Protein AF-A0A818ZZZ0-F1 (afdb_monomer)

Nearest PDB structures (foldseek):
  4c6r-assembly4_D  TM=7.537E-01  e=1.907E-02  Arabidopsis thaliana

Organism: NCBI:txid433720

Radius of gyration: 41.48 Å; Cα contacts (8 Å, |Δi|>4): 1486; chains: 1; bounding box: 114×116×112 Å

Structure (mmCIF, N/CA/C/O backbone):
data_AF-A0A818ZZZ0-F1
#
_entry.id   AF-A0A818ZZZ0-F1
#
loop_
_atom_site.group_PDB
_atom_site.id
_atom_site.type_symbol
_atom_site.label_atom_id
_atom_site.label_alt_id
_atom_site.label_comp_id
_atom_site.label_asym_id
_atom_site.label_entity_id
_atom_site.label_seq_id
_atom_site.pdbx_PDB_ins_code
_atom_site.Cartn_x
_atom_site.Cartn_y
_atom_site.Cartn_z
_atom_site.occupancy
_atom_site.B_iso_or_equiv
_atom_site.auth_seq_id
_atom_site.auth_comp_id
_atom_site.auth_asym_id
_atom_site.auth_atom_id
_atom_site.pdbx_PDB_model_num
ATOM 1 N N . MET A 1 1 ? 12.619 7.654 -52.884 1.00 31.61 1 MET A N 1
ATOM 2 C CA . MET A 1 1 ? 13.616 6.580 -52.713 1.00 31.61 1 MET A CA 1
ATOM 3 C C . MET A 1 1 ? 13.150 5.766 -51.524 1.00 31.61 1 MET A C 1
ATOM 5 O O . MET A 1 1 ? 13.207 6.267 -50.412 1.00 31.61 1 MET A O 1
ATOM 9 N N . ASN A 1 2 ? 12.543 4.610 -51.800 1.00 36.66 2 ASN A N 1
ATOM 10 C CA . ASN A 1 2 ? 12.020 3.674 -50.804 1.00 36.66 2 ASN A CA 1
ATOM 11 C C . ASN A 1 2 ? 13.153 2.727 -50.401 1.00 36.66 2 ASN A C 1
ATOM 13 O O . ASN A 1 2 ? 13.204 1.603 -50.896 1.00 36.66 2 ASN A O 1
ATOM 17 N N . ASP A 1 3 ? 14.079 3.183 -49.562 1.00 50.75 3 ASP A N 1
ATOM 18 C CA . ASP A 1 3 ? 14.981 2.235 -48.908 1.00 50.75 3 ASP A CA 1
ATOM 19 C C . ASP A 1 3 ? 14.127 1.471 -47.882 1.00 50.75 3 ASP A C 1
ATOM 21 O O . ASP A 1 3 ? 13.612 2.065 -46.932 1.00 50.75 3 ASP A O 1
ATOM 25 N N . ASN A 1 4 ? 13.886 0.176 -48.122 1.00 73.88 4 ASN A N 1
ATOM 26 C CA . ASN A 1 4 ? 13.127 -0.678 -47.204 1.00 73.88 4 ASN A CA 1
ATOM 27 C C . ASN A 1 4 ? 13.882 -0.721 -45.861 1.00 73.88 4 ASN A C 1
ATOM 29 O O . ASN A 1 4 ? 15.100 -0.895 -45.857 1.00 73.88 4 ASN A O 1
ATOM 33 N N . PHE A 1 5 ? 13.196 -0.558 -44.724 1.00 81.38 5 PHE A N 1
ATOM 34 C CA . PHE A 1 5 ? 13.829 -0.550 -43.396 1.00 81.38 5 PHE A CA 1
ATOM 35 C C . PHE A 1 5 ? 14.721 -1.786 -43.187 1.00 81.38 5 PHE A C 1
ATOM 37 O O . PHE A 1 5 ? 15.843 -1.673 -42.705 1.00 81.38 5 PHE A O 1
ATOM 44 N N . GLU A 1 6 ? 14.285 -2.941 -43.687 1.00 80.69 6 GLU A N 1
ATOM 45 C CA . GLU A 1 6 ? 15.057 -4.186 -43.718 1.00 80.69 6 GLU A CA 1
ATOM 46 C C . GLU A 1 6 ? 16.395 -4.068 -44.479 1.00 80.69 6 GLU A C 1
ATOM 48 O O . GLU A 1 6 ? 17.422 -4.563 -44.019 1.00 80.69 6 GLU A O 1
ATOM 53 N N . GLN A 1 7 ? 16.433 -3.352 -45.608 1.00 80.81 7 GLN A N 1
ATOM 54 C CA . GLN A 1 7 ? 17.669 -3.114 -46.367 1.00 80.81 7 GLN A CA 1
ATOM 55 C C . GLN A 1 7 ? 18.652 -2.230 -45.591 1.00 80.81 7 GLN A C 1
ATOM 57 O O . GLN A 1 7 ? 19.859 -2.472 -45.633 1.00 80.81 7 GLN A O 1
ATOM 62 N N . LEU A 1 8 ? 18.146 -1.236 -44.853 1.00 83.75 8 LEU A N 1
ATOM 63 C CA . LEU A 1 8 ? 18.972 -0.378 -43.999 1.00 83.75 8 LEU A CA 1
ATOM 64 C C . LEU A 1 8 ? 19.552 -1.152 -42.809 1.00 83.75 8 LEU A C 1
ATOM 66 O O . LEU A 1 8 ? 20.721 -0.960 -42.482 1.00 83.75 8 LEU A O 1
ATOM 70 N N . ILE A 1 9 ? 18.770 -2.048 -42.196 1.00 84.25 9 ILE A N 1
ATOM 71 C CA . ILE A 1 9 ? 19.242 -2.904 -41.099 1.00 84.25 9 ILE A CA 1
ATOM 72 C C . ILE A 1 9 ? 20.270 -3.925 -41.594 1.00 84.25 9 ILE A C 1
ATOM 74 O O . ILE A 1 9 ? 21.318 -4.076 -40.969 1.00 84.25 9 ILE A O 1
ATOM 78 N N . ASN A 1 10 ? 20.058 -4.546 -42.756 1.00 79.50 10 ASN A N 1
ATOM 79 C CA . ASN A 1 10 ? 21.043 -5.456 -43.350 1.00 79.50 10 ASN A CA 1
ATOM 80 C C . ASN A 1 10 ? 22.387 -4.757 -43.623 1.00 79.50 10 ASN A C 1
ATOM 82 O O . ASN A 1 10 ? 23.450 -5.358 -43.447 1.00 79.50 10 ASN A O 1
ATOM 86 N N . ALA A 1 11 ? 22.365 -3.466 -43.968 1.00 78.25 11 ALA A N 1
ATOM 87 C CA . ALA A 1 11 ? 23.572 -2.666 -44.160 1.00 78.25 11 ALA A CA 1
ATOM 88 C C . ALA A 1 11 ? 24.355 -2.385 -42.858 1.00 78.25 11 ALA A C 1
ATOM 90 O O . ALA A 1 11 ? 25.547 -2.076 -42.939 1.00 78.25 11 ALA A O 1
ATOM 91 N N . LEU A 1 12 ? 23.758 -2.549 -41.666 1.00 74.56 12 LEU A N 1
ATOM 92 C CA . LEU A 1 12 ? 24.455 -2.391 -40.374 1.00 74.56 12 LEU A CA 1
ATOM 93 C C . LEU A 1 12 ? 25.559 -3.438 -40.154 1.00 74.56 12 LEU A C 1
ATOM 95 O O . LEU A 1 12 ? 26.467 -3.210 -39.355 1.00 74.56 12 LEU A O 1
ATOM 99 N N . SER A 1 13 ? 25.505 -4.561 -40.878 1.00 65.00 13 SER A N 1
ATOM 100 C CA . SER A 1 13 ? 26.540 -5.604 -40.864 1.00 65.00 13 SER A CA 1
ATOM 101 C C . SER A 1 13 ? 27.788 -5.248 -41.692 1.00 65.00 13 SER A C 1
ATOM 103 O O . SER A 1 13 ? 28.828 -5.891 -41.553 1.00 65.00 13 SER A O 1
ATOM 105 N N . SER A 1 14 ? 27.717 -4.212 -42.539 1.00 61.00 14 SER A N 1
ATOM 106 C CA . SER A 1 14 ? 28.815 -3.810 -43.423 1.00 61.00 14 SER A CA 1
ATOM 107 C C . SER A 1 14 ? 29.763 -2.807 -42.749 1.00 61.00 14 SER A C 1
ATOM 109 O O . SER A 1 14 ? 29.339 -1.805 -42.172 1.00 61.00 14 SER A O 1
ATOM 111 N N . ILE A 1 15 ? 31.075 -3.069 -42.809 1.00 54.53 15 ILE A N 1
ATOM 112 C CA . ILE A 1 15 ? 32.119 -2.156 -42.315 1.00 54.53 15 ILE A CA 1
ATOM 113 C C . ILE A 1 15 ? 32.839 -1.532 -43.522 1.00 54.53 15 ILE A C 1
ATOM 115 O O . ILE A 1 15 ? 33.316 -2.287 -44.373 1.00 54.53 15 ILE A O 1
ATOM 119 N N . PRO A 1 16 ? 33.002 -0.192 -43.587 1.00 54.97 16 PRO A N 1
ATOM 120 C CA . PRO A 1 16 ? 32.566 0.818 -42.614 1.00 54.97 16 PRO A CA 1
ATOM 121 C C . PRO A 1 16 ? 31.083 1.203 -42.768 1.00 54.97 16 PRO A C 1
ATOM 123 O O . PRO A 1 16 ? 30.615 1.425 -43.882 1.00 54.97 16 PRO A O 1
ATOM 126 N N . LEU A 1 17 ? 30.367 1.353 -41.643 1.00 67.88 17 LEU A N 1
ATOM 127 C CA . LEU A 1 17 ? 28.978 1.826 -41.648 1.00 67.88 17 LEU A CA 1
ATOM 128 C C . LEU A 1 17 ? 28.874 3.214 -42.292 1.00 67.88 17 LEU A C 1
ATOM 130 O O . LEU A 1 17 ? 29.607 4.136 -41.919 1.00 67.88 17 LEU A O 1
ATOM 134 N N . SER A 1 18 ? 27.918 3.379 -43.206 1.00 75.19 18 SER A N 1
ATOM 135 C CA . SER A 1 18 ? 27.650 4.676 -43.822 1.00 75.19 18 SER A CA 1
ATOM 136 C C . SER A 1 18 ? 26.874 5.588 -42.857 1.00 75.19 18 SER A C 1
ATOM 138 O O . SER A 1 18 ? 25.891 5.175 -42.239 1.00 75.19 18 SER A O 1
ATOM 140 N N . ILE A 1 19 ? 27.314 6.844 -42.727 1.00 78.38 19 ILE A N 1
ATOM 141 C CA . ILE A 1 19 ? 26.622 7.875 -41.929 1.00 78.38 19 ILE A CA 1
ATOM 142 C C . ILE A 1 19 ? 25.191 8.093 -42.454 1.00 78.38 19 ILE A C 1
ATOM 144 O O . ILE A 1 19 ? 24.262 8.262 -41.665 1.00 78.38 19 ILE A O 1
ATOM 148 N N . ASP A 1 20 ? 25.005 7.995 -43.773 1.00 80.75 20 ASP A N 1
ATOM 149 C CA . ASP A 1 20 ? 23.703 8.066 -44.447 1.00 80.75 20 ASP A CA 1
ATOM 150 C C . ASP A 1 20 ? 22.727 6.991 -43.930 1.00 80.75 20 ASP A C 1
ATOM 152 O O . ASP A 1 20 ? 21.570 7.289 -43.636 1.00 80.75 20 ASP A O 1
ATOM 156 N N . THR A 1 21 ? 23.202 5.760 -43.702 1.00 82.94 21 THR A N 1
ATOM 157 C CA . THR A 1 21 ? 22.391 4.670 -43.133 1.00 82.94 21 THR A CA 1
ATOM 158 C C . THR A 1 21 ? 21.891 5.013 -41.725 1.00 82.94 21 THR A C 1
ATOM 160 O O . THR A 1 21 ? 20.705 4.848 -41.442 1.00 82.94 21 THR A O 1
ATOM 163 N N . LEU A 1 22 ? 22.754 5.542 -40.848 1.00 84.62 22 LEU A N 1
ATOM 164 C CA . LEU A 1 22 ? 22.374 5.918 -39.475 1.00 84.62 22 LEU A CA 1
ATOM 165 C C . LEU A 1 22 ? 21.350 7.061 -39.458 1.00 84.62 22 LEU A C 1
ATOM 167 O O . LEU A 1 22 ? 20.391 7.029 -38.681 1.00 84.62 22 LEU A O 1
ATOM 171 N N . GLN A 1 23 ? 21.527 8.056 -40.331 1.00 86.88 23 GLN A N 1
ATOM 172 C CA . GLN A 1 23 ? 20.606 9.186 -40.460 1.00 86.88 23 GLN A CA 1
ATOM 173 C C . GLN A 1 23 ? 19.239 8.745 -40.989 1.00 86.88 23 GLN A C 1
ATOM 175 O O . GLN A 1 23 ? 18.215 9.152 -40.437 1.00 86.88 23 GLN A O 1
ATOM 180 N N . LYS A 1 24 ? 19.205 7.856 -41.989 1.00 87.38 24 LYS A N 1
ATOM 181 C CA . LYS A 1 24 ? 17.962 7.283 -42.526 1.00 87.38 24 LYS A CA 1
ATOM 182 C C . LYS A 1 24 ? 17.216 6.439 -41.495 1.00 87.38 24 LYS A C 1
ATOM 184 O O . LYS A 1 24 ? 16.012 6.624 -41.338 1.00 87.38 24 LYS A O 1
ATOM 189 N N . ILE A 1 25 ? 17.911 5.583 -40.738 1.00 87.12 25 ILE A N 1
ATOM 190 C CA . ILE A 1 25 ? 17.299 4.813 -39.639 1.00 87.12 25 ILE A CA 1
ATOM 191 C C . ILE A 1 25 ? 16.719 5.763 -38.584 1.00 87.12 25 ILE A C 1
ATOM 193 O O . ILE A 1 25 ? 15.560 5.630 -38.197 1.00 87.12 25 ILE A O 1
ATOM 197 N N . THR A 1 26 ? 17.495 6.768 -38.165 1.00 89.12 26 THR A N 1
ATOM 198 C CA . THR A 1 26 ? 17.044 7.778 -37.195 1.00 89.12 26 THR A CA 1
ATOM 199 C C . THR A 1 26 ? 15.784 8.494 -37.681 1.00 89.12 26 THR A C 1
ATOM 201 O O . THR A 1 26 ? 14.846 8.696 -36.911 1.00 89.12 26 THR A O 1
ATOM 204 N N . PHE A 1 27 ? 15.751 8.879 -38.956 1.00 88.19 27 PHE A N 1
ATOM 205 C CA . PHE A 1 27 ? 14.613 9.554 -39.565 1.00 88.19 27 PHE A CA 1
ATOM 206 C C . PHE A 1 27 ? 13.365 8.666 -39.588 1.00 88.19 27 PHE A C 1
ATOM 208 O O . PHE A 1 27 ? 12.309 9.108 -39.143 1.00 88.19 27 PHE A O 1
ATOM 215 N N . LEU A 1 28 ? 13.491 7.405 -40.013 1.00 86.75 28 LEU A N 1
ATOM 216 C CA . LEU A 1 28 ? 12.375 6.454 -40.051 1.00 86.75 28 LEU A CA 1
ATOM 217 C C . LEU A 1 28 ? 11.778 6.184 -38.666 1.00 86.75 28 LEU A C 1
ATOM 219 O O . LEU A 1 28 ? 10.558 6.098 -38.536 1.00 86.75 28 LEU A O 1
ATOM 223 N N . ILE A 1 29 ? 12.614 6.096 -37.628 1.00 86.69 29 ILE A N 1
ATOM 224 C CA . ILE A 1 29 ? 12.151 5.911 -36.245 1.00 86.69 29 ILE A CA 1
ATOM 225 C C . ILE A 1 29 ? 11.425 7.166 -35.744 1.00 86.69 29 ILE A C 1
ATOM 227 O O . ILE A 1 29 ? 10.363 7.056 -35.137 1.00 86.69 29 ILE A O 1
ATOM 231 N N . LYS A 1 30 ? 11.949 8.368 -36.030 1.00 86.50 30 LYS A N 1
ATOM 232 C CA . LYS A 1 30 ? 11.308 9.641 -35.639 1.00 86.50 30 LYS A CA 1
ATOM 233 C C . LYS A 1 30 ? 9.962 9.881 -36.314 1.00 86.50 30 LYS A C 1
ATOM 235 O O . LYS A 1 30 ? 9.150 10.618 -35.768 1.00 86.50 30 LYS A O 1
ATOM 240 N N . GLN A 1 31 ? 9.744 9.310 -37.497 1.00 85.12 31 GLN A N 1
ATOM 241 C CA . GLN A 1 31 ? 8.493 9.464 -38.237 1.00 85.12 31 GLN A CA 1
ATOM 242 C C . GLN A 1 31 ? 7.335 8.632 -37.678 1.00 85.12 31 GLN A C 1
ATOM 244 O O . GLN A 1 31 ? 6.196 8.870 -38.075 1.00 85.12 31 GLN A O 1
ATOM 249 N N . GLN A 1 32 ? 7.595 7.670 -36.787 1.00 82.69 32 GLN A N 1
ATOM 250 C CA . GLN A 1 32 ? 6.532 6.817 -36.266 1.00 82.69 32 GLN A CA 1
ATOM 251 C C . GLN A 1 32 ? 5.597 7.597 -35.338 1.00 82.69 32 GLN A C 1
ATOM 253 O O . GLN A 1 32 ? 6.038 8.222 -34.372 1.00 82.69 32 GLN A O 1
ATOM 258 N N . THR A 1 33 ? 4.299 7.529 -35.626 1.00 75.88 33 THR A N 1
ATOM 259 C CA . THR A 1 33 ? 3.224 8.080 -34.793 1.00 75.88 33 THR A CA 1
ATOM 260 C C . THR A 1 33 ? 2.467 6.952 -34.091 1.00 75.88 33 THR A C 1
ATOM 262 O O . THR A 1 33 ? 2.663 5.773 -34.396 1.00 75.88 33 THR A O 1
ATOM 265 N N . SER A 1 34 ? 1.563 7.296 -33.169 1.00 67.38 34 SER A N 1
ATOM 266 C CA . SER A 1 34 ? 0.679 6.325 -32.506 1.00 67.38 34 SER A CA 1
ATOM 267 C C . SER A 1 34 ? -0.152 5.484 -33.481 1.00 67.38 34 SER A C 1
ATOM 269 O O . SER A 1 34 ? -0.460 4.335 -33.180 1.00 67.38 34 SER A O 1
ATOM 271 N N . GLU A 1 35 ? -0.476 6.019 -34.659 1.00 71.25 35 GLU A N 1
ATOM 272 C CA . GLU A 1 35 ? -1.263 5.321 -35.680 1.00 71.25 35 GLU A CA 1
ATOM 273 C C . GLU A 1 35 ? -0.415 4.366 -36.533 1.00 71.25 35 GLU A C 1
ATOM 275 O O . GLU A 1 35 ? -0.890 3.301 -36.927 1.00 71.25 35 GLU A O 1
ATOM 280 N N . THR A 1 36 ? 0.850 4.704 -36.808 1.00 79.12 36 THR A N 1
ATOM 281 C CA . THR A 1 36 ? 1.703 3.914 -37.714 1.00 79.12 36 THR A CA 1
ATOM 282 C C . THR A 1 36 ? 2.542 2.859 -36.996 1.00 79.12 36 THR A C 1
ATOM 284 O O . THR A 1 36 ? 2.955 1.882 -37.621 1.00 79.12 36 THR A O 1
ATOM 287 N N . ILE A 1 37 ? 2.785 3.018 -35.691 1.00 79.88 37 ILE A N 1
ATOM 288 C CA . ILE A 1 37 ? 3.759 2.209 -34.947 1.00 79.88 37 ILE A CA 1
ATOM 289 C C . ILE A 1 37 ? 3.396 0.726 -34.850 1.00 79.88 37 ILE A C 1
ATOM 291 O O . ILE A 1 37 ? 4.270 -0.122 -34.998 1.00 79.88 37 ILE A O 1
ATOM 295 N N . THR A 1 38 ? 2.118 0.392 -34.661 1.00 79.25 38 THR A N 1
ATOM 296 C CA . THR A 1 38 ? 1.672 -1.008 -34.548 1.00 79.25 38 THR A CA 1
ATOM 297 C C . THR A 1 38 ? 1.945 -1.762 -35.848 1.00 79.25 38 THR A C 1
ATOM 299 O O . THR A 1 38 ? 2.490 -2.867 -35.846 1.00 79.25 38 THR A O 1
ATOM 302 N N . LEU A 1 39 ? 1.629 -1.127 -36.978 1.00 82.88 39 LEU A N 1
ATOM 303 C CA . LEU A 1 39 ? 1.878 -1.676 -38.305 1.00 82.88 39 LEU A CA 1
ATOM 304 C C . LEU A 1 39 ? 3.381 -1.742 -38.601 1.00 82.88 39 LEU A C 1
ATOM 306 O O . LEU A 1 39 ? 3.857 -2.764 -39.087 1.00 82.88 39 LEU A O 1
ATOM 310 N N . PHE A 1 40 ? 4.137 -0.703 -38.234 1.00 84.69 40 PHE A N 1
ATOM 311 C CA . PHE A 1 40 ? 5.591 -0.671 -38.377 1.00 84.69 40 PHE A CA 1
ATOM 312 C C . PHE A 1 40 ? 6.277 -1.804 -37.604 1.00 84.69 40 PHE A C 1
ATOM 314 O O . PHE A 1 40 ? 7.087 -2.522 -38.187 1.00 84.69 40 PHE A O 1
ATOM 321 N N . ILE A 1 41 ? 5.925 -2.015 -36.331 1.00 83.81 41 ILE A N 1
ATOM 322 C CA . ILE A 1 41 ? 6.497 -3.090 -35.508 1.00 83.81 41 ILE A CA 1
ATOM 323 C C . ILE A 1 41 ? 6.115 -4.452 -36.071 1.00 83.81 41 ILE A C 1
ATOM 325 O O . ILE A 1 41 ? 6.988 -5.294 -36.227 1.00 83.81 41 ILE A O 1
ATOM 329 N N . THR A 1 42 ? 4.851 -4.658 -36.444 1.00 82.19 42 THR A N 1
ATOM 330 C CA . THR A 1 42 ? 4.404 -5.949 -36.991 1.00 82.19 42 THR A CA 1
ATOM 331 C C . THR A 1 42 ? 5.125 -6.285 -38.301 1.00 82.19 42 THR A C 1
ATOM 333 O O . THR A 1 42 ? 5.546 -7.419 -38.504 1.00 82.19 42 THR A O 1
ATOM 336 N N . GLN A 1 43 ? 5.317 -5.298 -39.182 1.00 85.50 43 GLN A N 1
ATOM 337 C CA . GLN A 1 43 ? 5.992 -5.492 -40.471 1.00 85.50 43 GLN A CA 1
ATOM 338 C C . GLN A 1 43 ? 7.518 -5.577 -40.353 1.00 85.50 43 GLN A C 1
ATOM 340 O O . GLN A 1 43 ? 8.158 -6.208 -41.187 1.00 85.50 43 GLN A O 1
ATOM 345 N N . SER A 1 44 ? 8.103 -4.942 -39.335 1.00 86.94 44 SER A N 1
ATOM 346 C CA . SER A 1 44 ? 9.555 -4.797 -39.182 1.00 86.94 44 SER A CA 1
ATOM 347 C C . SER A 1 44 ? 10.114 -5.501 -37.947 1.00 86.94 44 SER A C 1
ATOM 349 O O . SER A 1 44 ? 11.240 -5.201 -37.555 1.00 86.94 44 SER A O 1
ATOM 351 N N . LEU A 1 45 ? 9.369 -6.421 -37.323 1.00 86.50 45 LEU A N 1
ATOM 352 C CA . LEU A 1 45 ? 9.736 -7.017 -36.033 1.00 86.50 45 LEU A CA 1
ATOM 353 C C . LEU A 1 45 ? 11.135 -7.635 -36.066 1.00 86.50 45 LEU A C 1
ATOM 355 O O . LEU A 1 45 ? 11.965 -7.314 -35.222 1.00 86.50 45 LEU A O 1
ATOM 359 N N . GLN A 1 46 ? 11.427 -8.452 -37.081 1.00 88.75 46 GLN A N 1
ATOM 360 C CA . GLN A 1 46 ? 12.735 -9.094 -37.209 1.00 88.75 46 GLN A CA 1
ATOM 361 C C . GLN A 1 46 ? 13.863 -8.067 -37.375 1.00 88.75 46 GLN A C 1
ATOM 363 O O . GLN A 1 46 ? 14.883 -8.151 -36.699 1.00 88.75 46 GLN A O 1
ATOM 368 N N . SER A 1 47 ? 13.649 -7.049 -38.211 1.00 89.44 47 SER A N 1
ATOM 369 C CA . SER A 1 47 ? 14.594 -5.946 -38.412 1.00 89.44 47 SER A CA 1
ATOM 370 C C . SER A 1 47 ? 14.826 -5.142 -37.127 1.00 89.44 47 SER A C 1
ATOM 372 O O . SER A 1 47 ? 15.949 -4.722 -36.854 1.00 89.44 47 SER A O 1
ATOM 374 N N . LEU A 1 48 ? 13.789 -4.945 -36.308 1.00 90.12 48 LEU A N 1
ATOM 375 C CA . LEU A 1 48 ? 13.889 -4.278 -35.008 1.00 90.12 48 LEU A CA 1
ATOM 376 C C . LEU A 1 48 ? 14.623 -5.137 -33.970 1.00 90.12 48 LEU A C 1
ATOM 378 O O . LEU A 1 48 ? 15.414 -4.593 -33.203 1.00 90.12 48 LEU A O 1
ATOM 382 N N . LEU A 1 49 ? 14.426 -6.458 -33.974 1.00 90.00 49 LEU A N 1
ATOM 383 C CA . LEU A 1 49 ? 15.187 -7.387 -33.133 1.00 90.00 49 LEU A CA 1
ATOM 384 C C . LEU A 1 49 ? 16.672 -7.384 -33.516 1.00 90.00 49 LEU A C 1
ATOM 386 O O . LEU A 1 49 ? 17.525 -7.230 -32.646 1.00 90.00 49 LEU A O 1
ATOM 390 N N . THR A 1 50 ? 16.993 -7.438 -34.811 1.00 89.69 50 THR A N 1
ATOM 391 C CA . THR A 1 50 ? 18.379 -7.316 -35.293 1.00 89.69 50 THR A CA 1
ATOM 392 C C . THR A 1 50 ? 18.985 -5.958 -34.938 1.00 89.69 50 THR A C 1
ATOM 394 O O . THR A 1 50 ? 20.139 -5.884 -34.517 1.00 89.69 50 THR A O 1
ATOM 397 N N . LEU A 1 51 ? 18.212 -4.871 -35.049 1.00 91.00 51 LEU A N 1
ATOM 398 C CA . LEU A 1 51 ? 18.653 -3.547 -34.614 1.00 91.00 51 LEU A CA 1
ATOM 399 C C . LEU A 1 51 ? 18.939 -3.528 -33.105 1.00 91.00 51 LEU A C 1
ATOM 401 O O . LEU A 1 51 ? 19.977 -3.013 -32.696 1.00 91.00 51 LEU A O 1
ATOM 405 N N . LYS A 1 52 ? 18.065 -4.117 -32.282 1.00 92.50 52 LYS A N 1
ATOM 406 C CA . LYS A 1 52 ? 18.266 -4.248 -30.833 1.00 92.50 52 LYS A CA 1
ATOM 407 C C . LYS A 1 52 ? 19.553 -5.000 -30.506 1.00 92.50 52 LYS A C 1
ATOM 409 O O . LYS A 1 52 ? 20.343 -4.531 -29.689 1.00 92.50 52 LYS A O 1
ATOM 414 N N . GLU A 1 53 ? 19.772 -6.150 -31.134 1.00 90.12 53 GLU A N 1
ATOM 415 C CA . GLU A 1 53 ? 20.992 -6.946 -30.963 1.00 90.12 53 GLU A CA 1
ATOM 416 C C . GLU A 1 53 ? 22.237 -6.146 -31.334 1.00 90.12 53 GLU A C 1
ATOM 418 O O . GLU A 1 53 ? 23.178 -6.065 -30.547 1.00 90.12 53 GLU A O 1
ATOM 423 N N . TRP A 1 54 ? 22.208 -5.466 -32.480 1.00 90.81 54 TRP A N 1
ATOM 424 C CA . TRP A 1 54 ? 23.304 -4.609 -32.917 1.00 90.81 54 TRP A CA 1
ATOM 425 C C . TRP A 1 54 ? 23.607 -3.488 -31.910 1.00 90.81 54 TRP A C 1
ATOM 427 O O . TRP A 1 54 ? 24.775 -3.188 -31.662 1.00 90.81 54 TRP A O 1
ATOM 437 N N . ILE A 1 55 ? 22.587 -2.890 -31.285 1.00 91.19 55 ILE A N 1
ATOM 438 C CA . ILE A 1 55 ? 22.765 -1.834 -30.276 1.00 91.19 55 ILE A CA 1
ATOM 439 C C . ILE A 1 55 ? 23.454 -2.376 -29.019 1.00 91.19 55 ILE A C 1
ATOM 441 O O . ILE A 1 55 ? 24.458 -1.805 -28.588 1.00 91.19 55 ILE A O 1
ATOM 445 N N . TRP A 1 56 ? 22.957 -3.475 -28.443 1.00 92.44 56 TRP A N 1
ATOM 446 C CA . TRP A 1 56 ? 23.548 -4.066 -27.234 1.00 92.44 56 TRP A CA 1
ATOM 447 C C . TRP A 1 56 ? 24.961 -4.602 -27.484 1.00 92.44 56 TRP A C 1
ATOM 449 O O . TRP A 1 56 ? 25.856 -4.396 -26.658 1.00 92.44 56 TRP A O 1
ATOM 459 N N . GLN A 1 57 ? 25.215 -5.166 -28.667 1.00 89.25 57 GLN A N 1
ATOM 460 C CA . GLN A 1 57 ? 26.569 -5.489 -29.111 1.00 89.25 57 GLN A CA 1
ATOM 461 C C . GLN A 1 57 ? 27.436 -4.230 -29.202 1.00 89.25 57 GLN A C 1
ATOM 463 O O . GLN A 1 57 ? 28.586 -4.225 -28.770 1.00 89.25 57 GLN A O 1
ATOM 468 N N . ARG A 1 58 ? 26.908 -3.119 -29.722 1.00 89.94 58 ARG A N 1
ATOM 469 C CA . ARG A 1 58 ? 27.688 -1.885 -29.858 1.00 89.94 58 ARG A CA 1
ATOM 470 C C . ARG A 1 58 ? 28.024 -1.235 -28.516 1.00 89.94 58 ARG A C 1
ATOM 472 O O . ARG A 1 58 ? 29.101 -0.648 -28.402 1.00 89.94 58 ARG A O 1
ATOM 479 N N . PHE A 1 59 ? 27.145 -1.355 -27.522 1.00 91.56 59 PHE A N 1
ATOM 480 C CA . PHE A 1 59 ? 27.405 -0.921 -26.147 1.00 91.56 59 PHE A CA 1
ATOM 481 C C . PHE A 1 59 ? 28.410 -1.820 -25.417 1.00 91.56 59 PHE A C 1
ATOM 483 O O . PHE A 1 59 ? 29.178 -1.327 -24.599 1.00 91.56 59 PHE A O 1
ATOM 490 N N . SER A 1 60 ? 28.459 -3.113 -25.738 1.00 89.81 60 SER A N 1
ATOM 491 C CA . SER A 1 60 ? 29.386 -4.082 -25.133 1.00 89.81 60 SER A CA 1
ATOM 492 C C . SER A 1 60 ? 30.756 -4.173 -25.827 1.00 89.81 60 SER A C 1
ATOM 494 O O . SER A 1 60 ? 31.570 -5.023 -25.484 1.00 89.81 60 SER A O 1
ATOM 496 N N . HIS A 1 61 ? 31.066 -3.279 -26.768 1.00 87.44 61 HIS A N 1
ATOM 497 C CA . HIS A 1 61 ? 32.386 -3.166 -27.406 1.00 87.44 61 HIS A CA 1
ATOM 498 C C . HIS A 1 61 ? 33.013 -1.793 -27.140 1.00 87.44 61 HIS A C 1
ATOM 500 O O . HIS A 1 61 ? 32.346 -0.885 -26.653 1.00 87.44 61 HIS A O 1
ATOM 506 N N . ASP A 1 62 ? 34.294 -1.624 -27.490 1.00 82.81 62 ASP A N 1
ATOM 507 C CA . ASP A 1 62 ? 35.007 -0.350 -27.342 1.00 82.81 62 ASP A CA 1
ATOM 508 C C . ASP A 1 62 ? 34.243 0.821 -27.995 1.00 82.81 62 ASP A C 1
ATOM 510 O O . ASP A 1 62 ? 34.127 0.932 -29.225 1.00 82.81 62 ASP A O 1
ATOM 514 N N . TYR A 1 63 ? 33.744 1.718 -27.142 1.00 86.81 63 TYR A N 1
ATOM 515 C CA . TYR A 1 63 ? 32.910 2.844 -27.531 1.00 86.81 63 TYR A CA 1
ATOM 516 C C . TYR A 1 63 ? 33.686 4.099 -27.935 1.00 86.81 63 TYR A C 1
ATOM 518 O O . TYR A 1 63 ? 33.103 4.995 -28.554 1.00 86.81 63 TYR A O 1
ATOM 526 N N . PHE A 1 64 ? 35.002 4.172 -27.677 1.00 84.19 64 PHE A N 1
ATOM 527 C CA . PHE A 1 64 ? 35.798 5.391 -27.884 1.00 84.19 64 PHE A CA 1
ATOM 528 C C . PHE A 1 64 ? 35.764 5.908 -29.328 1.00 84.19 64 PHE A C 1
ATOM 530 O O . PHE A 1 64 ? 35.954 7.106 -29.569 1.00 84.19 64 PHE A O 1
ATOM 537 N N . LYS A 1 65 ? 35.539 5.013 -30.298 1.00 81.94 65 LYS A N 1
ATOM 538 C CA . LYS A 1 65 ? 35.449 5.358 -31.722 1.00 81.94 65 LYS A CA 1
ATOM 539 C C . LYS A 1 65 ? 34.096 5.960 -32.095 1.00 81.94 65 LYS A C 1
ATOM 541 O O . LYS A 1 65 ? 34.071 6.996 -32.754 1.00 81.94 65 LYS A O 1
ATOM 546 N N . TRP A 1 66 ? 32.988 5.332 -31.697 1.00 86.12 66 TRP A N 1
ATOM 547 C CA . TRP A 1 66 ? 31.655 5.764 -32.135 1.00 86.12 66 TRP A CA 1
ATOM 548 C C . TRP A 1 66 ? 31.111 6.927 -31.305 1.00 86.12 66 TRP A C 1
ATOM 550 O O . TRP A 1 66 ? 30.401 7.770 -31.843 1.00 86.12 66 TRP A O 1
ATOM 560 N N . ILE A 1 67 ? 31.501 7.053 -30.032 1.00 86.50 67 ILE A N 1
ATOM 561 C CA . ILE A 1 67 ? 31.012 8.128 -29.153 1.00 86.50 67 ILE A CA 1
ATOM 562 C C . ILE A 1 67 ? 31.441 9.530 -29.614 1.00 86.50 67 ILE A C 1
ATOM 564 O O . ILE A 1 67 ? 30.843 10.527 -29.229 1.00 86.50 67 ILE A O 1
ATOM 568 N N . LYS A 1 68 ? 32.472 9.628 -30.463 1.00 85.25 68 LYS A N 1
ATOM 569 C CA . LYS A 1 68 ? 32.930 10.896 -31.054 1.00 85.25 68 LYS A CA 1
ATOM 570 C C . LYS A 1 68 ? 32.077 11.350 -32.242 1.00 85.25 68 LYS A C 1
ATOM 572 O O . LYS A 1 68 ? 32.251 12.471 -32.711 1.00 85.25 68 LYS A O 1
ATOM 577 N N . GLN A 1 69 ? 31.200 10.491 -32.756 1.00 86.81 69 GLN A N 1
ATOM 578 C CA . GLN A 1 69 ? 30.380 10.757 -33.934 1.00 86.81 69 GLN A CA 1
ATOM 579 C C . GLN A 1 69 ? 28.954 11.137 -33.509 1.00 86.81 69 GLN A C 1
ATOM 581 O O . GLN A 1 69 ? 28.267 10.368 -32.835 1.00 86.81 69 GLN A O 1
ATOM 586 N N . SER A 1 70 ? 28.489 12.319 -33.923 1.00 87.44 70 SER A N 1
ATOM 587 C CA . SER A 1 70 ? 27.181 12.871 -33.530 1.00 87.44 70 SER A CA 1
ATOM 588 C C . SER A 1 70 ? 25.990 12.032 -33.993 1.00 87.44 70 SER A C 1
ATOM 590 O O . SER A 1 70 ? 24.962 12.005 -33.315 1.00 87.44 70 SER A O 1
ATOM 592 N N . ASP A 1 71 ? 26.112 11.336 -35.123 1.00 87.69 71 ASP A N 1
ATOM 593 C CA . ASP A 1 71 ? 25.024 10.534 -35.690 1.00 87.69 71 ASP A CA 1
ATOM 594 C C . ASP A 1 71 ? 24.696 9.315 -34.820 1.00 87.69 71 ASP A C 1
ATOM 596 O O . ASP A 1 71 ? 23.523 9.033 -34.588 1.00 87.69 71 ASP A O 1
ATOM 600 N N . TYR A 1 72 ? 25.711 8.653 -34.246 1.00 89.12 72 TYR A N 1
ATOM 601 C CA . TYR A 1 72 ? 25.503 7.554 -33.294 1.00 89.12 72 TYR A CA 1
ATOM 602 C C . TYR A 1 72 ? 24.794 8.037 -32.029 1.00 89.12 72 TYR A C 1
ATOM 604 O O . TYR A 1 72 ? 23.819 7.426 -31.598 1.00 89.12 72 TYR A O 1
ATOM 612 N N . ILE A 1 73 ? 25.243 9.160 -31.457 1.00 89.69 73 ILE A N 1
ATOM 613 C CA . ILE A 1 73 ? 24.611 9.753 -30.268 1.00 89.69 73 ILE A CA 1
ATOM 614 C C . ILE A 1 73 ? 23.142 10.083 -30.562 1.00 89.69 73 ILE A C 1
ATOM 616 O O . ILE A 1 73 ? 22.252 9.762 -29.774 1.00 89.69 73 ILE A O 1
ATOM 620 N N . THR A 1 74 ? 22.877 10.701 -31.715 1.00 91.62 74 THR A N 1
ATOM 621 C CA . THR A 1 74 ? 21.520 11.084 -32.124 1.00 91.62 74 THR A CA 1
ATOM 622 C C . THR A 1 74 ? 20.630 9.860 -32.307 1.00 91.62 74 THR A C 1
ATOM 624 O O . THR A 1 74 ? 19.493 9.864 -31.831 1.00 91.62 74 THR A O 1
ATOM 627 N N . LEU A 1 75 ? 21.141 8.809 -32.952 1.00 92.00 75 LEU A N 1
ATOM 628 C CA . LEU A 1 75 ? 20.427 7.553 -33.147 1.00 92.00 75 LEU A CA 1
ATOM 629 C C . LEU A 1 75 ? 20.087 6.894 -31.804 1.00 92.00 75 LEU A C 1
ATOM 631 O O . LEU A 1 75 ? 18.919 6.604 -31.553 1.00 92.00 75 LEU A O 1
ATOM 635 N N . PHE A 1 76 ? 21.065 6.712 -30.911 1.00 93.31 76 PHE A N 1
ATOM 636 C CA . PHE A 1 76 ? 20.836 6.042 -29.626 1.00 93.31 76 PHE A CA 1
ATOM 637 C C . PHE A 1 76 ? 19.894 6.816 -28.702 1.00 93.31 76 PHE A C 1
ATOM 639 O O . PHE A 1 76 ? 19.053 6.199 -28.053 1.00 93.31 76 PHE A O 1
ATOM 646 N N . ASN A 1 77 ? 19.965 8.150 -28.682 1.00 92.44 77 ASN A N 1
ATOM 647 C CA . ASN A 1 77 ? 19.007 8.971 -27.934 1.00 92.44 77 ASN A CA 1
ATOM 648 C C . ASN A 1 77 ? 17.596 8.893 -28.534 1.00 92.44 77 ASN A C 1
ATOM 650 O O . ASN A 1 77 ? 16.609 8.828 -27.804 1.00 92.44 77 ASN A O 1
ATOM 654 N N . THR A 1 78 ? 17.492 8.869 -29.866 1.00 92.88 78 THR A N 1
ATOM 655 C CA . THR A 1 78 ? 16.208 8.703 -30.565 1.00 92.88 78 THR A CA 1
ATOM 656 C C . THR A 1 78 ? 15.585 7.347 -30.241 1.00 92.88 78 THR A C 1
ATOM 658 O O . THR A 1 78 ? 14.394 7.274 -29.957 1.00 92.88 78 THR A O 1
ATOM 661 N N . LEU A 1 79 ? 16.390 6.286 -30.231 1.00 93.00 79 LEU A N 1
ATOM 662 C CA . LEU A 1 79 ? 15.961 4.937 -29.869 1.00 93.00 79 LEU A CA 1
ATOM 663 C C . LEU A 1 79 ? 15.595 4.811 -28.390 1.00 93.00 79 LEU A C 1
ATOM 665 O O . LEU A 1 79 ? 14.599 4.175 -28.071 1.00 93.00 79 LEU A O 1
ATOM 669 N N . ALA A 1 80 ? 16.336 5.453 -27.484 1.00 91.94 80 ALA A N 1
ATOM 670 C CA . ALA A 1 80 ? 15.964 5.494 -26.073 1.00 91.94 80 ALA A CA 1
ATOM 671 C C . ALA A 1 80 ? 14.591 6.162 -25.880 1.00 91.94 80 ALA A C 1
ATOM 673 O O . ALA A 1 80 ? 13.756 5.654 -25.135 1.00 91.94 80 ALA A O 1
ATOM 674 N N . LEU A 1 81 ? 14.315 7.260 -26.591 1.00 90.31 81 LEU A N 1
ATOM 675 C CA . LEU A 1 81 ? 13.001 7.904 -26.560 1.00 90.31 81 LEU A CA 1
ATOM 676 C C . LEU A 1 81 ? 11.912 7.030 -27.202 1.00 90.31 81 LEU A C 1
ATOM 678 O O . LEU A 1 81 ? 10.808 6.941 -26.671 1.00 90.31 81 LEU A O 1
ATOM 682 N N . PHE A 1 82 ? 12.224 6.361 -28.314 1.00 90.56 82 PHE A N 1
ATOM 683 C CA . PHE A 1 82 ? 11.328 5.397 -28.951 1.00 90.56 82 PHE A CA 1
ATOM 684 C C . PHE A 1 82 ? 10.952 4.265 -27.988 1.00 90.56 82 PHE A C 1
ATOM 686 O O . PHE A 1 82 ? 9.771 3.980 -27.825 1.00 90.56 82 PHE A O 1
ATOM 693 N N . ASN A 1 83 ? 11.932 3.695 -27.283 1.00 90.81 83 ASN A N 1
ATOM 694 C CA . ASN A 1 83 ? 11.736 2.662 -26.268 1.00 90.81 83 ASN A CA 1
ATOM 695 C C . ASN A 1 83 ? 10.876 3.161 -25.100 1.00 90.81 83 ASN A C 1
ATOM 697 O O . ASN A 1 83 ? 9.973 2.455 -24.662 1.00 90.81 83 ASN A O 1
ATOM 701 N N . LYS A 1 84 ? 11.094 4.397 -24.635 1.00 88.50 84 LYS A N 1
ATOM 702 C CA . LYS A 1 84 ? 10.249 5.012 -23.604 1.00 88.50 84 LYS A CA 1
ATOM 703 C C . LYS A 1 84 ? 8.793 5.127 -24.067 1.00 88.50 84 LYS A C 1
ATOM 705 O O . LYS A 1 84 ? 7.887 4.714 -23.353 1.00 88.50 84 LYS A O 1
ATOM 710 N N . ASN A 1 85 ? 8.567 5.618 -25.285 1.00 86.19 85 ASN A N 1
ATOM 711 C CA . ASN A 1 85 ? 7.226 5.710 -25.867 1.00 86.19 85 ASN A CA 1
ATOM 712 C C . ASN A 1 85 ? 6.604 4.325 -26.110 1.00 86.19 85 ASN A C 1
ATOM 714 O O . ASN A 1 85 ? 5.398 4.172 -25.956 1.00 86.19 85 ASN A O 1
ATOM 718 N N . LEU A 1 86 ? 7.413 3.315 -26.448 1.00 86.56 86 LEU A N 1
ATOM 719 C CA . LEU A 1 86 ? 6.970 1.929 -26.604 1.00 86.56 86 LEU A CA 1
ATOM 720 C C . LEU A 1 86 ? 6.395 1.354 -25.308 1.00 86.56 86 LEU A C 1
ATOM 722 O O . LEU A 1 86 ? 5.398 0.630 -25.338 1.00 86.56 86 LEU A O 1
ATOM 726 N N . ILE A 1 87 ? 7.008 1.693 -24.176 1.00 85.69 87 ILE A N 1
ATOM 727 C CA . ILE A 1 87 ? 6.556 1.254 -22.857 1.00 85.69 87 ILE A CA 1
ATOM 728 C C . ILE A 1 87 ? 5.195 1.873 -22.541 1.00 85.69 87 ILE A C 1
ATOM 730 O O . ILE A 1 87 ? 4.249 1.127 -22.286 1.00 85.69 87 ILE A O 1
ATOM 734 N N . PHE A 1 88 ? 5.085 3.202 -22.615 1.00 79.25 88 PHE A N 1
ATOM 735 C CA . PHE A 1 88 ? 3.924 3.904 -22.073 1.00 79.25 88 PHE A CA 1
ATOM 736 C C . PHE A 1 88 ? 2.807 4.206 -23.088 1.00 79.25 88 PHE A C 1
ATOM 738 O O . PHE A 1 88 ? 1.651 3.904 -22.825 1.00 79.25 88 PHE A O 1
ATOM 745 N N . ASN A 1 89 ? 3.129 4.696 -24.290 1.00 76.12 89 ASN A N 1
ATOM 746 C CA . ASN A 1 89 ? 2.125 5.296 -25.181 1.00 76.12 89 ASN A CA 1
ATOM 747 C C . ASN A 1 89 ? 1.363 4.287 -26.062 1.00 76.12 89 ASN A C 1
ATOM 749 O O . ASN A 1 89 ? 0.394 4.665 -26.722 1.00 76.12 89 ASN A O 1
ATOM 753 N N . TYR A 1 90 ? 1.818 3.032 -26.160 1.00 74.31 90 TYR A N 1
ATOM 754 C CA . TYR A 1 90 ? 1.287 2.060 -27.125 1.00 74.31 90 TYR A CA 1
ATOM 755 C C . TYR A 1 90 ? 0.747 0.806 -26.427 1.00 74.31 90 TYR A C 1
ATOM 757 O O . TYR A 1 90 ? 1.450 -0.195 -26.269 1.00 74.31 90 TYR A O 1
ATOM 765 N N . GLU A 1 91 ? -0.517 0.861 -26.004 1.00 66.19 91 GLU A N 1
ATOM 766 C CA . GLU A 1 91 ? -1.201 -0.231 -25.288 1.00 66.19 91 GLU A CA 1
ATOM 767 C C . GLU A 1 91 ? -1.491 -1.458 -26.176 1.00 66.19 91 GLU A C 1
ATOM 769 O O . GLU A 1 91 ? -1.526 -2.577 -25.677 1.00 66.19 91 GLU A O 1
ATOM 774 N N . ASN A 1 92 ? -1.617 -1.276 -27.496 1.00 71.62 92 ASN A N 1
ATOM 775 C CA . ASN A 1 92 ? -1.982 -2.341 -28.448 1.00 71.62 92 ASN A CA 1
ATOM 776 C C . ASN A 1 92 ? -0.856 -3.345 -28.764 1.00 71.62 92 ASN A C 1
ATOM 778 O O . ASN A 1 92 ? -1.050 -4.241 -29.583 1.00 71.62 92 ASN A O 1
ATOM 782 N N . ILE A 1 93 ? 0.332 -3.177 -28.181 1.00 80.75 93 ILE A N 1
ATOM 783 C CA . ILE A 1 93 ? 1.478 -4.064 -28.405 1.00 80.75 93 ILE A CA 1
ATOM 784 C C . ILE A 1 93 ? 1.629 -4.968 -27.185 1.00 80.75 93 ILE A C 1
ATOM 786 O O . ILE A 1 93 ? 1.742 -4.478 -26.061 1.00 80.75 93 ILE A O 1
ATOM 790 N N . GLU A 1 94 ? 1.672 -6.279 -27.420 1.00 83.69 94 GLU A N 1
ATOM 791 C CA . GLU A 1 94 ? 1.830 -7.284 -26.367 1.00 83.69 94 GLU A CA 1
ATOM 792 C C . GLU A 1 94 ? 3.122 -7.081 -25.562 1.00 83.69 94 GLU A C 1
ATOM 794 O O . GLU A 1 94 ? 4.171 -6.705 -26.100 1.00 83.69 94 GLU A O 1
ATOM 799 N N . SER A 1 95 ? 3.059 -7.358 -24.256 1.00 84.88 95 SER A N 1
ATOM 800 C CA . SER A 1 95 ? 4.192 -7.172 -23.346 1.00 84.88 95 SER A CA 1
ATOM 801 C C . SER A 1 95 ? 5.399 -8.032 -23.724 1.00 84.88 95 SER A C 1
ATOM 803 O O . SER A 1 95 ? 6.524 -7.560 -23.584 1.00 84.88 95 SER A O 1
ATOM 805 N N . ASP A 1 96 ? 5.187 -9.228 -24.285 1.00 86.88 96 ASP A N 1
ATOM 806 C CA . ASP A 1 96 ? 6.266 -10.123 -24.729 1.00 86.88 96 ASP A CA 1
ATOM 807 C C . ASP A 1 96 ? 7.041 -9.554 -25.922 1.00 86.88 96 ASP A C 1
ATOM 809 O O . ASP A 1 96 ? 8.271 -9.647 -25.988 1.00 86.88 96 ASP A O 1
ATOM 813 N N . VAL A 1 97 ? 6.340 -8.885 -26.841 1.00 89.19 97 VAL A N 1
ATOM 814 C CA . VAL A 1 97 ? 6.967 -8.181 -27.966 1.00 89.19 97 VAL A CA 1
ATOM 815 C C . VAL A 1 97 ? 7.785 -7.001 -27.445 1.00 89.19 97 VAL A C 1
ATOM 817 O O . VAL A 1 97 ? 8.935 -6.821 -27.848 1.00 89.19 97 VAL A O 1
ATOM 820 N N . LYS A 1 98 ? 7.238 -6.225 -26.499 1.00 91.31 98 LYS A N 1
ATOM 821 C CA . LYS A 1 98 ? 7.976 -5.128 -25.851 1.00 91.31 98 LYS A CA 1
ATOM 822 C C . LYS A 1 98 ? 9.220 -5.644 -25.120 1.00 91.31 98 LYS A C 1
ATOM 824 O O . LYS A 1 98 ? 10.297 -5.084 -25.310 1.00 91.31 98 LYS A O 1
ATOM 829 N N . ALA A 1 99 ? 9.097 -6.726 -24.348 1.00 91.12 99 ALA A N 1
ATOM 830 C CA . ALA A 1 99 ? 10.207 -7.363 -23.641 1.00 91.12 99 ALA A CA 1
ATOM 831 C C . ALA A 1 99 ? 11.322 -7.774 -24.613 1.00 91.12 99 ALA A C 1
ATOM 833 O O . ALA A 1 99 ? 12.485 -7.430 -24.401 1.00 91.12 99 ALA A O 1
ATOM 834 N N . SER A 1 100 ? 10.956 -8.421 -25.723 1.00 91.31 100 SER A N 1
ATOM 835 C CA . SER A 1 100 ? 11.892 -8.880 -26.758 1.00 91.31 100 SER A CA 1
ATOM 836 C C . SER A 1 100 ? 12.656 -7.731 -27.433 1.00 91.31 100 SER A C 1
ATOM 838 O O . SER A 1 100 ? 13.822 -7.884 -27.797 1.00 91.31 100 SER A O 1
ATOM 840 N N . LEU A 1 101 ? 12.021 -6.561 -27.573 1.00 91.81 101 LEU A N 1
ATOM 841 C CA . LEU A 1 101 ? 12.617 -5.355 -28.160 1.00 91.81 101 LEU A CA 1
ATOM 842 C C . LEU A 1 101 ? 13.472 -4.536 -27.178 1.00 91.81 101 LEU A C 1
ATOM 844 O O . LEU A 1 101 ? 14.225 -3.669 -27.616 1.00 91.81 101 LEU A O 1
ATOM 848 N N . LEU A 1 102 ? 13.358 -4.771 -25.869 1.00 92.94 102 LEU A N 1
ATOM 849 C CA . LEU A 1 102 ? 14.016 -3.966 -24.834 1.00 92.94 102 LEU A CA 1
ATOM 850 C C . LEU A 1 102 ? 15.141 -4.731 -24.128 1.00 92.94 102 LEU A C 1
ATOM 852 O O . LEU A 1 102 ? 16.245 -4.202 -23.976 1.00 92.94 102 LEU A O 1
ATOM 856 N N . ILE A 1 103 ? 14.869 -5.964 -23.695 1.00 92.38 103 ILE A N 1
ATOM 857 C CA . ILE A 1 103 ? 15.761 -6.746 -22.832 1.00 92.38 103 ILE A CA 1
ATOM 858 C C . ILE A 1 103 ? 16.964 -7.260 -23.657 1.00 92.38 103 ILE A C 1
ATOM 860 O O . ILE A 1 103 ? 16.783 -7.726 -24.788 1.00 92.38 103 ILE A O 1
ATOM 864 N N . PRO A 1 104 ? 18.210 -7.169 -23.145 1.00 91.25 104 PRO A N 1
ATOM 865 C CA . PRO A 1 104 ? 19.385 -7.737 -23.815 1.00 91.25 104 PRO A CA 1
ATOM 866 C C . PRO A 1 104 ? 19.280 -9.261 -23.955 1.00 91.25 104 PRO A C 1
ATOM 868 O O . PRO A 1 104 ? 18.467 -9.886 -23.287 1.00 91.25 104 PRO A O 1
ATOM 871 N N . ASN A 1 105 ? 20.104 -9.876 -24.810 1.00 86.25 105 ASN A N 1
ATOM 872 C CA . ASN A 1 105 ? 20.089 -11.340 -24.967 1.00 86.25 105 ASN A CA 1
ATOM 873 C C . ASN A 1 105 ? 21.018 -12.045 -23.974 1.00 86.25 105 ASN A C 1
ATOM 875 O O . ASN A 1 105 ? 20.769 -13.195 -23.619 1.00 86.25 105 ASN A O 1
ATOM 879 N N . THR A 1 106 ? 22.101 -11.386 -23.548 1.00 91.56 106 THR A N 1
ATOM 880 C CA . THR A 1 106 ? 23.144 -12.031 -22.744 1.00 91.56 106 THR A CA 1
ATOM 881 C C . THR A 1 106 ? 23.555 -11.201 -21.532 1.00 91.56 106 THR A C 1
ATOM 883 O O . THR A 1 106 ? 23.524 -9.970 -21.537 1.00 91.56 106 THR A O 1
ATOM 886 N N . ILE A 1 107 ? 23.975 -11.899 -20.477 1.00 92.88 107 ILE A N 1
ATOM 887 C CA . ILE A 1 107 ? 24.538 -11.291 -19.266 1.00 92.88 107 ILE A CA 1
ATOM 888 C C . ILE A 1 107 ? 25.948 -10.731 -19.531 1.00 92.88 107 ILE A C 1
ATOM 890 O O . ILE A 1 107 ? 26.336 -9.723 -18.939 1.00 92.88 107 ILE A O 1
ATOM 894 N N . ASP A 1 108 ? 26.705 -11.337 -20.449 1.00 92.19 108 ASP A N 1
ATOM 895 C CA . ASP A 1 108 ? 28.073 -10.917 -20.769 1.00 92.19 108 ASP A CA 1
ATOM 896 C C . ASP A 1 108 ? 28.126 -9.510 -21.373 1.00 92.19 108 ASP A C 1
ATOM 898 O O . ASP A 1 108 ? 28.967 -8.703 -20.973 1.00 92.19 108 ASP A O 1
ATOM 902 N N . GLU A 1 109 ? 27.181 -9.168 -22.257 1.00 91.88 109 GLU A N 1
ATOM 903 C CA . GLU A 1 109 ? 27.051 -7.813 -22.810 1.00 91.88 109 GLU A CA 1
ATOM 904 C C . GLU A 1 109 ? 26.891 -6.767 -21.696 1.00 91.88 109 GLU A C 1
ATOM 906 O O . GLU A 1 109 ? 27.567 -5.736 -21.695 1.00 91.88 109 GLU A O 1
ATOM 911 N N . ILE A 1 110 ? 26.043 -7.063 -20.708 1.00 95.38 110 ILE A N 1
ATOM 912 C CA . ILE A 1 110 ? 25.794 -6.203 -19.548 1.00 95.38 110 ILE A CA 1
ATOM 913 C C . ILE A 1 110 ? 27.040 -6.062 -18.670 1.00 95.38 110 ILE A C 1
ATOM 915 O O . ILE A 1 110 ? 27.385 -4.952 -18.259 1.00 95.38 110 ILE A O 1
ATOM 919 N N . ASN A 1 111 ? 27.743 -7.164 -18.402 1.00 95.00 111 ASN A N 1
ATOM 920 C CA . ASN A 1 111 ? 28.970 -7.142 -17.607 1.00 95.00 111 ASN A CA 1
ATOM 921 C C . ASN A 1 111 ? 30.043 -6.255 -18.245 1.00 95.00 111 ASN A C 1
ATOM 923 O O . ASN A 1 111 ? 30.700 -5.483 -17.543 1.00 95.00 111 ASN A O 1
ATOM 927 N N . ILE A 1 112 ? 30.191 -6.322 -19.571 1.00 94.38 112 ILE A N 1
ATOM 928 C CA . ILE A 1 112 ? 31.144 -5.479 -20.294 1.00 94.38 112 ILE A CA 1
ATOM 929 C C . ILE A 1 112 ? 30.729 -4.004 -20.221 1.00 94.38 112 ILE A C 1
ATOM 931 O O . ILE A 1 112 ? 31.582 -3.147 -19.990 1.00 94.38 112 ILE A O 1
ATOM 935 N N . ILE A 1 113 ? 29.437 -3.688 -20.351 1.00 95.06 113 ILE A N 1
ATOM 936 C CA . ILE A 1 113 ? 28.937 -2.313 -20.193 1.00 95.06 113 ILE A CA 1
ATOM 937 C C . ILE A 1 113 ? 29.290 -1.765 -18.802 1.00 95.06 113 ILE A C 1
ATOM 939 O O . ILE A 1 113 ? 29.866 -0.681 -18.700 1.00 95.06 113 ILE A O 1
ATOM 943 N N . PHE A 1 114 ? 29.031 -2.519 -17.727 1.00 96.00 114 PHE A N 1
ATOM 944 C CA . PHE A 1 114 ? 29.416 -2.103 -16.373 1.00 96.00 114 PHE A CA 1
ATOM 945 C C . PHE A 1 114 ? 30.932 -1.946 -16.213 1.00 96.00 114 PHE A C 1
ATOM 947 O O . PHE A 1 114 ? 31.398 -0.981 -15.600 1.00 96.00 114 PHE A O 1
ATOM 954 N N . GLN A 1 115 ? 31.722 -2.844 -16.806 1.00 94.06 115 GLN A N 1
ATOM 955 C CA . GLN A 1 115 ? 33.178 -2.731 -16.815 1.00 94.06 115 GLN A CA 1
ATOM 956 C C . GLN A 1 115 ? 33.638 -1.427 -17.485 1.00 94.06 115 GLN A C 1
ATOM 958 O O . GLN A 1 115 ? 34.501 -0.739 -16.941 1.00 94.06 115 GLN A O 1
ATOM 963 N N . GLN A 1 116 ? 33.046 -1.053 -18.621 1.00 94.00 116 GLN A N 1
ATOM 964 C CA . GLN A 1 116 ? 33.359 0.194 -19.325 1.00 94.00 116 GLN A CA 1
ATOM 965 C C . GLN A 1 116 ? 32.968 1.435 -18.508 1.00 94.00 116 GLN A C 1
ATOM 967 O O . GLN A 1 116 ? 33.765 2.370 -18.404 1.00 94.00 116 GLN A O 1
ATOM 972 N N . ILE A 1 117 ? 31.794 1.427 -17.860 1.00 93.25 117 ILE A N 1
ATOM 973 C CA . ILE A 1 117 ? 31.363 2.503 -16.946 1.00 93.25 117 ILE A CA 1
ATOM 974 C C . ILE A 1 117 ? 32.389 2.687 -15.818 1.00 93.25 117 ILE A C 1
ATOM 976 O O . ILE A 1 117 ? 32.797 3.814 -15.528 1.00 93.25 117 ILE A O 1
ATOM 980 N N . ASN A 1 118 ? 32.851 1.585 -15.221 1.00 91.12 118 ASN A N 1
ATOM 981 C CA . ASN A 1 118 ? 33.828 1.606 -14.130 1.00 91.12 118 ASN A CA 1
ATOM 982 C C . ASN A 1 118 ? 35.231 2.042 -14.586 1.00 91.12 118 ASN A C 1
ATOM 984 O O . ASN A 1 118 ? 35.961 2.671 -13.822 1.00 91.12 118 ASN A O 1
ATOM 988 N N . GLN A 1 119 ? 35.617 1.732 -15.827 1.00 90.12 119 GLN A N 1
ATOM 989 C CA . GLN A 1 119 ? 36.911 2.116 -16.401 1.00 90.12 119 GLN A CA 1
ATOM 990 C C . GLN A 1 119 ? 36.963 3.572 -16.880 1.00 90.12 119 GLN A C 1
ATOM 992 O O . GLN A 1 119 ? 38.058 4.141 -16.976 1.00 90.12 119 GLN A O 1
ATOM 997 N N . SER A 1 120 ? 35.818 4.187 -17.188 1.00 89.38 120 SER A N 1
ATOM 998 C CA . SER A 1 120 ? 35.790 5.573 -17.649 1.00 89.38 120 SER A CA 1
ATOM 999 C C . SER A 1 120 ? 36.355 6.506 -16.577 1.00 89.38 120 SER A C 1
ATOM 1001 O O . SER A 1 120 ? 35.905 6.527 -15.435 1.00 89.38 120 SER A O 1
ATOM 1003 N N . LYS A 1 121 ? 37.348 7.326 -16.937 1.00 86.00 121 LYS A N 1
ATOM 1004 C CA . LYS A 1 121 ? 37.917 8.366 -16.055 1.00 86.00 121 LYS A CA 1
ATOM 1005 C C . LYS A 1 121 ? 37.209 9.715 -16.189 1.00 86.00 121 LYS A C 1
ATOM 1007 O O . LYS A 1 121 ? 37.448 10.601 -15.380 1.00 86.00 121 LYS A O 1
ATOM 1012 N N . ASN A 1 122 ? 36.363 9.878 -17.206 1.00 88.56 122 ASN A N 1
ATOM 1013 C CA . ASN A 1 122 ? 35.606 11.102 -17.428 1.00 88.56 122 ASN A CA 1
ATOM 1014 C C . ASN A 1 122 ? 34.283 11.028 -16.658 1.00 88.56 122 ASN A C 1
ATOM 1016 O O . ASN A 1 122 ? 33.440 10.184 -16.945 1.00 88.56 122 ASN A O 1
ATOM 1020 N N . ASP A 1 123 ? 34.077 11.921 -15.695 1.00 85.44 123 ASP A N 1
ATOM 1021 C CA . ASP A 1 123 ? 32.843 11.926 -14.901 1.00 85.44 123 ASP A CA 1
ATOM 1022 C C . ASP A 1 123 ? 31.617 12.389 -15.705 1.00 85.44 123 ASP A C 1
ATOM 1024 O O . ASP A 1 123 ? 30.486 12.097 -15.323 1.00 85.44 123 ASP A O 1
ATOM 1028 N N . ASN A 1 124 ? 31.829 13.045 -16.851 1.00 90.31 124 ASN A N 1
ATOM 1029 C CA . ASN A 1 124 ? 30.799 13.467 -17.804 1.00 90.31 124 ASN A CA 1
ATOM 1030 C C . ASN A 1 124 ? 30.879 12.698 -19.129 1.00 90.31 124 ASN A C 1
ATOM 1032 O O . ASN A 1 124 ? 30.696 13.269 -20.204 1.00 90.31 124 ASN A O 1
ATOM 1036 N N . ASP A 1 125 ? 31.206 11.409 -19.068 1.00 91.12 125 ASP A N 1
ATOM 1037 C CA . ASP A 1 125 ? 31.239 10.564 -20.255 1.00 91.12 125 ASP A CA 1
ATOM 1038 C C . ASP A 1 125 ? 29.844 10.435 -20.894 1.00 91.12 125 ASP A C 1
ATOM 1040 O O . ASP A 1 125 ? 28.880 10.019 -20.246 1.00 91.12 125 ASP A O 1
ATOM 1044 N N . LEU A 1 126 ? 29.742 10.776 -22.182 1.00 91.50 126 LEU A N 1
ATOM 1045 C CA . LEU A 1 126 ? 28.502 10.681 -22.958 1.00 91.50 126 LEU A CA 1
ATOM 1046 C C . LEU A 1 126 ? 27.989 9.239 -23.039 1.00 91.50 126 LEU A C 1
ATOM 1048 O O . LEU A 1 126 ? 26.780 9.035 -23.126 1.00 91.50 126 LEU A O 1
ATOM 1052 N N . PHE A 1 127 ? 28.882 8.248 -22.978 1.00 94.06 127 PHE A N 1
ATOM 1053 C CA . PHE A 1 127 ? 28.492 6.840 -22.957 1.00 94.06 127 PHE A CA 1
ATOM 1054 C C . PHE A 1 127 ? 27.622 6.512 -21.743 1.00 94.06 127 PHE A C 1
ATOM 1056 O O . PHE A 1 127 ? 26.583 5.874 -21.889 1.00 94.06 127 PHE A O 1
ATOM 1063 N N . ILE A 1 128 ? 27.993 7.028 -20.568 1.00 94.75 128 ILE A N 1
ATOM 1064 C CA . ILE A 1 128 ? 27.251 6.810 -19.321 1.00 94.75 128 ILE A CA 1
ATOM 1065 C C . ILE A 1 128 ? 25.858 7.437 -19.420 1.00 94.75 128 ILE A C 1
ATOM 1067 O O . ILE A 1 128 ? 24.886 6.805 -19.031 1.00 94.75 128 ILE A O 1
ATOM 1071 N N . ILE A 1 129 ? 25.738 8.632 -20.012 1.00 93.19 129 ILE A N 1
ATOM 1072 C CA . ILE A 1 129 ? 24.441 9.303 -20.224 1.00 93.19 129 ILE A CA 1
ATOM 1073 C C . ILE A 1 129 ? 23.523 8.468 -21.129 1.00 93.19 129 ILE A C 1
ATOM 1075 O O . ILE A 1 129 ? 22.336 8.300 -20.833 1.00 93.19 129 ILE A O 1
ATOM 1079 N N . ILE A 1 130 ? 24.068 7.944 -22.231 1.00 94.00 130 ILE A N 1
ATOM 1080 C CA . ILE A 1 130 ? 23.309 7.121 -23.177 1.00 94.00 130 ILE A CA 1
ATOM 1081 C C . ILE A 1 130 ? 22.850 5.840 -22.482 1.00 94.00 130 ILE A C 1
ATOM 1083 O O . ILE A 1 130 ? 21.654 5.568 -22.451 1.00 94.00 130 ILE A O 1
ATOM 1087 N N . VAL A 1 131 ? 23.766 5.087 -21.871 1.00 94.62 131 VAL A N 1
ATOM 1088 C CA . VAL A 1 131 ? 23.442 3.816 -21.207 1.00 94.62 131 VAL A CA 1
ATOM 1089 C C . VAL A 1 131 ? 22.481 4.016 -20.029 1.00 94.62 131 VAL A C 1
ATOM 1091 O O . VAL A 1 131 ? 21.559 3.218 -19.872 1.00 94.62 131 VAL A O 1
ATOM 1094 N N . SER A 1 132 ? 22.616 5.104 -19.259 1.00 95.75 132 SER A N 1
ATOM 1095 C CA . SER A 1 132 ? 21.659 5.484 -18.208 1.00 95.75 132 SER A CA 1
ATOM 1096 C C . SER A 1 132 ? 20.228 5.515 -18.730 1.00 95.75 132 SER A C 1
ATOM 1098 O O . SER A 1 132 ? 19.358 4.871 -18.158 1.00 95.75 132 SER A O 1
ATOM 1100 N N . SER A 1 133 ? 19.999 6.175 -19.869 1.00 94.56 133 SER A N 1
ATOM 1101 C CA . SER A 1 133 ? 18.658 6.294 -20.460 1.00 94.56 133 SER A CA 1
ATOM 1102 C C . SER A 1 133 ? 18.063 4.930 -20.838 1.00 94.56 133 SER A C 1
ATOM 1104 O O . SER A 1 133 ? 16.850 4.734 -20.795 1.00 94.56 133 SER A O 1
ATOM 1106 N N . TRP A 1 134 ? 18.910 3.965 -21.201 1.00 95.12 134 TRP A N 1
ATOM 1107 C CA . TRP A 1 134 ? 18.489 2.601 -21.516 1.00 95.12 134 TRP A CA 1
ATOM 1108 C C . TRP A 1 134 ? 18.179 1.785 -20.259 1.00 95.12 134 TRP A C 1
ATOM 1110 O O . TRP A 1 134 ? 17.160 1.096 -20.228 1.00 95.12 134 TRP A O 1
ATOM 1120 N N . PHE A 1 135 ? 18.986 1.896 -19.201 1.00 96.25 135 PHE A N 1
ATOM 1121 C CA . PHE A 1 135 ? 18.656 1.284 -17.911 1.00 96.25 135 PHE A CA 1
ATOM 1122 C C . PHE A 1 135 ? 17.402 1.903 -17.280 1.00 96.25 135 PHE A C 1
ATOM 1124 O O . PHE A 1 135 ? 16.571 1.169 -16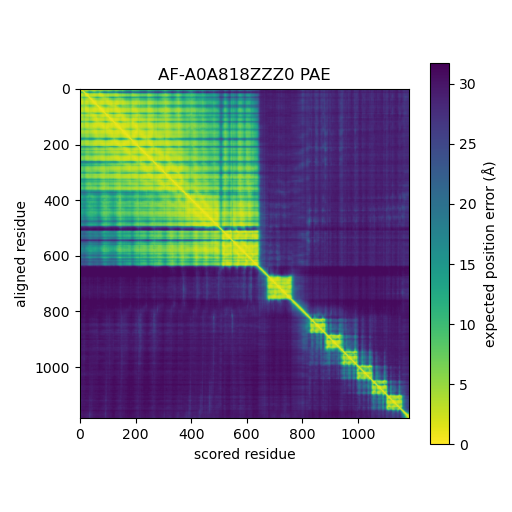.746 1.00 96.25 135 PHE A O 1
ATOM 1131 N N . ASP A 1 136 ? 17.189 3.212 -17.415 1.00 94.25 136 ASP A N 1
ATOM 1132 C CA . ASP A 1 136 ? 15.960 3.879 -16.972 1.00 94.25 136 ASP A CA 1
ATOM 1133 C C . ASP A 1 136 ? 14.733 3.352 -17.741 1.00 94.25 136 ASP A C 1
ATOM 1135 O O . ASP A 1 136 ? 13.658 3.171 -17.162 1.00 94.25 136 ASP A O 1
ATOM 1139 N N . ASN A 1 137 ? 14.878 3.037 -19.034 1.00 94.00 137 ASN A N 1
ATOM 1140 C CA . ASN A 1 137 ? 13.826 2.384 -19.816 1.00 94.00 137 ASN A CA 1
ATOM 1141 C C . ASN A 1 137 ? 13.553 0.949 -19.346 1.00 94.00 137 ASN A C 1
ATOM 1143 O O . ASN A 1 137 ? 12.389 0.586 -19.215 1.00 94.00 137 ASN A O 1
ATOM 1147 N N . LEU A 1 138 ? 14.582 0.148 -19.042 1.00 94.50 138 LEU A N 1
ATOM 1148 C CA . LEU A 1 138 ? 14.388 -1.191 -18.461 1.00 94.50 138 LEU A CA 1
ATOM 1149 C C . LEU A 1 138 ? 13.690 -1.117 -17.095 1.00 94.50 138 LEU A C 1
ATOM 1151 O O . LEU A 1 138 ? 12.796 -1.911 -16.816 1.00 94.50 138 LEU A O 1
ATOM 1155 N N . SER A 1 139 ? 14.044 -0.124 -16.279 1.00 93.19 139 SER A N 1
ATOM 1156 C CA . SER A 1 139 ? 13.418 0.142 -14.976 1.00 93.19 139 SER A CA 1
ATOM 1157 C C . SER A 1 139 ? 11.945 0.526 -15.130 1.00 93.19 139 SER A C 1
ATOM 1159 O O . SER A 1 139 ? 11.077 -0.003 -14.440 1.00 93.19 139 SER A O 1
ATOM 1161 N N . SER A 1 140 ? 11.655 1.403 -16.096 1.00 89.69 140 SER A N 1
ATOM 1162 C CA . SER A 1 140 ? 10.293 1.814 -16.449 1.00 89.69 140 SER A CA 1
ATOM 1163 C C . SER A 1 140 ? 9.466 0.635 -16.957 1.00 89.69 140 SER A C 1
ATOM 1165 O O . SER A 1 140 ? 8.345 0.440 -16.503 1.00 89.69 140 SER A O 1
ATOM 1167 N N . PHE A 1 141 ? 10.037 -0.187 -17.843 1.00 90.00 141 PHE A N 1
ATOM 1168 C CA . PHE A 1 141 ? 9.400 -1.400 -18.349 1.00 90.00 141 PHE A CA 1
ATOM 1169 C C . PHE A 1 141 ? 9.052 -2.361 -17.212 1.00 90.00 141 PHE A C 1
ATOM 1171 O O . PHE A 1 141 ? 7.921 -2.822 -17.132 1.00 90.00 141 PHE A O 1
ATOM 1178 N N . LEU A 1 142 ? 9.991 -2.615 -16.299 1.00 87.31 142 LEU A N 1
ATOM 1179 C CA . LEU A 1 142 ? 9.772 -3.521 -15.175 1.00 87.31 142 LEU A CA 1
ATOM 1180 C C . LEU A 1 142 ? 8.687 -3.029 -14.212 1.00 87.31 142 LEU A C 1
ATOM 1182 O O . LEU A 1 142 ? 7.937 -3.833 -13.666 1.00 87.31 142 LEU A O 1
ATOM 1186 N N . ARG A 1 143 ? 8.577 -1.711 -14.018 1.00 82.94 143 ARG A N 1
ATOM 1187 C CA . ARG A 1 143 ? 7.511 -1.132 -13.198 1.00 82.94 143 ARG A CA 1
ATOM 1188 C C . ARG A 1 143 ? 6.131 -1.314 -13.835 1.00 82.94 143 ARG A C 1
ATOM 1190 O O . ARG A 1 143 ? 5.186 -1.616 -13.112 1.00 82.94 143 ARG A O 1
ATOM 1197 N N . GLU A 1 144 ? 6.022 -1.147 -15.154 1.00 79.88 144 GLU A N 1
ATOM 1198 C CA . GLU A 1 144 ? 4.752 -1.355 -15.867 1.00 79.88 144 GLU A CA 1
ATOM 1199 C C . GLU A 1 144 ? 4.408 -2.840 -16.050 1.00 79.88 144 GLU A C 1
ATOM 1201 O O . GLU A 1 144 ? 3.234 -3.216 -16.070 1.00 79.88 144 GLU A O 1
ATOM 1206 N N . TYR A 1 145 ? 5.425 -3.701 -16.120 1.00 82.94 145 TYR A N 1
ATOM 1207 C CA . TYR A 1 145 ? 5.280 -5.142 -16.306 1.00 82.94 145 TYR A CA 1
ATOM 1208 C C . TYR A 1 145 ? 6.068 -5.935 -15.242 1.00 82.94 145 TYR A C 1
ATOM 1210 O O . TYR A 1 145 ? 7.114 -6.518 -15.550 1.00 82.94 145 TYR A O 1
ATOM 1218 N N . PRO A 1 146 ? 5.565 -6.009 -13.990 1.00 81.00 146 PRO A N 1
ATOM 1219 C CA . PRO A 1 146 ? 6.261 -6.666 -12.879 1.00 81.00 146 PRO A CA 1
ATOM 1220 C C . PRO A 1 146 ? 6.579 -8.151 -13.091 1.00 81.00 146 PRO A C 1
ATOM 1222 O O . PRO A 1 146 ? 7.543 -8.659 -12.521 1.00 81.00 146 PRO A O 1
ATOM 1225 N N . ASP A 1 147 ? 5.804 -8.839 -13.934 1.00 81.50 147 ASP A N 1
ATOM 1226 C CA . ASP A 1 147 ? 5.935 -10.278 -14.202 1.00 81.50 147 ASP A CA 1
ATOM 1227 C C . ASP A 1 147 ? 7.322 -10.649 -14.774 1.00 81.50 147 ASP A C 1
ATOM 1229 O O . ASP A 1 147 ? 7.833 -11.747 -14.540 1.00 81.50 147 ASP A O 1
ATOM 1233 N N . TYR A 1 148 ? 7.999 -9.700 -15.435 1.00 86.50 148 TYR A N 1
ATOM 1234 C CA . TYR A 1 148 ? 9.362 -9.882 -15.950 1.00 86.50 148 TYR A CA 1
ATOM 1235 C C . TYR A 1 148 ? 10.457 -9.744 -14.879 1.00 86.50 148 TYR A C 1
ATOM 1237 O O . TYR A 1 148 ? 11.638 -9.882 -15.199 1.00 86.50 148 TYR A O 1
ATOM 1245 N N . GLY A 1 149 ? 10.107 -9.525 -13.607 1.00 81.44 149 GLY A N 1
ATOM 1246 C CA . GLY A 1 149 ? 11.058 -9.521 -12.486 1.00 81.44 149 GLY A CA 1
ATOM 1247 C C . GLY A 1 149 ? 11.846 -10.823 -12.342 1.00 81.44 149 GLY A C 1
ATOM 1248 O O . GLY A 1 149 ? 12.992 -10.801 -11.906 1.00 81.44 149 GLY A O 1
ATOM 1249 N N . THR A 1 150 ? 11.286 -11.942 -12.804 1.00 84.44 150 THR A N 1
ATOM 1250 C CA . THR A 1 150 ? 11.948 -13.258 -12.828 1.00 84.44 150 THR A CA 1
ATOM 1251 C C . THR A 1 150 ? 12.990 -13.411 -13.942 1.00 84.44 150 THR A C 1
ATOM 1253 O O . THR A 1 150 ? 13.722 -14.401 -13.966 1.00 84.44 150 THR A O 1
ATOM 1256 N N . SER A 1 151 ? 13.096 -12.446 -14.864 1.00 89.94 151 SER A N 1
ATOM 1257 C CA . SER A 1 151 ? 14.066 -12.493 -15.959 1.00 89.94 151 SER A CA 1
ATOM 1258 C C . SER A 1 151 ? 15.506 -12.552 -15.418 1.00 89.94 151 SER A C 1
ATOM 1260 O O . SER A 1 151 ? 15.931 -11.606 -14.741 1.00 89.94 151 SER A O 1
ATOM 1262 N N . PRO A 1 152 ? 16.314 -13.571 -15.784 1.00 90.62 152 PRO A N 1
ATOM 1263 C CA . PRO A 1 152 ? 17.685 -13.724 -15.289 1.00 90.62 152 PRO A CA 1
ATOM 1264 C C . PRO A 1 152 ? 18.568 -12.496 -15.536 1.00 90.62 152 PRO A C 1
ATOM 1266 O O . PRO A 1 152 ? 19.376 -12.123 -14.690 1.00 90.62 152 PRO A O 1
ATOM 1269 N N . ILE A 1 153 ? 18.382 -11.827 -16.677 1.00 92.88 153 ILE A N 1
ATOM 1270 C CA . ILE A 1 153 ? 19.163 -10.645 -17.064 1.00 92.88 153 ILE A CA 1
ATOM 1271 C C . ILE A 1 153 ? 18.794 -9.430 -16.207 1.00 92.88 153 ILE A C 1
ATOM 1273 O O . ILE A 1 153 ? 19.683 -8.717 -15.746 1.00 92.88 153 ILE A O 1
ATOM 1277 N N . LEU A 1 154 ? 17.499 -9.198 -15.960 1.00 93.31 154 LEU A N 1
ATOM 1278 C CA . LEU A 1 154 ? 17.045 -8.073 -15.134 1.00 93.31 154 LEU A CA 1
ATOM 1279 C C . LEU A 1 154 ? 17.412 -8.301 -13.666 1.00 93.31 154 LEU A C 1
ATOM 1281 O O . LEU A 1 154 ? 17.849 -7.365 -12.999 1.00 93.31 154 LEU A O 1
ATOM 1285 N N . CYS A 1 155 ? 17.307 -9.543 -13.190 1.00 92.00 155 CYS A N 1
ATOM 1286 C CA . CYS A 1 155 ? 17.801 -9.944 -11.879 1.00 92.00 155 CYS A CA 1
ATOM 1287 C C . CYS A 1 155 ? 19.305 -9.652 -11.753 1.00 92.00 155 CYS A C 1
ATOM 1289 O O . CYS A 1 155 ? 19.714 -8.909 -10.860 1.00 92.00 155 CYS A O 1
ATOM 1291 N N . HIS A 1 156 ? 20.120 -10.118 -12.707 1.00 94.00 156 HIS A N 1
ATOM 1292 C CA . HIS A 1 156 ? 21.566 -9.877 -12.715 1.00 94.00 156 HIS A CA 1
ATOM 1293 C C . HIS A 1 156 ? 21.926 -8.385 -12.740 1.00 94.00 156 HIS A C 1
ATOM 1295 O O . HIS A 1 156 ? 22.757 -7.951 -11.943 1.00 94.00 156 HIS A O 1
ATOM 1301 N N . ILE A 1 157 ? 21.284 -7.582 -13.601 1.00 95.19 157 ILE A N 1
ATOM 1302 C CA . ILE A 1 157 ? 21.483 -6.121 -13.664 1.00 95.19 157 ILE A CA 1
ATOM 1303 C C . ILE A 1 157 ? 21.261 -5.496 -12.284 1.00 95.19 157 ILE A C 1
ATOM 1305 O O . ILE A 1 157 ? 22.123 -4.773 -11.786 1.00 95.19 157 ILE A O 1
ATOM 1309 N N . ASN A 1 158 ? 20.129 -5.791 -11.644 1.00 95.06 158 ASN A N 1
ATOM 1310 C CA . ASN A 1 158 ? 19.756 -5.160 -10.380 1.00 95.06 158 ASN A CA 1
ATOM 1311 C C . ASN A 1 158 ? 20.609 -5.639 -9.204 1.00 95.06 158 ASN A C 1
ATOM 1313 O O . ASN A 1 158 ? 20.993 -4.828 -8.360 1.00 95.06 158 ASN A O 1
ATOM 1317 N N . GLN A 1 159 ? 20.982 -6.919 -9.174 1.00 94.06 159 GLN A N 1
ATOM 1318 C CA . GLN A 1 159 ? 21.923 -7.443 -8.188 1.00 94.06 159 GLN A CA 1
ATOM 1319 C C . GLN A 1 159 ? 23.317 -6.813 -8.350 1.00 94.06 159 GLN A C 1
ATOM 1321 O O . GLN A 1 159 ? 23.930 -6.373 -7.372 1.00 94.06 159 GLN A O 1
ATOM 1326 N N . TYR A 1 160 ? 23.811 -6.699 -9.587 1.00 95.81 160 TYR A N 1
ATOM 1327 C CA . TYR A 1 160 ? 25.091 -6.053 -9.865 1.00 95.81 160 TYR A CA 1
ATOM 1328 C C . TYR A 1 160 ? 25.067 -4.573 -9.467 1.00 95.81 160 TYR A C 1
ATOM 1330 O O . TYR A 1 160 ? 26.013 -4.104 -8.828 1.00 95.81 160 TYR A O 1
ATOM 1338 N N . ILE A 1 161 ? 23.989 -3.852 -9.802 1.00 97.00 161 ILE A N 1
ATOM 1339 C CA . ILE A 1 161 ? 23.814 -2.438 -9.453 1.00 97.00 161 ILE A CA 1
ATOM 1340 C C . ILE A 1 161 ? 23.795 -2.242 -7.938 1.00 97.00 161 ILE A C 1
ATOM 1342 O O . ILE A 1 161 ? 24.534 -1.406 -7.411 1.00 97.00 161 ILE A O 1
ATOM 1346 N N . ALA A 1 162 ? 23.000 -3.042 -7.226 1.00 95.19 162 ALA A N 1
ATOM 1347 C CA . ALA A 1 162 ? 22.919 -2.973 -5.776 1.00 95.19 162 ALA A CA 1
ATOM 1348 C C . ALA A 1 162 ? 24.294 -3.174 -5.126 1.00 95.19 162 ALA A C 1
ATOM 1350 O O . ALA A 1 162 ? 24.699 -2.371 -4.289 1.00 95.19 162 ALA A O 1
ATOM 1351 N N . ARG A 1 163 ? 25.044 -4.198 -5.552 1.00 95.88 163 ARG A N 1
ATOM 1352 C CA . ARG A 1 163 ? 26.343 -4.545 -4.962 1.00 95.88 163 ARG A CA 1
ATOM 1353 C C . ARG A 1 163 ? 27.455 -3.552 -5.302 1.00 95.88 163 ARG A C 1
ATOM 1355 O O . ARG A 1 163 ? 28.233 -3.201 -4.423 1.00 95.88 163 ARG A O 1
ATOM 1362 N N . ASN A 1 164 ? 27.569 -3.146 -6.566 1.00 95.75 164 ASN A N 1
ATOM 1363 C CA . ASN A 1 164 ? 28.745 -2.419 -7.063 1.00 95.75 164 ASN A CA 1
ATOM 1364 C C . ASN A 1 164 ? 28.544 -0.907 -7.176 1.00 95.75 164 ASN A C 1
ATOM 1366 O O . ASN A 1 164 ? 29.526 -0.189 -7.337 1.00 95.75 164 ASN A O 1
ATOM 1370 N N . TYR A 1 165 ? 27.304 -0.419 -7.096 1.00 95.88 165 TYR A N 1
ATOM 1371 C CA . TYR A 1 165 ? 27.015 1.012 -7.150 1.00 95.88 165 TYR A CA 1
ATOM 1372 C C . TYR A 1 165 ? 26.352 1.485 -5.860 1.00 95.88 165 TYR A C 1
ATOM 1374 O O . TYR A 1 165 ? 26.927 2.339 -5.200 1.00 95.88 165 TYR A O 1
ATOM 1382 N N . ILE A 1 166 ? 25.226 0.908 -5.431 1.00 95.62 166 ILE A N 1
ATOM 1383 C CA . ILE A 1 166 ? 24.468 1.406 -4.262 1.00 95.62 166 ILE A CA 1
ATOM 1384 C C . ILE A 1 166 ? 25.173 1.104 -2.932 1.00 95.62 166 ILE A C 1
ATOM 1386 O O . ILE A 1 166 ? 25.395 2.005 -2.120 1.00 95.62 166 ILE A O 1
ATOM 1390 N N . MET A 1 167 ? 25.568 -0.151 -2.710 1.00 95.50 167 MET A N 1
ATOM 1391 C CA . MET A 1 167 ? 26.222 -0.610 -1.477 1.00 95.50 167 MET A CA 1
ATOM 1392 C C . MET A 1 167 ? 27.728 -0.305 -1.484 1.00 95.50 167 MET A C 1
ATOM 1394 O O . MET A 1 167 ? 28.557 -1.155 -1.169 1.00 95.50 167 MET A O 1
ATOM 1398 N N . THR A 1 168 ? 28.092 0.923 -1.867 1.00 95.25 168 THR A N 1
ATOM 1399 C CA . THR A 1 168 ? 29.482 1.391 -1.932 1.00 95.25 168 THR A CA 1
ATOM 1400 C C . THR A 1 168 ? 29.683 2.720 -1.212 1.00 95.25 168 THR A C 1
ATOM 1402 O O . THR A 1 168 ? 28.770 3.544 -1.098 1.00 95.25 168 THR A O 1
ATOM 1405 N N . ASP A 1 169 ? 30.920 2.972 -0.777 1.00 93.00 169 ASP A N 1
ATOM 1406 C CA . ASP A 1 169 ? 31.316 4.265 -0.207 1.00 93.00 169 ASP A CA 1
ATOM 1407 C C . ASP A 1 169 ? 31.198 5.408 -1.224 1.00 93.00 169 ASP A C 1
ATOM 1409 O O . ASP A 1 169 ? 30.915 6.548 -0.852 1.00 93.00 169 ASP A O 1
ATOM 1413 N N . GLN A 1 170 ? 31.358 5.105 -2.517 1.00 93.12 170 GLN A N 1
ATOM 1414 C CA . GLN A 1 170 ? 31.252 6.083 -3.597 1.00 93.12 170 GLN A CA 1
ATOM 1415 C C . GLN A 1 170 ? 29.828 6.644 -3.715 1.00 93.12 170 GLN A C 1
ATOM 1417 O O . GLN A 1 170 ? 29.649 7.856 -3.830 1.00 93.12 170 GLN A O 1
ATOM 1422 N N . PHE A 1 171 ? 28.805 5.790 -3.626 1.00 94.38 171 PHE A N 1
ATOM 1423 C CA . PHE A 1 171 ? 27.408 6.232 -3.600 1.00 94.38 171 PHE A CA 1
ATOM 1424 C C . PHE A 1 171 ? 27.115 7.111 -2.388 1.00 94.38 171 PHE A C 1
ATOM 1426 O O . PHE A 1 171 ? 26.559 8.201 -2.528 1.00 94.38 171 PHE A O 1
ATOM 1433 N N . LYS A 1 172 ? 27.579 6.694 -1.205 1.00 92.50 172 LYS A N 1
ATOM 1434 C CA . LYS A 1 172 ? 27.435 7.480 0.024 1.00 92.50 172 LYS A CA 1
ATOM 1435 C C . LYS A 1 172 ? 28.118 8.844 -0.086 1.00 92.50 172 LYS A C 1
ATOM 1437 O O . LYS A 1 172 ? 27.552 9.855 0.328 1.00 92.50 172 LYS A O 1
ATOM 1442 N N . PHE A 1 173 ? 29.309 8.892 -0.677 1.00 92.56 173 PHE A N 1
ATOM 1443 C CA . PHE A 1 173 ? 30.023 10.133 -0.963 1.00 92.56 173 PHE A CA 1
ATOM 1444 C C . PHE A 1 173 ? 29.221 11.051 -1.896 1.00 92.56 173 PHE A C 1
ATOM 1446 O O . PHE A 1 173 ? 29.043 12.230 -1.588 1.00 92.56 173 PHE A O 1
ATOM 1453 N N . TYR A 1 174 ? 28.677 10.516 -2.989 1.00 93.56 174 TYR A N 1
ATOM 1454 C CA . TYR A 1 174 ? 27.868 11.284 -3.934 1.00 93.56 174 TYR A CA 1
ATOM 1455 C C . TYR A 1 174 ? 26.558 11.807 -3.336 1.00 93.56 174 TYR A C 1
ATOM 1457 O O . TYR A 1 174 ? 26.194 12.953 -3.606 1.00 93.56 174 TYR A O 1
ATOM 1465 N N . ILE A 1 175 ? 25.875 11.033 -2.488 1.00 93.19 175 ILE A N 1
ATOM 1466 C CA . ILE A 1 175 ? 24.688 11.515 -1.770 1.00 93.19 175 ILE A CA 1
ATOM 1467 C C . ILE A 1 175 ? 25.069 12.636 -0.797 1.00 93.19 175 ILE A C 1
ATOM 1469 O O . ILE A 1 175 ? 24.404 13.670 -0.771 1.00 93.19 175 ILE A O 1
ATOM 1473 N N . LYS A 1 176 ? 26.169 12.502 -0.046 1.00 91.12 176 LYS A N 1
ATOM 1474 C CA . LYS A 1 176 ? 26.628 13.558 0.877 1.00 91.12 176 LYS A CA 1
ATOM 1475 C C . LYS A 1 176 ? 26.916 14.885 0.177 1.00 91.12 176 LYS A C 1
ATOM 1477 O O . LYS A 1 176 ? 26.688 15.940 0.759 1.00 91.12 176 LYS A O 1
ATOM 1482 N N . GLN A 1 177 ? 27.360 14.872 -1.079 1.00 91.06 177 GLN A N 1
ATOM 1483 C CA . GLN A 1 177 ? 27.539 16.113 -1.842 1.00 91.06 177 GLN A CA 1
ATOM 1484 C C . GLN A 1 177 ? 26.225 16.868 -2.093 1.00 91.06 177 GLN A C 1
ATOM 1486 O O . GLN A 1 177 ? 26.247 18.091 -2.211 1.00 91.06 177 GLN A O 1
ATOM 1491 N N . LEU A 1 178 ? 25.080 16.178 -2.119 1.00 90.19 178 LEU A N 1
ATOM 1492 C CA . LEU A 1 178 ? 23.769 16.820 -2.249 1.00 90.19 178 LEU A CA 1
ATOM 1493 C C . LEU A 1 178 ? 23.334 17.564 -0.974 1.00 90.19 178 LEU A C 1
ATOM 1495 O O . LEU A 1 178 ? 22.385 18.340 -1.017 1.00 90.19 178 LEU A O 1
ATOM 1499 N N . GLN A 1 179 ? 24.039 17.396 0.148 1.00 87.69 179 GLN A N 1
ATOM 1500 C CA . GLN A 1 179 ? 23.782 18.118 1.404 1.00 87.69 179 GLN A CA 1
ATOM 1501 C C . GLN A 1 179 ? 24.418 19.518 1.433 1.00 87.69 179 GLN A C 1
ATOM 1503 O O . GLN A 1 179 ? 24.416 20.191 2.459 1.00 87.69 179 GLN A O 1
ATOM 1508 N N . GLN A 1 180 ? 24.992 19.990 0.326 1.00 84.69 180 GLN A N 1
ATOM 1509 C CA . GLN A 1 180 ? 25.525 21.348 0.244 1.00 84.69 180 GLN A CA 1
ATOM 1510 C C . GLN A 1 180 ? 24.391 22.377 0.184 1.00 84.69 180 GLN A C 1
ATOM 1512 O O . GLN A 1 180 ? 23.403 22.179 -0.517 1.00 84.69 180 GLN A O 1
ATOM 1517 N N . SER A 1 181 ? 24.552 23.513 0.869 1.00 75.31 181 SER A N 1
ATOM 1518 C CA . SER A 1 181 ? 23.532 24.574 0.940 1.00 75.31 181 SER A CA 1
ATOM 1519 C C . SER A 1 181 ? 23.212 25.226 -0.410 1.00 75.31 181 SER A C 1
ATOM 1521 O O . SER A 1 181 ? 22.148 25.814 -0.580 1.00 75.31 181 SER A O 1
ATOM 1523 N N . THR A 1 182 ? 24.130 25.154 -1.378 1.00 79.12 182 THR A N 1
ATOM 1524 C CA . THR A 1 182 ? 23.923 25.615 -2.755 1.00 79.12 182 THR A CA 1
ATOM 1525 C C . THR A 1 182 ? 24.432 24.553 -3.716 1.00 79.12 182 THR A C 1
ATOM 1527 O O . THR A 1 182 ? 25.617 24.228 -3.717 1.00 79.12 182 THR A O 1
ATOM 1530 N N . LEU A 1 183 ? 23.538 24.024 -4.552 1.00 82.75 183 LEU A N 1
ATOM 1531 C CA . LEU A 1 183 ? 23.866 22.972 -5.509 1.00 82.75 183 LEU A CA 1
ATOM 1532 C C . LEU A 1 183 ? 24.314 23.583 -6.837 1.00 82.75 183 LEU A C 1
ATOM 1534 O O . LEU A 1 183 ? 23.501 24.056 -7.632 1.00 82.75 183 LEU A O 1
ATOM 1538 N N . LEU A 1 184 ? 25.623 23.570 -7.085 1.00 80.19 184 LEU A N 1
ATOM 1539 C CA . LEU A 1 184 ? 26.184 23.995 -8.365 1.00 80.19 184 LEU A CA 1
ATOM 1540 C C . LEU A 1 184 ? 25.872 22.957 -9.461 1.00 80.19 184 LEU A C 1
ATOM 1542 O O . LEU A 1 184 ? 25.981 21.755 -9.206 1.00 80.19 184 LEU A O 1
ATOM 1546 N N . PRO A 1 185 ? 25.572 23.372 -10.709 1.00 76.69 185 PRO A N 1
ATOM 1547 C CA . PRO A 1 185 ? 25.330 22.439 -11.815 1.00 76.69 185 PRO A CA 1
ATOM 1548 C C . PRO A 1 185 ? 26.479 21.453 -12.071 1.00 76.69 185 PRO A C 1
ATOM 1550 O O . PRO A 1 185 ? 26.243 20.358 -12.578 1.00 76.69 185 PRO A O 1
ATOM 1553 N N . SER A 1 186 ? 27.708 21.830 -11.699 1.00 79.00 186 SER A N 1
ATOM 1554 C CA . SER A 1 186 ? 28.922 21.016 -11.814 1.00 79.00 186 SER A CA 1
ATOM 1555 C C . SER A 1 186 ? 28.930 19.775 -10.922 1.00 79.00 186 SER A C 1
ATOM 1557 O O . SER A 1 186 ? 29.688 18.854 -11.205 1.00 79.00 186 SER A O 1
ATOM 1559 N N . ILE A 1 187 ? 28.103 19.738 -9.870 1.00 83.94 187 ILE A N 1
ATOM 1560 C CA . ILE A 1 187 ? 27.956 18.562 -9.002 1.00 83.94 187 ILE A CA 1
ATOM 1561 C C . ILE A 1 187 ? 27.283 17.428 -9.784 1.00 83.94 187 ILE A C 1
ATOM 1563 O O . ILE A 1 187 ? 27.654 16.274 -9.655 1.00 83.94 187 ILE A O 1
ATOM 1567 N N . PHE A 1 188 ? 26.330 17.726 -10.667 1.00 88.31 188 PHE A N 1
ATOM 1568 C CA . PHE A 1 188 ? 25.571 16.691 -11.369 1.00 88.31 188 PHE A CA 1
ATOM 1569 C C . PHE A 1 188 ? 26.292 16.178 -12.619 1.00 88.31 188 PHE A C 1
ATOM 1571 O O . PHE A 1 188 ? 25.865 16.437 -13.757 1.00 88.31 188 PHE A O 1
ATOM 1578 N N . THR A 1 189 ? 27.388 15.460 -12.382 1.00 93.19 189 THR A N 1
ATOM 1579 C CA . THR A 1 189 ? 28.137 14.739 -13.412 1.00 93.19 189 THR A CA 1
ATOM 1580 C C . THR A 1 189 ? 27.371 13.510 -13.912 1.00 93.19 189 THR A C 1
ATOM 1582 O O . THR A 1 189 ? 26.487 13.003 -13.218 1.00 93.19 189 THR A O 1
ATOM 1585 N N . ALA A 1 190 ? 27.691 13.011 -15.110 1.00 92.38 190 ALA A N 1
ATOM 1586 C CA . ALA A 1 190 ? 27.043 11.817 -15.669 1.00 92.38 190 ALA A CA 1
ATOM 1587 C C . ALA A 1 190 ? 27.187 10.592 -14.752 1.00 92.38 190 ALA A C 1
ATOM 1589 O O . ALA A 1 190 ? 26.207 9.897 -14.496 1.00 92.38 190 ALA A O 1
ATOM 1590 N N . LYS A 1 191 ? 28.379 10.368 -14.186 1.00 92.81 191 LYS A N 1
ATOM 1591 C CA . LYS A 1 191 ? 28.599 9.296 -13.205 1.00 92.81 191 LYS A CA 1
ATOM 1592 C C . LYS A 1 191 ? 27.787 9.487 -11.937 1.00 92.81 191 LYS A C 1
ATOM 1594 O O . LYS A 1 191 ? 27.186 8.538 -11.454 1.00 92.81 191 LYS A O 1
ATOM 1599 N N . GLN A 1 192 ? 27.753 10.697 -11.391 1.00 94.38 192 GLN A N 1
ATOM 1600 C CA . GLN A 1 192 ? 27.004 10.944 -10.165 1.00 94.38 192 GLN A CA 1
ATOM 1601 C C . GLN A 1 192 ? 25.502 10.723 -10.363 1.00 94.38 192 GLN A C 1
ATOM 1603 O O . GLN A 1 192 ? 24.860 10.117 -9.509 1.00 94.38 192 GLN A O 1
ATOM 1608 N N . LEU A 1 193 ? 24.954 11.141 -11.507 1.00 95.56 193 LEU A N 1
ATOM 1609 C CA . LEU A 1 193 ? 23.569 10.845 -11.875 1.00 95.56 193 LEU A CA 1
ATOM 1610 C C . LEU A 1 193 ? 23.336 9.344 -12.066 1.00 95.56 193 LEU A C 1
ATOM 1612 O O . LEU A 1 193 ? 22.341 8.831 -11.571 1.00 95.56 193 LEU A O 1
ATOM 1616 N N . PHE A 1 194 ? 24.264 8.620 -12.695 1.00 96.38 194 PHE A N 1
ATOM 1617 C CA . PHE A 1 194 ? 24.167 7.165 -12.819 1.00 96.38 194 PHE A CA 1
ATOM 1618 C C . PHE A 1 194 ? 24.098 6.475 -11.446 1.00 96.38 194 PHE A C 1
ATOM 1620 O O . PHE A 1 194 ? 23.245 5.616 -11.221 1.00 96.38 194 PHE A O 1
ATOM 1627 N N . TYR A 1 195 ? 24.968 6.872 -10.512 1.00 95.25 195 TYR A N 1
ATOM 1628 C CA . TYR A 1 195 ? 25.001 6.318 -9.157 1.00 95.25 195 TYR A CA 1
ATOM 1629 C C . TYR A 1 195 ? 23.742 6.672 -8.361 1.00 95.25 195 TYR A C 1
ATOM 1631 O O . TYR A 1 195 ? 23.154 5.794 -7.746 1.00 95.25 195 TYR A O 1
ATOM 1639 N N . ILE A 1 196 ? 23.326 7.942 -8.335 1.00 95.50 196 ILE A N 1
ATOM 1640 C CA . ILE A 1 196 ? 22.226 8.379 -7.463 1.00 95.50 196 ILE A CA 1
ATOM 1641 C C . ILE A 1 196 ? 20.861 8.083 -8.085 1.00 95.50 196 ILE A C 1
ATOM 1643 O O . ILE A 1 196 ? 19.973 7.597 -7.393 1.00 95.50 196 ILE A O 1
ATOM 1647 N N . SER A 1 197 ? 20.680 8.398 -9.364 1.00 94.81 197 SER A N 1
ATOM 1648 C CA . SER A 1 197 ? 19.389 8.331 -10.044 1.00 94.81 197 SER A CA 1
ATOM 1649 C C . SER A 1 197 ? 19.169 6.975 -10.710 1.00 94.81 197 SER A C 1
ATOM 1651 O O . SER A 1 197 ? 18.406 6.176 -10.172 1.00 94.81 197 SER A O 1
ATOM 1653 N N . THR A 1 198 ? 19.878 6.668 -11.805 1.00 95.94 198 THR A N 1
ATOM 1654 C CA . THR A 1 198 ? 19.660 5.441 -12.599 1.00 95.94 198 THR A CA 1
ATOM 1655 C C . THR A 1 198 ? 19.781 4.175 -11.751 1.00 95.94 198 THR A C 1
ATOM 1657 O O . THR A 1 198 ? 18.931 3.291 -11.825 1.00 95.94 198 THR A O 1
ATOM 1660 N N . SER A 1 199 ? 20.808 4.087 -10.899 1.00 97.00 199 SER A N 1
ATOM 1661 C CA . SER A 1 199 ? 21.021 2.906 -10.052 1.00 97.00 199 SER A CA 1
ATOM 1662 C C . SER A 1 199 ? 19.901 2.731 -9.025 1.00 97.00 199 SER A C 1
ATOM 1664 O O . SER A 1 199 ? 19.361 1.632 -8.895 1.00 97.00 199 SER A O 1
ATOM 1666 N N . SER A 1 200 ? 19.511 3.811 -8.334 1.00 95.81 200 SER A N 1
ATOM 1667 C CA . SER A 1 200 ? 18.376 3.775 -7.406 1.00 95.81 200 SER A CA 1
ATOM 1668 C C . SER A 1 200 ? 17.096 3.402 -8.144 1.00 95.81 200 SER A C 1
ATOM 1670 O O . SER A 1 200 ? 16.361 2.541 -7.668 1.00 95.81 200 SER A O 1
ATOM 1672 N N . TYR A 1 201 ? 16.856 3.998 -9.320 1.00 94.75 201 TYR A N 1
ATOM 1673 C CA . TYR A 1 201 ? 15.671 3.743 -10.131 1.00 94.75 201 TYR A CA 1
ATOM 1674 C C . TYR A 1 201 ? 15.544 2.283 -10.540 1.00 94.75 201 TYR A C 1
ATOM 1676 O O . TYR A 1 201 ? 14.484 1.684 -10.344 1.00 94.75 201 TYR A O 1
ATOM 1684 N N . SER A 1 202 ? 16.636 1.707 -11.035 1.00 94.75 202 SER A N 1
ATOM 1685 C CA . SER A 1 202 ? 16.709 0.298 -11.399 1.00 94.75 202 SER A CA 1
ATOM 1686 C C . SER A 1 202 ? 16.346 -0.585 -10.217 1.00 94.75 202 SER A C 1
ATOM 1688 O O . SER A 1 202 ? 15.369 -1.336 -10.283 1.00 94.75 202 SER A O 1
ATOM 1690 N N . VAL A 1 203 ? 17.069 -0.437 -9.104 1.00 93.38 203 VAL A N 1
ATOM 1691 C CA . VAL A 1 203 ? 16.899 -1.330 -7.958 1.00 93.38 203 VAL A CA 1
ATOM 1692 C C . VAL A 1 203 ? 15.513 -1.183 -7.350 1.00 93.38 203 VAL A C 1
ATOM 1694 O O . VAL A 1 203 ? 14.857 -2.194 -7.126 1.00 93.38 203 VAL A O 1
ATOM 1697 N N . TYR A 1 204 ? 14.998 0.029 -7.137 1.00 90.38 204 TYR A N 1
ATOM 1698 C CA . TYR A 1 204 ? 13.678 0.153 -6.516 1.00 90.38 204 TYR A CA 1
ATOM 1699 C C . TYR A 1 204 ? 12.538 -0.294 -7.430 1.00 90.38 204 TYR A C 1
ATOM 1701 O O . TYR A 1 204 ? 11.541 -0.822 -6.933 1.00 90.38 204 TYR A O 1
ATOM 1709 N N . SER A 1 205 ? 12.666 -0.111 -8.748 1.00 89.12 205 SER A N 1
ATOM 1710 C CA . SER A 1 205 ? 11.672 -0.619 -9.701 1.00 89.12 205 SER A CA 1
ATOM 1711 C C . SER A 1 205 ? 11.645 -2.142 -9.676 1.00 89.12 205 SER A C 1
ATOM 1713 O O . SER A 1 205 ? 10.569 -2.733 -9.660 1.00 89.12 205 SER A O 1
ATOM 1715 N N . TYR A 1 206 ? 12.820 -2.771 -9.573 1.00 88.94 206 TYR A N 1
ATOM 1716 C CA . TYR A 1 206 ? 12.933 -4.214 -9.393 1.00 88.94 206 TYR A CA 1
ATOM 1717 C C . TYR A 1 206 ? 12.334 -4.678 -8.071 1.00 88.94 206 TYR A C 1
ATOM 1719 O O . TYR A 1 206 ? 11.484 -5.557 -8.079 1.00 88.94 206 TYR A O 1
ATOM 1727 N N . LEU A 1 207 ? 12.689 -4.049 -6.951 1.00 85.00 207 LEU A N 1
ATOM 1728 C CA . LEU A 1 207 ? 12.159 -4.411 -5.632 1.00 85.00 207 LEU A CA 1
ATOM 1729 C C . LEU A 1 207 ? 10.645 -4.196 -5.519 1.00 85.00 207 LEU A C 1
ATOM 1731 O O . LEU A 1 207 ? 9.975 -4.913 -4.784 1.00 85.00 207 LEU A O 1
ATOM 1735 N N . SER A 1 208 ? 10.093 -3.224 -6.246 1.00 78.19 208 SER A N 1
ATOM 1736 C CA . SER A 1 208 ? 8.643 -3.014 -6.316 1.00 78.19 208 SER A CA 1
ATOM 1737 C C . SER A 1 208 ? 7.925 -4.119 -7.099 1.00 78.19 208 SER A C 1
ATOM 1739 O O . SER A 1 208 ? 6.749 -4.370 -6.843 1.00 78.19 208 SER A O 1
ATOM 1741 N N . ALA A 1 209 ? 8.615 -4.760 -8.047 1.00 74.38 209 ALA A N 1
ATOM 1742 C CA . ALA A 1 209 ? 8.079 -5.820 -8.895 1.00 74.38 209 ALA A CA 1
ATOM 1743 C C . ALA A 1 209 ? 8.321 -7.229 -8.327 1.00 74.38 209 ALA A C 1
ATOM 1745 O O . ALA A 1 209 ? 7.434 -8.078 -8.378 1.00 74.38 209 ALA A O 1
ATOM 1746 N N . TYR A 1 210 ? 9.513 -7.481 -7.782 1.00 72.31 210 TYR A N 1
ATOM 1747 C CA . TYR A 1 210 ? 9.977 -8.796 -7.357 1.00 72.31 210 TYR A CA 1
ATOM 1748 C C . TYR A 1 210 ? 10.861 -8.701 -6.107 1.00 72.31 210 TYR A C 1
ATOM 1750 O O . TYR A 1 210 ? 11.923 -8.080 -6.106 1.00 72.31 210 TYR A O 1
ATOM 1758 N N . THR A 1 211 ? 10.416 -9.343 -5.027 1.00 60.97 211 THR A N 1
ATOM 1759 C CA . THR A 1 211 ? 11.001 -9.196 -3.683 1.00 60.97 211 THR A CA 1
ATOM 1760 C C . THR A 1 211 ? 11.688 -10.452 -3.142 1.00 60.97 211 THR A C 1
ATOM 1762 O O . THR A 1 211 ? 12.225 -10.401 -2.035 1.00 60.97 211 THR A O 1
ATOM 1765 N N . HIS A 1 212 ? 11.632 -11.578 -3.860 1.00 65.81 212 HIS A N 1
ATOM 1766 C CA . HIS A 1 212 ? 12.182 -12.862 -3.407 1.00 65.81 212 HIS A CA 1
ATOM 1767 C C . HIS A 1 212 ? 13.658 -12.998 -3.823 1.00 65.81 212 HIS A C 1
ATOM 1769 O O . HIS A 1 212 ? 14.040 -12.538 -4.896 1.00 65.81 212 HIS A O 1
ATOM 1775 N N . ASP A 1 213 ? 14.482 -13.614 -2.971 1.00 67.25 213 ASP A N 1
ATOM 1776 C CA . ASP A 1 213 ? 15.884 -13.976 -3.252 1.00 67.25 213 ASP A CA 1
ATOM 1777 C C . ASP A 1 213 ? 16.808 -12.819 -3.695 1.00 67.25 213 ASP A C 1
ATOM 1779 O O . ASP A 1 213 ? 17.664 -12.969 -4.571 1.00 67.25 213 ASP A O 1
ATOM 1783 N N . PHE A 1 214 ? 16.660 -11.640 -3.080 1.00 83.81 214 PHE A N 1
ATOM 1784 C CA . PHE A 1 214 ? 17.596 -10.529 -3.282 1.00 83.81 214 PHE A CA 1
ATOM 1785 C C . PHE A 1 214 ? 18.777 -10.593 -2.299 1.00 83.81 214 PHE A C 1
ATOM 1787 O O . PHE A 1 214 ? 18.623 -10.977 -1.145 1.00 83.81 214 PHE A O 1
ATOM 1794 N N . ILE A 1 215 ? 19.962 -10.170 -2.750 1.00 86.62 215 ILE A N 1
ATOM 1795 C CA . ILE A 1 215 ? 21.240 -10.270 -2.008 1.00 86.62 215 ILE A CA 1
ATOM 1796 C C . ILE A 1 215 ? 21.351 -9.384 -0.760 1.00 86.62 215 ILE A C 1
ATOM 1798 O O . ILE A 1 215 ? 22.224 -9.633 0.065 1.00 86.62 215 ILE A O 1
ATOM 1802 N N . PHE A 1 216 ? 20.519 -8.353 -0.641 1.00 89.56 216 PHE A N 1
ATOM 1803 C CA . PHE A 1 216 ? 20.515 -7.420 0.485 1.00 89.56 216 PHE A CA 1
ATOM 1804 C C . PHE A 1 216 ? 19.108 -7.304 1.050 1.00 89.56 216 PHE A C 1
ATOM 1806 O O . PHE A 1 216 ? 18.130 -7.418 0.313 1.00 89.56 216 PHE A O 1
ATOM 1813 N N . THR A 1 217 ? 19.012 -7.025 2.341 1.00 88.31 217 THR A N 1
ATOM 1814 C CA . THR A 1 217 ? 17.750 -6.756 3.030 1.00 88.31 217 THR A CA 1
ATOM 1815 C C . THR A 1 217 ? 17.376 -5.268 2.946 1.00 88.31 217 THR A C 1
ATOM 1817 O O . THR A 1 217 ? 18.250 -4.402 2.808 1.00 88.31 217 THR A O 1
ATOM 1820 N N . PRO A 1 218 ? 16.082 -4.914 3.048 1.00 86.81 218 PRO A N 1
ATOM 1821 C CA . PRO A 1 218 ? 15.661 -3.514 3.125 1.00 86.81 218 PRO A CA 1
ATOM 1822 C C . PRO A 1 218 ? 16.303 -2.760 4.301 1.00 86.81 218 PRO A C 1
ATOM 1824 O O . PRO A 1 218 ? 16.595 -1.571 4.179 1.00 86.81 218 PRO A O 1
ATOM 1827 N N . GLU A 1 219 ? 16.564 -3.431 5.423 1.00 89.75 219 GLU A N 1
ATOM 1828 C CA . GLU A 1 219 ? 17.235 -2.860 6.592 1.00 89.75 219 GLU A CA 1
ATOM 1829 C C . GLU A 1 219 ? 18.695 -2.487 6.288 1.00 89.75 219 GLU A C 1
ATOM 1831 O O . GLU A 1 219 ? 19.151 -1.421 6.708 1.00 89.75 219 GLU A O 1
ATOM 1836 N N . GLU A 1 220 ? 19.414 -3.300 5.509 1.00 90.81 220 GLU A N 1
ATOM 1837 C CA . GLU A 1 220 ? 20.781 -2.995 5.067 1.00 90.81 220 GLU A CA 1
ATOM 1838 C C . GLU A 1 220 ? 20.813 -1.779 4.135 1.00 90.81 220 GLU A C 1
ATOM 1840 O O . GLU A 1 220 ? 21.636 -0.880 4.324 1.00 90.81 220 GLU A O 1
ATOM 1845 N N . PHE A 1 221 ? 19.878 -1.694 3.182 1.00 92.38 221 PHE A N 1
ATOM 1846 C CA . PHE A 1 221 ? 19.770 -0.532 2.295 1.00 92.38 221 PHE A CA 1
ATOM 1847 C C . PHE A 1 221 ? 19.468 0.758 3.053 1.00 92.38 221 PHE A C 1
ATOM 1849 O O . PHE A 1 221 ? 20.139 1.770 2.850 1.00 92.38 221 PHE A O 1
ATOM 1856 N N . LEU A 1 222 ? 18.471 0.734 3.940 1.00 91.00 222 LEU A N 1
ATOM 1857 C CA . LEU A 1 222 ? 18.122 1.905 4.741 1.00 91.00 222 LEU A CA 1
ATOM 1858 C C . LEU A 1 222 ? 19.307 2.329 5.616 1.00 91.00 222 LEU A C 1
ATOM 1860 O O . LEU A 1 222 ? 19.655 3.509 5.647 1.00 91.00 222 LEU A O 1
ATOM 1864 N N . SER A 1 223 ? 19.995 1.375 6.244 1.00 89.50 223 SER A N 1
ATOM 1865 C CA . SER A 1 223 ? 21.178 1.669 7.065 1.00 89.50 223 SER A CA 1
ATOM 1866 C C . SER A 1 223 ? 22.313 2.344 6.280 1.00 89.50 223 SER A C 1
ATOM 1868 O O . SER A 1 223 ? 23.119 3.066 6.870 1.00 89.50 223 SER A O 1
ATOM 1870 N N . GLN A 1 224 ? 22.374 2.154 4.956 1.00 89.44 224 GLN A N 1
ATOM 1871 C CA . GLN A 1 224 ? 23.430 2.713 4.111 1.00 89.44 224 GLN A CA 1
ATOM 1872 C C . GLN A 1 224 ? 23.271 4.217 3.833 1.00 89.44 224 GLN A C 1
ATOM 1874 O O . GLN A 1 224 ? 24.278 4.935 3.864 1.00 89.44 224 GLN A O 1
ATOM 1879 N N . PHE A 1 225 ? 22.050 4.691 3.538 1.00 89.00 225 PHE A N 1
ATOM 1880 C CA . PHE A 1 225 ? 21.826 6.058 3.028 1.00 89.00 225 PHE A CA 1
ATOM 1881 C C . PHE A 1 225 ? 20.567 6.782 3.543 1.00 89.00 225 PHE A C 1
ATOM 1883 O O . PHE A 1 225 ? 20.329 7.926 3.148 1.00 89.00 225 PHE A O 1
ATOM 1890 N N . ALA A 1 226 ? 19.751 6.168 4.410 1.00 88.81 226 ALA A N 1
ATOM 1891 C CA . ALA A 1 226 ? 18.507 6.776 4.895 1.00 88.81 226 ALA A CA 1
ATOM 1892 C C . ALA A 1 226 ? 18.739 8.107 5.624 1.00 88.81 226 ALA A C 1
ATOM 1894 O O . ALA A 1 226 ? 18.047 9.091 5.358 1.00 88.81 226 ALA A O 1
ATOM 1895 N N . ASN A 1 227 ? 19.741 8.160 6.506 1.00 90.44 227 ASN A N 1
ATOM 1896 C CA . ASN A 1 227 ? 20.082 9.383 7.229 1.00 90.44 227 ASN A CA 1
ATOM 1897 C C . ASN A 1 227 ? 20.517 10.486 6.258 1.00 90.44 227 ASN A C 1
ATOM 1899 O O . ASN A 1 227 ? 20.042 11.618 6.341 1.00 90.44 227 ASN A O 1
ATOM 1903 N N . GLU A 1 228 ? 21.381 10.158 5.295 1.00 92.50 228 GLU A N 1
ATOM 1904 C CA . GLU A 1 228 ? 21.820 11.129 4.307 1.00 92.50 228 GLU A CA 1
ATOM 1905 C C . GLU A 1 228 ? 20.660 11.676 3.466 1.00 92.50 228 GLU A C 1
ATOM 1907 O O . GLU A 1 228 ? 20.600 12.888 3.252 1.00 92.50 228 GLU A O 1
ATOM 1912 N N . TYR A 1 229 ? 19.730 10.813 3.045 1.00 93.31 229 TYR A N 1
ATOM 1913 C CA . TYR A 1 229 ? 18.509 11.198 2.334 1.00 93.31 229 TYR A CA 1
ATOM 1914 C C . TYR A 1 229 ? 17.636 12.159 3.153 1.00 93.31 229 TYR A C 1
ATOM 1916 O O . TYR A 1 229 ? 17.234 13.207 2.641 1.00 93.31 229 TYR A O 1
ATOM 1924 N N . LEU A 1 230 ? 17.383 11.850 4.430 1.00 93.00 230 LEU A N 1
ATOM 1925 C CA . LEU A 1 230 ? 16.565 12.703 5.295 1.00 93.00 230 LEU A CA 1
ATOM 1926 C C . LEU A 1 230 ? 17.152 14.106 5.436 1.00 93.00 230 LEU A C 1
ATOM 1928 O O . LEU A 1 230 ? 16.426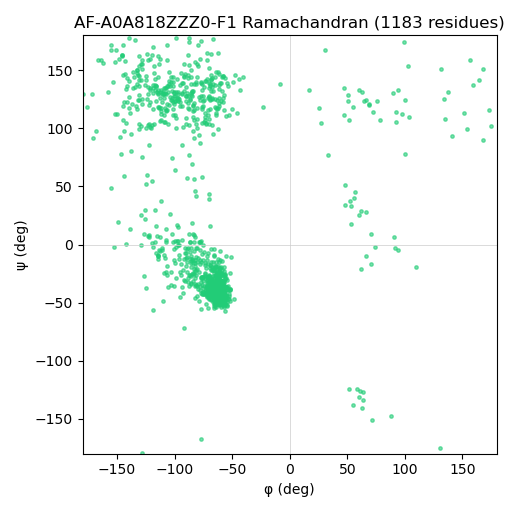 15.090 5.296 1.00 93.00 230 LEU A O 1
ATOM 1932 N N . GLN A 1 231 ? 18.466 14.212 5.648 1.00 91.31 231 GLN A N 1
ATOM 1933 C CA . GLN A 1 231 ? 19.136 15.510 5.741 1.00 91.31 231 GLN A CA 1
ATOM 1934 C C . GLN A 1 231 ? 18.977 16.327 4.454 1.00 91.31 231 GLN A C 1
ATOM 1936 O O . GLN A 1 231 ? 18.726 17.527 4.521 1.00 91.31 231 GLN A O 1
ATOM 1941 N N . ILE A 1 232 ? 19.052 15.692 3.278 1.00 93.06 232 ILE A N 1
ATOM 1942 C CA . ILE A 1 232 ? 18.868 16.389 1.997 1.00 93.06 232 ILE A CA 1
ATOM 1943 C C . ILE A 1 232 ? 17.461 16.994 1.902 1.00 93.06 232 ILE A C 1
ATOM 1945 O O . ILE A 1 232 ? 17.326 18.173 1.571 1.00 93.06 232 ILE A O 1
ATOM 1949 N N . ILE A 1 233 ? 16.420 16.222 2.227 1.00 94.19 233 ILE A N 1
ATOM 1950 C CA . ILE A 1 233 ? 15.032 16.706 2.183 1.00 94.19 233 ILE A CA 1
ATOM 1951 C C . ILE A 1 233 ? 14.821 17.861 3.169 1.00 94.19 233 ILE A C 1
ATOM 1953 O O . ILE A 1 233 ? 14.286 18.904 2.789 1.00 94.19 233 ILE A O 1
ATOM 1957 N N . LEU A 1 234 ? 15.288 17.710 4.412 1.00 92.50 234 LEU A N 1
ATOM 1958 C CA . LEU A 1 234 ? 15.142 18.727 5.456 1.00 92.50 234 LEU A CA 1
ATOM 1959 C C . LEU A 1 234 ? 15.894 20.027 5.128 1.00 92.50 234 LEU A C 1
ATOM 1961 O O . LEU A 1 234 ? 15.399 21.112 5.425 1.00 92.50 234 LEU A O 1
ATOM 1965 N N . MET A 1 235 ? 17.063 19.941 4.487 1.00 89.62 235 MET A N 1
ATOM 1966 C CA . MET A 1 235 ? 17.852 21.117 4.108 1.00 89.62 235 MET A CA 1
ATOM 1967 C C . MET A 1 235 ? 17.259 21.877 2.918 1.00 89.62 235 MET A C 1
ATOM 1969 O O . MET A 1 235 ? 17.231 23.107 2.926 1.00 89.62 235 MET A O 1
ATOM 1973 N N . HIS A 1 236 ? 16.790 21.164 1.891 1.00 90.81 236 HIS A N 1
ATOM 1974 C CA . HIS A 1 236 ? 16.410 21.775 0.610 1.00 90.81 236 HIS A CA 1
ATOM 1975 C C . HIS A 1 236 ? 14.915 22.078 0.468 1.00 90.81 236 HIS A C 1
ATOM 1977 O O . HIS A 1 236 ? 14.526 22.774 -0.468 1.00 90.81 236 HIS A O 1
ATOM 1983 N N . THR A 1 237 ? 14.065 21.623 1.395 1.00 90.94 237 THR A N 1
ATOM 1984 C CA . THR A 1 237 ? 12.615 21.919 1.383 1.00 90.94 237 THR A CA 1
ATOM 1985 C C . THR A 1 237 ? 12.297 23.420 1.485 1.00 90.94 237 THR A C 1
ATOM 1987 O O . THR A 1 237 ? 11.258 23.875 1.022 1.00 90.94 237 THR A O 1
ATOM 1990 N N . GLN A 1 238 ? 13.189 24.239 2.051 1.00 87.25 238 GLN A N 1
ATOM 1991 C CA . GLN A 1 238 ? 12.980 25.694 2.125 1.00 87.25 238 GLN A CA 1
ATOM 1992 C C . GLN A 1 238 ? 13.351 26.427 0.827 1.00 87.25 238 GLN A C 1
ATOM 1994 O O . GLN A 1 238 ? 13.061 27.610 0.685 1.00 87.25 238 GLN A O 1
ATOM 1999 N N . THR A 1 239 ? 13.999 25.743 -0.117 1.00 89.69 239 THR A N 1
ATOM 2000 C CA . THR A 1 239 ? 14.533 26.316 -1.360 1.00 89.69 239 THR A CA 1
ATOM 2001 C C . THR A 1 239 ? 14.022 25.573 -2.595 1.00 89.69 239 THR A C 1
ATOM 2003 O O . THR A 1 239 ? 14.715 25.534 -3.611 1.00 89.69 239 THR A O 1
ATOM 2006 N N . ILE A 1 240 ? 12.808 25.005 -2.532 1.00 90.00 240 ILE A N 1
ATOM 2007 C CA . ILE A 1 240 ? 12.192 24.203 -3.613 1.00 90.00 240 ILE A CA 1
ATOM 2008 C C . ILE A 1 240 ? 12.210 24.941 -4.959 1.00 90.00 240 ILE A C 1
ATOM 2010 O O . ILE A 1 240 ? 12.534 24.359 -5.988 1.00 90.00 240 ILE A O 1
ATOM 2014 N N . GLU A 1 241 ? 11.980 26.252 -4.949 1.00 88.31 241 GLU A N 1
ATOM 2015 C CA . GLU A 1 241 ? 12.041 27.124 -6.133 1.00 88.31 241 GLU A CA 1
ATOM 2016 C C . GLU A 1 241 ? 13.403 27.153 -6.854 1.00 88.31 241 GLU A C 1
ATOM 2018 O O . GLU A 1 241 ? 13.483 27.533 -8.020 1.00 88.31 241 GLU A O 1
ATOM 2023 N N . LYS A 1 242 ? 14.485 26.750 -6.177 1.00 88.06 242 LYS A N 1
ATOM 2024 C CA . LYS A 1 242 ? 15.847 26.680 -6.729 1.00 88.06 242 LYS A CA 1
ATOM 2025 C C . LYS A 1 242 ? 16.219 25.277 -7.207 1.00 88.06 242 LYS A C 1
ATOM 2027 O O . LYS A 1 242 ? 17.344 25.077 -7.670 1.00 88.06 242 LYS A O 1
ATOM 2032 N N . TRP A 1 243 ? 15.325 24.297 -7.072 1.00 90.31 243 TRP A N 1
ATOM 2033 C CA . TRP A 1 243 ? 15.595 22.930 -7.500 1.00 90.31 243 TRP A CA 1
ATOM 2034 C C . TRP A 1 243 ? 15.696 22.880 -9.023 1.00 90.31 243 TRP A C 1
ATOM 2036 O O . TRP A 1 243 ? 14.794 23.295 -9.747 1.00 90.31 243 TRP A O 1
ATOM 2046 N N . ASN A 1 244 ? 16.814 22.357 -9.521 1.00 89.50 244 ASN A N 1
ATOM 2047 C CA . ASN A 1 244 ? 16.975 22.080 -10.943 1.00 89.50 244 ASN A CA 1
ATOM 2048 C C . ASN A 1 244 ? 16.455 20.668 -11.278 1.00 89.50 244 ASN A C 1
ATOM 2050 O O . ASN A 1 244 ? 16.333 19.819 -10.393 1.00 89.50 244 ASN A O 1
ATOM 2054 N N . ASN A 1 245 ? 16.206 20.392 -12.562 1.00 89.75 245 ASN A N 1
ATOM 2055 C CA . ASN A 1 245 ? 15.657 19.101 -13.004 1.00 89.75 245 ASN A CA 1
ATOM 2056 C C . ASN A 1 245 ? 16.532 17.907 -12.587 1.00 89.75 245 ASN A C 1
ATOM 2058 O O . ASN A 1 245 ? 16.014 16.869 -12.201 1.00 89.75 245 ASN A O 1
ATOM 2062 N N . LYS A 1 246 ? 17.864 18.059 -12.607 1.00 92.00 246 LYS A N 1
ATOM 2063 C CA . LYS A 1 246 ? 18.796 16.988 -12.219 1.00 92.00 246 LYS A CA 1
ATOM 2064 C C . LYS A 1 246 ? 18.684 16.642 -10.730 1.00 92.00 246 LYS A C 1
ATOM 2066 O O . LYS A 1 246 ? 18.742 15.475 -10.363 1.00 92.00 246 LYS A O 1
ATOM 2071 N N . PHE A 1 247 ? 18.509 17.649 -9.875 1.00 93.31 247 PHE A N 1
ATOM 2072 C CA . PHE A 1 247 ? 18.290 17.451 -8.448 1.00 93.31 247 PHE A CA 1
ATOM 2073 C C . PHE A 1 247 ? 16.932 16.805 -8.182 1.00 93.31 247 PHE A C 1
ATOM 2075 O O . PHE A 1 247 ? 16.867 15.821 -7.450 1.00 93.31 247 PHE A O 1
ATOM 2082 N N . LEU A 1 248 ? 15.872 17.308 -8.823 1.00 93.00 248 LEU A N 1
ATOM 2083 C CA . LEU A 1 248 ? 14.537 16.726 -8.712 1.00 93.00 248 LEU A CA 1
ATOM 2084 C C . LEU A 1 248 ? 14.535 15.253 -9.143 1.00 93.00 248 LEU A C 1
ATOM 2086 O O . LEU A 1 248 ? 13.983 14.421 -8.429 1.00 93.00 248 LEU A O 1
ATOM 2090 N N . ASN A 1 249 ? 15.209 14.917 -10.243 1.00 92.62 249 ASN A N 1
ATOM 2091 C CA . ASN A 1 249 ? 15.388 13.544 -10.707 1.00 92.62 249 ASN A CA 1
ATOM 2092 C C . ASN A 1 249 ? 16.048 12.657 -9.627 1.00 92.62 249 ASN A C 1
ATOM 2094 O O . ASN A 1 249 ? 15.474 11.641 -9.235 1.00 92.62 249 ASN A O 1
ATOM 2098 N N . CYS A 1 250 ? 17.181 13.080 -9.047 1.00 94.38 250 CYS A N 1
ATOM 2099 C CA . CYS A 1 250 ? 17.824 12.354 -7.941 1.00 94.38 250 CYS A CA 1
ATOM 2100 C C . CYS A 1 250 ? 16.879 12.134 -6.749 1.00 94.38 250 CYS A C 1
ATOM 2102 O O . CYS A 1 250 ? 16.774 11.023 -6.234 1.00 94.38 250 CYS A O 1
ATOM 2104 N N . ILE A 1 251 ? 16.183 13.183 -6.305 1.00 94.38 251 ILE A N 1
ATOM 2105 C CA . ILE A 1 251 ? 15.285 13.108 -5.148 1.00 94.38 251 ILE A CA 1
ATOM 2106 C C . ILE A 1 251 ? 14.070 12.224 -5.425 1.00 94.38 251 ILE A C 1
ATOM 2108 O O . ILE A 1 251 ? 13.655 11.476 -4.540 1.00 94.38 251 ILE A O 1
ATOM 2112 N N . SER A 1 252 ? 13.532 12.261 -6.641 1.00 93.44 252 SER A N 1
ATOM 2113 C CA . SER A 1 252 ? 12.413 11.416 -7.071 1.00 93.44 252 SER A CA 1
ATOM 2114 C C . SER A 1 252 ? 12.758 9.938 -6.931 1.00 93.44 252 SER A C 1
ATOM 2116 O O . SER A 1 252 ? 12.025 9.183 -6.292 1.00 93.44 252 SER A O 1
ATOM 2118 N N . HIS A 1 253 ? 13.917 9.533 -7.454 1.00 93.56 253 HIS A N 1
ATOM 2119 C CA . HIS A 1 253 ? 14.322 8.133 -7.432 1.00 93.56 253 HIS A CA 1
ATOM 2120 C C . HIS A 1 253 ? 14.819 7.669 -6.059 1.00 93.56 253 HIS A C 1
ATOM 2122 O O . HIS A 1 253 ? 14.505 6.551 -5.657 1.00 93.56 253 HIS A O 1
ATOM 2128 N N . LEU A 1 254 ? 15.503 8.523 -5.287 1.00 94.75 254 LEU A N 1
ATOM 2129 C CA . LEU A 1 254 ? 15.840 8.210 -3.893 1.00 94.75 254 LEU A CA 1
ATOM 2130 C C . LEU A 1 254 ? 14.581 8.054 -3.028 1.00 94.75 254 LEU A C 1
ATOM 2132 O O . LEU A 1 254 ? 14.497 7.122 -2.234 1.00 94.75 254 LEU A O 1
ATOM 2136 N N . THR A 1 255 ? 13.578 8.920 -3.213 1.00 93.31 255 THR A N 1
ATOM 2137 C CA . THR A 1 255 ? 12.289 8.814 -2.508 1.00 93.31 255 THR A CA 1
ATOM 2138 C C . THR A 1 255 ? 11.574 7.521 -2.888 1.00 93.31 255 THR A C 1
ATOM 2140 O O . THR A 1 255 ? 11.150 6.778 -2.005 1.00 93.31 255 THR A O 1
ATOM 2143 N N . GLY A 1 256 ? 11.507 7.199 -4.185 1.00 90.44 256 GLY A N 1
ATOM 2144 C CA . GLY A 1 256 ? 10.979 5.920 -4.668 1.00 90.44 256 GLY A CA 1
ATOM 2145 C C . GLY A 1 256 ? 11.700 4.713 -4.061 1.00 90.44 256 GLY A C 1
ATOM 2146 O O . GLY A 1 256 ? 11.052 3.740 -3.669 1.00 90.44 256 GLY A O 1
ATOM 2147 N N . PHE A 1 257 ? 13.021 4.799 -3.893 1.00 92.50 257 PHE A N 1
ATOM 2148 C CA . PHE A 1 257 ? 13.815 3.737 -3.287 1.00 92.50 257 PHE A CA 1
ATOM 2149 C C . PHE A 1 257 ? 13.527 3.549 -1.797 1.00 92.50 257 PHE A C 1
ATOM 2151 O O . PHE A 1 257 ? 13.230 2.432 -1.375 1.00 92.50 257 PHE A O 1
ATOM 2158 N N . ILE A 1 258 ? 13.496 4.633 -1.017 1.00 91.31 258 ILE A N 1
ATOM 2159 C CA . ILE A 1 258 ? 13.115 4.580 0.403 1.00 91.31 258 ILE A CA 1
ATOM 2160 C C . ILE A 1 258 ? 11.710 3.988 0.572 1.00 91.31 258 ILE A C 1
ATOM 2162 O O . ILE A 1 258 ? 11.509 3.104 1.407 1.00 91.31 258 ILE A O 1
ATOM 2166 N N . VAL A 1 259 ? 10.748 4.420 -0.252 1.00 88.19 259 VAL A N 1
ATOM 2167 C CA . VAL A 1 259 ? 9.380 3.881 -0.236 1.00 88.19 259 VAL A CA 1
ATOM 2168 C C . VAL A 1 259 ? 9.382 2.385 -0.548 1.00 88.19 259 VAL A C 1
ATOM 2170 O O . VAL A 1 259 ? 8.745 1.618 0.167 1.00 88.19 259 VAL A O 1
ATOM 2173 N N . SER A 1 260 ? 10.131 1.941 -1.557 1.00 86.00 260 SER A N 1
ATOM 2174 C CA . SER A 1 260 ? 10.196 0.522 -1.936 1.00 86.00 260 SER A CA 1
ATOM 2175 C C . SER A 1 260 ? 10.784 -0.347 -0.819 1.00 86.00 260 SER A C 1
ATOM 2177 O O . SER A 1 260 ? 10.207 -1.380 -0.483 1.00 86.00 260 SER A O 1
ATOM 2179 N N . CYS A 1 261 ? 11.850 0.110 -0.151 1.00 86.44 261 CYS A N 1
ATOM 2180 C CA . CYS A 1 261 ? 12.400 -0.566 1.031 1.00 86.44 261 CYS A CA 1
ATOM 2181 C C . CYS A 1 261 ? 11.380 -0.658 2.173 1.00 86.44 261 CYS A C 1
ATOM 2183 O O . CYS A 1 261 ? 11.364 -1.626 2.931 1.00 86.44 261 CYS A O 1
ATOM 2185 N N . TYR A 1 262 ? 10.494 0.327 2.300 1.00 79.50 262 TYR A N 1
ATOM 2186 C CA . TYR A 1 262 ? 9.446 0.316 3.312 1.00 79.50 262 TYR A CA 1
ATOM 2187 C C . TYR A 1 262 ? 8.335 -0.710 3.011 1.00 79.50 262 TYR A C 1
ATOM 2189 O O . TYR A 1 262 ? 7.785 -1.310 3.934 1.00 79.50 262 TYR A O 1
ATOM 2197 N N . TRP A 1 263 ? 8.025 -0.942 1.731 1.00 71.38 263 TRP A N 1
ATOM 2198 C CA . TRP A 1 263 ? 6.973 -1.870 1.286 1.00 71.38 263 TRP A CA 1
ATOM 2199 C C . TRP A 1 263 ? 7.433 -3.313 1.070 1.00 71.38 263 TRP A C 1
ATOM 2201 O O . TRP A 1 263 ? 6.587 -4.206 1.019 1.00 71.38 263 TRP A O 1
ATOM 2211 N N . TRP A 1 264 ? 8.741 -3.555 0.987 1.00 73.31 264 TRP A N 1
ATOM 2212 C CA . TRP A 1 264 ? 9.314 -4.899 0.911 1.00 73.31 264 TRP A CA 1
ATOM 2213 C C . TRP A 1 264 ? 8.820 -5.764 2.095 1.00 73.31 264 TRP A C 1
ATOM 2215 O O . TRP A 1 264 ? 8.682 -5.266 3.203 1.00 73.31 264 TRP A O 1
ATOM 2225 N N . CYS A 1 265 ? 8.481 -7.037 1.914 1.00 59.62 265 CYS A N 1
ATOM 2226 C CA . CYS A 1 265 ? 8.001 -7.931 2.984 1.00 59.62 265 CYS A CA 1
ATOM 2227 C C . CYS A 1 265 ? 8.806 -7.819 4.302 1.00 59.62 265 CYS A C 1
ATOM 2229 O O . CYS A 1 265 ? 10.022 -7.653 4.255 1.00 59.62 265 CYS A O 1
ATOM 2231 N N . GLY A 1 266 ? 8.154 -7.907 5.470 1.00 63.09 266 GLY A N 1
ATOM 2232 C CA . GLY A 1 266 ? 8.811 -7.872 6.790 1.00 63.09 266 GLY A CA 1
ATOM 2233 C C . GLY A 1 266 ? 8.194 -6.889 7.794 1.00 63.09 266 GLY A C 1
ATOM 2234 O O . GLY A 1 266 ? 7.161 -6.269 7.529 1.00 63.09 266 GLY A O 1
ATOM 2235 N N . ASP A 1 267 ? 8.822 -6.753 8.967 1.00 65.88 267 ASP A N 1
ATOM 2236 C CA . ASP A 1 267 ? 8.354 -5.860 10.033 1.00 65.88 267 ASP A CA 1
ATOM 2237 C C . ASP A 1 267 ? 8.637 -4.382 9.708 1.00 65.88 267 ASP A C 1
ATOM 2239 O O . ASP A 1 267 ? 9.753 -3.873 9.842 1.00 65.88 267 ASP A O 1
ATOM 2243 N N . ARG A 1 268 ? 7.577 -3.657 9.338 1.00 72.19 268 ARG A N 1
ATOM 2244 C CA . ARG A 1 268 ? 7.631 -2.217 9.042 1.00 72.19 268 ARG A CA 1
ATOM 2245 C C . ARG A 1 268 ? 8.061 -1.379 10.249 1.00 72.19 268 ARG A C 1
ATOM 2247 O O . ARG A 1 268 ? 8.608 -0.294 10.059 1.00 72.19 268 ARG A O 1
ATOM 2254 N N . SER A 1 269 ? 7.831 -1.849 11.479 1.00 69.25 269 SER A N 1
ATOM 2255 C CA . SER A 1 269 ? 8.136 -1.082 12.692 1.00 69.25 269 SER A CA 1
ATOM 2256 C C . SER A 1 269 ? 9.641 -0.891 12.893 1.00 69.25 269 SER A C 1
ATOM 2258 O O . SER A 1 269 ? 10.088 0.191 13.279 1.00 69.25 269 SER A O 1
ATOM 2260 N N . THR A 1 270 ? 10.434 -1.903 12.538 1.00 75.44 270 THR A N 1
ATOM 2261 C CA . THR A 1 270 ? 11.897 -1.849 12.601 1.00 75.44 270 THR A CA 1
ATOM 2262 C C . THR A 1 270 ? 12.460 -0.824 11.610 1.00 75.44 270 THR A C 1
ATOM 2264 O O . THR A 1 270 ? 13.315 -0.013 11.965 1.00 75.44 270 THR A O 1
ATOM 2267 N N . ARG A 1 271 ? 11.909 -0.753 10.394 1.00 82.94 271 ARG A N 1
ATOM 2268 C CA . ARG A 1 271 ? 12.378 0.169 9.339 1.00 82.94 271 ARG A CA 1
ATOM 2269 C C . ARG A 1 271 ? 12.119 1.635 9.639 1.00 82.94 271 ARG A C 1
ATOM 2271 O O . ARG A 1 271 ? 12.924 2.487 9.277 1.00 82.94 271 ARG A O 1
ATOM 2278 N N . VAL A 1 272 ? 11.026 1.931 10.339 1.00 80.56 272 VAL A N 1
ATOM 2279 C CA . VAL A 1 272 ? 10.724 3.291 10.814 1.00 80.56 272 VAL A CA 1
ATOM 2280 C C . VAL A 1 272 ? 11.810 3.783 11.749 1.00 80.56 272 VAL A C 1
ATOM 2282 O O . VAL A 1 272 ? 12.224 4.927 11.621 1.00 80.56 272 VAL A O 1
ATOM 2285 N N . LYS A 1 273 ? 12.285 2.923 12.655 1.00 80.69 273 LYS A N 1
ATOM 2286 C CA . LYS A 1 273 ? 13.336 3.266 13.621 1.00 80.69 273 LYS A CA 1
ATOM 2287 C C . LYS A 1 273 ? 14.696 3.463 12.952 1.00 80.69 273 LYS A C 1
ATOM 2289 O O . LYS A 1 273 ? 15.488 4.267 13.427 1.00 80.69 273 LYS A O 1
ATOM 2294 N N . ILE A 1 274 ? 14.964 2.742 11.860 1.00 84.94 274 ILE A N 1
ATOM 2295 C CA . ILE A 1 274 ? 16.180 2.942 11.055 1.00 84.94 274 ILE A CA 1
ATOM 2296 C C . ILE A 1 274 ? 16.115 4.285 10.325 1.00 84.94 274 ILE A C 1
ATOM 2298 O O . ILE A 1 274 ? 17.101 5.016 10.287 1.00 84.94 274 ILE A O 1
ATOM 2302 N N . LEU A 1 275 ? 14.954 4.613 9.749 1.00 85.62 275 LEU A N 1
ATOM 2303 C CA . LEU A 1 275 ? 14.768 5.852 9.005 1.00 85.62 275 LEU A CA 1
ATOM 2304 C C . LEU A 1 275 ? 14.761 7.061 9.948 1.00 85.62 275 LEU A C 1
ATOM 2306 O O . LEU A 1 275 ? 15.566 7.966 9.783 1.00 85.62 275 LEU A O 1
ATOM 2310 N N . PHE A 1 276 ? 13.907 7.063 10.968 1.00 88.69 276 PHE A N 1
ATOM 2311 C CA . PHE A 1 276 ? 13.745 8.175 11.900 1.00 88.69 276 PHE A CA 1
ATOM 2312 C C . PHE A 1 276 ? 14.346 7.834 13.263 1.00 88.69 276 PHE A C 1
ATOM 2314 O O . PHE A 1 276 ? 13.839 6.976 13.983 1.00 88.69 276 PHE A O 1
ATOM 2321 N N . SER A 1 277 ? 15.398 8.561 13.646 1.00 82.56 277 SER A N 1
ATOM 2322 C CA . SER A 1 277 ? 16.053 8.389 14.948 1.00 82.56 277 SER A CA 1
ATOM 2323 C C . SER A 1 277 ? 15.189 8.870 16.118 1.00 82.56 277 SER A C 1
ATOM 2325 O O . SER A 1 277 ? 15.338 8.383 17.236 1.00 82.56 277 SER A O 1
ATOM 2327 N N . THR A 1 278 ? 14.287 9.826 15.872 1.00 85.81 278 THR A N 1
ATOM 2328 C CA . THR A 1 278 ? 13.362 10.388 16.868 1.00 85.81 278 THR A CA 1
ATOM 2329 C C . THR A 1 278 ? 11.995 10.696 16.249 1.00 85.81 278 THR A C 1
ATOM 2331 O O . THR A 1 278 ? 11.888 10.940 15.045 1.00 85.81 278 THR A O 1
ATOM 2334 N N . GLU A 1 279 ? 10.942 10.775 17.068 1.00 84.25 279 GLU A N 1
ATOM 2335 C CA . GLU A 1 279 ? 9.626 11.244 16.600 1.00 84.25 279 GLU A CA 1
ATOM 2336 C C . GLU A 1 279 ? 9.695 12.665 16.021 1.00 84.25 279 GLU A C 1
ATOM 2338 O O . GLU A 1 279 ? 9.079 12.943 14.996 1.00 84.25 279 GLU A O 1
ATOM 2343 N N . GLN A 1 280 ? 10.514 13.548 16.608 1.00 87.44 280 GLN A N 1
ATOM 2344 C CA . GLN A 1 280 ? 10.682 14.914 16.107 1.00 87.44 280 GLN A CA 1
ATOM 2345 C C . GLN A 1 280 ? 11.214 14.932 14.669 1.00 87.44 280 GLN A C 1
ATOM 2347 O O . GLN A 1 280 ? 10.653 15.618 13.821 1.00 87.44 280 GLN A O 1
ATOM 2352 N N . THR A 1 281 ? 12.230 14.117 14.362 1.00 89.62 281 THR A N 1
ATOM 2353 C CA . THR A 1 281 ? 12.758 14.019 12.989 1.00 89.62 281 THR A CA 1
ATOM 2354 C C . THR A 1 281 ? 11.719 13.518 11.986 1.00 89.62 281 THR A C 1
ATOM 2356 O O . THR A 1 281 ? 11.748 13.917 10.824 1.00 89.62 281 THR A O 1
ATOM 2359 N N . MET A 1 282 ? 10.779 12.676 12.426 1.00 90.69 282 MET A N 1
ATOM 2360 C CA . MET A 1 282 ? 9.673 12.215 11.589 1.00 90.69 282 MET A CA 1
ATOM 2361 C C . MET A 1 282 ? 8.682 13.347 11.307 1.00 90.69 282 MET A C 1
ATOM 2363 O O . MET A 1 282 ? 8.297 13.544 10.157 1.00 90.69 282 MET A O 1
ATOM 2367 N N . TYR A 1 283 ? 8.302 14.119 12.327 1.00 90.81 283 TYR A N 1
ATOM 2368 C CA . TYR A 1 283 ? 7.414 15.271 12.164 1.00 90.81 283 TYR A CA 1
ATOM 2369 C C . TYR A 1 283 ? 8.022 16.353 11.265 1.00 90.81 283 TYR A C 1
ATOM 2371 O O . TYR A 1 283 ? 7.344 16.844 10.358 1.00 90.81 283 TYR A O 1
ATOM 2379 N N . ASP A 1 284 ? 9.305 16.668 11.453 1.00 91.88 284 ASP A N 1
ATOM 2380 C CA . ASP A 1 284 ? 10.029 17.627 10.615 1.00 91.88 284 ASP A CA 1
ATOM 2381 C C . ASP A 1 284 ? 10.071 17.153 9.152 1.00 91.88 284 ASP A C 1
ATOM 2383 O O . ASP A 1 284 ? 9.837 17.933 8.224 1.00 91.88 284 ASP A O 1
ATOM 2387 N N . PHE A 1 285 ? 10.302 15.853 8.933 1.00 94.06 285 PHE A N 1
ATOM 2388 C CA . PHE A 1 285 ? 10.287 15.257 7.600 1.00 94.06 285 PHE A CA 1
ATOM 2389 C C . PHE A 1 285 ? 8.896 15.296 6.958 1.00 94.06 285 PHE A C 1
ATOM 2391 O O . PHE A 1 285 ? 8.777 15.664 5.791 1.00 94.06 285 PHE A O 1
ATOM 2398 N N . ILE A 1 286 ? 7.838 14.962 7.703 1.00 93.50 286 ILE A N 1
ATOM 2399 C CA . ILE A 1 286 ? 6.456 15.023 7.207 1.00 93.50 286 ILE A CA 1
ATOM 2400 C C . ILE A 1 286 ? 6.109 16.455 6.785 1.00 93.50 286 ILE A C 1
ATOM 2402 O O . ILE A 1 286 ? 5.555 16.647 5.705 1.00 93.50 286 ILE A O 1
ATOM 2406 N N . GLN A 1 287 ? 6.490 17.468 7.570 1.00 93.94 287 GLN A N 1
ATOM 2407 C CA . GLN A 1 287 ? 6.299 18.870 7.181 1.00 93.94 287 GLN A CA 1
ATOM 2408 C C . GLN A 1 287 ? 7.084 19.233 5.921 1.00 93.94 287 GLN A C 1
ATOM 2410 O O . GLN A 1 287 ? 6.546 19.900 5.037 1.00 93.94 287 GLN A O 1
ATOM 2415 N N . ALA A 1 288 ? 8.342 18.799 5.815 1.00 95.19 288 ALA A N 1
ATOM 2416 C CA . ALA A 1 288 ? 9.149 19.021 4.621 1.00 95.19 288 ALA A CA 1
ATOM 2417 C C . ALA A 1 288 ? 8.511 18.378 3.380 1.00 95.19 288 ALA A C 1
ATOM 2419 O O . ALA A 1 288 ? 8.436 19.013 2.329 1.00 95.19 288 ALA A O 1
ATOM 2420 N N . LEU A 1 289 ? 8.002 17.150 3.510 1.00 95.00 289 LEU A N 1
ATOM 2421 C CA . LEU A 1 289 ? 7.331 16.424 2.437 1.00 95.00 289 LEU A CA 1
ATOM 2422 C C . LEU A 1 289 ? 6.019 17.105 2.023 1.00 95.00 289 LEU A C 1
ATOM 2424 O O . LEU A 1 289 ? 5.795 17.302 0.831 1.00 95.00 289 LEU A O 1
ATOM 2428 N N . ILE A 1 290 ? 5.194 17.533 2.986 1.00 94.81 290 ILE A N 1
ATOM 2429 C CA . ILE A 1 290 ? 3.956 18.289 2.737 1.00 94.81 290 ILE A CA 1
ATOM 2430 C C . ILE A 1 290 ? 4.249 19.590 1.982 1.00 94.81 290 ILE A C 1
ATOM 2432 O O . ILE A 1 290 ? 3.555 19.896 1.012 1.00 94.81 290 ILE A O 1
ATOM 2436 N N . ARG A 1 291 ? 5.303 20.327 2.358 1.00 94.25 291 ARG A N 1
ATOM 2437 C CA . ARG A 1 291 ? 5.721 21.545 1.643 1.00 94.25 291 ARG A CA 1
ATOM 2438 C C . ARG A 1 291 ? 6.099 21.265 0.191 1.00 94.25 291 ARG A C 1
ATOM 2440 O O . ARG A 1 291 ? 5.693 22.023 -0.683 1.00 94.25 291 ARG A O 1
ATOM 2447 N N . ILE A 1 292 ? 6.838 20.183 -0.072 1.00 94.38 292 ILE A N 1
ATOM 2448 C CA . ILE A 1 292 ? 7.242 19.828 -1.442 1.00 94.38 292 ILE A CA 1
ATOM 2449 C C . ILE A 1 292 ? 6.029 19.377 -2.266 1.00 94.38 292 ILE A C 1
ATOM 2451 O O . ILE A 1 292 ? 5.865 19.821 -3.398 1.00 94.38 292 ILE A O 1
ATOM 2455 N N . ILE A 1 293 ? 5.148 18.546 -1.697 1.00 94.44 293 ILE A N 1
ATOM 2456 C CA . ILE A 1 293 ? 3.902 18.119 -2.356 1.00 94.44 293 ILE A CA 1
ATOM 2457 C C . ILE A 1 293 ? 3.001 19.323 -2.652 1.00 94.44 293 ILE A C 1
ATOM 2459 O O . ILE A 1 293 ? 2.340 19.341 -3.684 1.00 94.44 293 ILE A O 1
ATOM 2463 N N . SER A 1 294 ? 2.997 20.339 -1.788 1.00 93.62 294 SER A N 1
ATOM 2464 C CA . SER A 1 294 ? 2.151 21.530 -1.936 1.00 93.62 294 SER A CA 1
ATOM 2465 C C . SER A 1 294 ? 2.723 22.602 -2.870 1.00 93.62 294 SER A C 1
ATOM 2467 O O . SER A 1 294 ? 2.116 23.658 -3.029 1.00 93.62 294 SER A O 1
ATOM 2469 N N . TYR A 1 295 ? 3.879 22.364 -3.492 1.00 94.00 295 TYR A N 1
ATOM 2470 C CA . TYR A 1 295 ? 4.513 23.334 -4.379 1.00 94.00 295 TYR A CA 1
ATOM 2471 C C . TYR A 1 295 ? 3.811 23.396 -5.748 1.00 94.00 295 TYR A C 1
ATOM 2473 O O . TYR A 1 295 ? 3.999 22.520 -6.594 1.00 94.00 295 TYR A O 1
ATOM 2481 N N . GLU A 1 296 ? 3.023 24.454 -5.979 1.00 90.56 296 GLU A N 1
ATOM 2482 C CA . GLU A 1 296 ? 2.151 24.599 -7.161 1.00 90.56 296 GLU A CA 1
ATOM 2483 C C . GLU A 1 296 ? 2.839 24.394 -8.528 1.00 90.56 296 GLU A C 1
ATOM 2485 O O . GLU A 1 296 ? 2.248 23.726 -9.379 1.00 90.56 296 GLU A O 1
ATOM 2490 N N . PRO A 1 297 ? 4.086 24.852 -8.775 1.00 91.12 297 PRO A N 1
ATOM 2491 C CA . PRO A 1 297 ? 4.742 24.642 -10.071 1.00 91.12 297 PRO A CA 1
ATOM 2492 C C . PRO A 1 297 ? 4.978 23.172 -10.446 1.00 91.12 297 PRO A C 1
ATOM 2494 O O . PRO A 1 297 ? 5.199 22.869 -11.619 1.00 91.12 297 PRO A O 1
ATOM 2497 N N . PHE A 1 298 ? 4.948 22.243 -9.483 1.00 91.25 298 PHE A N 1
ATOM 2498 C CA . PHE A 1 298 ? 4.966 20.810 -9.795 1.00 91.25 298 PHE A CA 1
ATOM 2499 C C . PHE A 1 298 ? 3.610 20.318 -10.309 1.00 91.25 298 PHE A C 1
ATOM 2501 O O . PHE A 1 298 ? 3.573 19.429 -11.159 1.00 91.25 298 PHE A O 1
ATOM 2508 N N . HIS A 1 299 ? 2.505 20.915 -9.856 1.00 90.94 299 HIS A N 1
ATOM 2509 C CA . HIS A 1 299 ? 1.147 20.542 -10.269 1.00 90.94 299 HIS A CA 1
ATOM 2510 C C . HIS A 1 299 ? 0.882 20.928 -11.729 1.00 90.94 299 HIS A C 1
ATOM 2512 O O . HIS A 1 299 ? 0.263 20.168 -12.466 1.00 90.94 299 HIS A O 1
ATOM 2518 N N . GLU A 1 300 ? 1.418 22.065 -12.182 1.00 87.81 300 GLU A N 1
ATOM 2519 C CA . GLU A 1 300 ? 1.261 22.552 -13.564 1.00 87.81 300 GLU A CA 1
ATOM 2520 C C . GLU A 1 300 ? 1.975 21.683 -14.614 1.00 87.81 300 GLU A C 1
ATOM 2522 O O . GLU A 1 300 ? 1.667 21.743 -15.805 1.00 87.81 300 GLU A O 1
ATOM 2527 N N . LYS A 1 301 ? 2.942 20.864 -14.188 1.00 88.44 301 LYS A N 1
ATOM 2528 C CA . LYS A 1 301 ? 3.767 20.028 -15.072 1.00 88.44 301 LYS A CA 1
ATOM 2529 C C . LYS A 1 301 ? 3.353 18.559 -15.089 1.00 88.44 301 LYS A C 1
ATOM 2531 O O . LYS A 1 301 ? 4.083 17.736 -15.649 1.00 88.44 301 LYS A O 1
ATOM 2536 N N . LEU A 1 302 ? 2.220 18.211 -14.485 1.00 87.75 302 LEU A N 1
ATOM 2537 C CA . LEU A 1 302 ? 1.747 16.832 -14.449 1.00 87.75 302 LEU A CA 1
ATOM 2538 C C . LEU A 1 302 ? 1.524 16.273 -15.857 1.00 87.75 302 LEU A C 1
ATOM 2540 O O . LEU A 1 302 ? 1.026 16.947 -16.763 1.00 87.75 302 LEU A O 1
ATOM 2544 N N . LYS A 1 303 ? 1.920 15.014 -16.036 1.00 84.19 303 LYS A N 1
ATOM 2545 C CA . LYS A 1 303 ? 1.722 14.245 -17.266 1.00 84.19 303 LYS A CA 1
ATOM 2546 C C . LYS A 1 303 ? 0.769 13.083 -17.003 1.00 84.19 303 LYS A C 1
ATOM 2548 O O . LYS A 1 303 ? 0.548 12.700 -15.860 1.00 84.19 303 LYS A O 1
ATOM 2553 N N . THR A 1 304 ? 0.222 12.525 -18.080 1.00 72.44 304 THR A N 1
ATOM 2554 C CA . THR A 1 304 ? -0.702 11.378 -18.058 1.00 72.44 304 THR A CA 1
ATOM 2555 C C . THR A 1 304 ? -0.055 10.098 -17.532 1.00 72.44 304 THR A C 1
ATOM 2557 O O . THR A 1 304 ? -0.758 9.188 -17.105 1.00 72.44 304 THR A O 1
ATOM 2560 N N . GLU A 1 305 ? 1.276 10.042 -17.548 1.00 73.38 305 GLU A N 1
ATOM 2561 C CA . GLU A 1 305 ? 2.130 8.912 -17.187 1.00 73.38 305 GLU A CA 1
ATOM 2562 C C . GLU A 1 305 ? 3.410 9.436 -16.517 1.00 73.38 305 GLU A C 1
ATOM 2564 O O . GLU A 1 305 ? 3.693 10.639 -16.532 1.00 73.38 305 GLU A O 1
ATOM 2569 N N . GLN A 1 306 ? 4.238 8.542 -15.973 1.00 71.94 306 GLN A N 1
ATOM 2570 C CA . GLN A 1 306 ? 5.504 8.885 -15.312 1.00 71.94 306 GLN A CA 1
ATOM 2571 C C . GLN A 1 306 ? 6.629 9.240 -16.305 1.00 71.94 306 GLN A C 1
ATOM 2573 O O . GLN A 1 306 ? 7.698 8.630 -16.329 1.00 71.94 306 GLN A O 1
ATOM 2578 N N . LEU A 1 307 ? 6.383 10.248 -17.145 1.00 73.44 307 LEU A N 1
ATOM 2579 C CA . LEU A 1 307 ? 7.301 10.704 -18.189 1.00 73.44 307 LEU A CA 1
ATOM 2580 C C . LEU A 1 307 ? 8.283 11.778 -17.707 1.00 73.44 307 LEU A C 1
ATOM 2582 O O . LEU A 1 307 ? 9.353 11.907 -18.309 1.00 73.44 307 LEU A O 1
ATOM 2586 N N . ASN A 1 308 ? 7.944 12.512 -16.645 1.00 85.06 308 ASN A N 1
ATOM 2587 C CA . ASN A 1 308 ? 8.763 13.566 -16.047 1.00 85.06 308 ASN A CA 1
ATOM 2588 C C . ASN A 1 308 ? 8.942 13.396 -14.534 1.00 85.06 308 ASN A C 1
ATOM 2590 O O . ASN A 1 308 ? 8.129 12.763 -13.855 1.00 85.06 308 ASN A O 1
ATOM 2594 N N . ASP A 1 309 ? 9.995 14.024 -14.016 1.00 87.12 309 ASP A N 1
ATOM 2595 C CA . ASP A 1 309 ? 10.408 13.902 -12.620 1.00 87.12 309 ASP A CA 1
ATOM 2596 C C . ASP A 1 309 ? 9.371 14.477 -11.644 1.00 87.12 309 ASP A C 1
ATOM 2598 O O . ASP A 1 309 ? 9.181 13.911 -10.574 1.00 87.12 309 ASP A O 1
ATOM 2602 N N . GLU A 1 310 ? 8.630 15.534 -12.008 1.00 91.69 310 GLU A N 1
ATOM 2603 C CA . GLU A 1 310 ? 7.570 16.088 -11.150 1.00 91.69 310 GLU A CA 1
ATOM 2604 C C . GLU A 1 310 ? 6.459 15.059 -10.875 1.00 91.69 310 GLU A C 1
ATOM 2606 O O . GLU A 1 310 ? 6.052 14.870 -9.726 1.00 91.69 310 GLU A O 1
ATOM 2611 N N . THR A 1 311 ? 6.003 14.343 -11.910 1.00 89.81 311 THR A N 1
ATOM 2612 C CA . THR A 1 311 ? 4.972 13.299 -11.770 1.00 89.81 311 THR A CA 1
ATOM 2613 C C . THR A 1 311 ? 5.504 12.110 -10.962 1.00 89.81 311 THR A C 1
ATOM 2615 O O . THR A 1 311 ? 4.783 11.557 -10.125 1.00 89.81 311 THR A O 1
ATOM 2618 N N . ILE A 1 312 ? 6.774 11.729 -11.161 1.00 88.38 312 ILE A N 1
ATOM 2619 C CA . ILE A 1 312 ? 7.427 10.652 -10.397 1.00 88.38 312 ILE A CA 1
ATOM 2620 C C . ILE A 1 312 ? 7.541 11.041 -8.918 1.00 88.38 312 ILE A C 1
ATOM 2622 O O . ILE A 1 312 ? 7.149 10.255 -8.048 1.00 88.38 312 ILE A O 1
ATOM 2626 N N . PHE A 1 313 ? 8.024 12.252 -8.619 1.00 93.12 313 PHE A N 1
ATOM 2627 C CA . PHE A 1 313 ? 8.147 12.742 -7.250 1.00 93.12 313 PHE A CA 1
ATOM 2628 C C . PHE A 1 313 ? 6.789 12.816 -6.563 1.00 93.12 313 PHE A C 1
ATOM 2630 O O . PHE A 1 313 ? 6.635 12.261 -5.483 1.00 93.12 313 PHE A O 1
ATOM 2637 N N . LEU A 1 314 ? 5.783 13.451 -7.174 1.00 93.44 314 LEU A N 1
ATOM 2638 C CA . LEU A 1 314 ? 4.463 13.574 -6.552 1.00 93.44 314 LEU A CA 1
ATOM 2639 C C . LEU A 1 314 ? 3.842 12.200 -6.293 1.00 93.44 314 LEU A C 1
ATOM 2641 O O . LEU A 1 314 ? 3.318 11.965 -5.207 1.00 93.44 314 LEU A O 1
ATOM 2645 N N . THR A 1 315 ? 3.979 11.253 -7.227 1.00 89.81 315 THR A N 1
ATOM 2646 C CA . THR A 1 315 ? 3.491 9.883 -7.013 1.00 89.81 315 THR A CA 1
ATOM 2647 C C . THR A 1 315 ? 4.194 9.208 -5.831 1.00 89.81 315 THR A C 1
ATOM 2649 O O . THR A 1 315 ? 3.535 8.658 -4.947 1.00 89.81 315 THR A O 1
ATOM 2652 N N . THR A 1 316 ? 5.529 9.232 -5.805 1.00 90.44 316 THR A N 1
ATOM 2653 C CA . THR A 1 316 ? 6.325 8.555 -4.765 1.00 90.44 316 THR A CA 1
ATOM 2654 C C . THR A 1 316 ? 6.211 9.249 -3.406 1.00 90.44 316 THR A C 1
ATOM 2656 O O . THR A 1 316 ? 6.065 8.575 -2.390 1.00 90.44 316 THR A O 1
ATOM 2659 N N . GLY A 1 317 ? 6.178 10.580 -3.378 1.00 93.69 317 GLY A N 1
ATOM 2660 C CA . GLY A 1 317 ? 5.992 11.405 -2.188 1.00 93.69 317 GLY A CA 1
ATOM 2661 C C . GLY A 1 317 ? 4.609 11.244 -1.558 1.00 93.69 317 GLY A C 1
ATOM 2662 O O . GLY A 1 317 ? 4.519 11.012 -0.354 1.00 93.69 317 GLY A O 1
ATOM 2663 N N . LEU A 1 318 ? 3.530 11.268 -2.352 1.00 93.88 318 LEU A N 1
ATOM 2664 C CA . LEU A 1 318 ? 2.178 10.975 -1.853 1.00 93.88 318 LEU A CA 1
ATOM 2665 C C . LEU A 1 318 ? 2.090 9.547 -1.312 1.00 93.88 318 LEU A C 1
ATOM 2667 O O . LEU A 1 318 ? 1.552 9.324 -0.228 1.00 93.88 318 LEU A O 1
ATOM 2671 N N . LYS A 1 319 ? 2.670 8.574 -2.028 1.00 88.75 319 LYS A N 1
ATOM 2672 C CA . LYS A 1 319 ? 2.722 7.191 -1.549 1.00 88.75 319 LYS A CA 1
ATOM 2673 C C . LYS A 1 319 ? 3.470 7.091 -0.221 1.00 88.75 319 LYS A C 1
ATOM 2675 O O . LYS A 1 319 ? 3.028 6.354 0.661 1.00 88.75 319 LYS A O 1
ATOM 2680 N N . PHE A 1 320 ? 4.561 7.836 -0.052 1.00 90.81 320 PHE A N 1
ATOM 2681 C CA . PHE A 1 320 ? 5.305 7.871 1.201 1.00 90.81 320 PHE A CA 1
ATOM 2682 C C . PHE A 1 320 ? 4.463 8.466 2.338 1.00 90.81 320 PHE A C 1
ATOM 2684 O O . PHE A 1 320 ? 4.321 7.834 3.384 1.00 90.81 320 PHE A O 1
ATOM 2691 N N . LEU A 1 321 ? 3.824 9.618 2.115 1.00 92.19 321 LEU A N 1
ATOM 2692 C CA . LEU A 1 321 ? 2.957 10.255 3.108 1.00 92.19 321 LEU A CA 1
ATOM 2693 C C . LEU A 1 321 ? 1.814 9.328 3.545 1.00 92.19 321 LEU A C 1
ATOM 2695 O O . LEU A 1 321 ? 1.610 9.125 4.741 1.00 92.19 321 LEU A O 1
ATOM 2699 N N . LEU A 1 322 ? 1.126 8.698 2.588 1.00 88.38 322 LEU A N 1
ATOM 2700 C CA . LEU A 1 322 ? 0.077 7.716 2.868 1.00 88.38 322 LEU A CA 1
ATOM 2701 C C . LEU A 1 322 ? 0.608 6.544 3.705 1.00 88.38 322 LEU A C 1
ATOM 2703 O O . LEU A 1 322 ? -0.034 6.100 4.653 1.00 88.38 322 LEU A O 1
ATOM 2707 N N . THR A 1 323 ? 1.808 6.062 3.383 1.00 84.12 323 THR A N 1
ATOM 2708 C CA . THR A 1 323 ? 2.445 4.958 4.111 1.00 84.12 323 THR A CA 1
ATOM 2709 C C . THR A 1 323 ? 2.747 5.341 5.564 1.00 84.12 323 THR A C 1
ATOM 2711 O O . THR A 1 323 ? 2.515 4.540 6.473 1.00 84.12 323 THR A O 1
ATOM 2714 N N . LEU A 1 324 ? 3.216 6.569 5.806 1.00 86.38 324 LEU A N 1
ATOM 2715 C CA . LEU A 1 324 ? 3.450 7.085 7.156 1.00 86.38 324 LEU A CA 1
ATOM 2716 C C . LEU A 1 324 ? 2.139 7.219 7.941 1.00 86.38 324 LEU A C 1
ATOM 2718 O O . LEU A 1 324 ? 2.083 6.761 9.078 1.00 86.38 324 LEU A O 1
ATOM 2722 N N . LEU A 1 325 ? 1.071 7.741 7.327 1.00 84.38 325 LEU A N 1
ATOM 2723 C CA . LEU A 1 325 ? -0.261 7.854 7.946 1.00 84.38 325 LEU A CA 1
ATOM 2724 C C . LEU A 1 325 ? -0.857 6.494 8.339 1.00 84.38 325 LEU A C 1
ATOM 2726 O O . LEU A 1 325 ? -1.501 6.362 9.376 1.00 84.38 325 LEU A O 1
ATOM 2730 N N . GLN A 1 326 ? -0.636 5.463 7.523 1.00 77.75 326 GLN A N 1
ATOM 2731 C CA . GLN A 1 326 ? -1.169 4.124 7.785 1.00 77.75 326 GLN A CA 1
ATOM 2732 C C . GLN A 1 326 ? -0.382 3.360 8.856 1.00 77.75 326 GLN A C 1
ATOM 2734 O O . GLN A 1 326 ? -0.936 2.508 9.554 1.00 77.75 326 GLN A O 1
ATOM 2739 N N . THR A 1 327 ? 0.914 3.633 8.996 1.00 72.56 327 THR A N 1
ATOM 2740 C CA . THR A 1 327 ? 1.785 2.865 9.896 1.00 72.56 327 THR A CA 1
ATOM 2741 C C . THR A 1 327 ? 2.056 3.567 11.220 1.00 72.56 327 THR A C 1
ATOM 2743 O O . THR A 1 327 ? 2.089 2.892 12.251 1.00 72.56 327 THR A O 1
ATOM 2746 N N . GLN A 1 328 ? 2.182 4.893 11.222 1.00 78.38 328 GLN A N 1
ATOM 2747 C CA . GLN A 1 328 ? 2.548 5.702 12.385 1.00 78.38 328 GLN A CA 1
ATOM 2748 C C . GLN A 1 328 ? 1.356 6.487 12.940 1.00 78.38 328 GLN A C 1
ATOM 2750 O O . GLN A 1 328 ? 0.386 6.762 12.240 1.00 78.38 328 GLN A O 1
ATOM 2755 N N . ASN A 1 329 ? 1.437 6.893 14.207 1.00 74.56 329 ASN A N 1
ATOM 2756 C CA . ASN A 1 329 ? 0.408 7.706 14.863 1.00 74.56 329 ASN A CA 1
ATOM 2757 C C . ASN A 1 329 ? 0.589 9.205 14.542 1.00 74.56 329 ASN A C 1
ATOM 2759 O O . ASN A 1 329 ? 0.725 10.028 15.442 1.00 74.56 329 ASN A O 1
ATOM 2763 N N . VAL A 1 330 ? 0.610 9.557 13.249 1.00 81.94 330 VAL A N 1
ATOM 2764 C CA . VAL A 1 330 ? 0.916 10.922 12.759 1.00 81.94 330 VAL A CA 1
ATOM 2765 C C . VAL A 1 330 ? -0.280 11.652 12.144 1.00 81.94 330 VAL A C 1
ATOM 2767 O O . VAL A 1 330 ? -0.164 12.828 11.812 1.00 81.94 330 VAL A O 1
ATOM 2770 N N . THR A 1 331 ? -1.436 10.996 12.015 1.00 82.62 331 THR A N 1
ATOM 2771 C CA . THR A 1 331 ? -2.647 11.576 11.407 1.00 82.62 331 THR A CA 1
ATOM 2772 C C . THR A 1 331 ? -3.033 12.912 12.032 1.00 82.62 331 THR A C 1
ATOM 2774 O O . THR A 1 331 ? -3.253 13.885 11.318 1.00 82.62 331 THR A O 1
ATOM 2777 N N . GLU A 1 332 ? -3.042 12.996 13.362 1.00 77.25 332 GLU A N 1
ATOM 2778 C CA . GLU A 1 332 ? -3.422 14.222 14.066 1.00 77.25 332 GLU A CA 1
ATOM 2779 C C . GLU A 1 332 ? -2.441 15.370 13.821 1.00 77.25 332 GLU A C 1
ATOM 2781 O O . GLU A 1 332 ? -2.842 16.516 13.650 1.00 77.25 332 GLU A O 1
ATOM 2786 N N . PHE A 1 333 ? -1.146 15.062 13.735 1.00 84.44 333 PHE A N 1
ATOM 2787 C CA . PHE A 1 333 ? -0.146 16.053 13.364 1.00 84.44 333 PHE A CA 1
ATOM 2788 C C . PHE A 1 333 ? -0.410 16.601 11.959 1.00 84.44 333 PHE A C 1
ATOM 2790 O O . PHE A 1 333 ? -0.405 17.812 11.763 1.00 84.44 333 PHE A O 1
ATOM 2797 N N . VAL A 1 334 ? -0.714 15.732 10.992 1.00 86.62 334 VAL A N 1
ATOM 2798 C CA . VAL A 1 334 ? -1.038 16.154 9.621 1.00 86.62 334 VAL A CA 1
ATOM 2799 C C . VAL A 1 334 ? -2.345 16.957 9.570 1.00 86.62 334 VAL A C 1
ATOM 2801 O O . VAL A 1 334 ? -2.418 17.939 8.838 1.00 86.62 334 VAL A O 1
ATOM 2804 N N . ARG A 1 335 ? -3.341 16.627 10.404 1.00 83.81 335 ARG A N 1
ATOM 2805 C CA . ARG A 1 335 ? -4.597 17.392 10.547 1.00 83.81 335 ARG A CA 1
ATOM 2806 C C . ARG A 1 335 ? -4.397 18.835 11.014 1.00 83.81 335 ARG A C 1
ATOM 2808 O O . ARG A 1 335 ? -5.285 19.660 10.799 1.00 83.81 335 ARG A O 1
ATOM 2815 N N . THR A 1 336 ? -3.258 19.160 11.633 1.00 84.00 336 THR A N 1
ATOM 2816 C CA . THR A 1 336 ? -2.945 20.551 12.006 1.00 84.00 336 THR A CA 1
ATOM 2817 C C . THR A 1 336 ? -2.715 21.454 10.792 1.00 84.00 336 THR A C 1
ATOM 2819 O O . THR A 1 336 ? -2.898 22.668 10.900 1.00 84.00 336 THR A O 1
ATOM 2822 N N . ASP A 1 337 ? -2.374 20.886 9.630 1.00 84.75 337 ASP A N 1
ATOM 2823 C CA . ASP A 1 337 ? -2.268 21.628 8.377 1.00 84.75 337 ASP A CA 1
ATOM 2824 C C . ASP A 1 337 ? -3.645 21.771 7.715 1.00 84.75 337 ASP A C 1
ATOM 2826 O O . ASP A 1 337 ? -4.135 20.889 7.009 1.00 84.75 337 ASP A O 1
ATOM 2830 N N . LEU A 1 338 ? -4.275 22.926 7.936 1.00 84.19 338 LEU A N 1
ATOM 2831 C CA . LEU A 1 338 ? -5.592 23.244 7.381 1.00 84.19 338 LEU A CA 1
ATOM 2832 C C . LEU A 1 338 ? -5.570 23.509 5.866 1.00 84.19 338 LEU A C 1
ATOM 2834 O O . LEU A 1 338 ? -6.632 23.568 5.251 1.00 84.19 338 LEU A O 1
ATOM 2838 N N . THR A 1 339 ? -4.391 23.695 5.264 1.00 87.50 339 THR A N 1
ATOM 2839 C CA . THR A 1 339 ? -4.251 24.011 3.833 1.00 87.50 339 THR A CA 1
ATOM 2840 C C . THR A 1 339 ? -4.082 22.763 2.976 1.00 87.50 339 THR A C 1
ATOM 2842 O O . THR A 1 339 ? -4.562 22.731 1.841 1.00 87.50 339 THR A O 1
ATOM 2845 N N . LEU A 1 340 ? -3.474 21.711 3.535 1.00 90.56 340 LEU A N 1
ATOM 2846 C CA . LEU A 1 340 ? -3.190 20.463 2.834 1.00 90.56 340 LEU A CA 1
ATOM 2847 C C . LEU A 1 340 ? -4.427 19.832 2.162 1.00 90.56 340 LEU A C 1
ATOM 2849 O O . LEU A 1 340 ? -4.304 19.473 0.991 1.00 90.56 340 LEU A O 1
ATOM 2853 N N . PRO A 1 341 ? -5.614 19.715 2.800 1.00 89.00 341 PRO A N 1
ATOM 2854 C CA . PRO A 1 341 ? -6.776 19.108 2.148 1.00 89.00 341 PRO A CA 1
ATOM 2855 C C . PRO A 1 341 ? -7.194 19.802 0.848 1.00 89.00 341 PRO A C 1
ATOM 2857 O O . PRO A 1 341 ? -7.456 19.128 -0.145 1.00 89.00 341 PRO A O 1
ATOM 2860 N N . ASN A 1 342 ? -7.190 21.139 0.824 1.00 87.00 342 ASN A N 1
ATOM 2861 C CA . ASN A 1 342 ? -7.549 21.913 -0.368 1.00 87.00 342 ASN A CA 1
ATOM 2862 C C . ASN A 1 342 ? -6.514 21.727 -1.484 1.00 87.00 342 ASN A C 1
ATOM 2864 O O . ASN A 1 342 ? -6.870 21.575 -2.651 1.00 87.00 342 ASN A O 1
ATOM 2868 N N . THR A 1 343 ? -5.229 21.696 -1.124 1.00 90.06 343 THR A N 1
ATOM 2869 C CA . THR A 1 343 ? -4.138 21.437 -2.069 1.00 90.06 343 THR A CA 1
ATOM 2870 C C . THR A 1 343 ? -4.231 20.036 -2.667 1.00 90.06 343 THR A C 1
ATOM 2872 O O . THR A 1 343 ? -4.090 19.869 -3.876 1.00 90.06 343 THR A O 1
ATOM 2875 N N . LEU A 1 344 ? -4.503 19.028 -1.834 1.00 91.25 344 LEU A N 1
ATOM 2876 C CA . LEU A 1 344 ? -4.709 17.650 -2.270 1.00 91.25 344 LEU A CA 1
ATOM 2877 C C . LEU A 1 344 ? -5.916 17.545 -3.207 1.00 91.25 344 LEU A C 1
ATOM 2879 O O . LEU A 1 344 ? -5.805 16.926 -4.258 1.00 91.25 344 LEU A O 1
ATOM 2883 N N . PHE A 1 345 ? -7.028 18.202 -2.885 1.00 86.12 345 PHE A N 1
ATOM 2884 C CA . PHE A 1 345 ? -8.210 18.219 -3.745 1.00 86.12 345 PHE A CA 1
ATOM 2885 C C . PHE A 1 345 ? -7.910 18.811 -5.131 1.00 86.12 345 PHE A C 1
ATOM 2887 O O . PHE A 1 345 ? -8.114 18.143 -6.143 1.00 86.12 345 PHE A O 1
ATOM 2894 N N . LYS A 1 346 ? -7.292 20.001 -5.178 1.00 88.25 346 LYS A N 1
ATOM 2895 C CA . LYS A 1 346 ? -6.824 20.626 -6.428 1.00 88.25 346 LYS A CA 1
ATOM 2896 C C . LYS A 1 346 ? -5.895 19.692 -7.213 1.00 88.25 346 LYS A C 1
ATOM 2898 O O . LYS A 1 346 ? -5.981 19.610 -8.434 1.00 88.25 346 LYS A O 1
ATOM 2903 N N . LEU A 1 347 ? -5.019 18.959 -6.524 1.00 89.75 347 LEU A N 1
ATOM 2904 C CA . LEU A 1 347 ? -4.104 18.007 -7.151 1.00 89.75 347 LEU A CA 1
ATOM 2905 C C . LEU A 1 347 ? -4.830 16.799 -7.767 1.00 89.75 347 LEU A C 1
ATOM 2907 O O . LEU A 1 347 ? -4.451 16.364 -8.854 1.00 89.75 347 LEU A O 1
ATOM 2911 N N . ALA A 1 348 ? -5.862 16.264 -7.107 1.00 86.81 348 ALA A N 1
ATOM 2912 C CA . ALA A 1 348 ? -6.687 15.189 -7.663 1.00 86.81 348 ALA A CA 1
ATOM 2913 C C . ALA A 1 348 ? -7.438 15.628 -8.926 1.00 86.81 348 ALA A C 1
ATOM 2915 O O . ALA A 1 348 ? -7.499 14.843 -9.871 1.00 86.81 348 ALA A O 1
ATOM 2916 N N . GLU A 1 349 ? -7.951 16.863 -8.959 1.00 84.38 349 GLU A N 1
ATOM 2917 C CA . GLU A 1 349 ? -8.669 17.419 -10.116 1.00 84.38 349 GLU A CA 1
ATOM 2918 C C . GLU A 1 349 ? -7.746 17.721 -11.305 1.00 84.38 349 GLU A C 1
ATOM 2920 O O . GLU A 1 349 ? -8.111 17.483 -12.456 1.00 84.38 349 GLU A O 1
ATOM 2925 N N . LEU A 1 350 ? -6.537 18.229 -11.044 1.00 85.56 350 LEU A N 1
ATOM 2926 C CA . LEU A 1 350 ? -5.559 18.547 -12.091 1.00 85.56 350 LEU A CA 1
ATOM 2927 C C . LEU A 1 350 ? -4.868 17.304 -12.665 1.00 85.56 350 LEU A C 1
ATOM 2929 O O . LEU A 1 350 ? -4.402 17.321 -13.808 1.00 85.56 350 LEU A O 1
ATOM 2933 N N . SER A 1 351 ? -4.738 16.239 -11.873 1.00 84.12 351 SER A N 1
ATOM 2934 C CA . SER A 1 351 ? -3.961 15.072 -12.273 1.00 84.12 351 SER A CA 1
ATOM 2935 C C . SER A 1 351 ? -4.694 14.219 -13.303 1.00 84.12 351 SER A C 1
ATOM 2937 O O . SER A 1 351 ? -5.712 13.591 -13.029 1.00 84.12 351 SER A O 1
ATOM 2939 N N . THR A 1 352 ? -4.086 14.086 -14.480 1.00 79.88 352 THR A N 1
ATOM 2940 C CA . THR A 1 352 ? -4.508 13.110 -15.496 1.00 79.88 352 THR A CA 1
ATOM 2941 C C . THR A 1 352 ? -3.953 11.705 -15.234 1.00 79.88 352 THR A C 1
ATOM 2943 O O . THR A 1 352 ? -4.426 10.732 -15.823 1.00 79.88 352 THR A O 1
ATOM 2946 N N . TYR A 1 353 ? -2.978 11.575 -14.326 1.00 82.88 353 TYR A N 1
ATOM 2947 C CA . TYR A 1 353 ? -2.436 10.291 -13.896 1.00 82.88 353 TYR A CA 1
ATOM 2948 C C . TYR A 1 353 ? -3.214 9.758 -12.688 1.00 82.88 353 TYR A C 1
ATOM 2950 O O . TYR A 1 353 ? -3.101 10.269 -11.570 1.00 82.88 353 TYR A O 1
ATOM 2958 N N . HIS A 1 354 ? -4.000 8.701 -12.909 1.00 82.62 354 HIS A N 1
ATOM 2959 C CA . HIS A 1 354 ? -4.970 8.192 -11.932 1.00 82.62 354 HIS A CA 1
ATOM 2960 C C . HIS A 1 354 ? -4.348 7.736 -10.602 1.00 82.62 354 HIS A C 1
ATOM 2962 O O . HIS A 1 354 ? -5.010 7.803 -9.569 1.00 82.62 354 HIS A O 1
ATOM 2968 N N . LEU A 1 355 ? -3.082 7.301 -10.590 1.00 82.12 355 LEU A N 1
ATOM 2969 C CA . LEU A 1 355 ? -2.417 6.858 -9.359 1.00 82.12 355 LEU A CA 1
ATOM 2970 C C . LEU A 1 355 ? -2.180 8.009 -8.368 1.00 82.12 355 LEU A C 1
ATOM 2972 O O . LEU A 1 355 ? -2.218 7.787 -7.158 1.00 82.12 355 LEU A O 1
ATOM 2976 N N . ILE A 1 356 ? -1.972 9.236 -8.861 1.00 88.50 356 ILE A N 1
ATOM 2977 C CA . ILE A 1 356 ? -1.901 10.426 -8.003 1.00 88.50 356 ILE A CA 1
ATOM 2978 C C . ILE A 1 356 ? -3.262 10.650 -7.347 1.00 88.50 356 ILE A C 1
ATOM 2980 O O . ILE A 1 356 ? -3.319 10.716 -6.122 1.00 88.50 356 ILE A O 1
ATOM 2984 N N . SER A 1 357 ? -4.348 10.665 -8.125 1.00 87.50 357 SER A N 1
ATOM 2985 C CA . SER A 1 357 ? -5.706 10.860 -7.603 1.00 87.50 357 SER A CA 1
ATOM 2986 C C . SER A 1 357 ? -6.080 9.779 -6.580 1.00 87.50 357 SER A C 1
ATOM 2988 O O . SER A 1 357 ? -6.594 10.096 -5.513 1.00 87.50 357 SER A O 1
ATOM 2990 N N . LEU A 1 358 ? -5.732 8.509 -6.826 1.00 84.56 358 LEU A N 1
ATOM 2991 C CA . LEU A 1 358 ? -5.957 7.415 -5.870 1.00 84.56 358 LEU A CA 1
ATOM 2992 C C . LEU A 1 358 ? -5.209 7.613 -4.545 1.00 84.56 358 LEU A C 1
ATOM 2994 O O . LEU A 1 358 ? -5.801 7.444 -3.480 1.00 84.56 358 LEU A O 1
ATOM 2998 N N . ASN A 1 359 ? -3.922 7.974 -4.593 1.00 87.62 359 ASN A N 1
ATOM 2999 C CA . ASN A 1 359 ? -3.155 8.244 -3.375 1.00 87.62 359 ASN A CA 1
ATOM 3000 C C . ASN A 1 359 ? -3.698 9.478 -2.642 1.00 87.62 359 ASN A C 1
ATOM 3002 O O . ASN A 1 359 ? -3.772 9.466 -1.417 1.00 87.62 359 ASN A O 1
ATOM 3006 N N . VAL A 1 360 ? -4.104 10.515 -3.378 1.00 90.38 360 VAL A N 1
ATOM 3007 C CA . VAL A 1 360 ? -4.734 11.718 -2.825 1.00 90.38 360 VAL A CA 1
ATOM 3008 C C . VAL A 1 360 ? -6.019 11.367 -2.082 1.00 90.38 360 VAL A C 1
ATOM 3010 O O . VAL A 1 360 ? -6.136 11.706 -0.907 1.00 90.38 360 VAL A O 1
ATOM 3013 N N . TYR A 1 361 ? -6.958 10.661 -2.716 1.00 86.12 361 TYR A N 1
ATOM 3014 C CA . TYR A 1 361 ? -8.221 10.296 -2.073 1.00 86.12 361 TYR A CA 1
ATOM 3015 C C . TYR A 1 361 ? -7.998 9.385 -0.865 1.00 86.12 361 TYR A C 1
ATOM 3017 O O . TYR A 1 361 ? -8.632 9.583 0.169 1.00 86.12 361 TYR A O 1
ATOM 3025 N N . ALA A 1 362 ? -7.045 8.452 -0.940 1.00 84.25 362 ALA A N 1
ATOM 3026 C CA . ALA A 1 362 ? -6.664 7.641 0.211 1.00 84.25 362 ALA A CA 1
ATOM 3027 C C . ALA A 1 362 ? -6.118 8.501 1.368 1.00 84.25 362 ALA A C 1
ATOM 3029 O O . ALA A 1 362 ? -6.509 8.286 2.508 1.00 84.25 362 ALA A O 1
ATOM 3030 N N . ILE A 1 363 ? -5.271 9.504 1.098 1.00 88.75 363 ILE A N 1
ATOM 3031 C CA . ILE A 1 363 ? -4.781 10.438 2.130 1.00 88.75 363 ILE A CA 1
ATOM 3032 C C . ILE A 1 363 ? -5.930 11.274 2.700 1.00 88.75 363 ILE A C 1
ATOM 3034 O O . ILE A 1 363 ? -6.012 11.435 3.914 1.00 88.75 363 ILE A O 1
ATOM 3038 N N . LEU A 1 364 ? -6.829 11.785 1.856 1.00 86.62 364 LEU A N 1
ATOM 3039 C CA . LEU A 1 364 ? -7.993 12.556 2.299 1.00 86.62 364 LEU A CA 1
ATOM 3040 C C . LEU A 1 364 ? -8.892 11.728 3.226 1.00 86.62 364 LEU A C 1
ATOM 3042 O O . LEU A 1 364 ? -9.288 12.229 4.275 1.00 86.62 364 LEU A O 1
ATOM 3046 N N . GLY A 1 365 ? -9.132 10.455 2.898 1.00 80.12 365 GLY A N 1
ATOM 3047 C CA . GLY A 1 365 ? -9.863 9.522 3.760 1.00 80.12 365 GLY A CA 1
ATOM 3048 C C . GLY A 1 365 ? -9.166 9.216 5.090 1.00 80.12 365 GLY A C 1
ATOM 3049 O O . GLY A 1 365 ? -9.825 8.866 6.064 1.00 80.12 365 GLY A O 1
ATOM 3050 N N . GLU A 1 366 ? -7.842 9.367 5.157 1.00 82.00 366 GLU A N 1
ATOM 3051 C CA . GLU A 1 366 ? -7.067 9.196 6.390 1.00 82.00 366 GLU A CA 1
ATOM 3052 C C . GLU A 1 366 ? -7.093 10.447 7.281 1.00 82.00 366 GLU A C 1
ATOM 3054 O O . GLU A 1 366 ? -7.098 10.321 8.504 1.00 82.00 366 GLU A O 1
ATOM 3059 N N . ILE A 1 367 ? -7.096 11.654 6.699 1.00 85.12 367 ILE A N 1
ATOM 3060 C CA . ILE A 1 367 ? -6.946 12.907 7.460 1.00 85.12 367 ILE A CA 1
ATOM 3061 C C . ILE A 1 367 ? -8.268 13.624 7.748 1.00 85.12 367 ILE A C 1
ATOM 3063 O O . ILE A 1 367 ? -8.352 14.329 8.752 1.00 85.12 367 ILE A O 1
ATOM 3067 N N . LEU A 1 368 ? -9.295 13.493 6.907 1.00 81.69 368 LEU A N 1
ATOM 3068 C CA . LEU A 1 368 ? -10.546 14.238 7.066 1.00 81.69 368 LEU A CA 1
ATOM 3069 C C . LEU A 1 368 ? -11.530 13.535 8.010 1.00 81.69 368 LEU A C 1
ATOM 3071 O O . LEU A 1 368 ? -11.549 12.312 8.114 1.00 81.69 368 LEU A O 1
ATOM 3075 N N . SER A 1 369 ? -12.355 14.331 8.696 1.00 75.06 369 SER A N 1
ATOM 3076 C CA . SER A 1 369 ? -13.543 13.836 9.397 1.00 75.06 369 SER A CA 1
ATOM 3077 C C . SER A 1 369 ? -14.678 13.575 8.402 1.00 75.06 369 SER A C 1
ATOM 3079 O O . SER A 1 369 ? -14.702 14.164 7.317 1.00 75.06 369 SER A O 1
ATOM 3081 N N . ASP A 1 370 ? -15.654 12.748 8.785 1.00 71.81 370 ASP A N 1
ATOM 3082 C CA . ASP A 1 370 ? -16.815 12.440 7.934 1.00 71.81 370 ASP A CA 1
ATOM 3083 C C . ASP A 1 370 ? -17.600 13.694 7.512 1.00 71.81 370 ASP A C 1
ATOM 3085 O O . ASP A 1 370 ? -18.070 13.778 6.379 1.00 71.81 370 ASP A O 1
ATOM 3089 N N . GLU A 1 371 ? -17.700 14.697 8.388 1.00 70.38 371 GLU A N 1
ATOM 3090 C CA . GLU A 1 371 ? -18.340 15.984 8.079 1.00 70.38 371 GLU A CA 1
ATOM 3091 C C . GLU A 1 371 ? -17.610 16.715 6.945 1.00 70.38 371 GLU A C 1
ATOM 3093 O O . GLU A 1 371 ? -18.222 17.091 5.947 1.00 70.38 371 GLU A O 1
ATOM 3098 N N . LYS A 1 372 ? -16.280 16.831 7.040 1.00 73.88 372 LYS A N 1
ATOM 3099 C CA . LYS A 1 372 ? -15.463 17.506 6.021 1.00 73.88 372 LYS A CA 1
ATOM 3100 C C . LYS A 1 372 ? -15.415 16.743 4.699 1.00 73.88 372 LYS A C 1
ATOM 3102 O O . LYS A 1 372 ? -15.322 17.365 3.644 1.00 73.88 372 LYS A O 1
ATOM 3107 N N . LEU A 1 373 ? -15.480 15.409 4.736 1.00 74.75 373 LEU A N 1
ATOM 3108 C CA . LEU A 1 373 ? -15.579 14.591 3.522 1.00 74.75 373 LEU A CA 1
ATOM 3109 C C . LEU A 1 373 ? -16.868 14.887 2.745 1.00 74.75 373 LEU A C 1
ATOM 3111 O O . LEU A 1 373 ? -16.827 14.954 1.515 1.00 74.75 373 LEU A O 1
ATOM 3115 N N . LYS A 1 374 ? -17.986 15.107 3.452 1.00 72.12 374 LYS A N 1
ATOM 3116 C CA . LYS A 1 374 ? -19.263 15.513 2.846 1.00 72.12 374 LYS A CA 1
ATOM 3117 C C . LYS A 1 374 ? -19.209 16.943 2.309 1.00 72.12 374 LYS A C 1
ATOM 3119 O O . LYS A 1 374 ? -19.623 17.176 1.179 1.00 72.12 374 LYS A O 1
ATOM 3124 N N . GLU A 1 375 ? -18.668 17.885 3.084 1.00 68.44 375 GLU A N 1
ATOM 3125 C CA . GLU A 1 375 ? -18.576 19.300 2.685 1.00 68.44 375 GLU A CA 1
ATOM 3126 C C . GLU A 1 375 ? -17.770 19.510 1.398 1.00 68.44 375 GLU A C 1
ATOM 3128 O O . GLU A 1 375 ? -18.144 20.324 0.557 1.00 68.44 375 GLU A O 1
ATOM 3133 N N . LEU A 1 376 ? -16.673 18.770 1.222 1.00 64.44 376 LEU A N 1
ATOM 3134 C CA . LEU A 1 376 ? -15.770 18.940 0.083 1.00 64.44 376 LEU A CA 1
ATOM 3135 C C . LEU A 1 376 ? -16.229 18.214 -1.194 1.00 64.44 376 LEU A C 1
ATOM 3137 O O . LEU A 1 376 ? -15.460 18.144 -2.148 1.00 64.44 376 LEU A O 1
ATOM 3141 N N . THR A 1 377 ? -17.441 17.641 -1.247 1.00 70.12 377 THR A N 1
ATOM 3142 C CA . THR A 1 377 ? -17.942 16.819 -2.381 1.00 70.12 377 THR A CA 1
ATOM 3143 C C . THR A 1 377 ? -17.016 15.655 -2.775 1.00 70.12 377 THR A C 1
ATOM 3145 O O . THR A 1 377 ? -17.132 15.072 -3.852 1.00 70.12 377 THR A O 1
ATOM 3148 N N . VAL A 1 378 ? -16.088 15.279 -1.884 1.00 69.19 378 VAL A N 1
ATOM 3149 C CA . VAL A 1 378 ? -15.092 14.226 -2.128 1.00 69.19 378 VAL A CA 1
ATOM 3150 C C . VAL A 1 378 ? -15.789 12.891 -2.326 1.00 69.19 378 VAL A C 1
ATOM 3152 O O . VAL A 1 378 ? -15.356 12.105 -3.155 1.00 69.19 378 VAL A O 1
ATOM 3155 N N . VAL A 1 379 ? -16.878 12.642 -1.599 1.00 71.75 379 VAL A N 1
ATOM 3156 C CA . VAL A 1 379 ? -17.640 11.394 -1.696 1.00 71.75 379 VAL A CA 1
ATOM 3157 C C . VAL A 1 379 ? -18.214 11.195 -3.103 1.00 71.75 379 VAL A C 1
ATOM 3159 O O . VAL A 1 379 ? -18.038 10.119 -3.662 1.00 71.75 379 VAL A O 1
ATOM 3162 N N . ASP A 1 380 ? -18.791 12.230 -3.718 1.00 75.62 380 ASP A N 1
ATOM 3163 C CA . ASP A 1 380 ? -19.367 12.141 -5.070 1.00 75.62 380 ASP A CA 1
ATOM 3164 C C . ASP A 1 380 ? -18.284 11.951 -6.143 1.00 75.62 380 ASP A C 1
ATOM 3166 O O . ASP A 1 380 ? -18.430 11.169 -7.091 1.00 75.62 380 ASP A O 1
ATOM 3170 N N . GLN A 1 381 ? -17.153 12.646 -5.987 1.00 75.56 381 GLN A N 1
ATOM 3171 C CA . GLN A 1 381 ? -16.004 12.482 -6.875 1.00 75.56 381 GLN A CA 1
ATOM 3172 C C . GLN A 1 381 ? -15.364 11.101 -6.722 1.00 75.56 381 GLN A C 1
ATOM 3174 O O . GLN A 1 381 ? -15.053 10.461 -7.722 1.00 75.56 381 GLN A O 1
ATOM 3179 N N . VAL A 1 382 ? -15.195 10.613 -5.491 1.00 73.56 382 VAL A N 1
ATOM 3180 C CA . VAL A 1 382 ? -14.687 9.266 -5.216 1.00 73.56 382 VAL A CA 1
ATOM 3181 C C . VAL A 1 382 ? -15.650 8.229 -5.776 1.00 73.56 382 VAL A C 1
ATOM 3183 O O . VAL A 1 382 ? -15.182 7.314 -6.442 1.00 73.56 382 VAL A O 1
ATOM 3186 N N . ASP A 1 383 ? -16.963 8.369 -5.587 1.00 73.94 383 ASP A N 1
ATOM 3187 C CA . ASP A 1 383 ? -17.930 7.404 -6.113 1.00 73.94 383 ASP A CA 1
ATOM 3188 C C . ASP A 1 383 ? -17.882 7.346 -7.652 1.00 73.94 383 ASP A C 1
ATOM 3190 O O . ASP A 1 383 ? -17.692 6.285 -8.250 1.00 73.94 383 ASP A O 1
ATOM 3194 N N . SER A 1 384 ? -17.945 8.499 -8.319 1.00 78.56 384 SER A N 1
ATOM 3195 C CA . SER A 1 384 ? -17.894 8.553 -9.786 1.00 78.56 384 SER A CA 1
ATOM 3196 C C . SER A 1 384 ? -16.550 8.088 -10.364 1.00 78.56 384 SER A C 1
ATOM 3198 O O . SER A 1 384 ? -16.528 7.327 -11.333 1.00 78.56 384 SER A O 1
ATOM 3200 N N . PHE A 1 385 ? -15.426 8.501 -9.772 1.00 83.38 385 PHE A N 1
ATOM 3201 C CA . PHE A 1 385 ? -14.083 8.179 -10.255 1.00 83.38 385 PHE A CA 1
ATOM 3202 C C . PHE A 1 385 ? -13.658 6.751 -9.906 1.00 83.38 385 PHE A C 1
ATOM 3204 O O . PHE A 1 385 ? -13.272 5.980 -10.788 1.00 83.38 385 PHE A O 1
ATOM 3211 N N . PHE A 1 386 ? -13.701 6.393 -8.621 1.00 83.44 386 PHE A N 1
ATOM 3212 C CA . PHE A 1 386 ? -13.134 5.145 -8.120 1.00 83.44 386 PHE A CA 1
ATOM 3213 C C . PHE A 1 386 ? -13.894 3.939 -8.660 1.00 83.44 386 PHE A C 1
ATOM 3215 O O . PHE A 1 386 ? -13.272 3.011 -9.177 1.00 83.44 386 PHE A O 1
ATOM 3222 N N . TYR A 1 387 ? -15.228 3.959 -8.597 1.00 84.06 387 TYR A N 1
ATOM 3223 C CA . TYR A 1 387 ? -16.013 2.816 -9.049 1.00 84.06 387 TYR A CA 1
ATOM 3224 C C . TYR A 1 387 ? -16.014 2.655 -10.560 1.00 84.06 387 TYR A C 1
ATOM 3226 O O . TYR A 1 387 ? -15.943 1.524 -11.023 1.00 84.06 387 TYR A O 1
ATOM 3234 N N . SER A 1 388 ? -16.009 3.751 -11.325 1.00 85.44 388 SER A N 1
ATOM 3235 C CA . SER A 1 388 ? -15.858 3.677 -12.784 1.00 85.44 388 SER A CA 1
ATOM 3236 C C . SER A 1 388 ? -14.557 2.967 -13.171 1.00 85.44 388 SER A C 1
ATOM 3238 O O . SER A 1 388 ? -14.550 2.078 -14.022 1.00 85.44 388 SER A O 1
ATOM 3240 N N . ILE A 1 389 ? -13.453 3.302 -12.498 1.00 87.56 389 ILE A N 1
ATOM 3241 C CA . ILE A 1 389 ? -12.151 2.670 -12.730 1.00 87.56 389 ILE A CA 1
ATOM 3242 C C . ILE A 1 389 ? -12.140 1.214 -12.244 1.00 87.56 389 ILE A C 1
ATOM 3244 O O . ILE A 1 389 ? -11.596 0.345 -12.926 1.00 87.56 389 ILE A O 1
ATOM 3248 N N . LEU A 1 390 ? -12.740 0.931 -11.085 1.00 88.81 390 LEU A N 1
ATOM 3249 C CA . LEU A 1 390 ? -12.801 -0.415 -10.517 1.00 88.81 390 LEU A CA 1
ATOM 3250 C C . LEU A 1 390 ? -13.634 -1.370 -11.382 1.00 88.81 390 LEU A C 1
ATOM 3252 O O . LEU A 1 390 ? -13.203 -2.491 -11.634 1.00 88.81 390 LEU A O 1
ATOM 3256 N N . GLU A 1 391 ? -14.792 -0.924 -11.866 1.00 87.62 391 GLU A N 1
ATOM 3257 C CA . GLU A 1 391 ? -15.683 -1.695 -12.736 1.00 87.62 391 GLU A CA 1
ATOM 3258 C C . GLU A 1 391 ? -15.005 -2.001 -14.077 1.00 87.62 391 GLU A C 1
ATOM 3260 O O . GLU A 1 391 ? -14.950 -3.156 -14.507 1.00 87.62 391 GLU A O 1
ATOM 3265 N N . GLN A 1 392 ? -14.369 -0.997 -14.690 1.00 86.19 392 GLN A N 1
ATOM 3266 C CA . GLN A 1 392 ? -13.574 -1.202 -15.901 1.00 86.19 392 GLN A CA 1
ATOM 3267 C C . GLN A 1 392 ? -12.410 -2.177 -15.665 1.00 86.19 392 GLN A C 1
ATOM 3269 O O . GLN A 1 392 ? -12.177 -3.061 -16.491 1.00 86.19 392 GLN A O 1
ATOM 3274 N N . ALA A 1 393 ? -11.713 -2.075 -14.525 1.00 86.94 393 ALA A N 1
ATOM 3275 C CA . ALA A 1 393 ? -10.661 -3.023 -14.161 1.00 86.94 393 ALA A CA 1
ATOM 3276 C C . ALA A 1 393 ? -11.198 -4.449 -13.987 1.00 86.94 393 ALA A C 1
ATOM 3278 O O . ALA A 1 393 ? -10.546 -5.402 -14.408 1.00 86.94 393 ALA A O 1
ATOM 3279 N N . TRP A 1 394 ? -12.371 -4.606 -13.368 1.00 90.12 394 TRP A N 1
ATOM 3280 C CA . TRP A 1 394 ? -12.984 -5.903 -13.086 1.00 90.12 394 TRP A CA 1
ATOM 3281 C C . TRP A 1 394 ? -13.410 -6.640 -14.357 1.00 90.12 394 TRP A C 1
ATOM 3283 O O . TRP A 1 394 ? -13.206 -7.855 -14.457 1.00 90.12 394 TRP A O 1
ATOM 3293 N N . HIS A 1 395 ? -13.948 -5.919 -15.340 1.00 86.38 395 HIS A N 1
ATOM 3294 C CA . HIS A 1 395 ? -14.366 -6.494 -16.620 1.00 86.38 395 HIS A CA 1
ATOM 3295 C C . HIS A 1 395 ? -13.214 -6.706 -17.608 1.00 86.38 395 HIS A C 1
ATOM 3297 O O . HIS A 1 395 ? -13.364 -7.466 -18.566 1.00 86.38 395 HIS A O 1
ATOM 3303 N N . HIS A 1 396 ? -12.050 -6.095 -17.375 1.00 80.12 396 HIS A N 1
ATOM 3304 C CA . HIS A 1 396 ? -10.870 -6.333 -18.197 1.00 80.12 396 HIS A CA 1
ATOM 3305 C C . HIS A 1 396 ? -10.346 -7.778 -18.020 1.00 80.12 396 HIS A C 1
ATOM 3307 O O . HIS A 1 396 ? -10.200 -8.227 -16.878 1.00 80.12 396 HIS A O 1
ATOM 3313 N N . PRO A 1 397 ? -9.974 -8.506 -19.098 1.00 73.75 397 PRO A N 1
ATOM 3314 C CA . PRO A 1 397 ? -9.498 -9.896 -19.013 1.00 73.75 397 PRO A CA 1
ATOM 3315 C C . PRO A 1 397 ? -8.321 -10.102 -18.051 1.00 73.75 397 PRO A C 1
ATOM 3317 O O . PRO A 1 397 ? -8.257 -11.104 -17.348 1.00 73.75 397 PRO A O 1
ATOM 3320 N N . LEU A 1 398 ? -7.412 -9.122 -17.984 1.00 70.81 398 LEU A N 1
ATOM 3321 C CA . LEU A 1 398 ? -6.244 -9.145 -17.093 1.00 70.81 398 LEU A CA 1
ATOM 3322 C C . LEU A 1 398 ? -6.515 -8.601 -15.678 1.00 70.81 398 LEU A C 1
ATOM 3324 O O . LEU A 1 398 ? -5.579 -8.504 -14.889 1.00 70.81 398 LEU A O 1
ATOM 3328 N N . LYS A 1 399 ? -7.754 -8.205 -15.354 1.00 81.81 399 LYS A N 1
ATOM 3329 C CA . LYS A 1 399 ? -8.126 -7.575 -14.073 1.00 81.81 399 LYS A CA 1
ATOM 3330 C C . LYS A 1 399 ? -7.328 -6.296 -13.759 1.00 81.81 399 LYS A C 1
ATOM 3332 O O . LYS A 1 399 ? -6.823 -6.100 -12.648 1.00 81.81 399 LYS A O 1
ATOM 3337 N N . LYS A 1 400 ? -7.182 -5.425 -14.763 1.00 75.62 400 LYS A N 1
ATOM 3338 C CA . LYS A 1 400 ? -6.438 -4.156 -14.690 1.00 75.62 400 LYS A CA 1
ATOM 3339 C C . LYS A 1 400 ? -7.226 -3.038 -15.366 1.00 75.62 400 LYS A C 1
ATOM 3341 O O . LYS A 1 400 ? -7.919 -3.291 -16.344 1.00 75.62 400 LYS A O 1
ATOM 3346 N N . TYR A 1 401 ? -7.081 -1.812 -14.877 1.00 74.50 401 TYR A N 1
ATOM 3347 C CA . TYR A 1 401 ? -7.493 -0.606 -15.595 1.00 74.50 401 TYR A CA 1
ATOM 3348 C C . TYR A 1 401 ? -6.242 0.131 -16.060 1.00 74.50 401 TYR A C 1
ATOM 3350 O O . TYR A 1 401 ? -5.426 0.550 -15.233 1.00 74.50 401 TYR A O 1
ATOM 3358 N N . LYS A 1 402 ? -6.071 0.265 -17.381 1.00 72.25 402 LYS A N 1
ATOM 3359 C CA . LYS A 1 402 ? -4.780 0.632 -17.981 1.00 72.25 402 LYS A CA 1
ATOM 3360 C C . LYS A 1 402 ? -3.688 -0.301 -17.427 1.00 72.25 402 LYS A C 1
ATOM 3362 O O . LYS A 1 402 ? -3.842 -1.521 -17.454 1.00 72.25 402 LYS A O 1
ATOM 3367 N N . GLN A 1 403 ? -2.631 0.251 -16.840 1.00 62.72 403 GLN A N 1
ATOM 3368 C CA . GLN A 1 403 ? -1.548 -0.505 -16.204 1.00 62.72 403 GLN A CA 1
ATOM 3369 C C . GLN A 1 403 ? -1.797 -0.814 -14.715 1.00 62.72 403 GLN A C 1
ATOM 3371 O O . GLN A 1 403 ? -1.006 -1.524 -14.104 1.00 62.72 403 GLN A O 1
ATOM 3376 N N . LEU A 1 404 ? -2.893 -0.332 -14.110 1.00 67.62 404 LEU A N 1
ATOM 3377 C CA . LEU A 1 404 ? -3.168 -0.497 -12.678 1.00 67.62 404 LEU A CA 1
ATOM 3378 C C . LEU A 1 404 ? -3.910 -1.811 -12.385 1.00 67.62 404 LEU A C 1
ATOM 3380 O O . LEU A 1 404 ? -5.068 -1.958 -12.785 1.00 67.62 404 LEU A O 1
ATOM 3384 N N . PRO A 1 405 ? -3.310 -2.753 -11.633 1.00 74.12 405 PRO A N 1
ATOM 3385 C CA . PRO A 1 405 ? -4.003 -3.948 -11.171 1.00 74.12 405 PRO A CA 1
ATOM 3386 C C . PRO A 1 405 ? -5.134 -3.618 -10.199 1.00 74.12 405 PRO A C 1
ATOM 3388 O O . PRO A 1 405 ? -4.986 -2.754 -9.329 1.00 74.12 405 PRO A O 1
ATOM 3391 N N . ILE A 1 406 ? -6.228 -4.379 -10.272 1.00 83.94 406 ILE A N 1
ATOM 3392 C CA . ILE A 1 406 ? -7.400 -4.179 -9.409 1.00 83.94 406 ILE A CA 1
ATOM 3393 C C . ILE A 1 406 ? -7.062 -4.250 -7.912 1.00 83.94 406 ILE A C 1
ATOM 3395 O O . ILE A 1 406 ? -7.628 -3.513 -7.109 1.00 83.94 406 ILE A O 1
ATOM 3399 N N . ILE A 1 407 ? -6.062 -5.050 -7.525 1.00 78.62 407 ILE A N 1
ATOM 3400 C CA . ILE A 1 407 ? -5.607 -5.150 -6.132 1.00 78.62 407 ILE A CA 1
ATOM 3401 C C . ILE A 1 407 ? -5.090 -3.812 -5.579 1.00 78.62 407 ILE A C 1
ATOM 3403 O O . ILE A 1 407 ? -5.255 -3.537 -4.391 1.00 78.62 407 ILE A O 1
ATOM 3407 N N . ILE A 1 408 ? -4.491 -2.958 -6.419 1.00 74.69 408 ILE A N 1
ATOM 3408 C CA . ILE A 1 408 ? -4.036 -1.625 -6.003 1.00 74.69 408 ILE A CA 1
ATOM 3409 C C . ILE A 1 408 ? -5.244 -0.724 -5.740 1.00 74.69 408 ILE A C 1
ATOM 3411 O O . ILE A 1 408 ? -5.261 -0.022 -4.731 1.00 74.69 408 ILE A O 1
ATOM 3415 N N . LEU A 1 409 ? -6.264 -0.785 -6.601 1.00 84.12 409 LEU A N 1
ATOM 3416 C CA . LEU A 1 409 ? -7.509 -0.031 -6.431 1.00 84.12 409 LEU A CA 1
ATOM 3417 C C . LEU A 1 409 ? -8.193 -0.415 -5.116 1.00 84.12 409 LEU A C 1
ATOM 3419 O O . LEU A 1 409 ? -8.449 0.445 -4.277 1.00 84.12 409 LEU A O 1
ATOM 3423 N N . LEU A 1 410 ? -8.397 -1.716 -4.894 1.00 87.06 410 LEU A N 1
ATOM 3424 C CA . LEU A 1 410 ? -9.033 -2.240 -3.685 1.00 87.06 410 LEU A CA 1
ATOM 3425 C C . LEU A 1 410 ? -8.277 -1.822 -2.417 1.00 87.06 410 LEU A C 1
ATOM 3427 O O . LEU A 1 410 ? -8.887 -1.333 -1.470 1.00 87.06 410 LEU A O 1
ATOM 3431 N N . ARG A 1 411 ? -6.941 -1.926 -2.409 1.00 81.81 411 ARG A N 1
ATOM 3432 C CA . ARG A 1 411 ? -6.114 -1.490 -1.269 1.00 81.81 411 ARG A CA 1
ATOM 3433 C C . ARG A 1 411 ? -6.246 0.004 -0.975 1.00 81.81 411 ARG A C 1
ATOM 3435 O O . ARG A 1 411 ? -6.261 0.378 0.196 1.00 81.81 411 ARG A O 1
ATOM 3442 N N . SER A 1 412 ? -6.352 0.847 -2.001 1.00 78.25 412 SER A N 1
ATOM 3443 C CA . SER A 1 412 ? -6.571 2.290 -1.825 1.00 78.25 412 SER A CA 1
ATOM 3444 C C . SER A 1 412 ? -7.949 2.606 -1.232 1.00 78.25 412 SER A C 1
ATOM 3446 O O . SER A 1 412 ? -8.095 3.606 -0.534 1.00 78.25 412 SER A O 1
ATOM 3448 N N . PHE A 1 413 ? -8.943 1.742 -1.449 1.00 86.19 413 PHE A N 1
ATOM 3449 C CA . PHE A 1 413 ? -10.307 1.942 -0.958 1.00 86.19 413 PHE A CA 1
ATOM 3450 C C . PHE A 1 413 ? -10.532 1.516 0.494 1.00 86.19 413 PHE A C 1
ATOM 3452 O O . PHE A 1 413 ? -11.457 2.009 1.132 1.00 86.19 413 PHE A O 1
ATOM 3459 N N . VAL A 1 414 ? -9.685 0.646 1.055 1.00 85.31 414 VAL A N 1
ATOM 3460 C CA . VAL A 1 414 ? -9.843 0.147 2.436 1.00 85.31 414 VAL A CA 1
ATOM 3461 C C . VAL A 1 414 ? -9.981 1.291 3.445 1.00 85.31 414 VAL A C 1
ATOM 3463 O O . VAL A 1 414 ? -10.856 1.244 4.306 1.00 85.31 414 VAL A O 1
ATOM 3466 N N . ALA A 1 415 ? -9.158 2.337 3.335 1.00 80.56 415 ALA A N 1
ATOM 3467 C CA . ALA A 1 415 ? -9.236 3.495 4.226 1.00 80.56 415 ALA A CA 1
ATOM 3468 C C . ALA A 1 415 ? -10.556 4.265 4.062 1.00 80.56 415 ALA A C 1
ATOM 3470 O O . ALA A 1 415 ? -11.219 4.570 5.050 1.00 80.56 415 ALA A O 1
ATOM 3471 N N . LEU A 1 416 ? -10.966 4.507 2.814 1.00 84.06 416 LEU A N 1
ATOM 3472 C CA . LEU A 1 416 ? -12.196 5.226 2.474 1.00 84.06 416 LEU A CA 1
ATOM 3473 C C . LEU A 1 416 ? -13.451 4.471 2.924 1.00 84.06 416 LEU A C 1
ATOM 3475 O O . LEU A 1 416 ? -14.380 5.090 3.428 1.00 84.06 416 LEU A O 1
ATOM 3479 N N . SER A 1 417 ? -13.459 3.138 2.833 1.00 88.50 417 SER A N 1
ATOM 3480 C CA . SER A 1 417 ? -14.596 2.298 3.245 1.00 88.50 417 SER A CA 1
ATOM 3481 C C . SER A 1 417 ? -14.950 2.396 4.738 1.00 88.50 417 SER A C 1
ATOM 3483 O O . SER A 1 417 ? -16.037 1.989 5.145 1.00 88.50 417 SER A O 1
ATOM 3485 N N . LYS A 1 418 ? -14.052 2.950 5.565 1.00 86.38 418 LYS A N 1
ATOM 3486 C CA . LYS A 1 418 ? -14.277 3.178 7.001 1.00 86.38 418 LYS A CA 1
ATOM 3487 C C . LYS A 1 418 ? -15.026 4.478 7.304 1.00 86.38 418 LYS A C 1
ATOM 3489 O O . LYS A 1 418 ? -15.453 4.647 8.441 1.00 86.38 418 LYS A O 1
ATOM 3494 N N . SER A 1 419 ? -15.150 5.378 6.326 1.00 84.38 419 SER A N 1
ATOM 3495 C CA . SER A 1 419 ? -15.911 6.623 6.455 1.00 84.38 419 SER A CA 1
ATOM 3496 C C . SER A 1 419 ? -17.403 6.341 6.336 1.00 84.38 419 SER A C 1
ATOM 3498 O O . SER A 1 419 ? -17.848 5.774 5.338 1.00 84.38 419 SER A O 1
ATOM 3500 N N . ASP A 1 420 ? -18.188 6.803 7.307 1.00 85.50 420 ASP A N 1
ATOM 3501 C CA . ASP A 1 420 ? -19.641 6.608 7.304 1.00 85.50 420 ASP A CA 1
ATOM 3502 C C . ASP A 1 420 ? -20.298 7.337 6.111 1.00 85.50 420 ASP A C 1
ATOM 3504 O O . ASP A 1 420 ? -21.303 6.883 5.564 1.00 85.50 420 ASP A O 1
ATOM 3508 N N . ALA A 1 421 ? -19.699 8.444 5.649 1.00 84.19 421 ALA A N 1
ATOM 3509 C CA . ALA A 1 421 ? -20.150 9.172 4.463 1.00 84.19 421 ALA A CA 1
ATOM 3510 C C . ALA A 1 421 ? -19.971 8.353 3.174 1.00 84.19 421 ALA A C 1
ATOM 3512 O O . ALA A 1 421 ? -20.884 8.281 2.351 1.00 84.19 421 ALA A O 1
ATOM 3513 N N . VAL A 1 422 ? -18.811 7.706 3.020 1.00 86.06 422 VAL A N 1
ATOM 3514 C CA . VAL A 1 422 ? -18.537 6.817 1.883 1.00 86.06 422 VAL A CA 1
ATOM 3515 C C . VAL A 1 422 ? -19.447 5.596 1.944 1.00 86.06 422 VAL A C 1
ATOM 3517 O O . VAL A 1 422 ? -20.020 5.232 0.925 1.00 86.06 422 VAL A O 1
ATOM 3520 N N . GLN A 1 423 ? -19.635 4.998 3.125 1.00 90.31 423 GLN A N 1
ATOM 3521 C CA . GLN A 1 423 ? -20.541 3.860 3.312 1.00 90.31 423 GLN A CA 1
ATOM 3522 C C . GLN A 1 423 ? -21.963 4.174 2.845 1.00 90.31 423 GLN A C 1
ATOM 3524 O O . GLN A 1 423 ? -22.538 3.383 2.102 1.00 90.31 423 GLN A O 1
ATOM 3529 N N . GLN A 1 424 ? -22.507 5.338 3.217 1.00 88.44 424 GLN A N 1
ATOM 3530 C CA . GLN A 1 424 ? -23.837 5.736 2.754 1.00 88.44 424 GLN A CA 1
ATOM 3531 C C . GLN A 1 424 ? -23.881 5.890 1.229 1.00 88.44 424 GLN A C 1
ATOM 3533 O O . GLN A 1 424 ? -24.788 5.372 0.592 1.00 88.44 424 GLN A O 1
ATOM 3538 N N . SER A 1 425 ? -22.862 6.503 0.624 1.00 87.81 425 SER A N 1
ATOM 3539 C CA . SER A 1 425 ? -22.774 6.621 -0.837 1.00 87.81 425 SER A CA 1
ATOM 3540 C C . SER A 1 425 ? -22.734 5.258 -1.547 1.00 87.81 425 SER A C 1
ATOM 3542 O O . SER A 1 425 ? -23.392 5.075 -2.574 1.00 87.81 425 SER A O 1
ATOM 3544 N N . VAL A 1 426 ? -22.043 4.259 -0.981 1.00 89.19 426 VAL A N 1
ATOM 3545 C CA . VAL A 1 426 ? -22.060 2.878 -1.509 1.00 89.19 426 VAL A CA 1
ATOM 3546 C C . VAL A 1 426 ? -23.454 2.257 -1.405 1.00 89.19 426 VAL A C 1
ATOM 3548 O O . VAL A 1 426 ? -23.885 1.551 -2.320 1.00 89.19 426 VAL A O 1
ATOM 3551 N N . ALA A 1 427 ? -24.149 2.502 -0.291 1.00 89.06 427 ALA A N 1
ATOM 3552 C CA . ALA A 1 427 ? -25.498 2.002 -0.064 1.00 89.06 427 ALA A CA 1
ATOM 3553 C C . ALA A 1 427 ? -26.486 2.594 -1.079 1.00 89.06 427 ALA A C 1
ATOM 3555 O O . ALA A 1 427 ? -27.195 1.839 -1.748 1.00 89.06 427 ALA A O 1
ATOM 3556 N N . ASP A 1 428 ? -26.460 3.919 -1.240 1.00 89.00 428 ASP A N 1
ATOM 3557 C CA . ASP A 1 428 ? -27.342 4.686 -2.124 1.00 89.00 428 ASP A CA 1
ATOM 3558 C C . ASP A 1 428 ? -27.132 4.314 -3.602 1.00 89.00 428 ASP A C 1
ATOM 3560 O O . ASP A 1 428 ? -28.085 4.235 -4.378 1.00 89.00 428 ASP A O 1
ATOM 3564 N N . SER A 1 429 ? -25.884 4.030 -3.990 1.00 86.12 429 SER A N 1
ATOM 3565 C CA . SER A 1 429 ? -25.521 3.595 -5.346 1.00 86.12 429 SER A CA 1
ATOM 3566 C C . SER A 1 429 ? -25.703 2.088 -5.594 1.00 86.12 429 SER A C 1
ATOM 3568 O O . SER A 1 429 ? -25.547 1.635 -6.729 1.00 86.12 429 SER A O 1
ATOM 3570 N N . ASN A 1 430 ? -26.055 1.303 -4.567 1.00 86.69 430 ASN A N 1
ATOM 3571 C CA . ASN A 1 430 ? -26.285 -0.147 -4.630 1.00 86.69 430 ASN A CA 1
ATOM 3572 C C . ASN A 1 430 ? -25.124 -0.945 -5.271 1.00 86.69 430 ASN A C 1
ATOM 3574 O O . ASN A 1 430 ? -25.329 -1.916 -6.004 1.00 86.69 430 ASN A O 1
ATOM 3578 N N . ARG A 1 431 ? -23.874 -0.541 -5.004 1.00 86.06 431 ARG A N 1
ATOM 3579 C CA . ARG A 1 431 ? -22.667 -1.135 -5.620 1.00 86.06 431 ARG A CA 1
ATOM 3580 C C . ARG A 1 431 ? -22.113 -2.362 -4.885 1.00 86.06 431 ARG A C 1
ATOM 3582 O O . ARG A 1 431 ? -21.099 -2.923 -5.303 1.00 86.06 431 ARG A O 1
ATOM 3589 N N . ILE A 1 432 ? -22.763 -2.822 -3.811 1.00 91.19 432 ILE A N 1
ATOM 3590 C CA . ILE A 1 432 ? -22.253 -3.923 -2.976 1.00 91.19 432 ILE A CA 1
ATOM 3591 C C . ILE A 1 432 ? -22.097 -5.244 -3.747 1.00 91.19 432 ILE A C 1
ATOM 3593 O O . ILE A 1 432 ? -21.185 -6.019 -3.460 1.00 91.19 432 ILE A O 1
ATOM 3597 N N . GLY A 1 433 ? -22.937 -5.481 -4.764 1.00 89.25 433 GLY A N 1
ATOM 3598 C CA . GLY A 1 433 ? -22.886 -6.687 -5.596 1.00 89.25 433 GLY A CA 1
ATOM 3599 C C . GLY A 1 433 ? -21.526 -6.897 -6.265 1.00 89.25 433 GLY A C 1
ATOM 3600 O O . GLY A 1 433 ? -20.992 -8.003 -6.222 1.00 89.25 433 GLY A O 1
ATOM 3601 N N . GLY A 1 434 ? -20.908 -5.826 -6.775 1.00 89.31 434 GLY A N 1
ATOM 3602 C CA . GLY A 1 434 ? -19.579 -5.903 -7.388 1.00 89.31 434 GLY A CA 1
ATOM 3603 C C . GLY A 1 434 ? -18.497 -6.332 -6.392 1.00 89.31 434 GLY A C 1
ATOM 3604 O O . GLY A 1 434 ? -17.636 -7.145 -6.722 1.00 89.31 434 GLY A O 1
ATOM 3605 N N . PHE A 1 435 ? -18.553 -5.849 -5.146 1.00 93.56 435 PHE A N 1
ATOM 3606 C CA . PHE A 1 435 ? -17.618 -6.286 -4.104 1.00 93.56 435 PHE A CA 1
ATOM 3607 C C . PHE A 1 435 ? -17.830 -7.753 -3.713 1.00 93.56 435 PHE A C 1
ATOM 3609 O O . PHE A 1 435 ? -16.854 -8.470 -3.499 1.00 93.56 435 PHE A O 1
ATOM 3616 N N . ILE A 1 436 ? -19.078 -8.228 -3.662 1.00 93.31 436 ILE A N 1
ATOM 3617 C CA . ILE A 1 436 ? -19.367 -9.645 -3.401 1.00 93.31 436 ILE A CA 1
ATOM 3618 C C . ILE A 1 436 ? -18.686 -10.528 -4.454 1.00 93.31 436 ILE A C 1
ATOM 3620 O O . ILE A 1 436 ? -17.974 -11.459 -4.081 1.00 93.31 436 ILE A O 1
ATOM 3624 N N . GLU A 1 437 ? -18.827 -10.206 -5.740 1.00 90.94 437 GLU A N 1
ATOM 3625 C CA . GLU A 1 437 ? -18.175 -10.949 -6.830 1.00 90.94 437 GLU A CA 1
ATOM 3626 C C . GLU A 1 437 ? -16.642 -10.884 -6.743 1.00 90.94 437 GLU A C 1
ATOM 3628 O O . GLU A 1 437 ? -15.950 -11.896 -6.857 1.00 90.94 437 GLU A O 1
ATOM 3633 N N . MET A 1 438 ? -16.081 -9.700 -6.483 1.00 92.88 438 MET A N 1
ATOM 3634 C CA . MET A 1 438 ? -14.629 -9.521 -6.363 1.00 92.88 438 MET A CA 1
ATOM 3635 C C . MET A 1 438 ? -14.024 -10.285 -5.174 1.00 92.88 438 MET A C 1
ATOM 3637 O O . MET A 1 438 ? -12.850 -10.665 -5.227 1.00 92.88 438 MET A O 1
ATOM 3641 N N . SER A 1 439 ? -14.808 -10.552 -4.122 1.00 92.31 439 SER A N 1
ATOM 3642 C CA . SER A 1 439 ? -14.368 -11.310 -2.940 1.00 92.31 439 SER A CA 1
ATOM 3643 C C . SER A 1 439 ? -13.994 -12.767 -3.234 1.00 92.31 439 SER A C 1
ATOM 3645 O O . SER A 1 439 ? -13.365 -13.415 -2.402 1.00 92.31 439 SER A O 1
ATOM 3647 N N . ASP A 1 440 ? -14.377 -13.309 -4.395 1.00 87.75 440 ASP A N 1
ATOM 3648 C CA . ASP A 1 440 ? -13.964 -14.650 -4.827 1.00 87.75 440 ASP A CA 1
ATOM 3649 C C . ASP A 1 440 ? -12.473 -14.708 -5.185 1.00 87.75 440 ASP A C 1
ATOM 3651 O O . ASP A 1 440 ? -11.827 -15.730 -4.975 1.00 87.75 440 ASP A O 1
ATOM 3655 N N . GLN A 1 441 ? -11.920 -13.613 -5.716 1.00 88.00 441 GLN A N 1
ATOM 3656 C CA . GLN A 1 441 ? -10.540 -13.563 -6.218 1.00 88.00 441 GLN A CA 1
ATOM 3657 C C . GLN A 1 441 ? -9.606 -12.754 -5.313 1.00 88.00 441 GLN A C 1
ATOM 3659 O O . GLN A 1 441 ? -8.394 -12.965 -5.333 1.00 88.00 441 GLN A O 1
ATOM 3664 N N . TYR A 1 442 ? -10.147 -11.823 -4.520 1.00 90.12 442 TYR A N 1
ATOM 3665 C CA . TYR A 1 442 ? -9.353 -10.861 -3.758 1.00 90.12 442 TYR A CA 1
ATOM 3666 C C . TYR A 1 442 ? -9.757 -10.834 -2.273 1.00 90.12 442 TYR A C 1
ATOM 3668 O O . TYR A 1 442 ? -10.727 -10.164 -1.916 1.00 90.12 442 TYR A O 1
ATOM 3676 N N . PRO A 1 443 ? -8.977 -11.466 -1.372 1.00 89.25 443 PRO A N 1
ATOM 3677 C CA . PRO A 1 443 ? -9.285 -11.521 0.063 1.00 89.25 443 PRO A CA 1
ATOM 3678 C C . PRO A 1 443 ? -9.419 -10.155 0.750 1.00 89.25 443 PRO A C 1
ATOM 3680 O O . PRO A 1 443 ? -10.238 -9.998 1.651 1.00 89.25 443 PRO A O 1
ATOM 3683 N N . VAL A 1 444 ? -8.683 -9.135 0.282 1.00 89.75 444 VAL A N 1
ATOM 3684 C CA . VAL A 1 444 ? -8.765 -7.751 0.803 1.00 89.75 444 VAL A CA 1
ATOM 3685 C C . VAL A 1 444 ? -10.183 -7.170 0.728 1.00 89.75 444 VAL A C 1
ATOM 3687 O O . VAL A 1 444 ? -10.527 -6.253 1.469 1.00 89.75 444 VAL A O 1
ATOM 3690 N N . VAL A 1 445 ? -11.027 -7.702 -0.159 1.00 94.50 445 VAL A N 1
ATOM 3691 C CA . VAL A 1 445 ? -12.411 -7.253 -0.306 1.00 94.50 445 VAL A CA 1
ATOM 3692 C C . VAL A 1 445 ? -13.241 -7.594 0.928 1.00 94.50 445 VAL A C 1
ATOM 3694 O O . VAL A 1 445 ? -14.149 -6.838 1.253 1.00 94.50 445 VAL A O 1
ATOM 3697 N N . PHE A 1 446 ? -12.910 -8.652 1.676 1.00 94.81 446 PHE A N 1
ATOM 3698 C CA . PHE A 1 446 ? -13.584 -8.919 2.947 1.00 94.81 446 PHE A CA 1
ATOM 3699 C C . PHE A 1 446 ? -13.344 -7.796 3.960 1.00 94.81 446 PHE A C 1
ATOM 3701 O O . PHE A 1 446 ? -14.274 -7.423 4.667 1.00 94.81 446 PHE A O 1
ATOM 3708 N N . ASP A 1 447 ? -12.150 -7.194 3.998 1.00 92.69 447 ASP A N 1
ATOM 3709 C CA . ASP A 1 447 ? -11.872 -6.074 4.909 1.00 92.69 447 ASP A CA 1
ATOM 3710 C C . ASP A 1 447 ? -12.709 -4.837 4.536 1.00 92.69 447 ASP A C 1
ATOM 3712 O O . ASP A 1 447 ? -13.212 -4.134 5.417 1.00 92.69 447 ASP A O 1
ATOM 3716 N N . ILE A 1 448 ? -12.903 -4.611 3.229 1.00 94.38 448 ILE A N 1
ATOM 3717 C CA . ILE A 1 448 ? -13.782 -3.563 2.690 1.00 94.38 448 ILE A CA 1
ATOM 3718 C C . ILE A 1 448 ? -15.234 -3.855 3.072 1.00 94.38 448 ILE A C 1
ATOM 3720 O O . ILE A 1 448 ? -15.886 -3.005 3.668 1.00 94.38 448 ILE A O 1
ATOM 3724 N N . ILE A 1 449 ? -15.742 -5.056 2.778 1.00 96.19 449 ILE A N 1
ATOM 3725 C CA . ILE A 1 449 ? -17.124 -5.447 3.092 1.00 96.19 449 ILE A CA 1
ATOM 3726 C C . ILE A 1 449 ? -17.376 -5.360 4.598 1.00 96.19 449 ILE A C 1
ATOM 3728 O O . ILE A 1 449 ? -18.439 -4.902 5.006 1.00 96.19 449 ILE A O 1
ATOM 3732 N N . TRP A 1 450 ? -16.406 -5.730 5.436 1.00 96.00 450 TRP A N 1
ATOM 3733 C CA . TRP A 1 450 ? -16.545 -5.599 6.880 1.00 96.00 450 TRP A CA 1
ATOM 3734 C C . TRP A 1 450 ? -16.669 -4.140 7.312 1.00 96.00 450 TRP A C 1
ATOM 3736 O O . TRP A 1 450 ? -17.602 -3.809 8.041 1.00 96.00 450 TRP A O 1
ATOM 3746 N N . ALA A 1 451 ? -15.801 -3.257 6.813 1.00 93.94 451 ALA A N 1
ATOM 3747 C CA . ALA A 1 451 ? -15.922 -1.828 7.082 1.00 93.94 451 ALA A CA 1
ATOM 3748 C C . ALA A 1 451 ? -17.279 -1.280 6.601 1.00 93.94 451 ALA A C 1
ATOM 3750 O O . ALA A 1 451 ? -17.962 -0.597 7.357 1.00 93.94 451 ALA A O 1
ATOM 3751 N N . LEU A 1 452 ? -17.718 -1.656 5.397 1.00 94.62 452 LEU A N 1
ATOM 3752 C CA . LEU A 1 452 ? -19.008 -1.250 4.834 1.00 94.62 452 LEU A CA 1
ATOM 3753 C C . LEU A 1 452 ? -20.213 -1.786 5.626 1.00 94.62 452 LEU A C 1
ATOM 3755 O O . LEU A 1 452 ? -21.225 -1.103 5.750 1.00 94.62 452 LEU A O 1
ATOM 3759 N N . SER A 1 453 ? -20.112 -2.984 6.203 1.00 95.38 453 SER A N 1
ATOM 3760 C CA . SER A 1 453 ? -21.208 -3.644 6.930 1.00 95.38 453 SER A CA 1
ATOM 3761 C C . SER A 1 453 ? -21.597 -2.968 8.252 1.00 95.38 453 SER A C 1
ATOM 3763 O O . SER A 1 453 ? -22.563 -3.391 8.882 1.00 95.38 453 SER A O 1
ATOM 3765 N N . PHE A 1 454 ? -20.891 -1.920 8.687 1.00 92.31 454 PHE A N 1
ATOM 3766 C CA . PHE A 1 454 ? -21.354 -1.077 9.795 1.00 92.31 454 PHE A CA 1
ATOM 3767 C C . PHE A 1 454 ? -22.527 -0.162 9.399 1.00 92.31 454 PHE A C 1
ATOM 3769 O O . PHE A 1 454 ? -23.231 0.327 10.280 1.00 92.31 454 PHE A O 1
ATOM 3776 N N . ASN A 1 455 ? -22.782 0.029 8.099 1.00 93.31 455 ASN A N 1
ATOM 3777 C CA . ASN A 1 455 ? -23.958 0.734 7.600 1.00 93.31 455 ASN A CA 1
ATOM 3778 C C . ASN A 1 455 ? -25.175 -0.202 7.488 1.00 93.31 455 ASN A C 1
ATOM 3780 O O . ASN A 1 455 ? -25.101 -1.288 6.910 1.00 93.31 455 ASN A O 1
ATOM 3784 N N . HIS A 1 456 ? -26.316 0.241 8.018 1.00 91.31 456 HIS A N 1
ATOM 3785 C CA . HIS A 1 456 ? -27.517 -0.582 8.157 1.00 91.31 456 HIS A CA 1
ATOM 3786 C C . HIS A 1 456 ? -28.181 -0.944 6.813 1.00 91.31 456 HIS A C 1
ATOM 3788 O O . HIS A 1 456 ? -28.709 -2.051 6.672 1.00 91.31 456 HIS A O 1
ATOM 3794 N N . ASP A 1 457 ? -28.126 -0.060 5.814 1.00 93.56 457 ASP A N 1
ATOM 3795 C CA . ASP A 1 457 ? -28.668 -0.312 4.472 1.00 93.56 457 ASP A CA 1
ATOM 3796 C C . ASP A 1 457 ? -27.825 -1.371 3.748 1.00 93.56 457 ASP A C 1
ATOM 3798 O O . ASP A 1 457 ? -28.355 -2.323 3.170 1.00 93.56 457 ASP A O 1
ATOM 3802 N N . ILE A 1 458 ? -26.495 -1.285 3.873 1.00 94.50 458 ILE A N 1
ATOM 3803 C CA . ILE A 1 458 ? -25.572 -2.295 3.335 1.00 94.50 458 ILE A CA 1
ATOM 3804 C C . ILE A 1 458 ? -25.809 -3.654 3.991 1.00 94.50 458 ILE A C 1
ATOM 3806 O O . ILE A 1 458 ? -25.838 -4.669 3.295 1.00 94.50 458 ILE A O 1
ATOM 3810 N N . GLN A 1 459 ? -26.032 -3.709 5.309 1.00 94.25 459 GLN A N 1
ATOM 3811 C CA . GLN A 1 459 ? -26.359 -4.976 5.969 1.00 94.25 459 GLN A CA 1
ATOM 3812 C C . GLN A 1 459 ? -27.617 -5.623 5.377 1.00 94.25 459 GLN A C 1
ATOM 3814 O O . GLN A 1 459 ? -27.649 -6.838 5.188 1.00 94.25 459 GLN A O 1
ATOM 3819 N N . GLN A 1 460 ? -28.656 -4.840 5.068 1.00 91.06 460 GLN A N 1
ATOM 3820 C CA . GLN A 1 460 ? -29.867 -5.361 4.424 1.00 91.06 460 GLN A CA 1
ATOM 3821 C C . GLN A 1 460 ? -29.570 -5.901 3.020 1.00 91.06 460 GLN A C 1
ATOM 3823 O O . GLN A 1 460 ? -30.008 -7.005 2.685 1.00 91.06 460 GLN A O 1
ATOM 3828 N N . GLN A 1 461 ? -28.776 -5.175 2.228 1.00 92.75 461 GLN A N 1
ATOM 3829 C CA . GLN A 1 461 ? -28.354 -5.628 0.901 1.00 92.75 461 GLN A CA 1
ATOM 3830 C C . GLN A 1 461 ? -27.547 -6.937 0.985 1.00 92.75 461 GLN A C 1
ATOM 3832 O O . GLN A 1 461 ? -27.831 -7.880 0.246 1.00 92.75 461 GLN A O 1
ATOM 3837 N N . LEU A 1 462 ? -26.608 -7.056 1.930 1.00 94.12 462 LEU A N 1
ATOM 3838 C CA . LEU A 1 462 ? -25.821 -8.276 2.152 1.00 94.12 462 LEU A CA 1
ATOM 3839 C C . LEU A 1 462 ? -26.691 -9.459 2.612 1.00 94.12 462 LEU A C 1
ATOM 3841 O O . LEU A 1 462 ? -26.567 -10.551 2.058 1.00 94.12 462 LEU A O 1
ATOM 3845 N N . ARG A 1 463 ? -27.614 -9.246 3.565 1.00 92.31 463 ARG A N 1
ATOM 3846 C CA . ARG A 1 463 ? -28.561 -10.276 4.046 1.00 92.31 463 ARG A CA 1
ATOM 3847 C C . ARG A 1 463 ? -29.470 -10.802 2.934 1.00 92.31 463 ARG A C 1
ATOM 3849 O O . ARG A 1 463 ? -29.865 -11.964 2.973 1.00 92.31 463 ARG A O 1
ATOM 3856 N N . SER A 1 464 ? -29.790 -9.975 1.936 1.00 90.31 464 SER A N 1
ATOM 3857 C CA . SER A 1 464 ? -30.609 -10.396 0.792 1.00 90.31 464 SER A CA 1
ATOM 3858 C C . SER A 1 464 ? -29.915 -11.442 -0.101 1.00 90.31 464 SER A C 1
ATOM 3860 O O . SER A 1 464 ? -30.586 -12.220 -0.783 1.00 90.31 464 SER A O 1
ATOM 3862 N N . ASN A 1 465 ? -28.579 -11.525 -0.062 1.00 91.69 465 ASN A N 1
ATOM 3863 C CA . ASN A 1 465 ? -27.791 -12.466 -0.852 1.00 91.69 465 ASN A CA 1
ATOM 3864 C C . ASN A 1 465 ? -27.497 -13.755 -0.060 1.00 91.69 465 ASN A C 1
ATOM 3866 O O . ASN A 1 465 ? -26.441 -13.919 0.551 1.00 91.69 465 ASN A O 1
ATOM 3870 N N . SER A 1 466 ? -28.436 -14.705 -0.104 1.00 89.81 466 SER A N 1
ATOM 3871 C CA . SER A 1 466 ? -28.324 -15.991 0.609 1.00 89.81 466 SER A CA 1
ATOM 3872 C C . SER A 1 466 ? -27.065 -16.800 0.258 1.00 89.81 466 SER A C 1
ATOM 3874 O O . SER A 1 466 ? -26.460 -17.400 1.148 1.00 89.81 466 SER A O 1
ATOM 3876 N N . SER A 1 467 ? -26.623 -16.781 -1.007 1.00 92.06 467 SER A N 1
ATOM 3877 C CA . SER A 1 467 ? -25.381 -17.445 -1.425 1.00 92.06 467 SER A CA 1
ATOM 3878 C C . SER A 1 467 ? -24.145 -16.845 -0.761 1.00 92.06 467 SER A C 1
ATOM 3880 O O . SER A 1 467 ? -23.261 -17.582 -0.328 1.00 92.06 467 SER A O 1
ATOM 3882 N N . PHE A 1 468 ? -24.094 -15.517 -0.636 1.00 93.44 468 PHE A N 1
ATOM 3883 C CA . PHE A 1 468 ? -22.979 -14.839 0.012 1.00 93.44 468 PHE A CA 1
ATOM 3884 C C . PHE A 1 468 ? -22.941 -15.126 1.516 1.00 93.44 468 PHE A C 1
ATOM 3886 O O . PHE A 1 468 ? -21.872 -15.412 2.046 1.00 93.44 468 PHE A O 1
ATOM 3893 N N . ILE A 1 469 ? -24.097 -15.147 2.190 1.00 92.94 469 ILE A N 1
ATOM 3894 C CA . ILE A 1 469 ? -24.183 -15.535 3.607 1.00 92.94 469 ILE A CA 1
ATOM 3895 C C . ILE A 1 469 ? -23.649 -16.955 3.822 1.00 92.94 469 ILE A C 1
ATOM 3897 O O . ILE A 1 469 ? -22.813 -17.161 4.698 1.00 92.94 469 ILE A O 1
ATOM 3901 N N . HIS A 1 470 ? -24.060 -17.920 2.992 1.00 90.50 470 HIS A N 1
ATOM 3902 C CA . HIS A 1 470 ? -23.551 -19.291 3.087 1.00 90.50 470 HIS A CA 1
ATOM 3903 C C . HIS A 1 470 ? -22.027 -19.350 2.891 1.00 90.50 470 HIS A C 1
ATOM 3905 O O . HIS A 1 470 ? -21.330 -20.026 3.647 1.00 90.50 470 HIS A O 1
ATOM 3911 N N . LYS A 1 471 ? -21.495 -18.609 1.908 1.00 92.44 471 LYS A N 1
ATOM 3912 C CA . LYS A 1 471 ? -20.047 -18.495 1.674 1.00 92.44 471 LYS A CA 1
ATOM 3913 C C . LYS A 1 471 ? -19.322 -17.928 2.899 1.00 92.44 471 LYS A C 1
ATOM 3915 O O . LYS A 1 471 ? -18.300 -18.476 3.303 1.00 92.44 471 LYS A O 1
ATOM 3920 N N . LEU A 1 472 ? -19.845 -16.860 3.504 1.00 92.75 472 LEU A N 1
ATOM 3921 C CA . LEU A 1 472 ? -19.273 -16.275 4.718 1.00 92.75 472 LEU A CA 1
ATOM 3922 C C . LEU A 1 472 ? -19.263 -17.279 5.873 1.00 92.75 472 LEU A C 1
ATOM 3924 O O . LEU A 1 472 ? -18.238 -17.420 6.532 1.00 92.75 472 LEU A O 1
ATOM 3928 N N . SER A 1 473 ? -20.366 -18.000 6.100 1.00 90.81 473 SER A N 1
ATOM 3929 C CA . SER A 1 473 ? -20.453 -19.023 7.151 1.00 90.81 473 SER A CA 1
ATOM 3930 C C . SER A 1 473 ? -19.460 -20.163 6.943 1.00 90.81 473 SER A C 1
ATOM 3932 O O . SER A 1 473 ? -18.880 -20.647 7.912 1.00 90.81 473 SER A O 1
ATOM 3934 N N . GLN A 1 474 ? -19.231 -20.572 5.694 1.00 91.00 474 GLN A N 1
ATOM 3935 C CA . GLN A 1 474 ? -18.220 -21.571 5.374 1.00 91.00 474 GLN A CA 1
ATOM 3936 C C . GLN A 1 474 ? -16.809 -21.042 5.667 1.00 91.00 474 GLN A C 1
ATOM 3938 O O . GLN A 1 474 ? -16.065 -21.653 6.429 1.00 91.00 474 GLN A O 1
ATOM 3943 N N . LEU A 1 475 ? -16.452 -19.873 5.125 1.00 90.81 475 LEU A N 1
ATOM 3944 C CA . LEU A 1 475 ? -15.117 -19.287 5.292 1.00 90.81 475 LEU A CA 1
ATOM 3945 C C . LEU A 1 475 ? -14.787 -18.955 6.753 1.00 90.81 475 LEU A C 1
ATOM 3947 O O . LEU A 1 475 ? -13.652 -19.155 7.175 1.00 90.81 475 LEU A O 1
ATOM 3951 N N . ALA A 1 476 ? -15.769 -18.511 7.536 1.00 86.06 476 ALA A N 1
ATOM 3952 C CA . ALA A 1 476 ? -15.603 -18.205 8.955 1.00 86.06 476 ALA A CA 1
ATOM 3953 C C . ALA A 1 476 ? -15.193 -19.425 9.800 1.00 86.06 476 ALA A C 1
ATOM 3955 O O . ALA A 1 476 ? -14.563 -19.253 10.848 1.00 86.06 476 ALA A O 1
ATOM 3956 N N . ASN A 1 477 ? -15.538 -20.636 9.347 1.00 82.81 477 ASN A N 1
ATOM 3957 C CA . ASN A 1 477 ? -15.289 -21.892 10.055 1.00 82.81 477 ASN A CA 1
ATOM 3958 C C . ASN A 1 477 ? -14.152 -22.720 9.435 1.00 82.81 477 ASN A C 1
ATOM 3960 O O . ASN A 1 477 ? -13.400 -23.356 10.169 1.00 82.81 477 ASN A O 1
ATOM 3964 N N . GLU A 1 478 ? -14.028 -22.718 8.105 1.00 83.06 478 GLU A N 1
ATOM 3965 C CA . GLU A 1 478 ? -13.207 -23.677 7.349 1.00 83.06 478 GLU A CA 1
ATOM 3966 C C . GLU A 1 478 ? -12.001 -23.051 6.624 1.00 83.06 478 GLU A C 1
ATOM 3968 O O . GLU A 1 478 ? -11.168 -23.790 6.112 1.00 83.06 478 GLU A O 1
ATOM 3973 N N . SER A 1 479 ? -11.877 -21.718 6.539 1.00 83.19 479 SER A N 1
ATOM 3974 C CA . SER A 1 479 ? -10.752 -21.084 5.821 1.00 83.19 479 SER A CA 1
ATOM 3975 C C . SER A 1 479 ? -9.417 -21.349 6.519 1.00 83.19 479 SER A C 1
ATOM 3977 O O . SER A 1 479 ? -9.339 -21.193 7.731 1.00 83.19 479 SER A O 1
ATOM 3979 N N . ASP A 1 480 ? -8.345 -21.643 5.778 1.00 80.12 480 ASP A N 1
ATOM 3980 C CA . ASP A 1 480 ? -6.984 -21.784 6.329 1.00 80.12 480 ASP A CA 1
ATOM 3981 C C . ASP A 1 480 ? -6.335 -20.429 6.671 1.00 80.12 480 ASP A C 1
ATOM 3983 O O . ASP A 1 480 ? -5.544 -20.328 7.614 1.00 80.12 480 ASP A O 1
ATOM 3987 N N . ASP A 1 481 ? -6.727 -19.360 5.971 1.00 82.81 481 ASP A N 1
ATOM 3988 C CA . ASP A 1 481 ? -6.261 -17.994 6.228 1.00 82.81 481 ASP A CA 1
ATOM 3989 C C . ASP A 1 481 ? -6.957 -17.409 7.469 1.00 82.81 481 ASP A C 1
ATOM 3991 O O . ASP A 1 481 ? -8.180 -17.229 7.498 1.00 82.81 481 ASP A O 1
ATOM 3995 N N . GLU A 1 482 ? -6.166 -17.117 8.507 1.00 84.44 482 GLU A N 1
ATOM 3996 C CA . GLU A 1 482 ? -6.641 -16.563 9.775 1.00 84.44 482 GLU A CA 1
ATOM 3997 C C . GLU A 1 482 ? -7.262 -15.179 9.632 1.00 84.44 482 GLU A C 1
ATOM 3999 O O . GLU A 1 482 ? -8.270 -14.898 10.283 1.00 84.44 482 GLU A O 1
ATOM 4004 N N . GLN A 1 483 ? -6.693 -14.324 8.782 1.00 83.75 483 GLN A N 1
ATOM 4005 C CA . GLN A 1 483 ? -7.241 -12.998 8.555 1.00 83.75 483 GLN A CA 1
ATOM 4006 C C . GLN A 1 483 ? -8.616 -13.139 7.910 1.00 83.75 483 GLN A C 1
ATOM 4008 O O . GLN A 1 483 ? -9.580 -12.619 8.457 1.00 83.75 483 GLN A O 1
ATOM 4013 N N . VAL A 1 484 ? -8.746 -13.938 6.846 1.00 87.19 484 VAL A N 1
ATOM 4014 C CA . VAL A 1 484 ? -10.046 -14.176 6.192 1.00 87.19 484 VAL A CA 1
ATOM 4015 C C . VAL A 1 484 ? -11.071 -14.756 7.167 1.00 87.19 484 VAL A C 1
ATOM 4017 O O . VAL A 1 484 ? -12.203 -14.270 7.198 1.00 87.19 484 VAL A O 1
ATOM 4020 N N . ARG A 1 485 ? -10.699 -15.733 8.010 1.00 89.25 485 ARG A N 1
ATOM 4021 C CA . ARG A 1 485 ? -11.597 -16.257 9.059 1.00 89.25 485 ARG A CA 1
ATOM 4022 C C . ARG A 1 485 ? -12.093 -15.142 9.977 1.00 89.25 485 ARG A C 1
ATOM 4024 O O . ARG A 1 485 ? -13.296 -14.993 10.167 1.00 89.25 485 ARG A O 1
ATOM 4031 N N . LYS A 1 486 ? -11.182 -14.335 10.523 1.00 87.44 486 LYS A N 1
ATOM 4032 C CA . LYS A 1 486 ? -11.536 -13.256 11.452 1.00 87.44 486 LYS A CA 1
ATOM 4033 C C . LYS A 1 486 ? -12.399 -12.181 10.784 1.00 87.44 486 LYS A C 1
ATOM 4035 O O . LYS A 1 486 ? -13.409 -11.768 11.348 1.00 87.44 486 LYS A O 1
ATOM 4040 N N . THR A 1 487 ? -12.041 -11.758 9.573 1.00 90.88 487 THR A N 1
ATOM 4041 C CA . THR A 1 487 ? -12.784 -10.746 8.816 1.00 90.88 487 THR A CA 1
ATOM 4042 C C . THR A 1 487 ? -14.192 -11.240 8.477 1.00 90.88 487 THR A C 1
ATOM 4044 O O . THR A 1 487 ? -15.163 -10.510 8.654 1.00 90.88 487 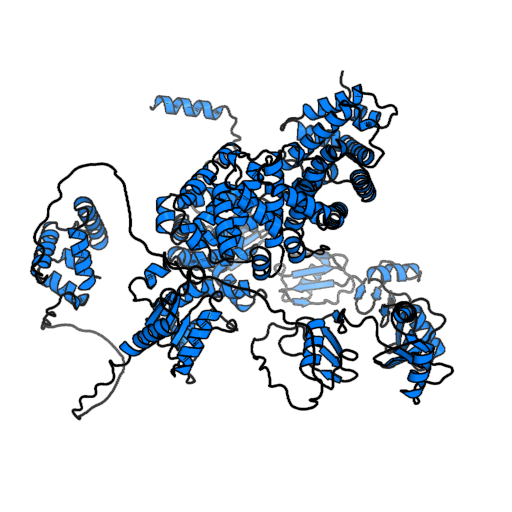THR A O 1
ATOM 4047 N N . THR A 1 488 ? -14.338 -12.498 8.047 1.00 92.44 488 THR A N 1
ATOM 4048 C CA . THR A 1 488 ? -15.650 -13.092 7.726 1.00 92.44 488 THR A CA 1
ATOM 4049 C C . THR A 1 488 ? -16.519 -13.311 8.964 1.00 92.44 488 THR A C 1
ATOM 4051 O O . THR A 1 488 ? -17.714 -13.023 8.904 1.00 92.44 488 THR A O 1
ATOM 4054 N N . GLN A 1 489 ? -15.939 -13.708 10.103 1.00 90.56 489 GLN A N 1
ATOM 4055 C CA . GLN A 1 489 ? -16.631 -13.727 11.400 1.00 90.56 489 GLN A CA 1
ATOM 4056 C C . GLN A 1 489 ? -17.132 -12.331 11.790 1.00 90.56 489 GLN A C 1
ATOM 4058 O O . GLN A 1 489 ? -18.276 -12.189 12.216 1.00 90.56 489 GLN A O 1
ATOM 4063 N N . GLY A 1 490 ? -16.311 -11.296 11.593 1.00 91.25 490 GLY A N 1
ATOM 4064 C CA . GLY A 1 490 ? -16.691 -9.904 11.834 1.00 91.25 490 GLY A CA 1
ATOM 4065 C C . GLY A 1 490 ? -17.822 -9.406 10.926 1.00 91.25 490 GLY A C 1
ATOM 4066 O O . GLY A 1 490 ? -18.709 -8.689 11.388 1.00 91.25 490 GLY A O 1
ATOM 4067 N N . ILE A 1 491 ? -17.842 -9.816 9.651 1.00 94.50 491 ILE A N 1
ATOM 4068 C CA . ILE A 1 491 ? -18.961 -9.518 8.742 1.00 94.50 491 ILE A CA 1
ATOM 4069 C C . ILE A 1 491 ? -20.230 -10.216 9.232 1.00 94.50 491 ILE A C 1
ATOM 4071 O O . ILE A 1 491 ? -21.257 -9.563 9.375 1.00 94.50 491 ILE A O 1
ATOM 4075 N N . LEU A 1 492 ? -20.172 -11.525 9.507 1.00 92.88 492 LEU A N 1
ATOM 4076 C CA . LEU A 1 492 ? -21.326 -12.284 10.000 1.00 92.88 492 LEU A CA 1
ATOM 4077 C C . LEU A 1 492 ? -21.884 -11.686 11.287 1.00 92.88 492 LEU A C 1
ATOM 4079 O O . LEU A 1 492 ? -23.094 -11.542 11.399 1.00 92.88 492 LEU A O 1
ATOM 4083 N N . TRP A 1 493 ? -21.005 -11.272 12.200 1.00 91.25 493 TRP A N 1
ATOM 4084 C CA . TRP A 1 493 ? -21.379 -10.557 13.411 1.00 91.25 493 TRP A CA 1
ATOM 4085 C C . TRP A 1 493 ? -22.216 -9.315 13.091 1.00 91.25 493 TRP A C 1
ATOM 4087 O O . TRP A 1 493 ? -23.338 -9.197 13.561 1.00 91.25 493 TRP A O 1
ATOM 4097 N N . ASN A 1 494 ? -21.750 -8.434 12.206 1.00 92.12 494 ASN A N 1
ATOM 4098 C CA . ASN A 1 494 ? -22.528 -7.251 11.820 1.00 92.12 494 ASN A CA 1
ATOM 4099 C C . ASN A 1 494 ? -23.859 -7.597 11.113 1.00 92.12 494 ASN A C 1
ATOM 4101 O O . ASN A 1 494 ? -24.785 -6.786 11.100 1.00 92.12 494 ASN A O 1
ATOM 4105 N N . LEU A 1 495 ? -23.965 -8.780 10.500 1.00 91.19 495 LEU A N 1
ATOM 4106 C CA . LEU A 1 495 ? -25.170 -9.250 9.814 1.00 91.19 495 LEU A CA 1
ATOM 4107 C C . LEU A 1 495 ? -26.137 -10.018 10.725 1.00 91.19 495 LEU A C 1
ATOM 4109 O O . LEU A 1 495 ? -27.287 -10.222 10.333 1.00 91.19 495 LEU A O 1
ATOM 4113 N N . GLU A 1 496 ? -25.757 -10.394 11.939 1.00 86.44 496 GLU A N 1
ATOM 4114 C CA . GLU A 1 496 ? -26.693 -10.965 12.908 1.00 86.44 496 GLU A CA 1
ATOM 4115 C C . GLU A 1 496 ? -27.678 -9.888 13.390 1.00 86.44 496 GLU A C 1
ATOM 4117 O O . GLU A 1 496 ? -27.326 -8.723 13.553 1.00 86.44 496 GLU A O 1
ATOM 4122 N N . ILE A 1 497 ? -28.959 -10.250 13.512 1.00 74.31 497 ILE A N 1
ATOM 4123 C CA . ILE A 1 497 ? -30.019 -9.320 13.947 1.00 74.31 497 ILE A CA 1
ATOM 4124 C C . ILE A 1 497 ? -30.133 -9.322 15.473 1.00 74.31 497 ILE A C 1
ATOM 4126 O O . ILE A 1 497 ? -30.450 -8.293 16.066 1.00 74.31 497 ILE A O 1
ATOM 4130 N N . ASP A 1 498 ? -29.860 -10.465 16.104 1.00 68.62 498 ASP A N 1
ATOM 4131 C CA . ASP A 1 498 ? -29.925 -10.619 17.548 1.00 68.62 498 ASP A CA 1
ATOM 4132 C C . ASP A 1 498 ? -28.722 -11.415 18.067 1.00 68.62 498 ASP A C 1
ATOM 4134 O O . ASP A 1 498 ? -28.489 -12.559 17.677 1.00 68.62 498 ASP A O 1
ATOM 4138 N N . HIS A 1 499 ? -27.960 -10.790 18.960 1.00 71.88 499 HIS A N 1
ATOM 4139 C CA . HIS A 1 499 ? -26.830 -11.404 19.654 1.00 71.88 499 HIS A CA 1
ATOM 4140 C C . HIS A 1 499 ? -27.223 -11.951 21.043 1.00 71.88 499 HIS A C 1
ATOM 4142 O O . HIS A 1 499 ? -26.374 -12.484 21.762 1.00 71.88 499 HIS A O 1
ATOM 4148 N N . GLN A 1 500 ? -28.490 -11.813 21.463 1.00 55.22 500 GLN A N 1
ATOM 4149 C CA . GLN A 1 500 ? -28.957 -12.183 22.803 1.00 55.22 500 GLN A CA 1
ATOM 4150 C C . GLN A 1 500 ? -28.938 -13.696 23.056 1.00 55.22 500 GLN A C 1
ATOM 4152 O O . GLN A 1 500 ? -28.550 -14.106 24.148 1.00 55.22 500 GLN A O 1
ATOM 4157 N N . ASP A 1 501 ? -29.245 -14.528 22.060 1.00 50.91 501 ASP A N 1
ATOM 4158 C CA . ASP A 1 501 ? -29.371 -15.985 22.241 1.00 50.91 501 ASP A CA 1
ATOM 4159 C C . ASP A 1 501 ? -28.040 -16.706 22.531 1.00 50.91 501 ASP A C 1
ATOM 4161 O O . ASP A 1 501 ? -28.025 -17.798 23.109 1.00 50.91 501 ASP A O 1
ATOM 4165 N N . ARG A 1 502 ? -26.892 -16.096 22.200 1.00 58.59 502 ARG A N 1
ATOM 4166 C CA . ARG A 1 502 ? -25.568 -16.699 22.449 1.00 58.59 502 ARG A CA 1
ATOM 4167 C C . ARG A 1 502 ? -25.176 -16.705 23.936 1.00 58.59 502 ARG A C 1
ATOM 4169 O O . ARG A 1 502 ? -24.333 -17.515 24.325 1.00 58.59 502 ARG A O 1
ATOM 4176 N N . SER A 1 503 ? -25.784 -15.860 24.779 1.00 47.47 503 SER A N 1
ATOM 4177 C CA . SER A 1 503 ? -25.450 -15.765 26.213 1.00 47.47 503 SER A CA 1
ATOM 4178 C C . SER A 1 503 ? -26.124 -16.840 27.079 1.00 47.47 503 SER A C 1
ATOM 4180 O O . SER A 1 503 ? -25.615 -17.176 28.148 1.00 47.47 503 SER A O 1
ATOM 4182 N N . ILE A 1 504 ? -27.230 -17.434 26.615 1.00 49.69 504 ILE A N 1
ATOM 4183 C CA . ILE A 1 504 ? -28.054 -18.360 27.412 1.00 49.69 504 ILE A CA 1
ATOM 4184 C C . ILE A 1 504 ? -27.471 -19.789 27.419 1.00 49.69 504 ILE A C 1
ATOM 4186 O O . ILE A 1 504 ? -27.646 -20.530 28.384 1.00 49.69 504 ILE A O 1
ATOM 4190 N N . LEU A 1 505 ? -26.706 -20.175 26.391 1.00 44.94 505 LEU A N 1
ATOM 4191 C CA . LEU A 1 505 ? -26.245 -21.559 26.185 1.00 44.94 505 LEU A CA 1
ATOM 4192 C C . LEU A 1 505 ? -24.916 -21.931 26.880 1.00 44.94 505 LEU A C 1
ATOM 4194 O O . LEU A 1 505 ? -24.504 -23.086 26.800 1.00 44.94 505 LEU A O 1
ATOM 4198 N N . ARG A 1 506 ? -24.227 -20.999 27.558 1.00 51.19 506 ARG A N 1
ATOM 4199 C CA . ARG A 1 506 ? -22.899 -21.244 28.182 1.00 51.19 506 ARG A CA 1
ATOM 4200 C C . ARG A 1 506 ? -22.801 -20.817 29.657 1.00 51.19 506 ARG A C 1
ATOM 4202 O O . ARG A 1 506 ? -21.713 -20.522 30.148 1.00 51.19 506 ARG A O 1
ATOM 4209 N N . ASN A 1 507 ? -23.932 -20.778 30.362 1.00 45.50 507 ASN A N 1
ATOM 4210 C CA . ASN A 1 507 ? -24.043 -20.321 31.754 1.00 45.50 507 ASN A CA 1
ATOM 4211 C C . ASN A 1 507 ? -23.838 -21.444 32.790 1.00 45.50 507 ASN A C 1
ATOM 4213 O O . ASN A 1 507 ? -24.680 -21.690 33.649 1.00 45.50 507 ASN A O 1
ATOM 4217 N N . THR A 1 508 ? -22.687 -22.110 32.736 1.00 45.31 508 THR A N 1
ATOM 4218 C CA . THR A 1 508 ? -22.197 -22.955 33.836 1.00 45.31 508 THR A CA 1
ATOM 4219 C C . THR A 1 508 ? -20.703 -22.710 34.002 1.00 45.31 508 THR A C 1
ATOM 4221 O O . THR A 1 508 ? -19.891 -23.391 33.386 1.00 45.31 508 THR A O 1
ATOM 4224 N N . ASP A 1 509 ? -20.365 -21.616 34.690 1.00 47.88 509 ASP A N 1
ATOM 4225 C CA . ASP A 1 509 ? -19.377 -21.557 35.781 1.00 47.88 509 ASP A CA 1
ATOM 4226 C C . ASP A 1 509 ? -18.847 -20.130 35.999 1.00 47.88 509 ASP A C 1
ATOM 4228 O O . ASP A 1 509 ? -18.591 -19.356 35.073 1.00 47.88 509 ASP A O 1
ATOM 4232 N N . GLN A 1 510 ? -18.749 -19.779 37.281 1.00 58.72 510 GLN A N 1
ATOM 4233 C CA . GLN A 1 510 ? -18.424 -18.467 37.831 1.00 58.72 510 GLN A CA 1
ATOM 4234 C C . GLN A 1 510 ? -17.017 -17.993 37.439 1.00 58.72 510 GLN A C 1
ATOM 4236 O O . GLN A 1 510 ? -16.024 -18.576 37.860 1.00 58.72 510 GLN A O 1
ATOM 4241 N N . ASN A 1 511 ? -16.949 -16.882 36.699 1.00 53.25 511 ASN A N 1
ATOM 4242 C CA . ASN A 1 511 ? -15.986 -15.792 36.902 1.00 53.25 511 ASN A CA 1
ATOM 4243 C C . ASN A 1 511 ? -16.414 -14.581 36.055 1.00 53.25 511 ASN A C 1
ATOM 4245 O O . ASN A 1 511 ? -16.159 -14.523 34.852 1.00 53.25 511 ASN A O 1
ATOM 4249 N N . THR A 1 512 ? -17.107 -13.629 36.683 1.00 80.62 512 THR A N 1
ATOM 4250 C CA . THR A 1 512 ? -17.391 -12.305 36.110 1.00 80.62 512 THR A CA 1
ATOM 4251 C C . THR A 1 512 ? -16.163 -11.409 36.285 1.00 80.62 512 THR A C 1
ATOM 4253 O O . THR A 1 512 ? -15.459 -11.511 37.289 1.00 80.62 512 THR A O 1
ATOM 4256 N N . PHE A 1 513 ? -15.885 -10.544 35.321 1.00 86.19 513 PHE A N 1
ATOM 4257 C CA . PHE A 1 513 ? -14.869 -9.502 35.432 1.00 86.19 513 PHE A CA 1
ATOM 4258 C C . PHE A 1 513 ? -15.536 -8.208 35.896 1.00 86.19 513 PHE A C 1
ATOM 4260 O O . PHE A 1 513 ? -16.682 -7.934 35.553 1.00 86.19 513 PHE A O 1
ATOM 4267 N N . ASP A 1 514 ? -14.824 -7.386 36.654 1.00 90.12 514 ASP A N 1
ATOM 4268 C CA . ASP A 1 514 ? -15.342 -6.075 37.051 1.00 90.12 514 ASP A CA 1
ATOM 4269 C C . ASP A 1 514 ? -15.168 -5.086 35.887 1.00 90.12 514 ASP A C 1
ATOM 4271 O O . ASP A 1 514 ? -16.038 -4.264 35.601 1.00 90.12 514 ASP A O 1
ATOM 4275 N N . ILE A 1 515 ? -14.044 -5.203 35.170 1.00 93.38 515 ILE A N 1
ATOM 4276 C CA . ILE A 1 515 ? -13.640 -4.274 34.113 1.00 93.38 515 ILE A CA 1
ATOM 4277 C C . ILE A 1 515 ? -13.132 -5.052 32.897 1.00 93.38 515 ILE A C 1
ATOM 4279 O O . ILE A 1 515 ? -12.299 -5.940 33.047 1.00 93.38 515 ILE A O 1
ATOM 4283 N N . MET A 1 516 ? -13.555 -4.678 31.692 1.00 93.81 516 MET A N 1
ATOM 4284 C CA . MET A 1 516 ? -12.872 -5.022 30.440 1.00 93.81 516 MET A CA 1
ATOM 4285 C C . MET A 1 516 ? -12.193 -3.778 29.867 1.00 93.81 516 MET A C 1
ATOM 4287 O O . MET A 1 516 ? -12.800 -2.711 29.800 1.00 93.81 516 MET A O 1
ATOM 4291 N N . ILE A 1 517 ? -10.941 -3.914 29.429 1.00 94.38 517 ILE A N 1
ATOM 4292 C CA . ILE A 1 517 ? -10.212 -2.861 28.714 1.00 94.38 517 ILE A CA 1
ATOM 4293 C C . ILE A 1 517 ? -10.265 -3.157 27.214 1.00 94.38 517 ILE A C 1
ATOM 4295 O O . ILE A 1 517 ? -9.631 -4.096 26.736 1.00 94.38 517 ILE A O 1
ATOM 4299 N N . SER A 1 518 ? -10.993 -2.323 26.476 1.00 93.50 518 SER A N 1
ATOM 4300 C CA . SER A 1 518 ? -11.031 -2.313 25.014 1.00 93.50 518 SER A CA 1
ATOM 4301 C C . SER A 1 518 ? -10.002 -1.303 24.500 1.00 93.50 518 SER A C 1
ATOM 4303 O O . SER A 1 518 ? -10.071 -0.110 24.813 1.00 93.50 518 SER A O 1
ATOM 4305 N N . TYR A 1 519 ? -9.017 -1.772 23.732 1.00 91.62 519 TYR A N 1
ATOM 4306 C CA . TYR A 1 519 ? -7.887 -0.961 23.271 1.00 91.62 519 TYR A CA 1
ATOM 4307 C C . TYR A 1 519 ? -7.376 -1.417 21.899 1.00 91.62 519 TYR A C 1
ATOM 4309 O O . TYR A 1 519 ? -7.595 -2.552 21.487 1.00 91.62 519 TYR A O 1
ATOM 4317 N N . SER A 1 520 ? -6.656 -0.542 21.190 1.00 87.94 520 SER A N 1
ATOM 4318 C CA . SER A 1 520 ? -5.920 -0.946 19.987 1.00 87.94 520 SER A CA 1
ATOM 4319 C C . SER A 1 520 ? -4.544 -1.485 20.383 1.00 87.94 520 SER A C 1
ATOM 4321 O O . SER A 1 520 ? -3.847 -0.892 21.208 1.00 87.94 520 SER A O 1
ATOM 4323 N N . HIS A 1 521 ? -4.092 -2.572 19.753 1.00 81.31 521 HIS A N 1
ATOM 4324 C CA . HIS A 1 521 ? -2.803 -3.198 20.078 1.00 81.31 521 HIS A CA 1
ATOM 4325 C C . HIS A 1 521 ? -1.588 -2.257 19.956 1.00 81.31 521 HIS A C 1
ATOM 4327 O O . HIS A 1 521 ? -0.550 -2.529 20.561 1.00 81.31 521 HIS A O 1
ATOM 4333 N N . LYS A 1 522 ? -1.694 -1.131 19.233 1.00 75.06 522 LYS A N 1
ATOM 4334 C CA . LYS A 1 522 ? -0.632 -0.110 19.185 1.00 75.06 522 LYS A CA 1
ATOM 4335 C C . LYS A 1 522 ? -0.416 0.590 20.532 1.00 75.06 522 LYS A C 1
ATOM 4337 O O . LYS A 1 522 ? 0.695 1.022 20.821 1.00 75.06 522 LYS A O 1
ATOM 4342 N N . GLU A 1 523 ? -1.428 0.614 21.394 1.00 81.44 523 GLU A N 1
ATOM 4343 C CA . GLU A 1 523 ? -1.380 1.196 22.736 1.00 81.44 523 GLU A CA 1
ATOM 4344 C C . GLU A 1 523 ? -1.141 0.138 23.841 1.00 81.44 523 GLU A C 1
ATOM 4346 O O . GLU A 1 523 ? -1.334 0.421 25.028 1.00 81.44 523 GLU A O 1
ATOM 4351 N N . LYS A 1 524 ? -0.675 -1.077 23.484 1.00 83.81 524 LYS A N 1
ATOM 4352 C CA . LYS A 1 524 ? -0.489 -2.220 24.409 1.00 83.81 524 LYS A CA 1
ATOM 4353 C C . LYS A 1 524 ? 0.338 -1.889 25.650 1.00 83.81 524 LYS A C 1
ATOM 4355 O O . LYS A 1 524 ? 0.010 -2.357 26.734 1.00 83.81 524 LYS A O 1
ATOM 4360 N N . VAL A 1 525 ? 1.393 -1.084 25.518 1.00 84.94 525 VAL A N 1
ATOM 4361 C CA . VAL A 1 525 ? 2.285 -0.750 26.645 1.00 84.94 525 VAL A CA 1
ATOM 4362 C C . VAL A 1 525 ? 1.546 0.041 27.728 1.00 84.94 525 VAL A C 1
ATOM 4364 O O . VAL A 1 525 ? 1.595 -0.329 28.898 1.00 84.94 525 VAL A O 1
ATOM 4367 N N . LEU A 1 526 ? 0.827 1.096 27.337 1.00 85.75 526 LEU A N 1
ATOM 4368 C CA . LEU A 1 526 ? 0.084 1.954 28.262 1.00 85.75 526 LEU A CA 1
ATOM 4369 C C . LEU A 1 526 ? -1.130 1.216 28.851 1.00 85.75 526 LEU A C 1
ATOM 4371 O O . LEU A 1 526 ? -1.396 1.310 30.046 1.00 85.75 526 LEU A O 1
ATOM 4375 N N . CYS A 1 527 ? -1.826 0.418 28.036 1.00 90.19 527 CYS A N 1
ATOM 4376 C CA . CYS A 1 527 ? -2.967 -0.378 28.498 1.00 90.19 527 CYS A CA 1
ATOM 4377 C C . CYS A 1 527 ? -2.539 -1.512 29.442 1.00 90.19 527 CYS A C 1
ATOM 4379 O O . CYS A 1 527 ? -3.277 -1.850 30.363 1.00 90.19 527 CYS A O 1
ATOM 4381 N N . LYS A 1 528 ? -1.321 -2.050 29.288 1.00 90.00 528 LYS A N 1
ATOM 4382 C CA . LYS A 1 528 ? -0.739 -2.987 30.256 1.00 90.00 528 LYS A CA 1
ATOM 4383 C C . LYS A 1 528 ? -0.466 -2.318 31.603 1.00 90.00 528 LYS A C 1
ATOM 4385 O O . LYS A 1 528 ? -0.807 -2.885 32.632 1.00 90.00 528 LYS A O 1
ATOM 4390 N N . GLN A 1 529 ? 0.074 -1.098 31.607 1.00 91.06 529 GLN A N 1
ATOM 4391 C CA . GLN A 1 529 ? 0.247 -0.332 32.849 1.00 91.06 529 GLN A CA 1
ATOM 4392 C C . GLN A 1 529 ? -1.097 -0.059 33.533 1.00 91.06 529 GLN A C 1
ATOM 4394 O O . GLN A 1 529 ? -1.208 -0.188 34.750 1.00 91.06 529 GLN A O 1
ATOM 4399 N N . LEU A 1 530 ? -2.124 0.276 32.746 1.00 92.88 530 LEU A N 1
ATOM 4400 C CA . LEU A 1 530 ? -3.486 0.458 33.238 1.00 92.88 530 LEU A CA 1
ATOM 4401 C C . LEU A 1 530 ? -4.037 -0.824 33.881 1.00 92.88 530 LEU A C 1
ATOM 4403 O O . LEU A 1 530 ? -4.566 -0.779 34.990 1.00 92.88 530 LEU A O 1
ATOM 4407 N N . TYR A 1 531 ? -3.881 -1.961 33.201 1.00 93.62 531 TYR A N 1
ATOM 4408 C CA . TYR A 1 531 ? -4.275 -3.279 33.695 1.00 93.62 531 TYR A CA 1
ATOM 4409 C C . TYR A 1 531 ? -3.580 -3.634 35.016 1.00 93.62 531 TYR A C 1
ATOM 4411 O O . TYR A 1 531 ? -4.250 -4.014 35.979 1.00 93.62 531 TYR A O 1
ATOM 4419 N N . ASP A 1 532 ? -2.253 -3.478 35.079 1.00 92.94 532 ASP A N 1
ATOM 4420 C CA . ASP A 1 532 ? -1.462 -3.800 36.269 1.00 92.94 532 ASP A CA 1
ATOM 4421 C C . ASP A 1 532 ? -1.933 -2.966 37.468 1.00 92.94 532 ASP A C 1
ATOM 4423 O O . ASP A 1 532 ? -2.079 -3.479 38.577 1.00 92.94 532 ASP A O 1
ATOM 4427 N N . GLU A 1 533 ? -2.215 -1.681 37.251 1.00 93.25 533 GLU A N 1
ATOM 4428 C CA . GLU A 1 533 ? -2.633 -0.775 38.315 1.00 93.25 533 GLU A CA 1
ATOM 4429 C C . GLU A 1 533 ? -4.072 -1.035 38.778 1.00 93.25 533 GLU A C 1
ATOM 4431 O O . GLU A 1 533 ? -4.335 -1.057 39.980 1.00 93.25 533 GLU A O 1
ATOM 4436 N N . LEU A 1 534 ? -5.004 -1.316 37.864 1.00 93.50 534 LEU A N 1
ATOM 4437 C CA . LEU A 1 534 ? -6.370 -1.713 38.225 1.00 93.50 534 LEU A CA 1
ATOM 4438 C C . LEU A 1 534 ? -6.392 -3.038 39.004 1.00 93.50 534 LEU A C 1
ATOM 4440 O O . LEU A 1 534 ? -7.098 -3.145 40.009 1.00 93.50 534 LEU A O 1
ATOM 4444 N N . THR A 1 535 ? -5.565 -4.006 38.601 1.00 92.50 535 THR A N 1
ATOM 4445 C CA . THR A 1 535 ? -5.447 -5.309 39.275 1.00 92.50 535 THR A CA 1
ATOM 4446 C C . THR A 1 535 ? -4.859 -5.162 40.680 1.00 92.50 535 THR A C 1
ATOM 4448 O O . THR A 1 535 ? -5.382 -5.737 41.634 1.00 92.50 535 THR A O 1
ATOM 4451 N N . LYS A 1 536 ? -3.821 -4.328 40.858 1.00 92.19 536 LYS A N 1
ATOM 4452 C CA . LYS A 1 536 ? -3.276 -3.998 42.193 1.00 92.19 536 LYS A CA 1
ATOM 4453 C C . LYS A 1 536 ? -4.311 -3.363 43.118 1.00 92.19 536 LYS A C 1
ATOM 4455 O O . LYS A 1 536 ? -4.240 -3.547 44.329 1.00 92.19 536 LYS A O 1
ATOM 4460 N N . ASN A 1 537 ? -5.258 -2.616 42.557 1.00 89.50 537 ASN A N 1
ATOM 4461 C CA . ASN A 1 537 ? -6.342 -1.985 43.304 1.00 89.50 537 ASN A CA 1
ATOM 4462 C C . ASN A 1 537 ? -7.539 -2.924 43.561 1.00 89.50 537 ASN A C 1
ATOM 4464 O O . ASN A 1 537 ? -8.562 -2.472 44.072 1.00 89.50 537 ASN A O 1
ATOM 4468 N N . GLY A 1 538 ? -7.405 -4.219 43.253 1.00 90.44 538 GLY A N 1
ATOM 4469 C CA . GLY A 1 538 ? -8.372 -5.258 43.607 1.00 90.44 538 GLY A CA 1
ATOM 4470 C C . GLY A 1 538 ? -9.463 -5.521 42.569 1.00 90.44 538 GLY A C 1
ATOM 4471 O O . GLY A 1 538 ? -10.356 -6.311 42.858 1.00 90.44 538 GLY A O 1
ATOM 4472 N N . TYR A 1 539 ? -9.408 -4.908 41.382 1.00 91.38 539 TYR A N 1
ATOM 4473 C CA . TYR A 1 539 ? -10.358 -5.209 40.307 1.00 91.38 539 TYR A CA 1
ATOM 4474 C C . TYR A 1 539 ? -9.963 -6.472 39.539 1.00 91.38 539 TYR A C 1
ATOM 4476 O O . TYR A 1 539 ? -8.798 -6.677 39.194 1.00 91.38 539 TYR A O 1
ATOM 4484 N N . ARG A 1 540 ? -10.959 -7.285 39.185 1.00 89.69 540 ARG A N 1
ATOM 4485 C CA . ARG A 1 540 ? -10.836 -8.370 38.207 1.00 89.69 540 ARG A CA 1
ATOM 4486 C C . ARG A 1 540 ? -10.935 -7.769 36.814 1.00 89.69 540 ARG A C 1
ATOM 4488 O O . ARG A 1 540 ? -12.029 -7.462 36.340 1.00 89.69 540 ARG A O 1
ATOM 4495 N N . VAL A 1 541 ? -9.793 -7.575 36.170 1.00 91.19 541 VAL A N 1
ATOM 4496 C CA . VAL A 1 541 ? -9.722 -6.941 34.853 1.00 91.19 541 VAL A CA 1
ATOM 4497 C C . VAL A 1 541 ? -9.557 -7.995 33.769 1.00 91.19 541 VAL A C 1
ATOM 4499 O O . VAL A 1 541 ? -8.745 -8.907 33.900 1.00 91.19 541 VAL A O 1
ATOM 4502 N N . TRP A 1 542 ? -10.298 -7.846 32.678 1.00 90.44 542 TRP A N 1
ATOM 4503 C CA . TRP A 1 542 ? -10.085 -8.577 31.440 1.00 90.44 542 TRP A CA 1
ATOM 4504 C C . TRP A 1 542 ? -9.471 -7.649 30.386 1.00 90.44 542 TRP A C 1
ATOM 4506 O O . TRP A 1 542 ? -9.880 -6.496 30.230 1.00 90.44 542 TRP A O 1
ATOM 4516 N N . ILE A 1 543 ? -8.471 -8.143 29.665 1.00 87.94 543 ILE A N 1
ATOM 4517 C CA . ILE A 1 543 ? -7.829 -7.447 28.548 1.00 87.94 543 ILE A CA 1
ATOM 4518 C C . ILE A 1 543 ? -7.242 -8.490 27.594 1.00 87.94 543 ILE A C 1
ATOM 4520 O O . ILE A 1 543 ? -6.665 -9.487 28.035 1.00 87.94 543 ILE A O 1
ATOM 4524 N N . ASP A 1 544 ? -7.372 -8.263 26.289 1.00 82.12 544 ASP A N 1
ATOM 4525 C CA . ASP A 1 544 ? -6.781 -9.145 25.281 1.00 82.12 544 ASP A CA 1
ATOM 4526 C C . ASP A 1 544 ? -5.278 -8.858 25.126 1.00 82.12 544 ASP A C 1
ATOM 4528 O O . ASP A 1 544 ? -4.876 -7.937 24.408 1.00 82.12 544 ASP A O 1
ATOM 4532 N N . PHE A 1 545 ? -4.425 -9.596 25.844 1.00 68.06 545 PHE A N 1
ATOM 4533 C CA . PHE A 1 545 ? -2.967 -9.501 25.690 1.00 68.06 545 PHE A CA 1
ATOM 4534 C C . PHE A 1 545 ? -2.411 -10.393 24.577 1.00 68.06 545 PHE A C 1
ATOM 4536 O O . PHE A 1 545 ? -1.431 -9.996 23.933 1.00 68.06 545 PHE A O 1
ATOM 4543 N N . ASP A 1 546 ? -3.032 -11.548 24.362 1.00 54.06 546 ASP A N 1
ATOM 4544 C CA . ASP A 1 546 ? -2.594 -12.614 23.470 1.00 54.06 546 ASP A CA 1
ATOM 4545 C C . ASP A 1 546 ? -3.796 -12.989 22.607 1.00 54.06 546 ASP A C 1
ATOM 4547 O O . ASP A 1 546 ? -4.721 -13.621 23.112 1.00 54.06 546 ASP A O 1
ATOM 4551 N N . GLN A 1 547 ? -3.767 -12.530 21.347 1.00 53.03 547 GLN A N 1
ATOM 4552 C CA . GLN A 1 547 ? -4.858 -12.577 20.363 1.00 53.03 547 GLN A CA 1
ATOM 4553 C C . GLN A 1 547 ? -5.884 -13.671 20.662 1.00 53.03 547 GLN A C 1
ATOM 4555 O O . GLN A 1 547 ? -5.531 -14.845 20.646 1.00 53.03 547 GLN A O 1
ATOM 4560 N N . MET A 1 548 ? -7.146 -13.300 20.902 1.00 58.00 548 MET A N 1
ATOM 4561 C CA . MET A 1 548 ? -8.215 -14.270 21.167 1.00 58.00 548 MET A CA 1
ATOM 4562 C C . MET A 1 548 ? -8.164 -15.481 20.227 1.00 58.00 548 MET A C 1
ATOM 4564 O O . MET A 1 548 ? -8.068 -15.348 19.005 1.00 58.00 548 MET A O 1
ATOM 4568 N N . HIS A 1 549 ? -8.288 -16.669 20.811 1.00 46.69 549 HIS A N 1
ATOM 4569 C CA . HIS A 1 549 ? -8.205 -17.925 20.083 1.00 46.69 549 HIS A CA 1
ATOM 4570 C C . HIS A 1 549 ? -9.582 -18.557 19.904 1.00 46.69 549 HIS A C 1
ATOM 4572 O O . HIS A 1 549 ? -10.411 -18.540 20.813 1.00 46.69 549 HIS A O 1
ATOM 4578 N N . GLY A 1 550 ? -9.818 -19.132 18.725 1.00 61.75 550 GLY A N 1
ATOM 4579 C CA . GLY A 1 550 ? -11.150 -19.561 18.301 1.00 61.75 550 GLY A CA 1
ATOM 4580 C C . GLY A 1 550 ? -11.912 -18.431 17.604 1.00 61.75 550 GLY A C 1
ATOM 4581 O O . GLY A 1 550 ? -11.311 -17.614 16.910 1.00 61.75 550 GLY A O 1
ATOM 4582 N N . ASN A 1 551 ? -13.240 -18.399 17.750 1.00 70.38 551 ASN A N 1
ATOM 4583 C CA . ASN A 1 551 ? -14.056 -17.319 17.193 1.00 70.38 551 ASN A CA 1
ATOM 4584 C C . ASN A 1 551 ? -13.843 -16.037 18.012 1.00 70.38 551 ASN A C 1
ATOM 4586 O O . ASN A 1 551 ? -14.353 -15.914 19.129 1.00 70.38 551 ASN A O 1
ATOM 4590 N N . VAL A 1 552 ? -13.086 -15.094 17.445 1.00 77.81 552 VAL A N 1
ATOM 4591 C CA . VAL A 1 552 ? -12.711 -13.826 18.093 1.00 77.81 552 VAL A CA 1
ATOM 4592 C C . VAL A 1 552 ? -13.955 -13.046 18.513 1.00 77.81 552 VAL A C 1
ATOM 4594 O O . VAL A 1 552 ? -14.008 -12.521 19.620 1.00 77.81 552 VAL A O 1
ATOM 4597 N N . MET A 1 553 ? -15.000 -13.044 17.682 1.00 82.25 553 MET A N 1
ATOM 4598 C CA . MET A 1 553 ? -16.237 -12.318 17.979 1.00 82.25 553 MET A CA 1
ATOM 4599 C C . MET A 1 553 ? -16.983 -12.913 19.183 1.00 82.25 553 MET A C 1
ATOM 4601 O O . MET A 1 553 ? -17.542 -12.173 19.987 1.00 82.25 553 MET A O 1
ATOM 4605 N N . ASP A 1 554 ? -16.939 -14.236 19.375 1.00 81.06 554 ASP A N 1
ATOM 4606 C CA . ASP A 1 554 ? -17.568 -14.892 20.532 1.00 81.06 554 ASP A CA 1
ATOM 4607 C C . ASP A 1 554 ? -16.808 -14.648 21.835 1.00 81.06 554 ASP A C 1
ATOM 4609 O O . ASP A 1 554 ? -17.421 -14.501 22.894 1.00 81.06 554 ASP A O 1
ATOM 4613 N N . ALA A 1 555 ? -15.477 -14.651 21.781 1.00 80.56 555 ALA A N 1
ATOM 4614 C CA . ALA A 1 555 ? -14.641 -14.359 22.940 1.00 80.56 555 ALA A CA 1
ATOM 4615 C C . ALA A 1 555 ? -14.784 -12.886 23.358 1.00 80.56 555 ALA A C 1
ATOM 4617 O O . ALA A 1 555 ? -14.968 -12.600 24.542 1.00 80.56 555 ALA A O 1
ATOM 4618 N N . MET A 1 556 ? -14.819 -11.978 22.379 1.00 84.56 556 MET A N 1
ATOM 4619 C CA . MET A 1 556 ? -15.148 -10.564 22.550 1.00 84.56 556 MET A CA 1
ATOM 4620 C C . MET A 1 556 ? -16.519 -10.378 23.213 1.00 84.56 556 MET A C 1
ATOM 4622 O O . MET A 1 556 ? -16.633 -9.683 24.224 1.00 84.56 556 MET A O 1
ATOM 4626 N N . ALA A 1 557 ? -17.558 -11.039 22.692 1.00 84.69 557 ALA A N 1
ATOM 4627 C CA . ALA A 1 557 ? -18.910 -10.954 23.234 1.00 84.69 557 ALA A CA 1
ATOM 4628 C C . ALA A 1 557 ? -18.989 -11.465 24.679 1.00 84.69 557 ALA A C 1
ATOM 4630 O O . ALA A 1 557 ? -19.592 -10.819 25.533 1.00 84.69 557 ALA A O 1
ATOM 4631 N N . GLN A 1 558 ? -18.337 -12.595 24.973 1.00 83.88 558 GLN A N 1
ATOM 4632 C CA . GLN A 1 558 ? -18.275 -13.155 26.324 1.00 83.88 558 GLN A CA 1
ATOM 4633 C C . GLN A 1 558 ? -17.546 -12.235 27.302 1.00 83.88 558 GLN A C 1
ATOM 4635 O O . GLN A 1 558 ? -17.985 -12.119 28.444 1.00 83.88 558 GLN A O 1
ATOM 4640 N N . ALA A 1 559 ? -16.455 -11.592 26.880 1.00 85.62 559 ALA A N 1
ATOM 4641 C CA . ALA A 1 559 ? -15.736 -10.635 27.712 1.00 85.62 559 ALA A CA 1
ATOM 4642 C C . ALA A 1 559 ? -16.637 -9.447 28.075 1.00 85.62 559 ALA A C 1
ATOM 4644 O O . ALA A 1 559 ? -16.824 -9.163 29.255 1.00 85.62 559 ALA A O 1
ATOM 4645 N N . ILE A 1 560 ? -17.288 -8.839 27.077 1.00 88.50 560 ILE A N 1
ATOM 4646 C CA . ILE A 1 560 ? -18.226 -7.727 27.288 1.00 88.50 560 ILE A CA 1
ATOM 4647 C C . ILE A 1 560 ? -19.405 -8.165 28.164 1.00 88.50 560 ILE A C 1
ATOM 4649 O O . ILE A 1 560 ? -19.831 -7.419 29.043 1.00 88.50 560 ILE A O 1
ATOM 4653 N N . ASP A 1 561 ? -19.926 -9.377 27.966 1.00 87.88 561 ASP A N 1
ATOM 4654 C CA . ASP A 1 561 ? -21.075 -9.865 28.725 1.00 87.88 561 ASP A CA 1
ATOM 4655 C C . ASP A 1 561 ? -20.763 -10.207 30.181 1.00 87.88 561 ASP A C 1
ATOM 4657 O O . ASP A 1 561 ? -21.642 -10.106 31.043 1.00 87.88 561 ASP A O 1
ATOM 4661 N N . ARG A 1 562 ? -19.515 -10.592 30.452 1.00 88.06 562 ARG A N 1
ATOM 4662 C CA . ARG A 1 562 ? -19.014 -10.916 31.789 1.00 88.06 562 ARG A CA 1
ATOM 4663 C C . ARG A 1 562 ? -18.414 -9.715 32.509 1.00 88.06 562 ARG A C 1
ATOM 4665 O O . ARG A 1 562 ? -18.028 -9.887 33.661 1.00 88.06 562 ARG A O 1
ATOM 4672 N N . SER A 1 563 ? -18.340 -8.549 31.869 1.00 90.38 563 SER A N 1
ATOM 4673 C CA . SER A 1 563 ? -17.820 -7.312 32.449 1.00 90.38 563 SER A CA 1
ATOM 4674 C C . SER A 1 563 ? -18.931 -6.324 32.796 1.00 90.38 563 SER A C 1
ATOM 4676 O O . SER A 1 563 ? -19.872 -6.114 32.032 1.00 90.38 563 SER A O 1
ATOM 4678 N N . GLU A 1 564 ? -18.810 -5.677 33.953 1.00 88.56 564 GLU A N 1
ATOM 4679 C CA . GLU A 1 564 ? -19.720 -4.599 34.355 1.00 88.56 564 GLU A CA 1
ATOM 4680 C C . GLU A 1 564 ? -19.337 -3.269 33.686 1.00 88.56 564 GLU A C 1
ATOM 4682 O O . GLU A 1 564 ? -20.184 -2.550 33.143 1.00 88.56 564 GLU A O 1
ATOM 4687 N N . ILE A 1 565 ? -18.035 -2.972 33.685 1.00 93.00 565 ILE A N 1
ATOM 4688 C CA . ILE A 1 565 ? -17.464 -1.730 33.170 1.00 93.00 565 ILE A CA 1
ATOM 4689 C C . ILE A 1 565 ? -16.596 -2.024 31.949 1.00 93.00 565 ILE A C 1
ATOM 4691 O O . ILE A 1 565 ? -15.735 -2.898 31.985 1.00 93.00 565 ILE A O 1
ATOM 4695 N N . ILE A 1 566 ? -16.770 -1.246 30.883 1.00 94.88 566 ILE A N 1
ATOM 4696 C CA . ILE A 1 566 ? -15.927 -1.294 29.687 1.00 94.88 566 ILE A CA 1
ATOM 4697 C C . ILE A 1 566 ? -15.118 -0.001 29.613 1.00 94.88 566 ILE A C 1
ATOM 4699 O O . ILE A 1 566 ? -15.666 1.081 29.403 1.00 94.88 566 ILE A O 1
ATOM 4703 N N . ILE A 1 567 ? -13.803 -0.098 29.781 1.00 95.69 567 ILE A N 1
ATOM 4704 C CA . ILE A 1 567 ? -12.891 1.018 29.542 1.00 95.69 567 ILE A CA 1
ATOM 4705 C C . ILE A 1 567 ? -12.564 1.056 28.052 1.00 95.69 567 ILE A C 1
ATOM 4707 O O . ILE A 1 567 ? -11.991 0.107 27.523 1.00 95.69 567 ILE A O 1
ATOM 4711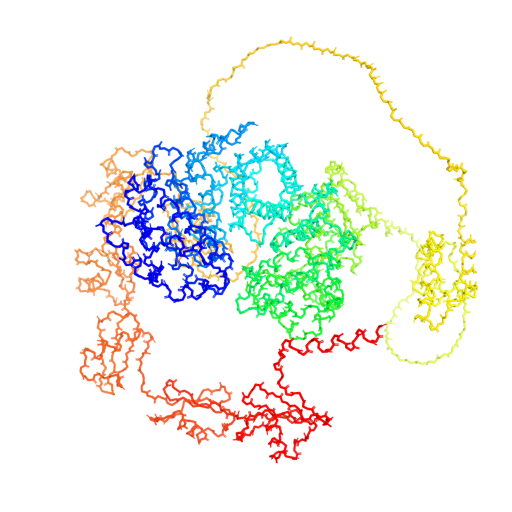 N N . ILE A 1 568 ? -12.897 2.163 27.387 1.00 95.19 568 ILE A N 1
ATOM 4712 C CA . ILE A 1 568 ? -12.550 2.394 25.979 1.00 95.19 568 ILE A CA 1
ATOM 4713 C C . ILE A 1 568 ? -11.306 3.276 25.915 1.00 95.19 568 ILE A C 1
ATOM 4715 O O . ILE A 1 568 ? -11.361 4.471 26.211 1.00 95.19 568 ILE A O 1
ATOM 4719 N N . CYS A 1 569 ? -10.179 2.694 25.514 1.00 94.00 569 CYS A N 1
ATOM 4720 C CA . CYS A 1 569 ? -8.914 3.395 25.327 1.00 94.00 569 CYS A CA 1
ATOM 4721 C C . CYS A 1 569 ? -8.868 4.062 23.945 1.00 94.00 569 CYS A C 1
ATOM 4723 O O . CYS A 1 569 ? -8.454 3.468 22.951 1.00 94.00 569 CYS A O 1
ATOM 4725 N N . MET A 1 570 ? -9.292 5.320 23.894 1.00 92.44 570 MET A N 1
ATOM 4726 C CA . MET A 1 570 ? -9.402 6.117 22.681 1.00 92.44 570 MET A CA 1
ATOM 4727 C C . MET A 1 570 ? -8.036 6.478 22.083 1.00 92.44 570 MET A C 1
ATOM 4729 O O . MET A 1 570 ? -7.196 7.124 22.722 1.00 92.44 570 MET A O 1
ATOM 4733 N N . SER A 1 571 ? -7.879 6.136 20.807 1.00 89.00 571 SER A N 1
ATOM 4734 C CA . SER A 1 571 ? -6.792 6.539 19.914 1.00 89.00 571 SER A CA 1
ATOM 4735 C C . SER A 1 571 ? -7.310 6.582 18.468 1.00 89.00 571 SER A C 1
ATOM 4737 O O . SER A 1 571 ? -8.382 6.049 18.166 1.00 89.00 571 SER A O 1
ATOM 4739 N N . GLU A 1 572 ? -6.543 7.168 17.548 1.00 84.56 572 GLU A N 1
ATOM 4740 C CA . GLU A 1 572 ? -6.856 7.124 16.111 1.00 84.56 572 GLU A CA 1
ATOM 4741 C C . GLU A 1 572 ? -6.895 5.673 15.602 1.00 84.56 572 GLU A C 1
ATOM 4743 O O . GLU A 1 572 ? -7.702 5.300 14.756 1.00 84.56 572 GLU A O 1
ATOM 4748 N N . GLN A 1 573 ? -6.042 4.814 16.155 1.00 83.56 573 GLN A N 1
ATOM 4749 C CA . GLN A 1 573 ? -5.945 3.409 15.766 1.00 83.56 573 GLN A CA 1
ATOM 4750 C C . GLN A 1 573 ? -7.122 2.594 16.296 1.00 83.56 573 GLN A C 1
ATOM 4752 O O . GLN A 1 573 ? -7.642 1.734 15.584 1.00 83.56 573 GLN A O 1
ATOM 4757 N N . TYR A 1 574 ? -7.599 2.924 17.499 1.00 90.50 574 TYR A N 1
ATOM 4758 C CA . TYR A 1 574 ? -8.846 2.394 18.036 1.00 90.50 574 TYR A CA 1
ATOM 4759 C C . TYR A 1 574 ? -10.020 2.729 17.110 1.00 90.50 574 TYR A C 1
ATOM 4761 O O . TYR A 1 574 ? -10.749 1.838 16.680 1.00 90.50 574 TYR A O 1
ATOM 4769 N N . ARG A 1 575 ? -10.148 4.002 16.713 1.00 87.38 575 ARG A N 1
ATOM 4770 C CA . ARG A 1 575 ? -11.204 4.477 15.805 1.00 87.38 575 ARG A CA 1
ATOM 4771 C C . ARG A 1 575 ? -11.212 3.756 14.452 1.00 87.38 575 ARG A C 1
ATOM 4773 O O . ARG A 1 575 ? -12.263 3.560 13.846 1.00 87.38 575 ARG A O 1
ATOM 4780 N N . ARG A 1 576 ? -10.037 3.361 13.962 1.00 82.00 576 ARG A N 1
ATOM 4781 C CA . ARG A 1 576 ? -9.860 2.701 12.660 1.00 82.00 576 ARG A CA 1
ATOM 4782 C C . ARG A 1 576 ? -10.039 1.187 12.697 1.00 82.00 576 ARG A C 1
ATOM 4784 O O . ARG A 1 576 ? -10.087 0.575 11.629 1.00 82.00 576 ARG A O 1
ATOM 4791 N N . SER A 1 577 ? -10.052 0.565 13.869 1.00 88.50 577 SER A N 1
ATOM 4792 C CA . SER A 1 577 ? -10.125 -0.888 13.994 1.00 88.50 577 SER A CA 1
ATOM 4793 C C . SER A 1 577 ? -11.574 -1.360 13.895 1.00 88.50 577 SER A C 1
ATOM 4795 O O . SER A 1 577 ? -12.409 -0.967 14.707 1.00 88.50 577 SER A O 1
ATOM 4797 N N . ASN A 1 578 ? -11.869 -2.237 12.930 1.00 90.75 578 ASN A N 1
ATOM 4798 C CA . ASN A 1 578 ? -13.201 -2.836 12.807 1.00 90.75 578 ASN A CA 1
ATOM 4799 C C . ASN A 1 578 ? -13.549 -3.676 14.050 1.00 90.75 578 ASN A C 1
ATOM 4801 O O . ASN A 1 578 ? -14.697 -3.658 14.481 1.00 90.75 578 ASN A O 1
ATOM 4805 N N . PHE A 1 579 ? -12.563 -4.336 14.673 1.00 90.12 579 PHE A N 1
ATOM 4806 C CA . PHE A 1 579 ? -12.758 -5.040 15.946 1.00 90.12 579 PHE A CA 1
ATOM 4807 C C . PHE A 1 579 ? -13.145 -4.078 17.066 1.00 90.12 579 PHE A C 1
ATOM 4809 O O . PHE A 1 579 ? -14.164 -4.278 17.712 1.00 90.12 579 PHE A O 1
ATOM 4816 N N . CYS A 1 580 ? -12.384 -2.996 17.256 1.00 91.56 580 CYS A N 1
ATOM 4817 C CA . CYS A 1 580 ? -12.674 -2.021 18.310 1.00 91.56 580 CYS A CA 1
ATOM 4818 C C . CYS A 1 580 ? -14.024 -1.326 18.077 1.00 91.56 580 CYS A C 1
ATOM 4820 O O . CYS A 1 580 ? -14.761 -1.068 19.025 1.00 91.56 580 CYS A O 1
ATOM 4822 N N . ARG A 1 581 ? -14.382 -1.063 16.811 1.00 92.56 581 ARG A N 1
ATOM 4823 C CA . ARG A 1 581 ? -15.712 -0.567 16.437 1.00 92.56 581 ARG A CA 1
ATOM 4824 C C . ARG A 1 581 ? -16.798 -1.568 16.837 1.00 92.56 581 ARG A C 1
ATOM 4826 O O . ARG A 1 581 ? -17.755 -1.172 17.497 1.00 92.56 581 ARG A O 1
ATOM 4833 N N . ALA A 1 582 ? -16.636 -2.852 16.514 1.00 90.62 582 ALA A N 1
ATOM 4834 C CA . ALA A 1 582 ? -17.581 -3.898 16.909 1.00 90.62 582 ALA A CA 1
ATOM 4835 C C . ALA A 1 582 ? -17.702 -4.046 18.440 1.00 90.62 582 ALA A C 1
ATOM 4837 O O . ALA A 1 582 ? -18.820 -4.101 18.949 1.00 90.62 582 ALA A O 1
ATOM 4838 N N . GLU A 1 583 ? -16.585 -4.021 19.176 1.00 91.50 583 GLU A N 1
ATOM 4839 C CA . GLU A 1 583 ? -16.549 -4.036 20.647 1.00 91.50 583 GLU A CA 1
ATOM 4840 C C . GLU A 1 583 ? -17.343 -2.879 21.250 1.00 91.50 583 GLU A C 1
ATOM 4842 O O . GLU A 1 583 ? -18.216 -3.089 22.094 1.00 91.50 583 GLU A O 1
ATOM 4847 N N . ALA A 1 584 ? -17.063 -1.654 20.800 1.00 92.06 584 ALA A N 1
ATOM 4848 C CA . ALA A 1 584 ? -17.718 -0.457 21.306 1.00 92.06 584 ALA A CA 1
ATOM 4849 C C . ALA A 1 584 ? -19.226 -0.477 21.014 1.00 92.06 584 ALA A C 1
ATOM 4851 O O . ALA A 1 584 ? -20.028 -0.201 21.910 1.00 92.06 584 ALA A O 1
ATOM 4852 N N . HIS A 1 585 ? -19.624 -0.854 19.792 1.00 90.56 585 HIS A N 1
ATOM 4853 C CA . HIS A 1 585 ? -21.035 -0.996 19.431 1.00 90.56 585 HIS A CA 1
ATOM 4854 C C . HIS A 1 585 ? -21.736 -2.065 20.275 1.00 90.56 585 HIS A C 1
ATOM 4856 O O . HIS A 1 585 ? -22.832 -1.810 20.771 1.00 90.56 585 HIS A O 1
ATOM 4862 N N . TYR A 1 586 ? -21.113 -3.226 20.491 1.00 90.50 586 TYR A N 1
ATOM 4863 C CA . TYR A 1 586 ? -21.715 -4.291 21.293 1.00 90.50 586 TYR A CA 1
ATOM 4864 C C . TYR A 1 586 ? -21.826 -3.913 22.774 1.00 90.50 586 TYR A C 1
ATOM 4866 O O . TYR A 1 586 ? -22.876 -4.108 23.383 1.00 90.50 586 TYR A O 1
ATOM 4874 N N . ALA A 1 587 ? -20.791 -3.295 23.351 1.00 91.00 587 ALA A N 1
ATOM 4875 C CA . ALA A 1 587 ? -20.833 -2.773 24.717 1.00 91.00 587 ALA A CA 1
ATOM 4876 C C . ALA A 1 587 ? -21.971 -1.758 24.907 1.00 91.00 587 ALA A C 1
ATOM 4878 O O . ALA A 1 587 ? -22.689 -1.810 25.909 1.00 91.00 587 ALA A O 1
ATOM 4879 N N . PHE A 1 588 ? -22.169 -0.876 23.922 1.00 90.00 588 PHE A N 1
ATOM 4880 C CA . PHE A 1 588 ? -23.266 0.087 23.907 1.00 90.00 588 PHE A CA 1
ATOM 4881 C C . PHE A 1 588 ? -24.636 -0.599 23.799 1.00 90.00 588 PHE A C 1
ATOM 4883 O O . PHE A 1 588 ? -25.534 -0.300 24.585 1.00 90.00 588 PHE A O 1
ATOM 4890 N N . GLN A 1 589 ? -24.793 -1.567 22.888 1.00 87.44 589 GLN A N 1
ATOM 4891 C CA . GLN A 1 589 ? -26.024 -2.358 22.735 1.00 87.44 589 GLN A CA 1
ATOM 4892 C C . GLN A 1 589 ? -26.384 -3.132 24.010 1.00 87.44 589 GLN A C 1
ATOM 4894 O O . GLN A 1 589 ? -27.553 -3.213 24.379 1.00 87.44 589 GLN A O 1
ATOM 4899 N N . ARG A 1 590 ? -25.380 -3.671 24.710 1.00 86.94 590 ARG A N 1
ATOM 4900 C CA . ARG A 1 590 ? -25.532 -4.368 25.994 1.00 86.94 590 ARG A CA 1
ATOM 4901 C C . ARG A 1 590 ? -25.711 -3.432 27.190 1.00 86.94 590 ARG A C 1
ATOM 4903 O O . ARG A 1 590 ? -25.790 -3.920 28.314 1.00 86.94 590 ARG A O 1
ATOM 4910 N N . GLN A 1 591 ? -25.763 -2.117 26.964 1.00 88.00 591 GLN A N 1
ATOM 4911 C CA . GLN A 1 591 ? -25.900 -1.093 28.003 1.00 88.00 591 GLN A CA 1
ATOM 4912 C C . GLN A 1 591 ? -24.838 -1.221 29.108 1.00 88.00 591 GLN A C 1
ATOM 4914 O O . GLN A 1 591 ? -25.095 -0.918 30.274 1.00 88.00 591 GLN A O 1
ATOM 4919 N N . ARG A 1 592 ? -23.627 -1.676 28.753 1.00 90.31 592 ARG A N 1
ATOM 4920 C CA . ARG A 1 592 ? -22.519 -1.766 29.709 1.00 90.31 592 ARG A CA 1
ATOM 4921 C C . ARG A 1 592 ? -22.043 -0.373 30.086 1.00 90.31 592 ARG A C 1
ATOM 4923 O O . ARG A 1 592 ? -22.130 0.573 29.300 1.00 90.31 592 ARG A O 1
ATOM 4930 N N . ARG A 1 593 ? -21.496 -0.236 31.294 1.00 91.94 593 ARG A N 1
ATOM 4931 C CA . ARG A 1 593 ? -20.976 1.048 31.759 1.00 91.94 593 ARG A CA 1
ATOM 4932 C C . ARG A 1 593 ? -19.675 1.371 31.024 1.00 91.94 593 ARG A C 1
ATOM 4934 O O . ARG A 1 593 ? -18.626 0.833 31.355 1.00 91.94 593 ARG A O 1
ATOM 4941 N N . ILE A 1 594 ? -19.737 2.275 30.050 1.00 94.12 594 ILE A N 1
ATOM 4942 C CA . ILE A 1 594 ? -18.563 2.705 29.282 1.00 94.12 594 ILE A CA 1
ATOM 4943 C C . ILE A 1 594 ? -17.831 3.840 30.010 1.00 94.12 594 ILE A C 1
ATOM 4945 O O . ILE A 1 594 ? -18.441 4.842 30.387 1.00 94.12 594 ILE A O 1
ATOM 4949 N N . VAL A 1 595 ? -16.514 3.700 30.173 1.00 95.19 595 VAL A N 1
ATOM 4950 C CA . VAL A 1 595 ? -15.612 4.736 30.699 1.00 95.19 595 VAL A CA 1
ATOM 4951 C C . VAL A 1 595 ? -14.556 5.057 29.636 1.00 95.19 595 VAL A C 1
ATOM 4953 O O . VAL A 1 595 ? -13.621 4.274 29.443 1.00 95.19 595 VAL A O 1
ATOM 4956 N N . PRO A 1 596 ? -14.676 6.183 28.914 1.00 94.50 596 PRO A N 1
ATOM 4957 C CA . PRO A 1 596 ? -13.703 6.536 27.892 1.00 94.50 596 PRO A CA 1
ATOM 4958 C C . PRO A 1 596 ? -12.412 7.091 28.499 1.00 94.50 596 PRO A C 1
ATOM 4960 O O . PRO A 1 596 ? -12.421 7.917 29.415 1.00 94.50 596 PRO A O 1
ATOM 4963 N N . VAL A 1 597 ? -11.281 6.679 27.938 1.00 94.12 597 VAL A N 1
ATOM 4964 C CA . VAL A 1 597 ? -9.948 7.111 28.352 1.00 94.12 597 VAL A CA 1
ATOM 4965 C C . VAL A 1 597 ? -9.155 7.549 27.129 1.00 94.12 597 VAL A C 1
ATOM 4967 O O . VAL A 1 597 ? -8.995 6.782 26.187 1.00 94.12 597 VAL A O 1
ATOM 4970 N N . LEU A 1 598 ? -8.645 8.779 27.128 1.00 91.31 598 LEU A N 1
ATOM 4971 C CA . LEU A 1 598 ? -7.823 9.304 26.041 1.00 91.31 598 LEU A CA 1
ATOM 4972 C C . LEU A 1 598 ? -6.366 8.873 26.227 1.00 91.31 598 LEU A C 1
ATOM 4974 O O . LEU A 1 598 ? -5.720 9.303 27.182 1.00 91.31 598 LEU A O 1
ATOM 4978 N N . MET A 1 599 ? -5.862 8.049 25.302 1.00 87.12 599 MET A N 1
ATOM 4979 C CA . MET A 1 599 ? -4.513 7.468 25.363 1.00 87.12 599 MET A CA 1
ATOM 4980 C C . MET A 1 599 ? -3.527 8.088 24.367 1.00 87.12 599 MET A C 1
ATOM 4982 O O . MET A 1 599 ? -2.315 7.958 24.534 1.00 87.12 599 MET A O 1
ATOM 4986 N N . GLN A 1 600 ? -4.021 8.772 23.332 1.00 84.69 600 GLN A N 1
ATOM 4987 C CA . GLN A 1 600 ? -3.189 9.377 22.293 1.00 84.69 600 GLN A CA 1
ATOM 4988 C C . GLN A 1 600 ? -3.192 10.902 22.393 1.00 84.69 600 GLN A C 1
ATOM 4990 O O . GLN A 1 600 ? -4.241 11.545 22.372 1.00 84.69 600 GLN A O 1
ATOM 4995 N N . LYS A 1 601 ? -1.996 11.496 22.458 1.00 77.88 601 LYS A N 1
ATOM 4996 C CA . LYS A 1 601 ? -1.833 12.950 22.532 1.00 77.88 601 LYS A CA 1
ATOM 4997 C C . LYS A 1 601 ? -2.425 13.621 21.292 1.00 77.88 601 LYS A C 1
ATOM 4999 O O . LYS A 1 601 ? -2.234 13.142 20.178 1.00 77.88 601 LYS A O 1
ATOM 5004 N N . HIS A 1 602 ? -3.102 14.747 21.505 1.00 74.44 602 HIS A N 1
ATOM 5005 C CA . HIS A 1 602 ? -3.759 15.563 20.476 1.00 74.44 602 HIS A CA 1
ATOM 5006 C C . HIS A 1 602 ? -4.955 14.909 19.774 1.00 74.44 602 HIS A C 1
ATOM 5008 O O . HIS A 1 602 ? -5.679 15.620 19.090 1.00 74.44 602 HIS A O 1
ATOM 5014 N N . TYR A 1 603 ? -5.210 13.614 19.969 1.00 82.69 603 TYR A N 1
ATOM 5015 C CA . TYR A 1 603 ? -6.339 12.945 19.340 1.00 82.69 603 TYR A CA 1
ATOM 5016 C C . TYR A 1 603 ? -7.668 13.507 19.852 1.00 82.69 603 TYR A C 1
ATOM 5018 O O . TYR A 1 603 ? -7.856 13.717 21.054 1.00 82.69 603 TYR A O 1
ATOM 5026 N N . LYS A 1 604 ? -8.603 13.717 18.926 1.00 80.44 604 LYS A N 1
ATOM 5027 C CA . LYS A 1 604 ? -9.992 14.053 19.226 1.00 80.44 604 LYS A CA 1
ATOM 5028 C C . LYS A 1 604 ? -10.895 13.014 18.569 1.00 80.44 604 LYS A C 1
ATOM 5030 O O . LYS A 1 604 ? -10.719 12.765 17.377 1.00 80.44 604 LYS A O 1
ATOM 5035 N N . PRO A 1 605 ? -11.841 12.412 19.311 1.00 82.69 605 PRO A N 1
ATOM 5036 C CA . PRO A 1 605 ? -12.790 11.489 18.710 1.00 82.69 605 PRO A CA 1
ATOM 5037 C C . PRO A 1 605 ? -13.631 12.213 17.652 1.00 82.69 605 PRO A C 1
ATOM 5039 O O . PRO A 1 605 ? -14.094 13.331 17.880 1.00 82.69 605 PRO A O 1
ATOM 5042 N N . ASP A 1 606 ? -13.833 11.557 16.513 1.00 80.38 606 ASP A N 1
ATOM 5043 C CA . ASP A 1 606 ? -14.712 11.981 15.421 1.00 80.38 606 ASP A CA 1
ATOM 5044 C C . ASP A 1 606 ? -15.572 10.794 14.928 1.00 80.38 606 ASP A C 1
ATOM 5046 O O . ASP A 1 606 ? -15.456 9.673 15.444 1.00 80.38 606 ASP A O 1
ATOM 5050 N N . GLY A 1 607 ? -16.482 11.057 13.981 1.00 81.94 607 GLY A N 1
ATOM 5051 C CA . GLY A 1 607 ? -17.315 10.041 13.322 1.00 81.94 607 GLY A CA 1
ATOM 5052 C C . GLY A 1 607 ? -18.115 9.161 14.292 1.00 81.94 607 GLY A C 1
ATOM 5053 O O . GLY A 1 607 ? -18.657 9.642 15.294 1.00 81.94 607 GLY A O 1
ATOM 5054 N N . TRP A 1 608 ? -18.153 7.854 14.009 1.00 86.69 608 TRP A N 1
ATOM 5055 C CA . TRP A 1 608 ? -18.871 6.851 14.806 1.00 86.69 608 TRP A CA 1
ATOM 5056 C C . TRP A 1 608 ? -18.471 6.835 16.289 1.00 86.69 608 TRP A C 1
ATOM 5058 O O . TRP A 1 608 ? -19.320 6.634 17.160 1.00 86.69 608 TRP A O 1
ATOM 5068 N N . LEU A 1 609 ? -17.187 7.061 16.598 1.00 88.06 609 LEU A N 1
ATOM 5069 C CA . LEU A 1 609 ? -16.699 7.006 17.974 1.00 88.06 609 LEU A CA 1
ATOM 5070 C C . LEU A 1 609 ? -17.207 8.218 18.756 1.00 88.06 609 LEU A C 1
ATOM 5072 O O . LEU A 1 609 ? -17.711 8.061 19.863 1.00 88.06 609 LEU A O 1
ATOM 5076 N N . LEU A 1 610 ? -17.148 9.419 18.169 1.00 86.75 610 LEU A N 1
ATOM 5077 C CA . LEU A 1 610 ? -17.704 10.618 18.801 1.00 86.75 610 LEU A CA 1
ATOM 5078 C C . LEU A 1 610 ? -19.206 10.474 19.073 1.00 86.75 610 LEU A C 1
ATOM 5080 O O . LEU A 1 610 ? -19.663 10.868 20.142 1.00 86.75 610 LEU A O 1
ATOM 5084 N N . PHE A 1 611 ? -19.963 9.874 18.153 1.00 85.44 611 PHE A N 1
ATOM 5085 C CA . PHE A 1 611 ? -21.391 9.628 18.361 1.00 85.44 611 PHE A CA 1
ATOM 5086 C C . PHE A 1 611 ? -21.659 8.683 19.546 1.00 85.44 611 PHE A C 1
ATOM 5088 O O . PHE A 1 611 ? -22.588 8.913 20.317 1.00 85.44 611 PHE A O 1
ATOM 5095 N N . LEU A 1 612 ? -20.824 7.653 19.729 1.00 86.69 612 LEU A N 1
ATOM 5096 C CA . LEU A 1 612 ? -21.004 6.637 20.771 1.00 86.69 612 LEU A CA 1
ATOM 5097 C C . LEU A 1 612 ? -20.636 7.146 22.173 1.00 86.69 612 LEU A C 1
ATOM 5099 O O . LEU A 1 612 ? -21.349 6.873 23.137 1.00 86.69 612 LEU A O 1
ATOM 5103 N N . ILE A 1 613 ? -19.528 7.884 22.300 1.00 85.88 613 ILE A N 1
ATOM 5104 C CA . ILE A 1 613 ? -18.963 8.274 23.607 1.00 85.88 613 ILE A CA 1
ATOM 5105 C C . ILE A 1 613 ? -18.890 9.786 23.856 1.00 85.88 613 ILE A C 1
ATOM 5107 O O . ILE A 1 613 ? -18.486 10.195 24.941 1.00 85.88 613 ILE A O 1
ATOM 5111 N N . GLY A 1 614 ? -19.288 10.637 22.907 1.00 77.94 614 GLY A N 1
ATOM 5112 C CA . GLY A 1 614 ? -19.113 12.096 22.991 1.00 77.94 614 GLY A CA 1
ATOM 5113 C C . GLY A 1 614 ? -19.872 12.785 24.129 1.00 77.94 614 GLY A C 1
ATOM 5114 O O . GLY A 1 614 ? -19.520 13.898 24.510 1.00 77.94 614 GLY A O 1
ATOM 5115 N N . GLN A 1 615 ? -20.886 12.128 24.699 1.00 77.12 615 GLN A N 1
ATOM 5116 C CA . GLN A 1 615 ? -21.646 12.623 25.856 1.00 77.12 615 GLN A CA 1
ATOM 5117 C C . GLN A 1 615 ? -21.062 12.170 27.206 1.00 77.12 615 GLN A C 1
ATOM 5119 O O . GLN A 1 615 ? -21.526 12.604 28.260 1.00 77.12 615 GLN A O 1
ATOM 5124 N N . LEU A 1 616 ? -20.065 11.281 27.192 1.00 85.44 616 LEU A N 1
ATOM 5125 C CA . LEU A 1 616 ? -19.444 10.733 28.391 1.00 85.44 616 LEU A CA 1
ATOM 5126 C C . LEU A 1 616 ? -18.234 11.577 28.803 1.00 85.44 616 LEU A C 1
ATOM 5128 O O . LEU A 1 616 ? -17.471 12.069 27.971 1.00 85.44 616 LEU A O 1
ATOM 5132 N N . LEU A 1 617 ? -18.027 11.711 30.113 1.00 84.56 617 LEU A N 1
ATOM 5133 C CA . LEU A 1 617 ? -16.795 12.288 30.639 1.00 84.56 617 LEU A CA 1
ATOM 5134 C C . LEU A 1 617 ? -15.646 11.316 30.375 1.00 84.56 617 LEU A C 1
ATOM 5136 O O . LEU A 1 617 ? -15.705 10.162 30.796 1.00 84.56 617 LEU A O 1
ATOM 5140 N N . TYR A 1 618 ? -14.601 11.791 29.701 1.00 88.25 618 TYR A N 1
ATOM 5141 C CA . TYR A 1 618 ? -13.400 11.004 29.461 1.00 88.25 618 TYR A CA 1
ATOM 5142 C C . TYR A 1 618 ? -12.247 11.441 30.360 1.00 88.25 618 TYR A C 1
ATOM 5144 O O . TYR A 1 618 ? -12.106 12.616 30.713 1.00 88.25 618 TYR A O 1
ATOM 5152 N N . ILE A 1 619 ? -11.389 10.486 30.709 1.00 91.19 619 ILE A N 1
ATOM 5153 C CA . ILE A 1 619 ? -10.170 10.747 31.477 1.00 91.19 619 ILE A CA 1
ATOM 5154 C C . ILE A 1 619 ? -8.997 10.871 30.516 1.00 91.19 619 ILE A C 1
ATOM 5156 O O . ILE A 1 619 ? -8.782 10.017 29.660 1.00 91.19 619 ILE A O 1
ATOM 5160 N N . ASP A 1 620 ? -8.229 11.945 30.659 1.00 89.62 620 ASP A N 1
ATOM 5161 C CA . ASP A 1 620 ? -7.127 12.263 29.759 1.00 89.62 620 ASP A CA 1
ATOM 5162 C C . ASP A 1 620 ? -5.777 11.827 30.346 1.00 89.62 620 ASP A C 1
ATOM 5164 O O . ASP A 1 620 ? -5.203 12.524 31.186 1.00 89.62 620 ASP A O 1
ATOM 5168 N N . PHE A 1 621 ? -5.256 10.684 29.888 1.00 89.00 621 PHE A N 1
ATOM 5169 C CA . PHE A 1 621 ? -3.936 10.171 30.288 1.00 89.00 621 PHE A CA 1
ATOM 5170 C C . PHE A 1 621 ? -2.780 10.891 29.578 1.00 89.00 621 PHE A C 1
ATOM 5172 O O . PHE A 1 621 ? -1.616 10.647 29.884 1.00 89.00 621 PHE A O 1
ATOM 5179 N N . THR A 1 622 ? -3.079 11.798 28.645 1.00 85.44 622 THR A N 1
ATOM 5180 C CA . THR A 1 622 ? -2.080 12.562 27.884 1.00 85.44 622 THR A CA 1
ATOM 5181 C C . THR A 1 622 ? -1.803 13.930 28.505 1.00 85.44 622 THR A C 1
ATOM 5183 O O . THR A 1 622 ? -0.737 14.510 28.295 1.00 85.44 622 THR A O 1
ATOM 5186 N N . LYS A 1 623 ? -2.761 14.452 29.281 1.00 84.38 623 LYS A N 1
ATOM 5187 C CA . LYS A 1 623 ? -2.689 15.763 29.938 1.00 84.38 623 LYS A CA 1
ATOM 5188 C C . LYS A 1 623 ? -2.092 15.714 31.343 1.00 84.38 623 LYS A C 1
ATOM 5190 O O . LYS A 1 623 ? -1.495 16.698 31.781 1.00 84.38 623 LYS A O 1
ATOM 5195 N N . TYR A 1 624 ? -2.288 14.616 32.064 1.00 85.69 624 TYR A N 1
ATOM 5196 C CA . TYR A 1 624 ? -1.839 14.450 33.446 1.00 85.69 624 TYR A CA 1
ATOM 5197 C C . TYR A 1 624 ? -0.755 13.373 33.538 1.00 85.69 624 TYR A C 1
ATOM 5199 O O . TYR A 1 624 ? -0.702 12.476 32.703 1.00 85.69 624 TYR A O 1
ATOM 5207 N N . GLU A 1 625 ? 0.096 13.438 34.567 1.00 87.00 625 GLU A N 1
ATOM 5208 C CA . GLU A 1 625 ? 0.969 12.306 34.896 1.00 87.00 625 GLU A CA 1
ATOM 5209 C C . GLU A 1 625 ? 0.125 11.055 35.167 1.00 87.00 625 GLU A C 1
ATOM 5211 O O . GLU A 1 625 ? -0.964 11.156 35.743 1.00 87.00 625 GLU A O 1
ATOM 5216 N N . PHE A 1 626 ? 0.646 9.886 34.781 1.00 89.12 626 PHE A N 1
ATOM 5217 C CA . PHE A 1 626 ? -0.076 8.612 34.832 1.00 89.12 626 PHE A CA 1
ATOM 5218 C C . PHE A 1 626 ? -0.761 8.378 36.184 1.00 89.12 626 PHE A C 1
ATOM 5220 O O . PHE A 1 626 ? -1.950 8.086 36.222 1.00 89.12 626 PHE A O 1
ATOM 5227 N N . THR A 1 627 ? -0.052 8.601 37.296 1.00 90.25 627 THR A N 1
ATOM 5228 C CA . THR A 1 627 ? -0.588 8.433 38.656 1.00 90.25 627 THR A CA 1
ATOM 5229 C C . THR A 1 627 ? -1.830 9.290 38.903 1.00 90.25 627 THR A C 1
ATOM 5231 O O . THR A 1 627 ? -2.833 8.803 39.414 1.00 90.25 627 THR A O 1
ATOM 5234 N N . ARG A 1 628 ? -1.810 10.558 38.479 1.00 91.00 628 ARG A N 1
ATOM 5235 C CA . ARG A 1 628 ? -2.941 11.478 38.654 1.00 91.00 628 ARG A CA 1
ATOM 5236 C C . ARG A 1 628 ? -4.115 11.117 37.745 1.00 91.00 628 ARG A C 1
ATOM 5238 O O . ARG A 1 628 ? -5.265 11.189 38.174 1.00 91.00 628 ARG A O 1
ATOM 5245 N N . ALA A 1 629 ? -3.845 10.739 36.495 1.00 91.38 629 ALA A N 1
ATOM 5246 C CA . ALA A 1 629 ? -4.883 10.251 35.588 1.00 91.38 629 ALA A CA 1
ATOM 5247 C C . ALA A 1 629 ? -5.534 8.969 36.139 1.00 91.38 629 ALA A C 1
ATOM 5249 O O . ALA A 1 629 ? -6.756 8.822 36.099 1.00 91.38 629 ALA A O 1
ATOM 5250 N N . MET A 1 630 ? -4.728 8.094 36.742 1.00 93.62 630 MET A N 1
ATOM 5251 C CA . MET A 1 630 ? -5.192 6.882 37.398 1.00 93.62 630 MET A CA 1
ATOM 5252 C C . MET A 1 630 ? -6.066 7.184 38.619 1.00 93.62 630 MET A C 1
ATOM 5254 O O . MET A 1 630 ? -7.124 6.585 38.762 1.00 93.62 630 MET A O 1
ATOM 5258 N N . GLU A 1 631 ? -5.709 8.152 39.467 1.00 91.75 631 GLU A N 1
ATOM 5259 C CA . GLU A 1 631 ? -6.570 8.593 40.577 1.00 91.75 631 GLU A CA 1
ATOM 5260 C C . GLU A 1 631 ? -7.938 9.091 40.088 1.00 91.75 631 GLU A C 1
ATOM 5262 O O . GLU A 1 631 ? -8.973 8.768 40.677 1.00 91.75 631 GLU A O 1
ATOM 5267 N N . MET A 1 632 ? -7.957 9.854 38.988 1.00 91.69 632 MET A N 1
ATOM 5268 C CA . MET A 1 632 ? -9.196 10.325 38.363 1.00 91.69 632 MET A CA 1
ATOM 5269 C C . MET A 1 632 ? -10.038 9.160 37.837 1.00 91.69 632 MET A C 1
ATOM 5271 O O . MET A 1 632 ? -11.244 9.132 38.080 1.00 91.69 632 MET A O 1
ATOM 5275 N N . LEU A 1 633 ? -9.407 8.183 37.181 1.00 93.44 633 LEU A N 1
ATOM 5276 C CA . LEU A 1 633 ? -10.078 6.968 36.728 1.00 93.44 633 LEU A CA 1
ATOM 5277 C C . LEU A 1 633 ? -10.634 6.159 37.900 1.00 93.44 633 LEU A C 1
ATOM 5279 O O . LEU A 1 633 ? -11.800 5.787 37.888 1.00 93.44 633 LEU A O 1
ATOM 5283 N N . MET A 1 634 ? -9.841 5.936 38.943 1.00 91.62 634 MET A N 1
ATOM 5284 C CA . MET A 1 634 ? -10.260 5.207 40.140 1.00 91.62 634 MET A CA 1
ATOM 5285 C C . MET A 1 634 ? -11.446 5.876 40.832 1.00 91.62 634 MET A C 1
ATOM 5287 O O . MET A 1 634 ? -12.346 5.189 41.320 1.00 91.62 634 MET A O 1
ATOM 5291 N N . LYS A 1 635 ? -11.468 7.213 40.865 1.00 89.75 635 LYS A N 1
ATOM 5292 C CA . LYS A 1 635 ? -12.612 7.973 41.365 1.00 89.75 635 LYS A CA 1
ATOM 5293 C C . LYS A 1 635 ? -13.838 7.745 40.491 1.00 89.75 635 LYS A C 1
ATOM 5295 O O . LYS A 1 635 ? -14.893 7.440 41.034 1.00 89.75 635 LYS A O 1
ATOM 5300 N N . GLU A 1 636 ? -13.699 7.854 39.172 1.00 89.50 636 GLU A N 1
ATOM 5301 C CA . GLU A 1 636 ? -14.809 7.614 38.251 1.00 89.50 636 GLU A CA 1
ATOM 5302 C C . GLU A 1 636 ? -15.369 6.202 38.442 1.00 89.50 636 GLU A C 1
ATOM 5304 O O . GLU A 1 636 ? -16.563 6.056 38.680 1.00 89.50 636 GLU A O 1
ATOM 5309 N N . LEU A 1 637 ? -14.518 5.172 38.483 1.00 89.94 637 LEU A N 1
ATOM 5310 C CA . LEU A 1 637 ? -14.928 3.782 38.710 1.00 89.94 637 LEU A CA 1
ATOM 5311 C C . LEU A 1 637 ? -15.733 3.614 40.015 1.00 89.94 637 LEU A C 1
ATOM 5313 O O . LEU A 1 637 ? -16.794 2.992 39.981 1.00 89.94 637 LEU A O 1
ATOM 5317 N N . LYS A 1 638 ? -15.313 4.250 41.121 1.00 82.94 638 LYS A N 1
ATOM 5318 C CA . LYS A 1 638 ? -15.958 4.148 42.450 1.00 82.94 638 LYS A CA 1
ATOM 5319 C C . LYS A 1 638 ? -17.245 4.963 42.624 1.00 82.94 638 LYS A C 1
ATOM 5321 O O . LYS A 1 638 ? -18.117 4.547 43.379 1.00 82.94 638 LYS A O 1
ATOM 5326 N N . VAL A 1 639 ? -17.382 6.119 41.966 1.00 61.81 639 VAL A N 1
ATOM 5327 C CA . VAL A 1 639 ? -18.462 7.103 42.222 1.00 61.81 639 VAL A CA 1
ATOM 5328 C C . VAL A 1 639 ? -19.883 6.567 41.960 1.00 61.81 639 VAL A C 1
ATOM 5330 O O . VAL A 1 639 ? -20.843 7.180 42.417 1.00 61.81 639 VAL A O 1
ATOM 5333 N N . LYS A 1 640 ? -20.049 5.409 41.305 1.00 54.16 640 LYS A N 1
ATOM 5334 C CA . LYS A 1 640 ? -21.373 4.828 41.011 1.00 54.16 640 LYS A CA 1
ATOM 5335 C C . LYS A 1 640 ? -21.705 3.500 41.702 1.00 54.16 640 LYS A C 1
ATOM 5337 O O . LYS A 1 640 ? -22.883 3.165 41.747 1.00 54.16 640 LYS A O 1
ATOM 5342 N N . ASN A 1 641 ? -20.742 2.811 42.320 1.00 47.50 641 ASN A N 1
ATOM 5343 C CA . ASN A 1 641 ? -21.022 1.546 43.024 1.00 47.50 641 ASN A CA 1
ATOM 5344 C C . ASN A 1 641 ? -21.697 1.764 44.395 1.00 47.50 641 ASN A C 1
ATOM 5346 O O . ASN A 1 641 ? -22.302 0.852 44.935 1.00 47.50 641 ASN A O 1
ATOM 5350 N N . ASN A 1 642 ? -21.676 2.989 44.933 1.00 39.69 642 ASN A N 1
ATOM 5351 C CA . ASN A 1 642 ? -22.263 3.322 46.240 1.00 39.69 642 ASN A CA 1
ATOM 5352 C C . ASN A 1 642 ? -23.773 3.651 46.196 1.00 39.69 642 ASN A C 1
ATOM 5354 O O . ASN A 1 642 ? -24.271 4.304 47.111 1.00 39.69 642 ASN A O 1
ATOM 5358 N N . SER A 1 643 ? -24.501 3.271 45.138 1.00 37.19 643 SER A N 1
ATOM 5359 C CA . SER A 1 643 ? -25.952 3.527 45.039 1.00 37.19 643 SER A CA 1
ATOM 5360 C C . SER A 1 643 ? -26.848 2.342 45.428 1.00 37.19 643 SER A C 1
ATOM 5362 O O . SER A 1 643 ? -28.065 2.499 45.411 1.00 37.19 643 SER A O 1
ATOM 5364 N N . GLU A 1 644 ? -26.275 1.218 45.881 1.00 39.62 644 GLU A N 1
ATOM 5365 C CA . GLU A 1 644 ? -27.036 0.064 46.403 1.00 39.62 644 GLU A CA 1
ATOM 5366 C C . GLU A 1 644 ? -26.822 -0.227 47.907 1.00 39.62 644 GLU A C 1
ATOM 5368 O O . GLU A 1 644 ? -27.614 -0.954 48.497 1.00 39.62 644 GLU A O 1
ATOM 5373 N N . ASP A 1 645 ? -25.871 0.430 48.583 1.00 32.69 645 ASP A N 1
ATOM 5374 C CA . ASP A 1 645 ? -25.618 0.240 50.024 1.00 32.69 645 ASP A CA 1
ATOM 5375 C C . ASP A 1 645 ? -26.203 1.380 50.874 1.00 32.69 645 ASP A C 1
ATOM 5377 O O . ASP A 1 645 ? -25.503 2.255 51.392 1.00 32.69 645 ASP A O 1
ATOM 5381 N N . SER A 1 646 ? -27.523 1.390 51.037 1.00 30.59 646 SER A N 1
ATOM 5382 C CA . SER A 1 646 ? -28.180 2.096 52.145 1.00 30.59 646 SER A CA 1
ATOM 5383 C C . SER A 1 646 ? -29.432 1.336 52.565 1.00 30.59 646 SER A C 1
ATOM 5385 O O . SER A 1 646 ? -30.557 1.704 52.230 1.00 30.59 646 SER A O 1
ATOM 5387 N N . GLU A 1 647 ? -29.216 0.257 53.317 1.00 28.75 647 GLU A N 1
ATOM 5388 C CA . GLU A 1 647 ? -30.250 -0.396 54.114 1.00 28.75 647 GLU A CA 1
ATOM 5389 C C . GLU A 1 647 ? -30.871 0.611 55.096 1.00 28.75 647 GLU A C 1
ATOM 5391 O O . GLU A 1 647 ? -30.226 1.092 56.030 1.00 28.75 647 GLU A O 1
ATOM 5396 N N . VAL A 1 648 ? -32.162 0.892 54.918 1.00 27.69 648 VAL A N 1
ATOM 5397 C CA . VAL A 1 648 ? -33.039 1.306 56.014 1.00 27.69 648 VAL A CA 1
ATOM 5398 C C . VAL A 1 648 ? -33.987 0.142 56.280 1.00 27.69 648 VAL A C 1
ATOM 5400 O O . VAL A 1 648 ? -34.901 -0.125 55.505 1.00 27.69 648 VAL A O 1
ATOM 5403 N N . ASN A 1 649 ? -33.730 -0.556 57.386 1.00 25.77 649 ASN A N 1
ATOM 5404 C CA . ASN A 1 649 ? -34.559 -1.624 57.939 1.00 25.77 649 ASN A CA 1
ATOM 5405 C C . ASN A 1 649 ? -35.953 -1.117 58.329 1.00 25.77 649 ASN A C 1
ATOM 5407 O O . ASN A 1 649 ? -36.054 -0.286 59.231 1.00 25.77 649 ASN A O 1
ATOM 5411 N N . ILE A 1 650 ? -37.007 -1.711 57.757 1.00 30.44 650 ILE A N 1
ATOM 5412 C CA . ILE A 1 650 ? -38.257 -2.018 58.472 1.00 30.44 650 ILE A CA 1
ATOM 5413 C C . ILE A 1 650 ? -38.730 -3.414 58.025 1.00 30.44 650 ILE A C 1
ATOM 5415 O O . ILE A 1 650 ? -39.084 -3.626 56.867 1.00 30.44 650 ILE A O 1
ATOM 5419 N N . GLU A 1 651 ? -38.703 -4.351 58.974 1.00 22.66 651 GLU A N 1
ATOM 5420 C CA . GLU A 1 651 ? -39.230 -5.723 58.921 1.00 22.66 651 GLU A CA 1
ATOM 5421 C C . GLU A 1 651 ? -40.743 -5.712 58.606 1.00 22.66 651 GLU A C 1
ATOM 5423 O O . GLU A 1 651 ? -41.500 -4.937 59.183 1.00 22.66 651 GLU A O 1
ATOM 5428 N N . ALA A 1 652 ? -41.169 -6.389 57.536 1.00 24.33 652 ALA A N 1
ATOM 5429 C CA . ALA A 1 652 ? -41.698 -7.761 57.483 1.00 24.33 652 ALA A CA 1
ATOM 5430 C C . ALA A 1 652 ? -43.232 -7.837 57.601 1.00 24.33 652 ALA A C 1
ATOM 5432 O O . ALA A 1 652 ? -43.791 -7.573 58.655 1.00 24.33 652 ALA A O 1
ATOM 5433 N N . GLU A 1 653 ? -43.893 -8.272 56.520 1.00 21.94 653 GLU A N 1
ATOM 5434 C CA . GLU A 1 653 ? -44.744 -9.474 56.505 1.00 21.94 653 GLU A CA 1
ATOM 5435 C C . GLU A 1 653 ? -45.279 -9.758 55.082 1.00 21.94 653 GLU A C 1
ATOM 5437 O O . GLU A 1 653 ? -46.002 -8.945 54.522 1.00 21.94 653 GLU A O 1
ATOM 5442 N N . GLN A 1 654 ? -44.898 -10.940 54.556 1.00 22.70 654 GLN A N 1
ATOM 5443 C CA . GLN A 1 654 ? -45.719 -11.920 53.804 1.00 22.70 654 GLN A CA 1
ATOM 5444 C C . GLN A 1 654 ? -46.392 -11.449 52.480 1.00 22.70 654 GLN A C 1
ATOM 5446 O O . GLN A 1 654 ? -47.077 -10.445 52.436 1.00 22.70 654 GLN A O 1
ATOM 5451 N N . SER A 1 655 ? -46.368 -12.138 51.335 1.00 22.67 655 SER A N 1
ATOM 5452 C CA . SER A 1 655 ? -45.979 -13.502 50.982 1.00 22.67 655 SER A CA 1
ATOM 5453 C C . SER A 1 655 ? -46.169 -13.718 49.461 1.00 22.67 655 SER A C 1
ATOM 5455 O O . SER A 1 655 ? -47.221 -13.465 48.892 1.00 22.67 655 SER A O 1
ATOM 5457 N N . SER A 1 656 ? -45.119 -14.232 48.825 1.00 21.78 656 SER A N 1
ATOM 5458 C CA . SER A 1 656 ? -45.109 -15.354 47.873 1.00 21.78 656 SER A CA 1
ATOM 5459 C C . SER A 1 656 ? -45.984 -15.441 46.592 1.00 21.78 656 SER A C 1
ATOM 5461 O O . SER A 1 656 ? -47.179 -15.693 46.664 1.00 21.78 656 SER A O 1
ATOM 5463 N N . ILE A 1 657 ? -45.260 -15.502 45.456 1.00 29.53 657 ILE A N 1
ATOM 5464 C CA . ILE A 1 657 ? -45.254 -16.515 44.360 1.00 29.53 657 ILE A CA 1
ATOM 5465 C C . ILE A 1 657 ? -46.544 -16.728 43.518 1.00 29.53 657 ILE A C 1
ATOM 5467 O O . ILE A 1 657 ? -47.610 -17.022 44.042 1.00 29.53 657 ILE A O 1
ATOM 5471 N N . ILE A 1 658 ? -46.372 -16.734 42.181 1.00 23.34 658 ILE A N 1
ATOM 5472 C CA . ILE A 1 658 ? -46.671 -17.829 41.212 1.00 23.34 658 ILE A CA 1
ATOM 5473 C C . ILE A 1 658 ? -47.007 -17.233 39.824 1.00 23.34 658 ILE A C 1
ATOM 5475 O O . ILE A 1 658 ? -48.046 -16.613 39.628 1.00 23.34 658 ILE A O 1
ATOM 5479 N N . ALA A 1 659 ? -46.132 -17.475 38.838 1.00 28.45 659 ALA A N 1
ATOM 5480 C CA . ALA A 1 659 ? -46.514 -17.518 37.419 1.00 28.45 659 ALA A CA 1
ATOM 5481 C C . ALA A 1 659 ? -47.414 -18.750 37.195 1.00 28.45 659 ALA A C 1
ATOM 5483 O O . ALA A 1 659 ? -47.106 -19.788 37.782 1.00 28.45 659 ALA A O 1
ATOM 5484 N N . PRO A 1 660 ? -48.458 -18.725 36.340 1.00 34.84 660 PRO A N 1
ATOM 5485 C CA . PRO A 1 660 ? -48.206 -18.964 34.914 1.00 34.84 660 PRO A CA 1
ATOM 5486 C C . PRO A 1 660 ? -49.239 -18.357 33.932 1.00 34.84 660 PRO A C 1
ATOM 5488 O O . PRO A 1 660 ? -50.298 -17.854 34.296 1.00 34.84 660 PRO A O 1
ATOM 5491 N N . ALA A 1 661 ? -48.898 -18.444 32.646 1.00 32.47 661 ALA A N 1
ATOM 5492 C CA . ALA A 1 661 ? -49.709 -18.084 31.486 1.00 32.47 661 ALA A CA 1
ATOM 5493 C C . ALA A 1 661 ? -51.080 -18.795 31.408 1.00 32.47 661 ALA A C 1
ATOM 5495 O O . ALA A 1 661 ? -51.164 -19.987 31.685 1.00 32.47 661 ALA A O 1
ATOM 5496 N N . LEU A 1 662 ? -52.123 -18.096 30.936 1.00 24.42 662 LEU A N 1
ATOM 5497 C CA . LEU A 1 662 ? -52.768 -18.254 29.612 1.00 24.42 662 LEU A CA 1
ATOM 5498 C C . LEU A 1 662 ? -54.156 -17.568 29.569 1.00 24.42 662 LEU A C 1
ATOM 5500 O O . LEU A 1 662 ? -54.970 -17.723 30.470 1.00 24.42 662 LEU A O 1
ATOM 5504 N N . LEU A 1 663 ? -54.426 -16.953 28.408 1.00 22.95 663 LEU A N 1
ATOM 5505 C CA . LEU A 1 663 ? -55.726 -16.785 27.731 1.00 22.95 663 LEU A CA 1
ATOM 5506 C C . LEU A 1 663 ? -56.750 -15.714 28.190 1.00 22.95 663 LEU A C 1
ATOM 5508 O O . LEU A 1 663 ? -57.571 -15.912 29.074 1.00 22.95 663 LEU A O 1
ATOM 5512 N N . SER A 1 664 ? -56.828 -14.691 27.324 1.00 24.58 664 SER A N 1
ATOM 5513 C CA . SER A 1 664 ? -58.031 -14.161 26.643 1.00 24.58 664 SER A CA 1
ATOM 5514 C C . SER A 1 664 ? -59.080 -13.291 27.370 1.00 24.58 664 SER A C 1
ATOM 5516 O O . SER A 1 664 ? -59.797 -13.750 28.244 1.00 24.58 664 SER A O 1
ATOM 5518 N N . LEU A 1 665 ? -59.271 -12.103 26.762 1.00 27.34 665 LEU A N 1
ATOM 5519 C CA . LEU A 1 665 ? -60.531 -11.405 26.423 1.00 27.34 665 LEU A CA 1
ATOM 5520 C C . LEU A 1 665 ? -61.438 -10.829 27.544 1.00 27.34 665 LEU A C 1
ATOM 5522 O O . LEU A 1 665 ? -62.054 -11.568 28.298 1.00 27.34 665 LEU A O 1
ATOM 5526 N N . ILE A 1 666 ? -61.650 -9.498 27.453 1.00 24.41 666 ILE A N 1
ATOM 5527 C CA . ILE A 1 666 ? -62.881 -8.678 27.664 1.00 24.41 666 ILE A CA 1
ATOM 5528 C C . ILE A 1 666 ? -62.630 -7.415 28.532 1.00 24.41 666 ILE A C 1
ATOM 5530 O O . ILE A 1 666 ? -62.092 -7.476 29.629 1.00 24.41 666 ILE A O 1
ATOM 5534 N N . ALA A 1 667 ? -63.014 -6.261 27.970 1.00 23.73 667 ALA A N 1
ATOM 5535 C CA . ALA A 1 667 ? -62.932 -4.869 28.460 1.00 23.73 667 ALA A CA 1
ATOM 5536 C C . ALA A 1 667 ? -64.012 -4.518 29.531 1.00 23.73 667 ALA A C 1
ATOM 5538 O O . ALA A 1 667 ? -64.796 -5.405 29.862 1.00 23.73 667 ALA A O 1
ATOM 5539 N N . PRO A 1 668 ? -64.274 -3.240 29.921 1.00 48.22 668 PRO A N 1
ATOM 5540 C CA . PRO A 1 668 ? -63.435 -2.054 30.211 1.00 48.22 668 PRO A CA 1
ATOM 5541 C C . PRO A 1 668 ? -63.753 -1.397 31.599 1.00 48.22 668 PRO A C 1
ATOM 5543 O O . PRO A 1 668 ? -64.705 -1.790 32.267 1.00 48.22 668 PRO A O 1
ATOM 5546 N N . ASN A 1 669 ? -63.031 -0.301 31.921 1.00 25.62 669 ASN A N 1
ATOM 5547 C CA . ASN A 1 669 ? -63.336 0.834 32.843 1.00 25.62 669 ASN A CA 1
ATOM 5548 C C . ASN A 1 669 ? -62.667 0.870 34.239 1.00 25.62 669 ASN A C 1
ATOM 5550 O O . ASN A 1 669 ? -62.507 -0.171 34.865 1.00 25.62 669 ASN A O 1
ATOM 5554 N N . PRO A 1 670 ? -62.484 2.073 34.840 1.00 32.31 670 PRO A N 1
ATOM 5555 C CA . PRO A 1 670 ? -62.024 3.349 34.270 1.00 32.31 670 PRO A CA 1
ATOM 5556 C C . PRO A 1 670 ? -60.888 4.017 35.093 1.00 32.31 670 PRO A C 1
ATOM 5558 O O . PRO A 1 670 ? -60.658 3.720 36.261 1.00 32.31 670 PRO A O 1
ATOM 5561 N N . MET A 1 671 ? -60.200 4.951 34.433 1.00 27.78 671 MET A N 1
ATOM 5562 C CA . MET A 1 671 ? -59.014 5.722 34.843 1.00 27.78 671 MET A CA 1
ATOM 5563 C C . MET A 1 671 ? -59.055 6.407 36.225 1.00 27.78 671 MET A C 1
ATOM 5565 O O . MET A 1 671 ? -59.998 7.127 36.547 1.00 27.78 671 MET A O 1
ATOM 5569 N N . MET A 1 672 ? -57.913 6.358 36.923 1.00 27.41 672 MET A N 1
ATOM 5570 C CA . MET A 1 672 ? -57.358 7.489 37.682 1.00 27.41 672 MET A CA 1
ATOM 5571 C C . MET A 1 672 ? -56.087 7.978 36.965 1.00 27.41 672 MET A C 1
ATOM 5573 O O . MET A 1 672 ? -55.222 7.165 36.649 1.00 27.41 672 MET A O 1
ATOM 5577 N N . LEU A 1 673 ? -55.977 9.287 36.699 1.00 31.33 673 LEU A N 1
ATOM 5578 C CA . LEU A 1 673 ? -54.757 9.912 36.162 1.00 31.33 673 LEU A CA 1
ATOM 5579 C C . LEU A 1 673 ? -53.625 9.903 37.215 1.00 31.33 673 LEU A C 1
ATOM 5581 O O . LEU A 1 673 ? -53.886 10.304 38.354 1.00 31.33 673 LEU A O 1
ATOM 5585 N N . PRO A 1 674 ? -52.369 9.565 36.862 1.00 38.38 674 PRO A N 1
ATOM 5586 C CA . PRO A 1 674 ? -51.208 9.835 37.708 1.00 38.38 674 PRO A CA 1
ATOM 5587 C C . PRO A 1 674 ? -50.818 11.323 37.630 1.00 38.38 674 PRO A C 1
ATOM 5589 O O . PRO A 1 674 ? -50.811 11.918 36.554 1.00 38.38 674 PRO A O 1
ATOM 5592 N N . MET A 1 675 ? -50.470 11.945 38.761 1.00 46.62 675 MET A N 1
ATOM 5593 C CA . MET A 1 675 ? -49.911 13.305 38.772 1.00 46.62 675 MET A CA 1
ATOM 5594 C C . MET A 1 675 ? -48.522 13.328 38.105 1.00 46.62 675 MET A C 1
ATOM 5596 O O . MET A 1 675 ? -47.661 12.516 38.441 1.00 46.62 675 MET A O 1
ATOM 5600 N N . LEU A 1 676 ? -48.299 14.280 37.193 1.00 59.50 676 LEU A N 1
ATOM 5601 C CA . LEU A 1 676 ? -47.023 14.491 36.492 1.00 59.50 676 LEU A CA 1
ATOM 5602 C C . LEU A 1 676 ? -45.911 15.005 37.443 1.00 59.50 676 LEU A C 1
ATOM 5604 O O . LEU A 1 676 ? -46.197 15.840 38.310 1.00 59.50 676 LEU A O 1
ATOM 5608 N N . PRO A 1 677 ? -44.642 14.566 37.287 1.00 58.53 677 PRO A N 1
ATOM 5609 C CA . PRO A 1 677 ? -43.496 15.101 38.031 1.00 58.53 677 PRO A CA 1
ATOM 5610 C C . PRO A 1 677 ? -43.320 16.614 37.813 1.00 58.53 677 PRO A C 1
ATOM 5612 O O . PRO A 1 677 ? -43.533 17.111 36.712 1.00 58.53 677 PRO A O 1
ATOM 5615 N N . LYS A 1 678 ? -42.879 17.368 38.832 1.00 58.09 678 LYS A N 1
ATOM 5616 C CA . LYS A 1 678 ? -42.712 18.837 38.725 1.00 58.09 678 LYS A CA 1
ATOM 5617 C C . LYS A 1 678 ? -41.587 19.285 37.780 1.00 58.09 678 LYS A C 1
ATOM 5619 O O . LYS A 1 678 ? -41.608 20.430 37.345 1.00 58.09 678 LYS A O 1
ATOM 5624 N N . ASN A 1 679 ? -40.606 18.428 37.497 1.00 72.31 679 ASN A N 1
ATOM 5625 C CA . ASN A 1 679 ? -39.469 18.744 36.633 1.00 72.31 679 ASN A CA 1
ATOM 5626 C C . ASN A 1 679 ? -39.617 18.029 35.283 1.00 72.31 679 ASN A C 1
ATOM 5628 O O . ASN A 1 679 ? -39.666 16.800 35.245 1.00 72.31 679 ASN A O 1
ATOM 5632 N N . ILE A 1 680 ? -39.658 18.796 34.187 1.00 75.38 680 ILE A N 1
ATOM 5633 C CA . ILE A 1 680 ? -39.795 18.260 32.823 1.00 75.38 680 ILE A CA 1
ATOM 5634 C C . ILE A 1 680 ? -38.647 17.308 32.469 1.00 75.38 680 ILE A C 1
ATOM 5636 O O . ILE A 1 680 ? -38.869 16.345 31.746 1.00 75.38 680 ILE A O 1
ATOM 5640 N N . LEU A 1 681 ? -37.438 17.503 33.007 1.00 76.06 681 LEU A N 1
ATOM 5641 C CA . LEU A 1 681 ? -36.281 16.643 32.708 1.00 76.06 681 LEU A CA 1
ATOM 5642 C C . LEU A 1 681 ? -36.467 15.174 33.117 1.00 76.06 681 LEU A C 1
ATOM 5644 O O . LEU A 1 681 ? -35.756 14.311 32.595 1.00 76.06 681 LEU A O 1
ATOM 5648 N N . ASP A 1 682 ? -37.409 14.912 34.023 1.00 76.12 682 ASP A N 1
ATOM 5649 C CA . ASP A 1 682 ? -37.705 13.587 34.565 1.00 76.12 682 ASP A CA 1
ATOM 5650 C C . ASP A 1 682 ? -38.933 12.946 33.894 1.00 76.12 682 ASP A C 1
ATOM 5652 O O . ASP A 1 682 ? -39.357 11.856 34.276 1.00 76.12 682 ASP A O 1
ATOM 5656 N N . TRP A 1 683 ? -39.532 13.611 32.897 1.00 83.25 683 TRP A N 1
ATOM 5657 C CA . TRP A 1 683 ? -40.718 13.095 32.221 1.00 83.25 683 TRP A CA 1
ATOM 5658 C C . TRP A 1 683 ? -40.369 11.964 31.261 1.00 83.25 683 TRP A C 1
ATOM 5660 O O . TRP A 1 683 ? -39.540 12.102 30.357 1.00 83.25 683 TRP A O 1
ATOM 5670 N N . THR A 1 684 ? -41.073 10.852 31.426 1.00 82.81 684 THR A N 1
ATOM 5671 C CA . THR A 1 684 ? -41.070 9.730 30.484 1.00 82.81 684 THR A CA 1
ATOM 5672 C C . THR A 1 684 ? -41.827 10.077 29.198 1.00 82.81 684 THR A C 1
ATOM 5674 O O . THR A 1 684 ? -42.601 11.033 29.147 1.00 82.81 684 THR A O 1
ATOM 5677 N N . GLN A 1 685 ? -41.631 9.277 28.151 1.00 83.44 685 GLN A N 1
ATOM 5678 C CA . GLN A 1 685 ? -42.325 9.416 26.864 1.00 83.44 685 GLN A CA 1
ATOM 5679 C C . GLN A 1 685 ? -43.857 9.410 27.021 1.00 83.44 685 GLN A C 1
ATOM 5681 O O . GLN A 1 685 ? -44.556 10.256 26.466 1.00 83.44 685 GLN A O 1
ATOM 5686 N N . THR A 1 686 ? -44.381 8.509 27.855 1.00 83.31 686 THR A N 1
ATOM 5687 C CA . THR A 1 686 ? -45.815 8.406 28.155 1.00 83.31 686 THR A CA 1
ATOM 5688 C C . THR A 1 686 ? -46.338 9.668 28.838 1.00 83.31 686 THR A C 1
ATOM 5690 O O . THR A 1 686 ? -47.397 10.168 28.480 1.00 83.31 686 THR A O 1
ATOM 5693 N N . GLN A 1 687 ? -45.560 10.238 29.760 1.00 80.88 687 GLN A N 1
ATOM 5694 C CA . GLN A 1 687 ? -45.907 11.468 30.476 1.00 80.88 687 GLN A CA 1
ATOM 5695 C C . GLN A 1 687 ? -45.876 12.709 29.574 1.00 80.88 687 GLN A C 1
ATOM 5697 O O . GLN A 1 687 ? -46.749 13.565 29.689 1.00 80.88 687 GLN A O 1
ATOM 5702 N N . VAL A 1 688 ? -44.923 12.799 28.639 1.00 83.25 688 VAL A N 1
ATOM 5703 C CA . VAL A 1 688 ? -44.912 13.854 27.609 1.00 83.25 688 VAL A CA 1
ATOM 5704 C C . VAL A 1 688 ? -46.149 13.744 26.719 1.00 83.25 688 VAL A C 1
ATOM 5706 O O . VAL A 1 688 ? -46.819 14.745 26.467 1.00 83.25 688 VAL A O 1
ATOM 5709 N N . HIS A 1 689 ? -46.492 12.530 26.285 1.00 84.81 689 HIS A N 1
ATOM 5710 C CA . HIS A 1 689 ? -47.676 12.287 25.465 1.00 84.81 689 HIS A CA 1
ATOM 5711 C C . HIS A 1 689 ? -48.981 12.627 26.209 1.00 84.81 689 HIS A C 1
ATOM 5713 O O . HIS A 1 689 ? -49.862 13.286 25.649 1.00 84.81 689 HIS A O 1
ATOM 5719 N N . GLU A 1 690 ? -49.096 12.243 27.483 1.00 81.50 690 GLU A N 1
ATOM 5720 C CA . GLU A 1 690 ? -50.225 12.585 28.358 1.00 81.50 690 GLU A CA 1
ATOM 5721 C C . GLU A 1 690 ? -50.319 14.093 28.614 1.00 81.50 690 GLU A C 1
ATOM 5723 O O . GLU A 1 690 ? -51.418 14.644 28.589 1.00 81.50 690 GLU A O 1
ATOM 5728 N N . TRP A 1 691 ? -49.191 14.787 28.790 1.00 86.81 691 TRP A N 1
ATOM 5729 C CA . TRP A 1 691 ? -49.165 16.240 28.962 1.00 86.81 691 TRP A CA 1
ATOM 5730 C C . TRP A 1 691 ? -49.576 16.988 27.687 1.00 86.81 691 TRP A C 1
ATOM 5732 O O . TRP A 1 691 ? -50.397 17.904 27.758 1.00 86.81 691 TRP A O 1
ATOM 5742 N N . LEU A 1 692 ? -49.069 16.586 26.516 1.00 84.75 692 LEU A N 1
ATOM 5743 C CA . LEU A 1 692 ? -49.461 17.176 25.229 1.00 84.75 692 LEU A CA 1
ATOM 5744 C C . LEU A 1 692 ? -50.956 16.958 24.960 1.00 84.75 692 LEU A C 1
ATOM 5746 O O . LEU A 1 692 ? -51.675 17.896 24.613 1.00 84.75 692 LEU A O 1
ATOM 5750 N N . THR A 1 693 ? -51.449 15.742 25.201 1.00 84.56 693 THR A N 1
ATOM 5751 C CA . THR A 1 693 ? -52.870 15.412 25.031 1.00 84.56 693 THR A CA 1
ATOM 5752 C C . THR A 1 693 ? -53.744 16.150 26.051 1.00 84.56 693 THR A C 1
ATOM 5754 O O . THR A 1 693 ? -54.785 16.694 25.687 1.00 84.56 693 THR A O 1
ATOM 5757 N N . GLY A 1 694 ? -53.299 16.249 27.308 1.00 77.06 694 GLY A N 1
ATOM 5758 C CA . GLY A 1 694 ? -53.986 16.962 28.390 1.00 77.06 694 GLY A CA 1
ATOM 5759 C C . GLY A 1 694 ? -54.081 18.477 28.184 1.00 77.06 694 GLY A C 1
ATOM 5760 O O . GLY A 1 694 ? -54.991 19.106 28.718 1.00 77.06 694 GLY A O 1
ATOM 5761 N N . ASN A 1 695 ? -53.201 19.056 27.361 1.00 82.06 695 ASN A N 1
ATOM 5762 C CA . ASN A 1 695 ? -53.249 20.460 26.938 1.00 82.06 695 ASN A CA 1
ATOM 5763 C C . ASN A 1 695 ? -53.918 20.665 25.562 1.00 82.06 695 ASN A C 1
ATOM 5765 O O . ASN A 1 695 ? -53.806 21.741 24.977 1.00 82.06 695 ASN A O 1
ATOM 5769 N N . ASN A 1 696 ? -54.641 19.661 25.050 1.00 80.62 696 ASN A N 1
ATOM 5770 C CA . ASN A 1 696 ? -55.329 19.676 23.751 1.00 80.62 696 ASN A CA 1
ATOM 5771 C C . ASN A 1 696 ? -54.404 19.835 22.520 1.00 80.62 696 ASN A C 1
ATOM 5773 O O . ASN A 1 696 ? -54.845 20.336 21.487 1.00 80.62 696 ASN A O 1
ATOM 5777 N N . LEU A 1 697 ? -53.146 19.384 22.593 1.00 85.94 697 LEU A N 1
ATOM 5778 C CA . LEU A 1 697 ? -52.185 19.391 21.479 1.00 85.94 697 LEU A CA 1
ATOM 5779 C C . LEU A 1 697 ? -52.097 18.010 20.809 1.00 85.94 697 LEU A C 1
ATOM 5781 O O . LEU A 1 697 ? -51.081 17.316 20.885 1.00 85.94 697 LEU A O 1
ATOM 5785 N N . VAL A 1 698 ? -53.197 17.563 20.201 1.00 81.19 698 VAL A N 1
ATOM 5786 C CA . VAL A 1 698 ? -53.356 16.172 19.741 1.00 81.19 698 VAL A CA 1
ATOM 5787 C C . VAL A 1 698 ? -52.488 15.852 18.517 1.00 81.19 698 VAL A C 1
ATOM 5789 O O . VAL A 1 698 ? -51.992 14.728 18.408 1.00 81.19 698 VAL A O 1
ATOM 5792 N N . GLN A 1 699 ? -52.269 16.803 17.601 1.00 81.50 699 GLN A N 1
ATOM 5793 C CA . GLN A 1 699 ? -51.368 16.587 16.462 1.00 81.50 699 GLN A CA 1
ATOM 5794 C C . GLN A 1 699 ? -49.911 16.561 16.922 1.00 81.50 699 GLN A C 1
ATOM 5796 O O . GLN A 1 699 ? -49.158 15.682 16.504 1.00 81.50 699 GLN A O 1
ATOM 5801 N N . MET A 1 700 ? -49.533 17.448 17.846 1.00 82.44 700 MET A N 1
ATOM 5802 C CA . MET A 1 700 ? -48.187 17.440 18.433 1.00 82.44 700 MET A CA 1
ATOM 5803 C C . MET A 1 700 ? -47.925 16.160 19.234 1.00 82.44 700 MET A C 1
ATOM 5805 O O . MET A 1 700 ? -46.865 15.565 19.082 1.00 82.44 700 MET A O 1
ATOM 5809 N N . ALA A 1 701 ? -48.894 15.668 20.014 1.00 83.56 701 ALA A N 1
ATOM 5810 C CA . ALA A 1 701 ? -48.762 14.412 20.758 1.00 83.56 701 ALA A CA 1
ATOM 5811 C C . ALA A 1 701 ? -48.492 13.202 19.845 1.00 83.56 701 ALA A C 1
ATOM 5813 O O . ALA A 1 701 ? -47.784 12.280 20.246 1.00 83.56 701 ALA A O 1
ATOM 5814 N N . ARG A 1 702 ? -49.040 13.213 18.620 1.00 80.56 702 ARG A N 1
ATOM 5815 C CA . ARG A 1 702 ? -48.817 12.181 17.591 1.00 80.56 702 ARG A CA 1
ATOM 5816 C C . ARG A 1 702 ? -47.508 12.361 16.826 1.00 80.56 702 ARG A C 1
ATOM 5818 O O . ARG A 1 702 ? -46.896 11.375 16.439 1.00 80.56 702 ARG A O 1
ATOM 5825 N N . LEU A 1 703 ? -47.095 13.601 16.580 1.00 82.75 703 LEU A N 1
ATOM 5826 C CA . LEU A 1 703 ? -45.832 13.895 15.904 1.00 82.75 703 LEU A CA 1
ATOM 5827 C C . LEU A 1 703 ? -44.628 13.581 16.806 1.00 82.75 703 LEU A C 1
ATOM 5829 O O . LEU A 1 703 ? -43.603 13.085 16.338 1.00 82.75 703 LEU A O 1
ATOM 5833 N N . LEU A 1 704 ? -44.785 13.855 18.101 1.00 85.00 704 LEU A N 1
ATOM 5834 C CA . LEU A 1 704 ? -43.756 13.790 19.135 1.00 85.00 704 LEU A CA 1
ATOM 5835 C C . LEU A 1 704 ? -43.887 12.545 20.024 1.00 85.00 704 LEU A C 1
ATOM 5837 O O . LEU A 1 704 ? -43.458 12.569 21.176 1.00 85.00 704 LEU A O 1
ATOM 5841 N N . THR A 1 705 ? -44.479 11.462 19.509 1.00 79.31 705 THR A N 1
ATOM 5842 C CA . THR A 1 705 ? -44.757 10.244 20.289 1.00 79.31 705 THR A CA 1
ATOM 5843 C C . THR A 1 705 ? -43.528 9.669 20.966 1.00 79.31 705 THR A C 1
ATOM 5845 O O . THR A 1 705 ? -43.686 9.093 22.031 1.00 79.31 705 THR A O 1
ATOM 5848 N N . ASP A 1 706 ? -42.338 9.841 20.383 1.00 79.88 706 ASP A N 1
ATOM 5849 C CA . ASP A 1 706 ? -41.081 9.227 20.834 1.00 79.88 706 ASP A CA 1
ATOM 5850 C C . ASP A 1 706 ? -40.217 10.136 21.724 1.00 79.88 706 ASP A C 1
ATOM 5852 O O . ASP A 1 706 ? -39.117 9.757 22.126 1.00 79.88 706 ASP A O 1
ATOM 5856 N N . LEU A 1 707 ? -40.695 11.341 22.059 1.00 83.50 707 LEU A N 1
ATOM 5857 C CA . LEU A 1 707 ? -39.939 12.284 22.885 1.00 83.50 707 LEU A CA 1
ATOM 5858 C C . LEU A 1 707 ? -40.207 12.070 24.379 1.00 83.50 707 LEU A C 1
ATOM 5860 O O . LEU A 1 707 ? -41.346 12.097 24.836 1.00 83.50 707 LEU A O 1
ATOM 5864 N N . ASN A 1 708 ? -39.132 11.933 25.156 1.00 85.75 708 ASN A N 1
ATOM 5865 C CA . ASN A 1 708 ? -39.153 12.124 26.607 1.00 85.75 708 ASN A CA 1
ATOM 5866 C C . ASN A 1 708 ? -38.908 13.607 26.951 1.00 85.75 708 ASN A C 1
ATOM 5868 O O . ASN A 1 708 ? -38.628 14.425 26.072 1.00 85.75 708 ASN A O 1
ATOM 5872 N N . GLY A 1 709 ? -39.003 13.980 28.227 1.00 81.44 709 GLY A N 1
ATOM 5873 C CA . GLY A 1 709 ? -38.939 15.384 28.634 1.00 81.44 709 GLY A CA 1
ATOM 5874 C C . GLY A 1 709 ? -37.616 16.095 28.321 1.00 81.44 709 GLY A C 1
ATOM 5875 O O . GLY A 1 709 ? -37.617 17.292 28.036 1.00 81.44 709 GLY A O 1
ATOM 5876 N N . ARG A 1 710 ? -36.488 15.370 28.274 1.00 80.50 710 ARG A N 1
ATOM 5877 C CA . ARG A 1 710 ? -35.194 15.936 27.842 1.00 80.50 710 ARG A CA 1
ATOM 5878 C C . ARG A 1 710 ? -35.194 16.240 26.350 1.00 80.50 710 ARG A C 1
ATOM 5880 O O . ARG A 1 710 ? -34.817 17.337 25.947 1.00 80.50 710 ARG A O 1
ATOM 5887 N N . SER A 1 711 ? -35.654 15.294 25.536 1.00 81.50 711 SER A N 1
ATOM 5888 C CA . SER A 1 711 ? -35.749 15.482 24.088 1.00 81.50 711 SER A CA 1
ATOM 5889 C C . SER A 1 711 ? -36.766 16.568 23.716 1.00 81.50 711 SER A C 1
ATOM 5891 O O . SER A 1 711 ? -36.564 17.281 22.738 1.00 81.50 711 SER A O 1
ATOM 5893 N N . LEU A 1 712 ? -37.814 16.755 24.528 1.00 84.69 712 LEU A N 1
ATOM 5894 C CA . LEU A 1 712 ? -38.792 17.832 24.362 1.00 84.69 712 LEU A CA 1
ATOM 5895 C C . LEU A 1 712 ? -38.175 19.231 24.551 1.00 84.69 712 LEU A C 1
ATOM 5897 O O . LEU A 1 712 ? -38.513 20.148 23.806 1.00 84.69 712 LEU A O 1
ATOM 5901 N N . LEU A 1 713 ? -37.245 19.395 25.499 1.00 83.50 713 LEU A N 1
ATOM 5902 C CA . LEU A 1 713 ? -36.532 20.663 25.716 1.00 83.50 713 LEU A CA 1
ATOM 5903 C C . LEU A 1 713 ? -35.547 20.980 24.585 1.00 83.50 713 LEU A C 1
ATOM 5905 O O . LEU A 1 713 ? -35.487 22.121 24.136 1.00 83.50 713 LEU A O 1
ATOM 5909 N N . TYR A 1 714 ? -34.816 19.981 24.079 1.00 80.25 714 TYR A N 1
ATOM 5910 C CA . TYR A 1 714 ? -33.958 20.172 22.903 1.00 80.25 714 TYR A CA 1
ATOM 5911 C C . TYR A 1 714 ? -34.761 20.530 21.654 1.00 80.25 714 TYR A C 1
ATOM 5913 O O . TYR A 1 714 ? -34.334 21.360 20.855 1.00 80.25 714 TYR A O 1
ATOM 5921 N N . PHE A 1 715 ? -35.936 19.921 21.494 1.00 82.62 715 PHE A N 1
ATOM 5922 C CA . PHE A 1 715 ? -36.845 20.249 20.407 1.00 82.62 715 PHE A CA 1
ATOM 5923 C C . PHE A 1 715 ? -37.347 21.699 20.498 1.00 82.62 715 PHE A C 1
ATOM 5925 O O . PHE A 1 715 ? -37.361 22.402 19.489 1.00 82.62 715 PHE A O 1
ATOM 5932 N N . ASP A 1 716 ? -37.695 22.179 21.695 1.00 83.19 716 ASP A N 1
ATOM 5933 C CA . ASP A 1 716 ? -38.065 23.584 21.911 1.00 83.19 716 ASP A CA 1
ATOM 5934 C C . ASP A 1 716 ? -36.898 24.546 21.610 1.00 83.19 716 ASP A C 1
ATOM 5936 O O . ASP A 1 716 ? -37.096 25.535 20.903 1.00 83.19 716 ASP A O 1
ATOM 5940 N N . ASP A 1 717 ? -35.669 24.228 22.038 1.00 80.75 717 ASP A N 1
ATOM 5941 C CA . ASP A 1 717 ? -34.473 25.029 21.724 1.00 80.75 717 ASP A CA 1
ATOM 5942 C C . ASP A 1 717 ? -34.186 25.086 20.212 1.00 80.75 717 ASP A C 1
ATOM 5944 O O . ASP A 1 717 ? -33.943 26.162 19.658 1.00 80.75 717 ASP A O 1
ATOM 5948 N N . PHE A 1 718 ? -34.318 23.950 19.518 1.00 79.38 718 PHE A N 1
ATOM 5949 C CA . PHE A 1 718 ? -34.189 23.867 18.063 1.00 79.38 718 PHE A CA 1
ATOM 5950 C C . PHE A 1 718 ? -35.204 24.772 17.352 1.00 79.38 718 PHE A C 1
ATOM 5952 O O . PHE A 1 718 ? -34.831 25.525 16.450 1.00 79.38 718 PHE A O 1
ATOM 5959 N N . ILE A 1 719 ? -36.471 24.764 17.785 1.00 81.50 719 ILE A N 1
ATOM 5960 C CA . ILE A 1 719 ? -37.499 25.640 17.208 1.00 81.50 719 ILE A CA 1
ATOM 5961 C C . ILE A 1 719 ? -37.208 27.121 17.515 1.00 81.50 719 ILE A C 1
ATOM 5963 O O . ILE A 1 719 ? -37.458 27.982 16.665 1.00 81.50 719 ILE A O 1
ATOM 5967 N N . ARG A 1 720 ? -36.695 27.452 18.708 1.00 79.69 720 ARG A N 1
ATOM 5968 C CA . ARG A 1 720 ? -36.397 28.843 19.097 1.00 79.69 720 ARG A CA 1
ATOM 5969 C C . ARG A 1 720 ? -35.217 29.437 18.329 1.00 79.69 720 ARG A C 1
ATOM 5971 O O . ARG A 1 720 ? -35.311 30.596 17.914 1.00 79.69 720 ARG A O 1
ATOM 5978 N N . ASN A 1 721 ? -34.140 28.668 18.159 1.00 76.94 721 ASN A N 1
ATOM 5979 C CA . ASN A 1 721 ? -32.848 29.162 17.673 1.00 76.94 721 ASN A CA 1
ATOM 5980 C C . ASN A 1 721 ? -32.586 28.899 16.180 1.00 76.94 721 ASN A C 1
ATOM 5982 O O . ASN A 1 721 ? -31.690 29.524 15.611 1.00 76.94 721 ASN A O 1
ATOM 5986 N N . GLY A 1 722 ? -33.333 28.001 15.532 1.00 73.44 722 GLY A N 1
ATOM 5987 C CA . GLY A 1 722 ? -33.162 27.705 14.106 1.00 73.44 722 GLY A CA 1
ATOM 5988 C C . GLY A 1 722 ? -33.970 28.602 13.153 1.00 73.44 722 GLY A C 1
ATOM 5989 O O . GLY A 1 722 ? -34.741 29.474 13.564 1.00 73.44 722 GLY A O 1
ATOM 5990 N N . ASP A 1 723 ? -33.801 28.394 11.839 1.00 80.69 723 ASP A N 1
ATOM 5991 C CA . ASP A 1 723 ? -34.549 29.136 10.813 1.00 80.69 723 ASP A CA 1
ATOM 5992 C C . ASP A 1 723 ? -36.030 28.722 10.815 1.00 80.69 723 ASP A C 1
ATOM 5994 O O . ASP A 1 723 ? -36.413 27.647 10.346 1.00 80.69 723 ASP A O 1
ATOM 5998 N N . ARG A 1 724 ? -36.884 29.627 11.307 1.00 71.94 724 ARG A N 1
ATOM 5999 C CA . ARG A 1 724 ? -38.330 29.417 11.469 1.00 71.94 724 ARG A CA 1
ATOM 6000 C C . ARG A 1 724 ? -39.030 28.954 10.191 1.00 71.94 724 ARG A C 1
ATOM 6002 O O . ARG A 1 724 ? -39.973 28.175 10.288 1.00 71.94 724 ARG A O 1
ATOM 6009 N N . LYS A 1 725 ? -38.614 29.417 9.004 1.00 73.06 725 LYS A N 1
ATOM 6010 C CA . LYS A 1 725 ? -39.269 29.014 7.745 1.00 73.06 725 LYS A CA 1
ATOM 6011 C C . LYS A 1 725 ? -38.911 27.583 7.361 1.00 73.06 725 LYS A C 1
ATOM 6013 O O . LYS A 1 725 ? -39.796 26.831 6.962 1.00 73.06 725 LYS A O 1
ATOM 6018 N N . GLN A 1 726 ? -37.644 27.203 7.505 1.00 75.19 726 GLN A N 1
ATOM 6019 C CA . GLN A 1 726 ? -37.197 25.841 7.210 1.00 75.19 726 GLN A CA 1
ATOM 6020 C C . GLN A 1 726 ? -37.765 24.840 8.219 1.00 75.19 726 GLN A C 1
ATOM 6022 O O . GLN A 1 726 ? -38.276 23.799 7.820 1.00 75.19 726 GLN A O 1
ATOM 6027 N N . ILE A 1 727 ? -37.767 25.186 9.509 1.00 80.44 727 ILE A N 1
ATOM 6028 C CA . ILE A 1 727 ? -38.287 24.314 10.568 1.00 80.44 727 ILE A CA 1
ATOM 6029 C C . ILE A 1 727 ? -39.785 24.063 10.400 1.00 80.44 727 ILE A C 1
ATOM 6031 O O . ILE A 1 727 ? -40.218 22.918 10.484 1.00 80.44 727 ILE A O 1
ATOM 6035 N N . VAL A 1 728 ? -40.586 25.098 10.120 1.00 81.81 728 VAL A N 1
ATOM 6036 C CA . VAL A 1 728 ? -42.029 24.915 9.893 1.00 81.81 728 VAL A CA 1
ATOM 6037 C C . VAL A 1 728 ? -42.289 24.034 8.671 1.00 81.81 728 VAL A C 1
ATOM 6039 O O . VAL A 1 728 ? -43.155 23.168 8.751 1.00 81.81 728 VAL A O 1
ATOM 6042 N N . ASN A 1 729 ? -41.524 24.186 7.584 1.00 80.81 729 ASN A N 1
ATOM 6043 C CA . ASN A 1 729 ? -41.661 23.317 6.411 1.00 80.81 729 ASN A CA 1
ATOM 6044 C C . ASN A 1 729 ? -41.316 21.856 6.737 1.00 80.81 729 ASN A C 1
ATOM 6046 O O . ASN A 1 729 ? -42.101 20.968 6.421 1.00 80.81 729 ASN A O 1
ATOM 6050 N N . ILE A 1 730 ? -40.208 21.608 7.442 1.00 81.81 730 ILE A N 1
ATOM 6051 C CA . ILE A 1 730 ? -39.795 20.256 7.852 1.00 81.81 730 ILE A CA 1
ATOM 6052 C C . ILE A 1 730 ? -40.840 19.620 8.780 1.00 81.81 730 ILE A C 1
ATOM 6054 O O . ILE A 1 730 ? -41.207 18.461 8.604 1.00 81.81 730 ILE A O 1
ATOM 6058 N N . LEU A 1 731 ? -41.368 20.376 9.748 1.00 81.31 731 LEU A N 1
ATOM 6059 C CA . LEU A 1 731 ? -42.409 19.888 10.657 1.00 81.31 731 LEU A CA 1
ATOM 6060 C C . LEU A 1 731 ? -43.738 19.630 9.936 1.00 81.31 731 LEU A C 1
ATOM 6062 O O . LEU A 1 731 ? -44.453 18.690 10.281 1.00 81.31 731 LEU A O 1
ATOM 6066 N N . GLN A 1 732 ? -44.075 20.436 8.925 1.00 82.06 732 GLN A N 1
ATOM 6067 C CA . GLN A 1 732 ? -45.243 20.198 8.079 1.00 82.06 732 GLN A CA 1
ATOM 6068 C C . GLN A 1 732 ? -45.081 18.934 7.231 1.00 82.06 732 GLN A C 1
ATOM 6070 O O . GLN A 1 732 ? -46.021 18.143 7.174 1.00 82.06 732 GLN A O 1
ATOM 6075 N N . GLU A 1 733 ? -43.913 18.718 6.625 1.00 82.06 733 GLU A N 1
ATOM 6076 C CA . GLU A 1 733 ? -43.597 17.513 5.850 1.00 82.06 733 GLU A CA 1
ATOM 6077 C C . GLU A 1 733 ? -43.605 16.257 6.730 1.00 82.06 733 GLU A C 1
ATOM 6079 O O . GLU A 1 733 ? -44.218 15.252 6.361 1.00 82.06 733 GLU A O 1
ATOM 6084 N N . ASP A 1 734 ? -43.006 16.314 7.925 1.00 78.44 734 ASP A N 1
ATOM 6085 C CA . ASP A 1 734 ? -42.983 15.169 8.842 1.00 78.44 734 ASP A CA 1
ATOM 6086 C C . ASP A 1 734 ? -44.371 14.869 9.432 1.00 78.44 734 ASP A C 1
ATOM 6088 O O . ASP A 1 734 ? -44.765 13.705 9.531 1.00 78.44 734 ASP A O 1
ATOM 6092 N N . SER A 1 735 ? -45.168 15.902 9.734 1.00 81.12 735 SER A N 1
ATOM 6093 C CA . SER A 1 735 ? -46.574 15.738 10.126 1.00 81.12 735 SER A CA 1
ATOM 6094 C C . SER A 1 735 ? -47.395 15.105 9.012 1.00 81.12 735 SER A C 1
ATOM 6096 O O . SER A 1 735 ? -48.157 14.172 9.278 1.00 81.12 735 SER A O 1
ATOM 6098 N N . LEU A 1 736 ? -47.215 15.548 7.764 1.00 78.38 736 LEU A N 1
ATOM 6099 C CA . LEU A 1 736 ? -47.911 14.971 6.617 1.00 78.38 736 LEU A CA 1
ATOM 6100 C C . LEU A 1 736 ? -47.536 13.493 6.446 1.00 78.38 736 LEU A C 1
ATOM 6102 O O . LEU A 1 736 ? -48.411 12.656 6.239 1.00 78.38 736 LEU A O 1
ATOM 6106 N N . ARG A 1 737 ? -46.248 13.165 6.601 1.00 78.31 737 ARG A N 1
ATOM 6107 C CA . ARG A 1 737 ? -45.716 11.803 6.491 1.00 78.31 737 ARG A CA 1
ATOM 6108 C C . ARG A 1 737 ? -46.228 10.872 7.593 1.00 78.31 737 ARG A C 1
ATOM 6110 O O . ARG A 1 737 ? -46.635 9.755 7.291 1.00 78.31 737 ARG A O 1
ATOM 6117 N N . LYS A 1 738 ? -46.196 11.304 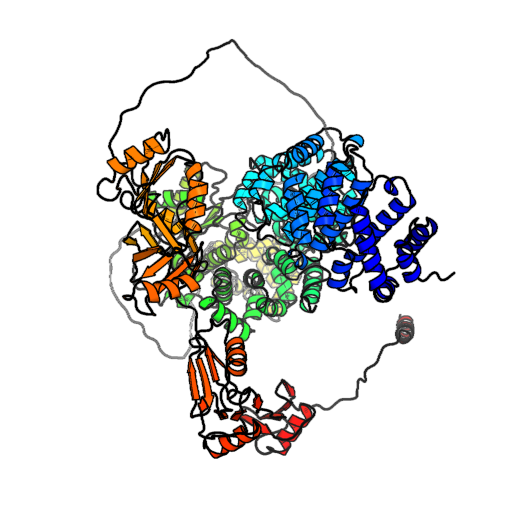8.858 1.00 71.31 738 LYS A N 1
ATOM 6118 C CA . LYS A 1 738 ? -46.532 10.454 10.017 1.00 71.31 738 LYS A CA 1
ATOM 6119 C C . LYS A 1 738 ? -48.022 10.410 10.340 1.00 71.31 738 LYS A C 1
ATOM 6121 O O . LYS A 1 738 ? -48.518 9.386 10.796 1.00 71.31 738 LYS A O 1
ATOM 6126 N N . THR A 1 739 ? -48.737 11.514 10.132 1.00 70.88 739 THR A N 1
ATOM 6127 C CA . THR A 1 739 ? -50.145 11.648 10.548 1.00 70.88 739 THR A CA 1
ATOM 6128 C C . THR A 1 739 ? -51.122 11.790 9.381 1.00 70.88 739 THR A C 1
ATOM 6130 O O . THR A 1 739 ? -52.332 11.724 9.594 1.00 70.88 739 THR A O 1
ATOM 6133 N N . GLY A 1 740 ? -50.629 11.978 8.151 1.00 73.81 740 GLY A N 1
ATOM 6134 C CA . GLY A 1 740 ? -51.464 12.219 6.969 1.00 73.81 740 GLY A CA 1
ATOM 6135 C C . GLY A 1 740 ? -52.137 13.596 6.952 1.00 73.81 740 GLY A C 1
ATOM 6136 O O . GLY A 1 740 ? -53.010 13.835 6.119 1.00 73.81 740 GLY A O 1
ATOM 6137 N N . GLN A 1 741 ? -51.774 14.494 7.874 1.00 75.94 741 GLN A N 1
ATOM 6138 C CA . GLN A 1 741 ? -52.367 15.822 8.035 1.00 75.94 741 GLN A CA 1
ATOM 6139 C C . GLN A 1 741 ? -51.278 16.897 8.135 1.00 75.94 741 GLN A C 1
ATOM 6141 O O . GLN A 1 741 ? -50.210 16.680 8.711 1.00 75.94 741 GLN A O 1
ATOM 6146 N N . THR A 1 742 ? -51.551 18.078 7.578 1.00 78.06 742 THR A N 1
ATOM 6147 C CA . THR A 1 742 ? -50.675 19.250 7.720 1.00 78.06 742 THR A CA 1
ATOM 6148 C C . THR A 1 742 ? -50.700 19.748 9.160 1.00 78.06 742 THR A C 1
ATOM 6150 O O . THR A 1 742 ? -51.787 19.941 9.710 1.00 78.06 742 THR A O 1
ATOM 6153 N N . LEU A 1 743 ? -49.523 20.006 9.736 1.00 80.69 743 LEU A N 1
ATOM 6154 C CA . LEU A 1 743 ? -49.397 20.459 11.119 1.00 80.69 743 LEU A CA 1
ATOM 6155 C C . LEU A 1 743 ? -50.165 21.766 11.369 1.00 80.69 743 LEU A C 1
ATOM 6157 O O . LEU A 1 743 ? -49.938 22.776 10.696 1.00 80.69 743 LEU A O 1
ATOM 6161 N N . SER A 1 744 ? -51.038 21.761 12.376 1.00 82.94 744 SER A N 1
ATOM 6162 C CA . SER A 1 744 ? -51.743 22.954 12.842 1.00 82.94 744 SER A CA 1
ATOM 6163 C C . SER A 1 744 ? -50.760 23.982 13.408 1.00 82.94 744 SER A C 1
ATOM 6165 O O . SER A 1 744 ? -50.167 23.789 14.470 1.00 82.94 744 SER A O 1
ATOM 6167 N N . LEU A 1 745 ? -50.632 25.127 12.729 1.00 78.19 745 LEU A N 1
ATOM 6168 C CA . LEU A 1 745 ? -49.820 26.251 13.214 1.00 78.19 745 LEU A CA 1
ATOM 6169 C C . LEU A 1 745 ? -50.335 26.801 14.553 1.00 78.19 745 LEU A C 1
ATOM 6171 O O . LEU A 1 745 ? -49.572 27.391 15.313 1.00 78.19 745 LEU A O 1
ATOM 6175 N N . THR A 1 746 ? -51.617 26.591 14.857 1.00 78.62 746 THR A N 1
ATOM 6176 C CA . THR A 1 746 ? -52.229 26.975 16.132 1.00 78.62 746 THR A CA 1
ATOM 6177 C C . THR A 1 746 ? -51.766 26.061 17.267 1.00 78.62 746 THR A C 1
ATOM 6179 O O . THR A 1 746 ? -51.418 26.563 18.331 1.00 78.62 746 THR A O 1
ATOM 6182 N N . GLU A 1 747 ? -51.682 24.744 17.035 1.00 80.62 747 GLU A N 1
ATOM 6183 C CA . GLU A 1 747 ? -51.111 23.808 18.018 1.00 80.62 747 GLU A CA 1
ATOM 6184 C C . GLU A 1 747 ? -49.611 24.050 18.215 1.00 80.62 747 GLU A C 1
ATOM 6186 O O . GLU A 1 747 ? -49.143 24.043 19.349 1.00 80.62 747 GLU A O 1
ATOM 6191 N N . LEU A 1 748 ? -48.865 24.339 17.141 1.00 82.62 748 LEU A N 1
ATOM 6192 C CA . LEU A 1 748 ? -47.439 24.662 17.235 1.00 82.62 748 LEU A CA 1
ATOM 6193 C C . LEU A 1 748 ? -47.195 25.926 18.078 1.00 82.62 748 LEU A C 1
ATOM 6195 O O . LEU A 1 748 ? -46.319 25.936 18.940 1.00 82.62 748 LEU A O 1
ATOM 6199 N N . ALA A 1 749 ? -47.998 26.974 17.879 1.00 78.62 749 ALA A N 1
ATOM 6200 C CA . ALA A 1 749 ? -47.905 28.200 18.671 1.00 78.62 749 ALA A CA 1
ATOM 6201 C C . ALA A 1 749 ? -48.299 27.976 20.145 1.00 78.62 749 ALA A C 1
ATOM 6203 O O . ALA A 1 749 ? -47.629 28.477 21.050 1.00 78.62 749 ALA A O 1
ATOM 6204 N N . CYS A 1 750 ? -49.355 27.195 20.405 1.00 78.81 750 CYS A N 1
ATOM 6205 C CA . CYS A 1 750 ? -49.749 26.825 21.766 1.00 78.81 750 CYS A CA 1
ATOM 6206 C C . CYS A 1 750 ? -48.684 25.970 22.464 1.00 78.81 750 CYS A C 1
ATOM 6208 O O . CYS A 1 750 ? -48.408 26.198 23.639 1.00 78.81 750 CYS A O 1
ATOM 6210 N N . PHE A 1 751 ? -48.044 25.042 21.747 1.00 86.62 751 PHE A N 1
ATOM 6211 C CA . PHE A 1 751 ? -46.927 24.251 22.257 1.00 86.62 751 PHE A CA 1
ATOM 6212 C C . PHE A 1 751 ? -45.769 25.141 22.724 1.00 86.62 751 PHE A C 1
ATOM 6214 O O . PHE A 1 751 ? -45.328 25.013 23.863 1.00 86.62 751 PHE A O 1
ATOM 6221 N N . GLN A 1 752 ? -45.334 26.096 21.896 1.00 82.50 752 GLN A N 1
ATOM 6222 C CA . GLN A 1 752 ? -44.261 27.025 22.267 1.00 82.50 752 GLN A CA 1
ATOM 6223 C C . GLN A 1 752 ? -44.616 27.857 23.506 1.00 82.50 752 GLN A C 1
ATOM 6225 O O . GLN A 1 752 ? -43.796 28.005 24.410 1.00 82.50 752 GLN A O 1
ATOM 6230 N N . SER A 1 753 ? -45.856 28.349 23.587 1.00 80.69 753 SER A N 1
ATOM 6231 C CA . SER A 1 753 ? -46.328 29.105 24.752 1.00 80.69 753 SER A CA 1
ATOM 6232 C C . SER A 1 753 ? -46.349 28.256 26.031 1.00 80.69 753 SER A C 1
ATOM 6234 O O . SER A 1 753 ? -45.984 28.740 27.102 1.00 80.69 753 SER A O 1
ATOM 6236 N N . LEU A 1 754 ? -46.729 26.980 25.931 1.00 81.25 754 LEU A N 1
ATOM 6237 C CA . LEU A 1 754 ? -46.732 26.055 27.064 1.00 81.25 754 LEU A CA 1
ATOM 6238 C C . LEU A 1 754 ? -45.313 25.686 27.511 1.00 81.25 754 LEU A C 1
ATOM 6240 O O . LEU A 1 754 ? -45.070 25.590 28.717 1.00 81.25 754 LEU A O 1
ATOM 6244 N N . MET A 1 755 ? -44.367 25.552 26.578 1.00 82.06 755 MET A N 1
ATOM 6245 C CA . MET A 1 755 ? -42.951 25.359 26.904 1.00 82.06 755 MET A CA 1
ATOM 6246 C C . MET A 1 755 ? -42.371 26.577 27.636 1.00 82.06 755 MET A C 1
ATOM 6248 O O . MET A 1 755 ? -41.686 26.405 28.638 1.00 82.06 755 MET A O 1
ATOM 6252 N N . GLU A 1 756 ? -42.731 27.804 27.241 1.00 72.56 756 GLU A N 1
ATOM 6253 C CA . GLU A 1 756 ? -42.314 29.030 27.952 1.00 72.56 756 GLU A CA 1
ATOM 6254 C C . GLU A 1 756 ? -42.810 29.086 29.401 1.00 72.56 756 GLU A C 1
ATOM 6256 O O . GLU A 1 756 ? -42.108 29.587 30.275 1.00 72.56 756 GLU A O 1
ATOM 6261 N N . SER A 1 757 ? -44.002 28.547 29.672 1.00 61.06 757 SER A N 1
ATOM 6262 C CA . SER A 1 757 ? -44.591 28.549 31.016 1.00 61.06 757 SER A CA 1
ATOM 6263 C C . SER A 1 757 ? -44.018 27.494 31.977 1.00 61.06 757 SER A C 1
ATOM 6265 O O . SER A 1 757 ? -44.207 27.626 33.185 1.00 61.06 757 SER A O 1
ATOM 6267 N N . ASN A 1 758 ? -43.313 26.471 31.472 1.00 59.94 758 ASN A N 1
ATOM 6268 C CA . ASN A 1 758 ? -42.778 25.364 32.281 1.00 59.94 758 ASN A CA 1
ATOM 6269 C C . ASN A 1 758 ? -41.248 25.397 32.478 1.00 59.94 758 ASN A C 1
ATOM 6271 O O . ASN A 1 758 ? -40.697 24.504 33.124 1.00 59.94 758 ASN A O 1
ATOM 6275 N N . ILE A 1 759 ? -40.553 26.417 31.965 1.00 53.59 759 ILE A N 1
ATOM 6276 C CA . ILE A 1 759 ? -39.115 26.619 32.197 1.00 53.59 759 ILE A CA 1
ATOM 6277 C C . ILE A 1 759 ? -38.934 27.488 33.459 1.00 53.59 759 ILE A C 1
ATOM 6279 O O . ILE A 1 759 ? -39.474 28.595 33.510 1.00 53.59 759 ILE A O 1
ATOM 6283 N N . PRO A 1 760 ? -38.188 27.048 34.493 1.00 37.84 760 PRO A N 1
ATOM 6284 C CA . PRO A 1 760 ? -37.877 27.908 35.631 1.00 37.84 760 PRO A CA 1
ATOM 6285 C C . PRO A 1 760 ? -37.000 29.085 35.179 1.00 37.84 760 PRO A C 1
ATOM 6287 O O . PRO A 1 760 ? -35.955 28.908 34.558 1.00 37.84 760 PRO A O 1
ATOM 6290 N N . SER A 1 761 ? -37.447 30.305 35.476 1.00 29.83 761 SER A N 1
ATOM 6291 C CA . SER A 1 761 ? -36.769 31.550 35.119 1.00 29.83 761 SER A CA 1
ATOM 6292 C C . SER A 1 761 ? -35.475 31.738 35.920 1.00 29.83 761 SER A C 1
ATOM 6294 O O . SER A 1 761 ? -35.532 32.159 37.076 1.00 29.83 761 SER A O 1
ATOM 6296 N N . ASP A 1 762 ? -34.318 31.508 35.299 1.00 29.86 762 ASP A N 1
ATOM 6297 C CA . ASP A 1 762 ? -33.039 32.004 35.812 1.00 29.86 762 ASP A CA 1
ATOM 6298 C C . ASP A 1 762 ? -32.847 33.472 35.405 1.00 29.86 762 ASP A C 1
ATOM 6300 O O . ASP A 1 762 ? -32.530 33.833 34.270 1.00 29.86 762 ASP A O 1
ATOM 6304 N N . SER A 1 763 ? -33.062 34.355 36.375 1.00 26.30 763 SER A N 1
ATOM 6305 C CA . SER A 1 763 ? -32.683 35.759 36.315 1.00 26.30 763 SER A CA 1
ATOM 6306 C C . SER A 1 763 ? -31.166 35.903 36.473 1.00 26.30 763 SER A C 1
ATOM 6308 O O . SER A 1 763 ? -30.662 35.714 37.578 1.00 26.30 763 SER A O 1
ATOM 6310 N N . ASN A 1 764 ? -30.447 36.272 35.404 1.00 26.69 764 ASN A N 1
ATOM 6311 C CA . ASN A 1 764 ? -29.418 37.331 35.395 1.00 26.69 764 ASN A CA 1
ATOM 6312 C C . ASN A 1 764 ? -28.575 37.312 34.108 1.00 26.69 764 ASN A C 1
ATOM 6314 O O . ASN A 1 764 ? -27.476 36.770 34.081 1.00 26.69 764 ASN A O 1
ATOM 6318 N N . THR A 1 765 ? -29.015 38.043 33.084 1.00 25.52 765 THR A N 1
ATOM 6319 C CA . THR A 1 765 ? -28.097 38.620 32.086 1.00 25.52 765 THR A CA 1
ATOM 6320 C C . THR A 1 765 ? -28.613 39.982 31.649 1.00 25.52 765 THR A C 1
ATOM 6322 O O . THR A 1 765 ? -29.486 40.114 30.794 1.00 25.52 765 THR A O 1
ATOM 6325 N N . THR A 1 766 ? -28.058 41.027 32.258 1.00 27.02 766 THR A N 1
ATOM 6326 C CA . THR A 1 766 ? -28.143 42.399 31.771 1.00 27.02 766 THR A CA 1
ATOM 6327 C C . THR A 1 766 ? -27.238 42.570 30.550 1.00 27.02 766 THR A C 1
ATOM 6329 O O . THR A 1 766 ? -26.017 42.513 30.641 1.00 27.02 766 THR A O 1
ATOM 6332 N N . ASN A 1 767 ? -27.884 42.799 29.406 1.00 25.86 767 ASN A N 1
ATOM 6333 C CA . ASN A 1 767 ? -27.505 43.700 28.315 1.00 25.86 767 ASN A CA 1
ATOM 6334 C C . ASN A 1 767 ? -26.014 44.039 28.127 1.00 25.86 767 ASN A C 1
ATOM 6336 O O . ASN A 1 767 ? -25.469 44.854 28.869 1.00 25.86 767 ASN A O 1
ATOM 6340 N N . LYS A 1 768 ? -25.459 43.664 26.965 1.00 26.42 768 LYS A N 1
ATOM 6341 C CA . LYS A 1 768 ? -24.660 44.598 26.152 1.00 26.42 768 LYS A CA 1
ATOM 6342 C C . LYS A 1 768 ? -24.749 44.265 24.660 1.00 26.42 768 LYS A C 1
ATOM 6344 O O . LYS A 1 768 ? -24.279 43.233 24.195 1.00 26.42 768 LYS A O 1
ATOM 6349 N N . LYS A 1 769 ? -25.396 45.186 23.941 1.00 27.12 769 LYS A N 1
ATOM 6350 C CA . LYS A 1 769 ? -25.518 45.259 22.483 1.00 27.12 769 LYS A CA 1
ATOM 6351 C C . LYS A 1 769 ? -24.150 45.411 21.813 1.00 27.12 769 LYS A C 1
ATOM 6353 O O . LYS A 1 769 ? -23.279 46.107 22.329 1.00 27.12 769 LYS A O 1
ATOM 6358 N N . HIS A 1 770 ? -24.041 44.820 20.625 1.00 25.94 770 HIS A N 1
ATOM 6359 C CA . HIS A 1 770 ? -23.043 45.122 19.604 1.00 25.94 770 HIS A CA 1
ATOM 6360 C C . HIS A 1 770 ? -23.014 46.614 19.241 1.00 25.94 770 HIS A C 1
ATOM 6362 O O . HIS A 1 770 ? -24.057 47.228 19.012 1.00 25.94 770 HIS A O 1
ATOM 6368 N N . GLY A 1 771 ? -21.798 47.146 19.132 1.00 23.47 771 GLY A N 1
ATOM 6369 C CA . GLY A 1 771 ? -21.443 48.383 18.447 1.00 23.47 771 GLY A CA 1
ATOM 6370 C C . GLY A 1 771 ? -20.195 48.110 17.607 1.00 23.47 771 GLY A C 1
ATOM 6371 O O . GLY A 1 771 ? -19.303 47.389 18.050 1.00 23.47 771 GLY A O 1
ATOM 6372 N N . GLN A 1 772 ? -20.226 48.608 16.378 1.00 24.66 772 GLN A N 1
ATOM 6373 C CA . GLN A 1 772 ? -19.300 48.382 15.269 1.00 24.66 772 GLN A CA 1
ATOM 6374 C C . GLN A 1 772 ? -17.882 48.953 15.492 1.00 24.66 772 GLN A C 1
ATOM 6376 O O . GLN A 1 772 ? -17.639 49.682 16.447 1.00 24.66 772 GLN A O 1
ATOM 6381 N N . GLU A 1 773 ? -17.035 48.678 14.489 1.00 23.42 773 GLU A N 1
ATOM 6382 C CA . GLU A 1 773 ? -15.928 49.505 13.968 1.00 23.42 773 GLU A CA 1
ATOM 6383 C C . GLU A 1 773 ? -14.465 49.148 14.323 1.00 23.42 773 GLU A C 1
ATOM 6385 O O . GLU A 1 773 ? -13.984 49.327 15.432 1.00 23.42 773 GLU A O 1
ATOM 6390 N N . THR A 1 774 ? -13.771 48.672 13.273 1.00 23.02 774 THR A N 1
ATOM 6391 C CA . THR A 1 774 ? -12.475 49.132 12.718 1.00 23.02 774 THR A CA 1
ATOM 6392 C C . THR A 1 774 ? -11.272 49.409 13.631 1.00 23.02 774 THR A C 1
ATOM 6394 O O . THR A 1 774 ? -11.338 50.243 14.524 1.00 23.02 774 THR A O 1
ATOM 6397 N N . GLY A 1 775 ? -10.093 48.916 13.215 1.00 22.55 775 GLY A N 1
ATOM 6398 C CA . GLY A 1 775 ? -8.854 49.705 13.328 1.00 22.55 775 GLY A CA 1
ATOM 6399 C C . GLY A 1 775 ? -7.600 49.002 13.860 1.00 22.55 775 GLY A C 1
ATOM 6400 O O . GLY A 1 775 ? -7.459 48.770 15.050 1.00 22.55 775 GLY A O 1
ATOM 6401 N N . SER A 1 776 ? -6.661 48.774 12.935 1.00 22.44 776 SER A N 1
ATOM 6402 C CA . SER A 1 776 ? -5.212 49.052 13.011 1.00 22.44 776 SER A CA 1
ATOM 6403 C C . SER A 1 776 ? -4.338 48.601 14.201 1.00 22.44 776 SER A C 1
ATOM 6405 O O . SER A 1 776 ? -4.462 49.057 15.331 1.00 22.44 776 SER A O 1
ATOM 6407 N N . GLN A 1 777 ? -3.304 47.842 13.816 1.00 23.62 777 GLN A N 1
ATOM 6408 C CA . GLN A 1 777 ? -1.910 47.818 14.294 1.00 23.62 777 GLN A CA 1
ATOM 6409 C C . GLN A 1 777 ? -1.447 48.924 15.271 1.00 23.62 777 GLN A C 1
ATOM 6411 O O . GLN A 1 777 ? -1.626 50.106 15.001 1.00 23.62 777 GLN A O 1
ATOM 6416 N N . THR A 1 778 ? -0.670 48.540 16.296 1.00 22.75 778 THR A N 1
ATOM 6417 C CA . THR A 1 778 ? 0.733 48.968 16.582 1.00 22.75 778 THR A CA 1
ATOM 6418 C C . THR A 1 778 ? 1.168 48.409 17.955 1.00 22.75 778 THR A C 1
ATOM 6420 O O . THR A 1 778 ? 0.468 48.548 18.944 1.00 22.75 778 THR A O 1
ATOM 6423 N N . ASN A 1 779 ? 2.161 47.516 18.006 1.00 22.41 779 ASN A N 1
ATOM 6424 C CA . ASN A 1 779 ? 3.590 47.752 18.279 1.00 22.41 779 ASN A CA 1
ATOM 6425 C C . ASN A 1 779 ? 3.970 48.196 19.717 1.00 22.41 779 ASN A C 1
ATOM 6427 O O . ASN A 1 779 ? 3.727 49.331 20.105 1.00 22.41 779 ASN A O 1
ATOM 6431 N N . LYS A 1 780 ? 4.812 47.342 20.333 1.00 21.67 780 LYS A N 1
ATOM 6432 C CA . LYS A 1 780 ? 6.142 47.647 20.919 1.00 21.67 780 LYS A CA 1
ATOM 6433 C C . LYS A 1 780 ? 6.340 47.858 22.445 1.00 21.67 780 LYS A C 1
ATOM 6435 O O . LYS A 1 780 ? 5.895 48.840 23.018 1.00 21.67 780 LYS A O 1
ATOM 6440 N N . ILE A 1 781 ? 7.273 47.017 22.940 1.00 21.95 781 ILE A N 1
ATOM 6441 C CA . ILE A 1 781 ? 8.443 47.274 23.827 1.00 21.95 781 ILE A CA 1
ATOM 6442 C C . ILE A 1 781 ? 8.257 47.117 25.357 1.00 21.95 781 ILE A C 1
ATOM 6444 O O . ILE A 1 781 ? 7.658 47.965 26.002 1.00 21.95 781 ILE A O 1
ATOM 6448 N N . ASP A 1 782 ? 8.802 46.000 25.888 1.00 21.64 782 ASP A N 1
ATOM 6449 C CA . ASP A 1 782 ? 9.954 45.833 26.831 1.00 21.64 782 ASP A CA 1
ATOM 6450 C C . ASP A 1 782 ? 10.278 46.943 27.874 1.00 21.64 782 ASP A C 1
ATOM 6452 O O . ASP A 1 782 ? 9.900 48.091 27.662 1.00 21.64 782 ASP A O 1
ATOM 6456 N N . PRO A 1 783 ? 11.139 46.744 28.914 1.00 33.75 783 PRO A N 1
ATOM 6457 C CA . PRO A 1 783 ? 11.762 45.529 29.488 1.00 33.75 783 PRO A CA 1
ATOM 6458 C C . PRO A 1 783 ? 11.823 45.525 31.051 1.00 33.75 783 PRO A C 1
ATOM 6460 O O . PRO A 1 783 ? 11.538 46.533 31.696 1.00 33.75 783 PRO A O 1
ATOM 6463 N N . LYS A 1 784 ? 12.331 44.445 31.685 1.00 22.36 784 LYS A N 1
ATOM 6464 C CA . LYS A 1 784 ? 13.332 44.525 32.790 1.00 22.36 784 LYS A CA 1
ATOM 6465 C C . LYS A 1 784 ? 13.911 43.159 33.219 1.00 22.36 784 LYS A C 1
ATOM 6467 O O . LYS A 1 784 ? 13.203 42.204 33.503 1.00 22.36 784 LYS A O 1
ATOM 6472 N N . ARG A 1 785 ? 15.247 43.153 33.264 1.00 20.62 785 ARG A N 1
ATOM 6473 C CA . ARG A 1 785 ? 16.250 42.146 33.689 1.00 20.62 785 ARG A CA 1
ATOM 6474 C C . ARG A 1 785 ? 16.393 42.120 35.241 1.00 20.62 785 ARG A C 1
ATOM 6476 O O . ARG A 1 785 ? 15.889 43.068 35.844 1.00 20.62 785 ARG A O 1
ATOM 6483 N N . PRO A 1 786 ? 17.118 41.174 35.903 1.00 27.28 786 PRO A N 1
ATOM 6484 C CA . PRO A 1 786 ? 18.554 40.940 35.661 1.00 27.28 786 PRO A CA 1
ATOM 6485 C C . PRO A 1 786 ? 19.099 39.498 35.763 1.00 27.28 786 PRO A C 1
ATOM 6487 O O . PRO A 1 786 ? 18.509 38.587 36.328 1.00 27.28 786 PRO A O 1
ATOM 6490 N N . GLN A 1 787 ? 20.295 39.364 35.182 1.00 21.77 787 GLN A N 1
ATOM 6491 C CA . GLN A 1 787 ? 21.237 38.244 35.232 1.00 21.77 787 GLN A CA 1
ATOM 6492 C C . GLN A 1 787 ? 22.057 38.262 36.532 1.00 21.77 787 GLN A C 1
ATOM 6494 O O . GLN A 1 787 ? 22.393 39.344 37.007 1.00 21.77 787 GLN A O 1
ATOM 6499 N N . GLN A 1 788 ? 22.565 37.100 36.958 1.00 21.77 788 GLN A N 1
ATOM 6500 C CA . GLN A 1 788 ? 23.930 36.984 37.487 1.00 21.77 788 GLN A CA 1
ATOM 6501 C C . GLN A 1 788 ? 24.554 35.641 37.071 1.00 21.77 788 GLN A C 1
ATOM 6503 O O . GLN A 1 788 ? 24.012 34.572 37.331 1.00 21.77 788 GLN A O 1
ATOM 6508 N N . ARG A 1 789 ? 25.697 35.735 36.379 1.00 21.08 789 ARG A N 1
ATOM 6509 C CA . ARG A 1 789 ? 26.679 34.668 36.141 1.00 21.08 789 ARG A CA 1
ATOM 6510 C C . ARG A 1 789 ? 27.719 34.713 37.259 1.00 21.08 789 ARG A C 1
ATOM 6512 O O . ARG A 1 789 ? 28.153 35.807 37.607 1.00 21.08 789 ARG A O 1
ATOM 6519 N N . GLN A 1 790 ? 28.242 33.553 37.642 1.00 21.92 790 GLN A N 1
ATOM 6520 C CA . GLN A 1 790 ? 29.659 33.379 37.963 1.00 21.92 790 GLN A CA 1
ATOM 6521 C C . GLN A 1 790 ? 30.133 32.016 37.441 1.00 21.92 790 GLN A C 1
ATOM 6523 O O . GLN A 1 790 ? 29.382 31.046 37.403 1.00 21.92 790 GLN A O 1
ATOM 6528 N N . SER A 1 791 ? 31.369 32.010 36.958 1.00 20.83 791 SER A N 1
ATOM 6529 C CA . SER A 1 791 ? 32.077 30.956 36.229 1.00 20.83 791 SER A CA 1
ATOM 6530 C C . SER A 1 791 ? 33.449 30.735 36.862 1.00 20.83 791 SER A C 1
ATOM 6532 O O . SER A 1 791 ? 33.998 31.716 37.360 1.00 20.83 791 SER A O 1
ATOM 6534 N N . LEU A 1 792 ? 33.994 29.516 36.709 1.00 20.86 792 LEU A N 1
ATOM 6535 C CA . LEU A 1 792 ? 35.402 29.032 36.766 1.00 20.86 792 LEU A CA 1
ATOM 6536 C C . LEU A 1 792 ? 35.411 27.699 37.550 1.00 20.86 792 LEU A C 1
ATOM 6538 O O . LEU A 1 792 ? 34.822 27.646 38.617 1.00 20.86 792 LEU A O 1
ATOM 6542 N N . GLY A 1 793 ? 36.022 26.585 37.143 1.00 19.44 793 GLY A N 1
ATOM 6543 C CA . GLY A 1 793 ? 36.841 26.227 35.989 1.00 19.44 793 GLY A CA 1
ATOM 6544 C C . GLY A 1 793 ? 37.508 24.855 36.232 1.00 19.44 793 GLY A C 1
ATOM 6545 O O . GLY A 1 793 ? 37.801 24.511 37.370 1.00 19.44 793 GLY A O 1
ATOM 6546 N N . THR A 1 794 ? 37.762 24.131 35.134 1.00 20.70 794 THR A N 1
ATOM 6547 C CA . THR A 1 794 ? 38.849 23.153 34.864 1.00 20.70 794 THR A CA 1
ATOM 6548 C C . THR A 1 794 ? 38.980 21.802 35.602 1.00 20.70 794 THR A C 1
ATOM 6550 O O . THR A 1 794 ? 39.245 21.756 36.793 1.00 20.70 794 THR A O 1
ATOM 6553 N N . ASN A 1 795 ? 39.025 20.756 34.754 1.00 20.67 795 ASN A N 1
ATOM 6554 C CA . ASN A 1 795 ? 39.886 19.555 34.736 1.00 20.67 795 ASN A CA 1
ATOM 6555 C C . ASN A 1 795 ? 39.828 18.518 35.869 1.00 20.67 795 ASN A C 1
ATOM 6557 O O . ASN A 1 795 ? 40.157 18.826 37.004 1.00 20.67 795 ASN A O 1
ATOM 6561 N N . LEU A 1 796 ? 39.567 17.262 35.470 1.00 21.67 796 LEU A N 1
ATOM 6562 C CA . LEU A 1 796 ? 40.238 15.986 35.817 1.00 21.67 796 LEU A CA 1
ATOM 6563 C C . LEU A 1 796 ? 39.391 14.878 35.144 1.00 21.67 796 LEU A C 1
ATOM 6565 O O . LEU A 1 796 ? 38.202 14.776 35.411 1.00 21.67 796 LEU A O 1
ATOM 6569 N N . ILE A 1 797 ? 39.814 14.318 34.003 1.00 21.94 797 ILE A N 1
ATOM 6570 C CA . ILE A 1 797 ? 40.603 13.074 33.880 1.00 21.94 797 ILE A CA 1
ATOM 6571 C C . ILE A 1 797 ? 40.015 11.957 34.747 1.00 21.94 797 ILE A C 1
ATOM 6573 O O . ILE A 1 797 ? 40.170 12.013 35.960 1.00 21.94 797 ILE A O 1
ATOM 6577 N N . ASP A 1 798 ? 39.459 10.918 34.117 1.00 21.30 798 ASP A N 1
ATOM 6578 C CA . ASP A 1 798 ? 39.363 9.598 34.745 1.00 21.30 798 ASP A CA 1
ATOM 6579 C C . ASP A 1 798 ? 39.848 8.502 33.765 1.00 21.30 798 ASP A C 1
ATOM 6581 O O . ASP A 1 798 ? 39.387 8.470 32.616 1.00 21.30 798 ASP A O 1
ATOM 6585 N N . PRO A 1 799 ? 40.839 7.673 34.155 1.00 24.00 799 PRO A N 1
ATOM 6586 C CA . PRO A 1 799 ? 41.495 6.674 33.318 1.00 24.00 799 PRO A CA 1
ATOM 6587 C C . PRO A 1 799 ? 40.949 5.239 33.508 1.00 24.00 799 PRO A C 1
ATOM 6589 O O . PRO A 1 799 ? 40.085 4.948 34.324 1.00 24.00 799 PRO A O 1
ATOM 6592 N N . TYR A 1 800 ? 41.517 4.345 32.699 1.00 20.61 800 TYR A N 1
ATOM 6593 C CA . TYR A 1 800 ? 41.371 2.888 32.601 1.00 20.61 800 TYR A CA 1
ATOM 6594 C C . TYR A 1 800 ? 41.437 2.054 33.916 1.00 20.61 800 TYR A C 1
ATOM 6596 O O . TYR A 1 800 ? 42.289 2.310 34.757 1.00 20.61 800 TYR A O 1
ATOM 6604 N N . TYR A 1 801 ? 40.648 0.956 33.930 1.00 23.12 801 TYR A N 1
ATOM 6605 C CA . TYR A 1 801 ? 40.850 -0.414 34.492 1.00 23.12 801 TYR A CA 1
ATOM 6606 C C . TYR A 1 801 ? 41.310 -0.646 35.958 1.00 23.12 801 TYR A C 1
ATOM 6608 O O . TYR A 1 801 ? 42.413 -0.256 36.321 1.00 23.12 801 TYR A O 1
ATOM 6616 N N . ALA A 1 802 ? 40.572 -1.495 36.711 1.00 21.23 802 ALA A N 1
ATOM 6617 C CA . ALA A 1 802 ? 40.995 -2.841 37.200 1.00 21.23 802 ALA A CA 1
ATOM 6618 C C . ALA A 1 802 ? 40.237 -3.354 38.463 1.00 21.23 802 ALA A C 1
ATOM 6620 O O . ALA A 1 802 ? 39.772 -2.558 39.270 1.00 21.23 802 ALA A O 1
ATOM 6621 N N . PHE A 1 803 ? 40.266 -4.694 38.638 1.00 22.20 803 PHE A N 1
ATOM 6622 C CA . PHE A 1 803 ? 39.790 -5.597 39.723 1.00 22.20 803 PHE A CA 1
ATOM 6623 C C . PHE A 1 803 ? 38.347 -6.130 39.621 1.00 22.20 803 PHE A C 1
ATOM 6625 O O . PHE A 1 803 ? 37.411 -5.356 39.501 1.00 22.20 803 PHE A O 1
ATOM 6632 N N . ASN A 1 804 ? 38.060 -7.431 39.750 1.00 21.38 804 ASN A N 1
ATOM 6633 C CA . ASN A 1 804 ? 38.837 -8.684 39.753 1.00 21.38 804 ASN A CA 1
ATOM 6634 C C . ASN A 1 804 ? 37.820 -9.844 39.541 1.00 21.38 804 ASN A C 1
ATOM 6636 O O . ASN A 1 804 ? 36.636 -9.642 39.822 1.00 21.38 804 ASN A O 1
ATOM 6640 N N . PRO A 1 805 ? 38.249 -11.036 39.086 1.00 28.52 805 PRO A N 1
ATOM 6641 C CA . PRO A 1 805 ? 37.452 -12.255 38.989 1.00 28.52 805 PRO A CA 1
ATOM 6642 C C . PRO A 1 805 ? 37.284 -12.926 40.365 1.00 28.52 805 PRO A C 1
ATOM 6644 O O . PRO A 1 805 ? 37.886 -12.489 41.342 1.00 28.52 805 PRO A O 1
ATOM 6647 N N . ASP A 1 806 ? 36.485 -13.997 40.390 1.00 21.59 806 ASP A N 1
ATOM 6648 C CA . ASP A 1 806 ? 36.143 -14.891 41.514 1.00 21.59 806 ASP A CA 1
ATOM 6649 C C . ASP A 1 806 ? 34.784 -14.627 42.176 1.00 21.59 806 ASP A C 1
ATOM 6651 O O . ASP A 1 806 ? 34.699 -14.119 43.286 1.00 21.59 806 ASP A O 1
ATOM 6655 N N . TYR A 1 807 ? 33.713 -15.080 41.515 1.00 22.34 807 TYR A N 1
ATOM 6656 C CA . TYR A 1 807 ? 32.603 -15.773 42.183 1.00 22.34 807 TYR A CA 1
ATOM 6657 C C . TYR A 1 807 ? 32.017 -16.825 41.226 1.00 22.34 807 TYR A C 1
ATOM 6659 O O . TYR A 1 807 ? 31.164 -16.555 40.384 1.00 22.34 807 TYR A O 1
ATOM 6667 N N . MET A 1 808 ? 32.543 -18.045 41.350 1.00 23.36 808 MET A N 1
ATOM 6668 C CA . MET A 1 808 ? 31.875 -19.284 40.959 1.00 23.36 808 MET A CA 1
ATOM 6669 C C . MET A 1 808 ? 30.714 -19.547 41.926 1.00 23.36 808 MET A C 1
ATOM 6671 O O . MET A 1 808 ? 30.909 -19.511 43.139 1.00 23.36 808 MET A O 1
ATOM 6675 N N . GLY A 1 809 ? 29.552 -19.908 41.380 1.00 24.27 809 GLY A N 1
ATOM 6676 C CA . GLY A 1 809 ? 28.489 -20.619 42.097 1.00 24.27 809 GLY A CA 1
ATOM 6677 C C . GLY A 1 809 ? 27.356 -19.748 42.645 1.00 24.27 809 GLY A C 1
ATOM 6678 O O . GLY A 1 809 ? 27.528 -19.030 43.624 1.00 24.27 809 GLY A O 1
ATOM 6679 N N . GLY A 1 810 ? 26.161 -19.906 42.066 1.00 22.11 810 GLY A N 1
ATOM 6680 C CA . GLY A 1 810 ? 24.902 -19.493 42.695 1.00 22.11 810 GLY A CA 1
ATOM 6681 C C . GLY A 1 810 ? 23.884 -18.883 41.734 1.00 22.11 810 GLY A C 1
ATOM 6682 O O . GLY A 1 810 ? 23.917 -17.686 41.494 1.00 22.11 810 GLY A O 1
ATOM 6683 N N . ASN A 1 811 ? 22.985 -19.727 41.216 1.00 24.52 811 ASN A N 1
ATOM 6684 C CA . ASN A 1 811 ? 21.633 -19.443 40.707 1.00 24.52 811 ASN A CA 1
ATOM 6685 C C . ASN A 1 811 ? 21.341 -18.032 40.154 1.00 24.52 811 ASN A C 1
ATOM 6687 O O . ASN A 1 811 ? 21.038 -17.105 40.905 1.00 24.52 811 ASN A O 1
ATOM 6691 N N . MET A 1 812 ? 21.273 -17.918 38.822 1.00 20.88 812 MET A N 1
ATOM 6692 C CA . MET A 1 812 ? 20.531 -16.827 38.182 1.00 20.88 812 MET A CA 1
ATOM 6693 C C . MET A 1 812 ? 19.013 -16.998 38.412 1.00 20.88 812 MET A C 1
ATOM 6695 O O . MET A 1 812 ? 18.522 -18.128 38.366 1.00 20.88 812 MET A O 1
ATOM 6699 N N . PRO A 1 813 ? 18.253 -15.908 38.636 1.00 23.52 813 PRO A N 1
ATOM 6700 C CA . PRO A 1 813 ? 16.806 -15.960 38.824 1.00 23.52 813 PRO A CA 1
ATOM 6701 C C . PRO A 1 813 ? 16.073 -16.306 37.521 1.00 23.52 813 PRO A C 1
ATOM 6703 O O . PRO A 1 813 ? 16.396 -15.780 36.457 1.00 23.52 813 PRO A O 1
ATOM 6706 N N . ASN A 1 814 ? 15.050 -17.157 37.642 1.00 22.27 814 ASN A N 1
ATOM 6707 C CA . ASN A 1 814 ? 14.106 -17.537 36.591 1.00 22.27 814 ASN A CA 1
ATOM 6708 C C . ASN A 1 814 ? 13.511 -16.318 35.867 1.00 22.27 814 ASN A C 1
ATOM 6710 O O . ASN A 1 814 ? 12.737 -15.558 36.448 1.00 22.27 814 ASN A O 1
ATOM 6714 N N . VAL A 1 815 ? 13.795 -16.196 34.571 1.00 22.09 815 VAL A N 1
ATOM 6715 C CA . VAL A 1 815 ? 12.979 -15.404 33.646 1.00 22.09 815 VAL A CA 1
ATOM 6716 C C . VAL A 1 815 ? 11.784 -16.275 33.258 1.00 22.09 815 VAL A C 1
ATOM 6718 O O . VAL A 1 815 ? 11.942 -17.266 32.550 1.00 22.09 815 VAL A O 1
ATOM 6721 N N . GLN A 1 816 ? 10.595 -15.944 33.765 1.00 21.14 816 GLN A N 1
ATOM 6722 C CA . GLN A 1 816 ? 9.346 -16.605 33.380 1.00 21.14 816 GLN A CA 1
ATOM 6723 C C . GLN A 1 816 ? 9.050 -16.347 31.895 1.00 21.14 816 GLN A C 1
ATOM 6725 O O . GLN A 1 816 ? 8.743 -15.222 31.498 1.00 21.14 816 GLN A O 1
ATOM 6730 N N . LEU A 1 817 ? 9.133 -17.401 31.082 1.00 23.12 817 LEU A N 1
ATOM 6731 C CA . LEU A 1 817 ? 8.522 -17.453 29.758 1.00 23.12 817 LEU A CA 1
ATOM 6732 C C . LEU A 1 817 ? 7.019 -17.682 29.956 1.00 23.12 817 LEU A C 1
ATOM 6734 O O . LEU A 1 817 ? 6.616 -18.683 30.541 1.00 23.12 817 LEU A O 1
ATOM 6738 N N . TYR A 1 818 ? 6.202 -16.730 29.509 1.00 21.44 818 TYR A N 1
ATOM 6739 C CA . TYR A 1 818 ? 4.748 -16.861 29.487 1.00 21.44 818 TYR A CA 1
ATOM 6740 C C . TYR A 1 818 ? 4.340 -17.899 28.431 1.00 21.44 818 TYR A C 1
ATOM 6742 O O . TYR A 1 818 ? 4.580 -17.718 27.237 1.00 21.44 818 TYR A O 1
ATOM 6750 N N . GLU A 1 819 ? 3.727 -18.987 28.893 1.00 23.91 819 GLU A N 1
ATOM 6751 C CA . GLU A 1 819 ? 2.938 -19.921 28.093 1.00 23.91 819 GLU A CA 1
ATOM 6752 C C . GLU A 1 819 ? 1.545 -19.326 27.843 1.00 23.91 819 GLU A C 1
ATOM 6754 O O . GLU A 1 819 ? 0.871 -18.942 28.798 1.00 23.91 819 GLU A O 1
ATOM 6759 N N . ASN A 1 820 ? 1.129 -19.261 26.571 1.00 25.25 820 ASN A N 1
ATOM 6760 C CA . ASN A 1 820 ? -0.174 -19.709 26.044 1.00 25.25 820 ASN A CA 1
ATOM 6761 C C . ASN A 1 820 ? -0.566 -18.949 24.764 1.00 25.25 820 ASN A C 1
ATOM 6763 O O . ASN A 1 820 ? -1.138 -17.866 24.806 1.00 25.25 820 ASN A O 1
ATOM 6767 N N . SER A 1 821 ? -0.326 -19.582 23.610 1.00 23.14 821 SER A N 1
ATOM 6768 C CA . SER A 1 821 ? -1.124 -19.379 22.394 1.00 23.14 821 SER A CA 1
ATOM 6769 C C . SER A 1 821 ? -1.370 -20.736 21.670 1.00 23.14 821 SER A C 1
ATOM 6771 O O . SER A 1 821 ? -0.485 -21.596 21.680 1.00 23.14 821 SER A O 1
ATOM 6773 N N . PRO A 1 822 ? -2.564 -21.000 21.100 1.00 25.94 822 PRO A N 1
ATOM 6774 C CA . PRO A 1 822 ? -3.091 -22.252 20.571 1.00 25.94 822 PRO A CA 1
ATOM 6775 C C . PRO A 1 822 ? -2.799 -22.492 19.095 1.00 25.94 822 PRO A C 1
ATOM 6777 O O . PRO A 1 822 ? -3.015 -21.662 18.219 1.00 25.94 822 PRO A O 1
ATOM 6780 N N . THR A 1 823 ? -2.391 -23.736 18.869 1.00 28.09 823 THR A N 1
ATOM 6781 C CA . THR A 1 823 ? -2.915 -24.666 17.858 1.00 28.09 823 THR A CA 1
ATOM 6782 C C . THR A 1 823 ? -3.400 -24.069 16.534 1.00 28.09 823 THR A C 1
ATOM 6784 O O . THR A 1 823 ? -4.591 -24.059 16.235 1.00 28.09 823 THR A O 1
ATOM 6787 N N . ILE A 1 824 ? -2.436 -23.717 15.687 1.00 27.66 824 ILE A N 1
ATOM 6788 C CA . ILE A 1 824 ? -2.534 -23.924 14.237 1.00 27.66 824 ILE A CA 1
ATOM 6789 C C . ILE A 1 824 ? -2.264 -25.416 13.973 1.00 27.66 824 ILE A C 1
ATOM 6791 O O . ILE A 1 824 ? -1.388 -25.998 14.622 1.00 27.66 824 ILE A O 1
ATOM 6795 N N . ASN A 1 825 ? -3.008 -26.050 13.058 1.00 29.12 825 ASN A N 1
ATOM 6796 C CA . ASN A 1 825 ? -2.727 -27.416 12.605 1.00 29.12 825 ASN A CA 1
ATOM 6797 C C . ASN A 1 825 ? -1.285 -27.495 12.083 1.00 29.12 825 ASN A C 1
ATOM 6799 O O . ASN A 1 825 ? -0.917 -26.891 11.079 1.00 29.12 825 ASN A O 1
ATOM 6803 N N . ARG A 1 826 ? -0.465 -28.202 12.858 1.00 28.38 826 ARG A N 1
ATOM 6804 C CA . ARG A 1 826 ? 0.987 -28.317 12.740 1.00 28.38 826 ARG A CA 1
ATOM 6805 C C . ARG A 1 826 ? 1.360 -29.326 11.648 1.00 28.38 826 ARG A C 1
ATOM 6807 O O . ARG A 1 826 ? 0.654 -30.324 11.505 1.00 28.38 826 ARG A O 1
ATOM 6814 N N . PRO A 1 827 ? 2.542 -29.218 11.016 1.00 30.70 827 PRO A N 1
ATOM 6815 C CA . PRO A 1 827 ? 3.259 -30.426 10.646 1.00 30.70 827 PRO A CA 1
ATOM 6816 C C . PRO A 1 827 ? 3.562 -31.173 11.949 1.00 30.70 827 PRO A C 1
ATOM 6818 O O . PRO A 1 827 ? 4.243 -30.655 12.836 1.00 30.70 827 PRO A O 1
ATOM 6821 N N . SER A 1 828 ? 3.058 -32.391 12.098 1.00 42.97 828 SER A N 1
ATOM 6822 C CA . SER A 1 828 ? 3.354 -33.282 13.223 1.00 42.97 828 SER A CA 1
ATOM 6823 C C . SER A 1 828 ? 4.799 -33.814 13.195 1.00 42.97 828 SER A C 1
ATOM 6825 O O . SER A 1 828 ? 5.022 -34.991 13.459 1.00 42.97 828 SER A O 1
ATOM 6827 N N . SER A 1 829 ? 5.791 -33.000 12.822 1.00 52.34 829 SER A N 1
ATOM 6828 C CA . SER A 1 829 ? 7.132 -33.506 12.506 1.00 52.34 829 SER A CA 1
ATOM 6829 C C . SER A 1 829 ? 8.287 -32.552 12.808 1.00 52.34 829 SER A C 1
ATOM 6831 O O . SER A 1 829 ? 9.366 -32.726 12.243 1.00 52.34 829 SER A O 1
ATOM 6833 N N . CYS A 1 830 ? 8.096 -31.538 13.658 1.00 50.50 830 CYS A N 1
ATOM 6834 C CA . CYS A 1 830 ? 9.240 -30.764 14.139 1.00 50.50 830 CYS A CA 1
ATOM 6835 C C . CYS A 1 830 ? 9.825 -31.458 15.373 1.00 50.50 830 CYS A C 1
ATOM 6837 O O . CYS A 1 830 ? 9.100 -31.759 16.313 1.00 50.50 830 CYS A O 1
ATOM 6839 N N . THR A 1 831 ? 11.111 -31.786 15.361 1.00 57.72 831 THR A N 1
ATOM 6840 C CA . THR A 1 831 ? 11.774 -32.545 16.433 1.00 57.72 831 THR A CA 1
ATOM 6841 C C . THR A 1 831 ? 13.159 -31.977 16.658 1.00 57.72 831 THR A C 1
ATOM 6843 O O . THR A 1 831 ? 13.884 -31.741 15.690 1.00 57.72 831 THR A O 1
ATOM 6846 N N . CYS A 1 832 ? 13.555 -31.803 17.917 1.00 62.78 832 CYS A N 1
ATOM 6847 C CA . CYS A 1 832 ? 14.955 -31.578 18.251 1.00 62.78 832 CYS A CA 1
ATOM 6848 C C . CYS A 1 832 ? 15.552 -32.878 18.809 1.00 62.78 832 CYS A C 1
ATOM 6850 O O . CYS A 1 832 ? 14.875 -33.637 19.506 1.00 62.78 832 CYS A O 1
ATOM 6852 N N . SER A 1 833 ? 16.817 -33.139 18.502 1.00 56.59 833 SER A N 1
ATOM 6853 C CA . SER A 1 833 ? 17.584 -34.248 19.070 1.00 56.59 833 SER A CA 1
ATOM 6854 C C . SER A 1 833 ? 18.869 -33.717 19.686 1.00 56.59 833 SER A C 1
ATOM 6856 O O . SER A 1 833 ? 19.533 -32.869 19.085 1.00 56.59 833 SER A O 1
ATOM 6858 N N . CYS A 1 834 ? 19.213 -34.226 20.867 1.00 57.78 834 CYS A N 1
ATOM 6859 C CA . CYS A 1 834 ? 20.486 -33.975 21.533 1.00 57.78 834 CYS A CA 1
ATOM 6860 C C . CYS A 1 834 ? 21.202 -35.311 21.737 1.00 57.78 834 CYS A C 1
ATOM 6862 O O . CYS A 1 834 ? 20.859 -36.074 22.642 1.00 57.78 834 CYS A O 1
ATOM 6864 N N . GLY A 1 835 ? 22.169 -35.627 20.872 1.00 56.44 835 GLY A N 1
ATOM 6865 C CA . GLY A 1 835 ? 22.712 -36.990 20.788 1.00 56.44 835 GLY A CA 1
ATOM 6866 C C . GLY A 1 835 ? 21.623 -38.010 20.421 1.00 56.44 835 GLY A C 1
ATOM 6867 O O . GLY A 1 835 ? 20.848 -37.767 19.501 1.00 56.44 835 GLY A O 1
ATOM 6868 N N . ASP A 1 836 ? 21.536 -39.120 21.161 1.00 42.50 836 ASP A N 1
ATOM 6869 C CA . ASP A 1 836 ? 20.550 -40.195 20.931 1.00 42.50 836 ASP A CA 1
ATOM 6870 C C . ASP A 1 836 ? 19.158 -39.909 21.533 1.00 42.50 836 ASP A C 1
ATOM 6872 O O . ASP A 1 836 ? 18.228 -40.703 21.384 1.00 42.50 836 ASP A O 1
ATOM 6876 N N . MET A 1 837 ? 18.998 -38.784 22.237 1.00 42.50 837 MET A N 1
ATOM 6877 C CA . MET A 1 837 ? 17.737 -38.403 22.874 1.00 42.50 837 MET A CA 1
ATOM 6878 C C . MET A 1 837 ? 16.942 -37.460 21.972 1.00 42.50 837 MET A C 1
ATOM 6880 O O . MET A 1 837 ? 17.413 -36.387 21.594 1.00 42.50 837 MET A O 1
ATOM 6884 N N . THR A 1 838 ? 15.718 -37.866 21.644 1.00 49.28 838 THR A N 1
ATOM 6885 C CA . THR A 1 838 ? 14.747 -37.096 20.859 1.00 49.28 838 THR A CA 1
ATOM 6886 C C . THR A 1 838 ? 13.726 -36.455 21.789 1.00 49.28 838 THR A C 1
ATOM 6888 O O . THR A 1 838 ? 13.094 -37.139 22.593 1.00 49.28 838 THR A O 1
ATOM 6891 N N . PHE A 1 839 ? 13.533 -35.143 21.663 1.00 57.50 839 PHE A N 1
ATOM 6892 C CA . PHE A 1 839 ? 12.536 -34.405 22.434 1.00 57.50 839 PHE A CA 1
ATOM 6893 C C . PHE A 1 839 ? 11.396 -33.961 21.510 1.00 57.50 839 PHE A C 1
ATOM 6895 O O . PHE A 1 839 ? 11.624 -33.437 20.414 1.00 57.50 839 PHE A O 1
ATOM 6902 N N . GLY A 1 840 ? 10.155 -34.210 21.940 1.00 50.59 840 GLY A N 1
ATOM 6903 C CA . GLY A 1 840 ? 8.959 -33.775 21.215 1.00 50.59 840 GLY A CA 1
ATOM 6904 C C . GLY A 1 840 ? 8.866 -32.242 21.160 1.00 50.59 840 GLY A C 1
ATOM 6905 O O . GLY A 1 840 ? 9.333 -31.576 22.086 1.00 50.59 840 GLY A O 1
ATOM 6906 N N . PRO A 1 841 ? 8.294 -31.656 20.093 1.00 47.03 841 PRO A N 1
ATOM 6907 C CA . PRO A 1 841 ? 8.317 -30.211 19.905 1.00 47.03 841 PRO A CA 1
ATOM 6908 C C . PRO A 1 841 ? 7.448 -29.493 20.945 1.00 47.03 841 PRO A C 1
ATOM 6910 O O . PRO A 1 841 ? 6.365 -29.985 21.278 1.00 47.03 841 PRO A O 1
ATOM 6913 N N . PRO A 1 842 ? 7.831 -28.283 21.390 1.00 48.12 842 PRO A N 1
ATOM 6914 C CA . PRO A 1 842 ? 6.881 -27.384 22.024 1.00 48.12 842 PRO A CA 1
ATOM 6915 C C . PRO A 1 842 ? 5.849 -26.881 21.010 1.00 48.12 842 PRO A C 1
ATOM 6917 O O . PRO A 1 842 ? 6.042 -26.926 19.794 1.00 48.12 842 PRO A O 1
ATOM 6920 N N . VAL A 1 843 ? 4.757 -26.334 21.538 1.00 49.09 843 VAL A N 1
ATOM 6921 C CA . VAL A 1 843 ? 3.559 -25.883 20.809 1.00 49.09 843 VAL A CA 1
ATOM 6922 C C . VAL A 1 843 ? 3.852 -24.807 19.739 1.00 49.09 843 VAL A C 1
ATOM 6924 O O . VAL A 1 843 ? 3.022 -24.600 18.859 1.00 49.09 843 VAL A O 1
ATOM 6927 N N . SER A 1 844 ? 5.033 -24.177 19.759 1.00 46.69 844 SER A N 1
ATOM 6928 C CA . SER A 1 844 ? 5.360 -22.933 19.043 1.00 46.69 844 SER A CA 1
ATOM 6929 C C . SER A 1 844 ? 6.550 -22.991 18.065 1.00 46.69 844 SER A C 1
ATOM 6931 O O . SER A 1 844 ? 6.953 -21.957 17.534 1.00 46.69 844 SER A O 1
ATOM 6933 N N . CYS A 1 845 ? 7.149 -24.157 17.800 1.00 50.62 845 CYS A N 1
ATOM 6934 C CA . CYS A 1 845 ? 8.284 -24.237 16.869 1.00 50.62 845 CYS A CA 1
ATOM 6935 C C . CYS A 1 845 ? 7.836 -24.260 15.396 1.00 50.62 845 CYS A C 1
ATOM 6937 O O . CYS A 1 845 ? 7.195 -25.212 14.962 1.00 50.62 845 CYS A O 1
ATOM 6939 N N . VAL A 1 846 ? 8.229 -23.240 14.621 1.00 55.16 846 VAL A N 1
ATOM 6940 C CA . VAL A 1 846 ? 7.900 -23.086 13.183 1.00 55.16 846 VAL A CA 1
ATOM 6941 C C . VAL A 1 846 ? 9.103 -23.254 12.239 1.00 55.16 846 VAL A C 1
ATOM 6943 O O . VAL A 1 846 ? 8.943 -23.200 11.024 1.00 55.16 846 VAL A O 1
ATOM 6946 N N . SER A 1 847 ? 10.316 -23.463 12.767 1.00 60.56 847 SER A N 1
ATOM 6947 C CA . SER A 1 847 ? 11.518 -23.724 11.961 1.00 60.56 847 SER A CA 1
ATOM 6948 C C . SER A 1 847 ? 12.549 -24.577 12.708 1.00 60.56 847 SER A C 1
ATOM 6950 O O . SER A 1 847 ? 12.595 -24.590 13.941 1.00 60.56 847 SER A O 1
ATOM 6952 N N . ALA A 1 848 ? 13.417 -25.262 11.954 1.00 56.66 848 ALA A N 1
ATOM 6953 C CA . ALA A 1 848 ? 14.510 -26.081 12.489 1.00 56.66 848 ALA A CA 1
ATOM 6954 C C . ALA A 1 848 ? 15.442 -25.292 13.432 1.00 56.66 848 ALA A C 1
ATOM 6956 O O . ALA A 1 848 ? 15.834 -25.793 14.483 1.00 56.66 848 ALA A O 1
ATOM 6957 N N . GLN A 1 849 ? 15.733 -24.033 13.095 1.00 60.81 849 GLN A N 1
ATOM 6958 C CA . GLN A 1 849 ? 16.581 -23.135 13.884 1.00 60.81 849 GLN A CA 1
ATOM 6959 C C . GLN A 1 849 ? 15.955 -22.785 15.243 1.00 60.81 849 GLN A C 1
ATOM 6961 O O . GLN A 1 849 ? 16.644 -22.783 16.264 1.00 60.81 849 GLN A O 1
ATOM 6966 N N . ILE A 1 850 ? 14.637 -22.549 15.266 1.00 63.25 850 ILE A N 1
ATOM 6967 C CA . ILE A 1 850 ? 13.885 -22.255 16.493 1.00 63.25 850 ILE A CA 1
ATOM 6968 C C . ILE A 1 850 ? 13.797 -23.507 17.379 1.00 63.25 850 ILE A C 1
ATOM 6970 O O . ILE A 1 850 ? 13.973 -23.393 18.589 1.00 63.25 850 ILE A O 1
ATOM 6974 N N . CYS A 1 851 ? 13.635 -24.706 16.799 1.00 64.75 851 CYS A N 1
ATOM 6975 C CA . CYS A 1 851 ? 13.698 -25.973 17.546 1.00 64.75 851 CYS A CA 1
ATOM 6976 C C . CYS A 1 851 ? 15.042 -26.172 18.262 1.00 64.75 851 CYS A C 1
ATOM 6978 O O . CYS A 1 851 ? 15.068 -26.569 19.427 1.00 64.75 851 CYS A O 1
ATOM 6980 N N . VAL A 1 852 ? 16.158 -25.897 17.579 1.00 61.03 852 VAL A N 1
ATOM 6981 C CA . VAL A 1 852 ? 17.505 -26.028 18.159 1.00 61.03 852 VAL A CA 1
ATOM 6982 C C . VAL A 1 852 ? 17.715 -25.028 19.291 1.00 61.03 852 VAL A C 1
ATOM 6984 O O . VAL A 1 852 ? 18.165 -25.411 20.371 1.00 61.03 852 VAL A O 1
ATOM 6987 N N . ALA A 1 853 ? 17.361 -23.759 19.067 1.00 60.69 853 ALA A N 1
ATOM 6988 C CA . ALA A 1 853 ? 17.482 -22.714 20.079 1.00 60.69 853 ALA A CA 1
ATOM 6989 C C . ALA A 1 853 ? 16.628 -23.022 21.320 1.00 60.69 853 ALA A C 1
ATOM 6991 O O . ALA A 1 853 ? 17.111 -22.890 22.442 1.00 60.69 853 ALA A O 1
ATOM 6992 N N . TYR A 1 854 ? 15.400 -23.509 21.121 1.00 62.84 854 TYR A N 1
ATOM 6993 C CA . TYR A 1 854 ? 14.498 -23.897 22.201 1.00 62.84 854 TYR A CA 1
ATOM 6994 C C . TYR A 1 854 ? 15.060 -25.044 23.052 1.00 62.84 854 TYR A C 1
ATOM 6996 O O . TYR A 1 854 ? 15.068 -24.953 24.277 1.00 62.84 854 TYR A O 1
ATOM 7004 N N . CYS A 1 855 ? 15.580 -26.108 22.434 1.00 62.44 855 CYS A N 1
ATOM 7005 C CA . CYS A 1 855 ? 16.121 -27.248 23.180 1.00 62.44 855 CYS A CA 1
ATOM 7006 C C . CYS A 1 855 ? 17.405 -26.934 23.948 1.00 62.44 855 CYS A C 1
ATOM 7008 O O . CYS A 1 855 ? 17.569 -27.405 25.073 1.00 62.44 855 CYS A O 1
ATOM 7010 N N . LEU A 1 856 ? 18.279 -26.092 23.389 1.00 60.31 856 LEU A N 1
ATOM 7011 C CA . LEU A 1 856 ? 19.443 -25.570 24.112 1.00 60.31 856 LEU A CA 1
ATOM 7012 C C . LEU A 1 856 ? 19.032 -24.761 25.352 1.00 60.31 856 LEU A C 1
ATOM 7014 O O . LEU A 1 856 ? 19.764 -24.735 26.340 1.00 60.31 856 LEU A O 1
ATOM 7018 N N . GLN A 1 857 ? 17.865 -24.114 25.300 1.00 59.84 857 GLN A N 1
ATOM 7019 C CA . GLN A 1 857 ? 17.356 -23.254 26.363 1.00 59.84 857 GLN A CA 1
ATOM 7020 C C . GLN A 1 857 ? 16.553 -24.021 27.429 1.00 59.84 857 GLN A C 1
ATOM 7022 O O . GLN A 1 857 ? 16.651 -23.683 28.606 1.00 59.84 857 GLN A O 1
ATOM 7027 N N . MET A 1 858 ? 15.797 -25.056 27.042 1.00 50.72 858 MET A N 1
ATOM 7028 C CA . MET A 1 858 ? 14.968 -25.867 27.950 1.00 50.72 858 MET A CA 1
ATOM 7029 C C . MET A 1 858 ? 15.717 -27.015 28.635 1.00 50.72 858 MET A C 1
ATOM 7031 O O . MET A 1 858 ? 15.348 -27.394 29.745 1.00 50.72 858 MET A O 1
ATOM 7035 N N . TYR A 1 859 ? 16.781 -27.548 28.022 1.00 57.09 859 TYR A N 1
ATOM 7036 C CA . TYR A 1 859 ? 17.588 -28.637 28.593 1.00 57.09 859 TYR A CA 1
ATOM 7037 C C . TYR A 1 859 ? 19.061 -28.235 28.809 1.00 57.09 859 TYR A C 1
ATOM 7039 O O . TYR A 1 859 ? 19.973 -28.917 28.312 1.00 57.09 859 TYR A O 1
ATOM 7047 N N . PRO A 1 860 ? 19.334 -27.136 29.545 1.00 44.50 860 PRO A N 1
ATOM 7048 C CA . PRO A 1 860 ? 20.693 -26.670 29.783 1.00 44.50 860 PRO A CA 1
ATOM 7049 C C . PRO A 1 860 ? 21.476 -27.727 30.576 1.00 44.50 860 PRO A C 1
ATOM 7051 O O . PRO A 1 860 ? 21.124 -28.076 31.700 1.00 44.50 860 PRO A O 1
ATOM 7054 N N . GLY A 1 861 ? 22.533 -28.266 29.960 1.00 49.56 861 GLY A N 1
ATOM 7055 C CA . GLY A 1 861 ? 23.401 -29.304 30.534 1.00 49.56 861 GLY A CA 1
ATOM 7056 C C . GLY A 1 861 ? 23.271 -30.695 29.899 1.00 49.56 861 GLY A C 1
ATOM 7057 O O . GLY A 1 861 ? 24.209 -31.479 30.005 1.00 49.56 861 GLY A O 1
ATOM 7058 N N . GLN A 1 862 ? 22.171 -30.994 29.195 1.00 49.53 862 GLN A N 1
ATOM 7059 C CA . GLN A 1 862 ? 22.017 -32.226 28.393 1.00 49.53 862 GLN A CA 1
ATOM 7060 C C . GLN A 1 862 ? 22.192 -31.955 26.890 1.00 49.53 862 GLN A C 1
ATOM 7062 O O . GLN A 1 862 ? 22.778 -32.761 26.164 1.00 49.53 862 GLN A O 1
ATOM 7067 N N . CYS A 1 863 ? 21.745 -30.783 26.440 1.00 46.78 863 CYS A N 1
ATOM 7068 C CA . CYS A 1 863 ? 21.952 -30.272 25.092 1.00 46.78 863 CYS A CA 1
ATOM 7069 C C . CYS A 1 863 ? 23.097 -29.244 25.092 1.00 46.78 863 CYS A C 1
ATOM 7071 O O . CYS A 1 863 ? 23.136 -28.326 25.910 1.00 46.78 863 CYS A O 1
ATOM 7073 N N . THR A 1 864 ? 24.043 -29.397 24.170 1.00 54.22 864 THR A N 1
ATOM 7074 C CA . THR A 1 864 ? 25.178 -28.496 23.919 1.00 54.22 864 THR A CA 1
ATOM 7075 C C . THR A 1 864 ? 25.130 -27.999 22.475 1.00 54.22 864 THR A C 1
ATOM 7077 O O . THR A 1 864 ? 24.531 -28.639 21.607 1.00 54.22 864 THR A O 1
ATOM 7080 N N . LEU A 1 865 ? 25.803 -26.879 22.189 1.00 47.69 865 LEU A N 1
ATOM 7081 C CA . LEU A 1 865 ? 25.882 -26.289 20.840 1.00 47.69 865 LEU A CA 1
ATOM 7082 C C . LEU A 1 865 ? 26.334 -27.291 19.762 1.00 47.69 865 LEU A C 1
ATOM 7084 O O . LEU A 1 865 ? 26.022 -27.116 18.590 1.00 47.69 865 LEU A O 1
ATOM 7088 N N . VAL A 1 866 ? 27.057 -28.339 20.165 1.00 44.62 866 VAL A N 1
ATOM 7089 C CA . VAL A 1 866 ? 27.709 -29.303 19.274 1.00 44.62 866 VAL A CA 1
ATOM 7090 C C . VAL A 1 866 ? 26.844 -30.542 19.008 1.00 44.62 866 VAL A C 1
ATOM 7092 O O . VAL A 1 866 ? 26.988 -31.169 17.965 1.00 44.62 866 VAL A O 1
ATOM 7095 N N . ASN A 1 867 ? 25.934 -30.907 19.917 1.00 45.59 867 ASN A N 1
ATOM 7096 C CA . ASN A 1 867 ? 25.143 -32.141 19.814 1.00 45.59 867 ASN A CA 1
ATOM 7097 C C . ASN A 1 867 ? 23.642 -31.907 19.580 1.00 45.59 867 ASN A C 1
ATOM 7099 O O . ASN A 1 867 ? 22.899 -32.884 19.592 1.00 45.59 867 ASN A O 1
ATOM 7103 N N . THR A 1 868 ? 23.207 -30.660 19.359 1.00 55.94 868 THR A N 1
ATOM 7104 C CA . THR A 1 868 ? 21.787 -30.305 19.196 1.00 55.94 868 THR A CA 1
ATOM 7105 C C . THR A 1 868 ? 21.425 -30.058 17.731 1.00 55.94 868 THR A C 1
ATOM 7107 O O . THR A 1 868 ? 22.010 -29.194 17.076 1.00 55.94 868 THR A O 1
ATOM 7110 N N . PHE A 1 869 ? 20.426 -30.785 17.237 1.00 57.78 869 PHE A N 1
ATOM 7111 C CA . PHE A 1 869 ? 19.942 -30.734 15.857 1.00 57.78 869 PHE A CA 1
ATOM 7112 C C . PHE A 1 869 ? 18.419 -30.625 15.825 1.00 57.78 869 PHE A C 1
ATOM 7114 O O . PHE A 1 869 ? 17.739 -31.289 16.603 1.00 57.78 869 PHE A O 1
ATOM 7121 N N . GLY A 1 870 ? 17.876 -29.789 14.943 1.00 66.25 870 GLY A N 1
ATOM 7122 C CA . GLY A 1 870 ? 16.436 -29.580 14.807 1.00 66.25 870 GLY A CA 1
ATOM 7123 C C . GLY A 1 870 ? 15.980 -29.875 13.391 1.00 66.25 870 GLY A C 1
ATOM 7124 O O . GLY A 1 870 ? 16.612 -29.423 12.442 1.00 66.25 870 GLY A O 1
ATOM 7125 N N . CYS A 1 871 ? 14.875 -30.599 13.258 1.00 51.47 871 CYS A N 1
ATOM 7126 C CA . CYS A 1 871 ? 14.172 -30.843 12.002 1.00 51.47 871 CYS A CA 1
ATOM 7127 C C . CYS A 1 871 ? 12.779 -30.231 12.074 1.00 51.47 871 CYS A C 1
ATOM 7129 O O . CYS A 1 871 ? 12.150 -30.286 13.126 1.00 51.47 871 CYS A O 1
ATOM 7131 N N . CYS A 1 872 ? 12.296 -29.656 10.975 1.00 54.31 872 CYS A N 1
ATOM 7132 C CA . CYS A 1 872 ? 10.926 -29.172 10.836 1.00 54.31 872 CYS A CA 1
ATOM 7133 C C . CYS A 1 872 ? 10.537 -29.259 9.350 1.00 54.31 872 CYS A C 1
ATOM 7135 O O . CYS A 1 872 ? 11.137 -28.592 8.506 1.00 54.31 872 CYS A O 1
ATOM 7137 N N . GLY A 1 873 ? 9.599 -30.150 9.008 1.00 59.12 873 GLY A N 1
ATOM 7138 C CA . GLY A 1 873 ? 9.356 -30.547 7.613 1.00 59.12 873 GLY A CA 1
ATOM 7139 C C . GLY A 1 873 ? 10.567 -31.264 6.991 1.00 59.12 873 GLY A C 1
ATOM 7140 O O . GLY A 1 873 ? 11.152 -32.140 7.622 1.00 59.12 873 GLY A O 1
ATOM 7141 N N . SER A 1 874 ? 10.961 -30.890 5.768 1.00 45.19 874 SER A N 1
ATOM 7142 C CA . SER A 1 874 ? 12.164 -31.397 5.077 1.00 45.19 874 SER A CA 1
ATOM 7143 C C . SER A 1 874 ? 13.454 -30.638 5.426 1.00 45.19 874 SER A C 1
ATOM 7145 O O . SER A 1 874 ? 14.530 -30.987 4.942 1.00 45.19 874 SER A O 1
ATOM 7147 N N . SER A 1 875 ? 13.369 -29.586 6.245 1.00 43.50 875 SER A N 1
ATOM 7148 C CA . SER A 1 875 ? 14.513 -28.763 6.632 1.00 43.50 875 SER A CA 1
ATOM 7149 C C . SER A 1 875 ? 15.055 -29.196 7.987 1.00 43.50 875 SER A C 1
ATOM 7151 O O . SER A 1 875 ? 14.328 -29.175 8.981 1.00 43.50 875 SER A O 1
ATOM 7153 N N . CYS A 1 876 ? 16.348 -29.518 8.049 1.00 51.41 876 CYS A N 1
ATOM 7154 C CA . CYS A 1 876 ? 17.034 -29.775 9.308 1.00 51.41 876 CYS A CA 1
ATOM 7155 C C . CYS A 1 876 ? 18.350 -28.992 9.418 1.00 51.41 876 CYS A C 1
ATOM 7157 O O . CYS A 1 876 ? 19.061 -28.833 8.426 1.00 51.41 876 CYS A O 1
ATOM 7159 N N . GLN A 1 877 ? 18.669 -28.481 10.611 1.00 49.47 877 GLN A N 1
ATOM 7160 C CA . GLN A 1 877 ? 19.819 -27.597 10.840 1.00 49.47 877 GLN A CA 1
ATOM 7161 C C . GLN A 1 877 ? 20.509 -27.851 12.190 1.00 49.47 877 GLN A C 1
ATOM 7163 O O . GLN A 1 877 ? 19.862 -28.165 13.190 1.00 49.47 877 GLN A O 1
ATOM 7168 N N . TYR A 1 878 ? 21.833 -27.658 12.207 1.00 53.91 878 TYR A N 1
ATOM 7169 C CA . TYR A 1 878 ? 22.657 -27.513 13.415 1.00 53.91 878 TYR A CA 1
ATOM 7170 C C . TYR A 1 878 ? 22.791 -26.035 13.801 1.00 53.91 878 TYR A C 1
ATOM 7172 O O . TYR A 1 878 ? 22.708 -25.153 12.943 1.00 53.91 878 TYR A O 1
ATOM 7180 N N . PHE A 1 879 ? 23.041 -25.754 15.082 1.00 40.47 879 PHE A N 1
ATOM 7181 C CA . PHE A 1 879 ? 23.292 -24.387 15.535 1.00 40.47 879 PHE A CA 1
ATOM 7182 C C . PHE A 1 879 ? 24.593 -23.837 14.922 1.00 40.47 879 PHE A C 1
ATOM 7184 O O . PHE A 1 879 ? 25.676 -24.352 15.190 1.00 40.47 879 PHE A O 1
ATOM 7191 N N . GLN A 1 880 ? 24.504 -22.767 14.129 1.00 46.22 880 GLN A N 1
ATOM 7192 C CA . GLN A 1 880 ? 25.663 -22.016 13.641 1.00 46.22 880 GLN A CA 1
ATOM 7193 C C . GLN A 1 880 ? 25.664 -20.618 14.270 1.00 46.22 880 GLN A C 1
ATOM 7195 O O . GLN A 1 880 ? 24.883 -19.760 13.867 1.00 46.22 880 GLN A O 1
ATOM 7200 N N . SER A 1 881 ? 26.556 -20.362 15.234 1.00 36.16 881 SER A N 1
ATOM 7201 C CA . SER A 1 881 ? 26.932 -18.990 15.598 1.00 36.16 881 SER A CA 1
ATOM 7202 C C . SER A 1 881 ? 28.227 -18.608 14.884 1.00 36.16 881 SER A C 1
ATOM 7204 O O . SER A 1 881 ? 29.248 -19.285 14.987 1.00 36.16 881 SER A O 1
ATOM 7206 N N . GLN A 1 882 ? 28.195 -17.493 14.157 1.00 36.34 882 GLN A N 1
ATOM 7207 C CA . GLN A 1 882 ? 29.304 -16.972 13.345 1.00 36.34 882 GLN A CA 1
ATOM 7208 C C . GLN A 1 882 ? 30.511 -16.447 14.165 1.00 36.34 882 GLN A C 1
ATOM 7210 O O . GLN A 1 882 ? 31.351 -15.736 13.626 1.00 36.34 882 GLN A O 1
ATOM 7215 N N . SER A 1 883 ? 30.637 -16.765 15.461 1.00 33.81 883 SER A N 1
ATOM 7216 C CA . SER A 1 883 ? 31.608 -16.124 16.369 1.00 33.81 883 SER A CA 1
ATOM 7217 C C . SER A 1 883 ? 32.717 -17.024 16.942 1.00 33.81 883 SER A C 1
ATOM 7219 O O . SER A 1 883 ? 33.499 -16.554 17.767 1.00 33.81 883 SER A O 1
ATOM 7221 N N . LEU A 1 884 ? 32.860 -18.284 16.506 1.00 40.22 884 LEU A N 1
ATOM 7222 C CA . LEU A 1 884 ? 33.835 -19.237 17.082 1.00 40.22 884 LEU A CA 1
ATOM 7223 C C . LEU A 1 884 ? 34.809 -19.884 16.071 1.00 40.22 884 LEU A C 1
ATOM 7225 O O . LEU A 1 884 ? 35.400 -20.922 16.360 1.00 40.22 884 LEU A O 1
ATOM 7229 N N . GLU A 1 885 ? 35.042 -19.282 14.900 1.00 43.03 885 GLU A N 1
ATOM 7230 C CA . GLU A 1 885 ? 35.782 -19.933 13.796 1.00 43.03 885 GLU A CA 1
ATOM 7231 C C . GLU A 1 885 ? 37.283 -20.249 14.034 1.00 43.03 885 GLU A C 1
ATOM 7233 O O . GLU A 1 885 ? 37.874 -20.918 13.193 1.00 43.03 885 GLU A O 1
ATOM 7238 N N . ASN A 1 886 ? 37.917 -19.876 15.159 1.00 46.00 886 ASN A N 1
ATOM 7239 C CA . ASN A 1 886 ? 39.387 -19.974 15.294 1.00 46.00 886 ASN A CA 1
ATOM 7240 C C . ASN A 1 886 ? 39.956 -20.826 16.453 1.00 46.00 886 ASN A C 1
ATOM 7242 O O . ASN A 1 886 ? 41.166 -20.768 16.668 1.00 46.00 886 ASN A O 1
ATOM 7246 N N . ARG A 1 887 ? 39.174 -21.596 17.231 1.00 53.53 887 ARG A N 1
ATOM 7247 C CA . ARG A 1 887 ? 39.716 -22.247 18.456 1.00 53.53 887 ARG A CA 1
ATOM 7248 C C . ARG A 1 887 ? 39.175 -23.649 18.782 1.00 53.53 887 ARG A C 1
ATOM 7250 O O . ARG A 1 887 ? 38.629 -23.859 19.857 1.00 53.53 887 ARG A O 1
ATOM 7257 N N . TYR A 1 888 ? 39.339 -24.627 17.888 1.00 58.34 888 TYR A N 1
ATOM 7258 C CA . TYR A 1 888 ? 39.042 -26.032 18.215 1.00 58.34 888 TYR A CA 1
ATOM 7259 C C . TYR A 1 888 ? 39.995 -27.028 17.537 1.00 58.34 888 TYR A C 1
ATOM 7261 O O . TYR A 1 888 ? 40.456 -26.805 16.415 1.00 58.34 888 TYR A O 1
ATOM 7269 N N . CYS A 1 889 ? 40.282 -28.128 18.244 1.00 60.97 889 CYS A N 1
ATOM 7270 C CA . CYS A 1 889 ? 40.933 -29.321 17.702 1.00 60.97 889 CYS A CA 1
ATOM 7271 C C . CYS A 1 889 ? 39.853 -30.316 17.261 1.00 60.97 889 CYS A C 1
ATOM 7273 O O . CYS A 1 889 ? 38.969 -30.651 18.053 1.00 60.97 889 CYS A O 1
ATOM 7275 N N . ALA A 1 890 ? 39.938 -30.833 16.037 1.00 62.91 890 ALA A N 1
ATOM 7276 C CA . ALA A 1 890 ? 39.092 -31.938 15.588 1.00 62.91 890 ALA A CA 1
ATOM 7277 C C . ALA A 1 890 ? 39.929 -33.212 15.440 1.00 62.91 890 ALA A C 1
ATOM 7279 O O . ALA A 1 890 ? 40.975 -33.195 14.794 1.00 62.91 890 ALA A O 1
ATOM 7280 N N . CYS A 1 891 ? 39.464 -34.304 16.038 1.00 62.81 891 CYS A N 1
ATOM 7281 C CA . CYS A 1 891 ? 40.076 -35.627 16.030 1.00 62.81 891 CYS A CA 1
ATOM 7282 C C . CYS A 1 891 ? 39.234 -36.554 15.150 1.00 62.81 891 CYS A C 1
ATOM 7284 O O . CYS A 1 891 ? 38.033 -36.639 15.352 1.00 62.81 891 CYS A O 1
ATOM 7286 N N . ASN A 1 892 ? 39.821 -37.287 14.214 1.00 59.16 892 ASN A N 1
ATOM 7287 C CA . ASN A 1 892 ? 39.154 -38.357 13.479 1.00 59.16 892 ASN A CA 1
ATOM 7288 C C . ASN A 1 892 ? 39.777 -39.689 13.887 1.00 59.16 892 ASN A C 1
ATOM 7290 O O . ASN A 1 892 ? 40.971 -39.898 13.675 1.00 59.16 892 ASN A O 1
ATOM 7294 N N . CYS A 1 893 ? 38.984 -40.571 14.485 1.00 57.97 893 CYS A N 1
ATOM 7295 C CA . CYS A 1 893 ? 39.429 -41.861 14.992 1.00 57.97 893 CYS A CA 1
ATOM 7296 C C . CYS A 1 893 ? 38.599 -42.961 14.338 1.00 57.97 893 CYS A C 1
ATOM 7298 O O . CYS A 1 893 ? 37.435 -43.151 14.676 1.00 57.97 893 CYS A O 1
ATOM 7300 N N . GLY A 1 894 ? 39.184 -43.650 13.353 1.00 48.25 894 GLY A N 1
ATOM 7301 C CA . GLY A 1 894 ? 38.504 -44.749 12.657 1.00 48.25 894 GLY A CA 1
ATOM 7302 C C . GLY A 1 894 ? 37.290 -44.319 11.822 1.00 48.25 894 GLY A C 1
ATOM 7303 O O . GLY A 1 894 ? 36.371 -45.111 11.651 1.00 48.25 894 GLY A O 1
ATOM 7304 N N . GLY A 1 895 ? 37.266 -43.079 11.318 1.00 48.66 895 GLY A N 1
ATOM 7305 C CA . GLY A 1 895 ? 36.165 -42.548 10.506 1.00 48.66 895 GLY A CA 1
ATOM 7306 C C . GLY A 1 895 ? 35.103 -41.782 11.299 1.00 48.66 895 GLY A C 1
ATOM 7307 O O . GLY A 1 895 ? 34.213 -41.197 10.686 1.00 48.66 895 GLY A O 1
ATOM 7308 N N . GLN A 1 896 ? 35.201 -41.736 12.633 1.00 45.72 896 GLN A N 1
ATOM 7309 C CA . GLN A 1 896 ? 34.351 -40.896 13.478 1.00 45.72 896 GLN A CA 1
ATOM 7310 C C . GLN A 1 896 ? 35.089 -39.639 13.942 1.00 45.72 896 GLN A C 1
ATOM 7312 O O . GLN A 1 896 ? 36.224 -39.705 14.420 1.00 45.72 896 GLN A O 1
ATOM 7317 N N . GLN A 1 897 ? 34.426 -38.489 13.800 1.00 48.09 897 GLN A N 1
ATOM 7318 C CA . GLN A 1 897 ? 34.976 -37.179 14.134 1.00 48.09 897 GLN A CA 1
ATOM 7319 C C . GLN A 1 897 ? 34.544 -36.744 15.543 1.00 48.09 897 GLN A C 1
ATOM 7321 O O . GLN A 1 897 ? 33.357 -36.656 15.844 1.00 48.09 897 GLN A O 1
ATOM 7326 N N . TYR A 1 898 ? 35.518 -36.425 16.388 1.00 52.75 898 TYR A N 1
ATOM 7327 C CA . TYR A 1 898 ? 35.361 -35.919 17.747 1.00 52.75 898 TYR A CA 1
ATOM 7328 C C . TYR A 1 898 ? 35.909 -34.495 17.820 1.00 52.75 898 TYR A C 1
ATOM 7330 O O . TYR A 1 898 ? 37.026 -34.227 17.377 1.00 52.75 898 TYR A O 1
ATOM 7338 N N . PHE A 1 899 ? 35.146 -33.572 18.399 1.00 51.19 899 PHE A N 1
ATOM 7339 C CA . PHE A 1 899 ? 35.598 -32.199 18.611 1.00 51.19 899 PHE A CA 1
ATOM 7340 C C . PHE A 1 899 ? 36.053 -32.024 20.052 1.00 51.19 899 PHE A C 1
ATOM 7342 O O . PHE A 1 899 ? 35.299 -32.287 20.987 1.00 51.19 899 PHE A O 1
ATOM 7349 N N . ASN A 1 900 ? 37.296 -31.583 20.224 1.00 54.31 900 ASN A N 1
ATOM 7350 C CA . ASN A 1 900 ? 37.876 -31.305 21.526 1.00 54.31 900 ASN A CA 1
ATOM 7351 C C . ASN A 1 900 ? 38.004 -29.780 21.691 1.00 54.31 900 ASN A C 1
ATOM 7353 O O . ASN A 1 900 ? 38.853 -29.167 21.028 1.00 54.31 900 ASN A O 1
ATOM 7357 N N . PRO A 1 901 ? 37.147 -29.141 22.507 1.00 50.31 901 PRO A N 1
ATOM 7358 C CA . PRO A 1 901 ? 37.236 -27.712 22.759 1.00 50.31 901 PRO A CA 1
ATOM 7359 C C . PRO A 1 901 ? 38.442 -27.450 23.668 1.00 50.31 901 PRO A C 1
ATOM 7361 O O . PRO A 1 901 ? 38.429 -27.781 24.849 1.00 50.31 901 PRO A O 1
ATOM 7364 N N . VAL A 1 902 ? 39.505 -26.876 23.107 1.00 51.69 902 VAL A N 1
ATOM 7365 C CA . VAL A 1 902 ? 40.680 -26.423 23.862 1.00 51.69 902 VAL A CA 1
ATOM 7366 C C . VAL A 1 902 ? 40.854 -24.934 23.596 1.00 51.69 902 VAL A C 1
ATOM 7368 O O . VAL A 1 902 ? 40.829 -24.511 22.440 1.00 51.69 902 VAL A O 1
ATOM 7371 N N . ASP A 1 903 ? 41.062 -24.149 24.654 1.00 46.44 903 ASP A N 1
ATOM 7372 C CA . ASP A 1 903 ? 41.135 -22.682 24.587 1.00 46.44 903 ASP A CA 1
ATOM 7373 C C . ASP A 1 903 ? 42.250 -22.153 23.660 1.00 46.44 903 ASP A C 1
ATOM 7375 O O . ASP A 1 903 ? 42.151 -21.030 23.153 1.00 46.44 903 ASP A O 1
ATOM 7379 N N . THR A 1 904 ? 43.285 -22.961 23.383 1.00 54.59 904 THR A N 1
ATOM 7380 C CA . THR A 1 904 ? 44.360 -22.655 22.427 1.00 54.59 904 THR A CA 1
ATOM 7381 C C . THR A 1 904 ? 44.858 -23.906 21.692 1.00 54.59 904 THR A C 1
ATOM 7383 O O . THR A 1 904 ? 45.584 -24.737 22.235 1.00 54.59 904 THR A O 1
ATOM 7386 N N . CYS A 1 905 ? 44.515 -24.034 20.409 1.00 59.28 905 CYS A N 1
ATOM 7387 C CA . CYS A 1 905 ? 45.162 -25.000 19.525 1.00 59.28 905 CYS A CA 1
ATOM 7388 C C . CYS A 1 905 ? 46.429 -24.390 18.901 1.00 59.28 905 CYS A C 1
ATOM 7390 O O . CYS A 1 905 ? 46.359 -23.326 18.291 1.00 59.28 905 CYS A O 1
ATOM 7392 N N . THR A 1 906 ? 47.584 -25.051 19.043 1.00 57.31 906 THR A N 1
ATOM 7393 C CA . THR A 1 906 ? 48.879 -24.544 18.544 1.00 57.31 906 THR A CA 1
ATOM 7394 C C . THR A 1 906 ? 49.402 -25.270 17.300 1.00 57.31 906 THR A C 1
ATOM 7396 O O . THR A 1 906 ? 50.158 -24.678 16.536 1.00 57.31 906 THR A O 1
ATOM 7399 N N . SER A 1 907 ? 49.022 -26.536 17.069 1.00 64.25 907 SER A N 1
ATOM 7400 C CA . SER A 1 907 ? 49.320 -27.291 15.836 1.00 64.25 907 SER A CA 1
ATOM 7401 C C . SER A 1 907 ? 48.488 -28.578 15.731 1.00 64.25 907 SER A C 1
ATOM 7403 O O . SER A 1 907 ? 48.061 -29.130 16.746 1.00 64.25 907 SER A O 1
ATOM 7405 N N . SER A 1 908 ? 48.326 -29.120 14.518 1.00 64.75 908 SER A N 1
ATOM 7406 C CA . SER A 1 908 ? 47.647 -30.407 14.276 1.00 64.75 908 SER A CA 1
ATOM 7407 C C . SER A 1 908 ? 48.309 -31.594 14.999 1.00 64.75 908 SER A C 1
ATOM 7409 O O . SER A 1 908 ? 47.615 -32.500 15.452 1.00 64.75 908 SER A O 1
ATOM 7411 N N . GLN A 1 909 ? 49.634 -31.568 15.198 1.00 67.50 909 GLN A N 1
ATOM 7412 C CA . GLN A 1 909 ? 50.359 -32.603 15.952 1.00 67.50 909 GLN A CA 1
ATOM 7413 C C . GLN A 1 909 ? 50.100 -32.507 17.466 1.00 67.50 909 GLN A C 1
ATOM 7415 O O . GLN A 1 909 ? 49.972 -33.529 18.148 1.00 67.50 909 GLN A O 1
ATOM 7420 N N . ALA A 1 910 ? 49.983 -31.282 17.994 1.00 69.31 910 ALA A N 1
ATOM 7421 C CA . ALA A 1 910 ? 49.558 -31.058 19.372 1.00 69.31 910 ALA A CA 1
ATOM 7422 C C . ALA A 1 910 ? 48.115 -31.542 19.574 1.00 69.31 910 ALA A C 1
ATOM 7424 O O . ALA A 1 910 ? 47.872 -32.304 20.507 1.00 69.31 910 ALA A O 1
ATOM 7425 N N . CYS A 1 911 ? 47.200 -31.226 18.642 1.00 69.75 911 CYS A N 1
ATOM 7426 C CA . CYS A 1 911 ? 45.849 -31.790 18.659 1.00 69.75 911 CYS A CA 1
ATOM 7427 C C . CYS A 1 911 ? 45.878 -33.315 18.652 1.00 69.75 911 CYS A C 1
ATOM 7429 O O . CYS A 1 911 ? 45.213 -33.912 19.483 1.00 69.75 911 CYS A O 1
ATOM 7431 N N . LEU A 1 912 ? 46.657 -33.954 17.771 1.00 70.44 912 LEU A N 1
ATOM 7432 C CA . LEU A 1 912 ? 46.721 -35.416 17.670 1.00 70.44 912 LEU A CA 1
ATOM 7433 C C . LEU A 1 912 ? 47.121 -36.065 18.998 1.00 70.44 912 LEU A C 1
ATOM 7435 O O . LEU A 1 912 ? 46.508 -37.039 19.433 1.00 70.44 912 LEU A O 1
ATOM 7439 N N . THR A 1 913 ? 48.115 -35.486 19.667 1.00 71.94 913 THR A N 1
ATOM 7440 C CA . THR A 1 913 ? 48.590 -35.971 20.967 1.00 71.94 913 THR A CA 1
ATOM 7441 C C . THR A 1 913 ? 47.496 -35.838 22.031 1.00 71.94 913 THR A C 1
ATOM 7443 O O . THR A 1 913 ? 47.221 -36.792 22.756 1.00 71.94 913 THR A O 1
ATOM 7446 N N . THR A 1 914 ? 46.804 -34.696 22.075 1.00 69.88 914 THR A N 1
ATOM 7447 C CA . THR A 1 914 ? 45.685 -34.460 22.999 1.00 69.88 914 THR A CA 1
ATOM 7448 C C . THR A 1 914 ? 44.454 -35.312 22.663 1.00 69.88 914 THR A C 1
ATOM 7450 O O . THR A 1 914 ? 43.762 -35.771 23.563 1.00 69.88 914 THR A O 1
ATOM 7453 N N . CYS A 1 915 ? 44.191 -35.587 21.384 1.00 69.62 915 CYS A N 1
ATOM 7454 C CA . CYS A 1 915 ? 43.119 -36.467 20.917 1.00 69.62 915 CYS A CA 1
ATOM 7455 C C . CYS A 1 915 ? 43.322 -37.902 21.410 1.00 69.62 915 CYS A C 1
ATOM 7457 O O . CYS A 1 915 ? 42.404 -38.507 21.957 1.00 69.62 915 CYS A O 1
ATOM 7459 N N . LEU A 1 916 ? 44.540 -38.430 21.257 1.00 71.88 916 LEU A N 1
ATOM 7460 C CA . LEU A 1 916 ? 44.897 -39.766 21.737 1.00 71.88 916 LEU A CA 1
ATOM 7461 C C . LEU A 1 916 ? 44.862 -39.853 23.271 1.00 71.88 916 LEU A C 1
ATOM 7463 O O . LEU A 1 916 ? 44.531 -40.904 23.810 1.00 71.88 916 LEU A O 1
ATOM 7467 N N . GLN A 1 917 ? 45.157 -38.754 23.973 1.00 71.56 917 GLN A N 1
ATOM 7468 C CA . GLN A 1 917 ? 45.068 -38.683 25.435 1.00 71.56 917 GLN A CA 1
ATOM 7469 C C . GLN A 1 917 ? 43.635 -38.581 25.964 1.00 71.56 917 GLN A C 1
ATOM 7471 O O . GLN A 1 917 ? 43.326 -39.222 26.966 1.00 71.56 917 GLN A O 1
ATOM 7476 N N . ASN A 1 918 ? 42.769 -37.794 25.321 1.00 65.69 918 ASN A N 1
ATOM 7477 C CA . ASN A 1 918 ? 41.399 -37.570 25.792 1.00 65.69 918 ASN A CA 1
ATOM 7478 C C . ASN A 1 918 ? 40.437 -38.685 25.364 1.00 65.69 918 ASN A C 1
ATOM 7480 O O . ASN A 1 918 ? 39.451 -38.933 26.055 1.00 65.69 918 ASN A O 1
ATOM 7484 N N . PHE A 1 919 ? 40.734 -39.391 24.268 1.00 66.75 919 PHE A N 1
ATOM 7485 C CA . PHE A 1 919 ? 39.908 -40.486 23.752 1.00 66.75 919 PHE A CA 1
ATOM 7486 C C . PHE A 1 919 ? 40.699 -41.800 23.573 1.00 66.75 919 PHE A C 1
ATOM 7488 O O . PHE A 1 919 ? 40.639 -42.416 22.507 1.00 66.75 919 PHE A O 1
ATOM 7495 N N . PRO A 1 920 ? 41.416 -42.294 24.601 1.00 54.28 920 PRO A N 1
ATOM 7496 C CA . PRO A 1 920 ? 42.341 -43.427 24.473 1.00 54.28 920 PRO A CA 1
ATOM 7497 C C . PRO A 1 920 ? 41.638 -44.768 24.205 1.00 54.28 920 PRO A C 1
ATOM 7499 O O . PRO A 1 920 ? 42.282 -45.736 23.817 1.00 54.28 920 PRO A O 1
ATOM 7502 N N . GLN A 1 921 ? 40.320 -44.833 24.421 1.00 54.44 921 GLN A N 1
ATOM 7503 C CA . GLN A 1 921 ? 39.498 -46.025 24.184 1.00 54.44 921 GLN A CA 1
ATOM 7504 C C . GLN A 1 921 ? 39.007 -46.141 22.732 1.00 54.44 921 GLN A C 1
ATOM 7506 O O . GLN A 1 921 ? 38.554 -47.206 22.328 1.00 54.44 921 GLN A O 1
ATOM 7511 N N . VAL A 1 922 ? 39.074 -45.055 21.953 1.00 53.91 922 VAL A N 1
ATOM 7512 C CA . VAL A 1 922 ? 38.500 -44.981 20.594 1.00 53.91 922 VAL A CA 1
ATOM 7513 C C . VAL A 1 922 ? 39.536 -44.536 19.556 1.00 53.91 922 VAL A C 1
ATOM 7515 O O . VAL A 1 922 ? 39.466 -44.910 18.387 1.00 53.91 922 VAL A O 1
ATOM 7518 N N . CYS A 1 923 ? 40.541 -43.773 19.980 1.00 59.09 923 CYS A N 1
ATOM 7519 C CA . CYS A 1 923 ? 41.600 -43.243 19.135 1.00 59.09 923 CYS A CA 1
ATOM 7520 C C . CYS A 1 923 ? 42.889 -44.054 19.298 1.00 59.09 923 CYS A C 1
ATOM 7522 O O . CYS A 1 923 ? 43.414 -44.189 20.401 1.00 59.09 923 CYS A O 1
ATOM 7524 N N . ILE A 1 924 ? 43.417 -44.569 18.186 1.00 64.56 924 ILE A N 1
ATOM 7525 C CA . ILE A 1 924 ? 44.633 -45.390 18.134 1.00 64.56 924 ILE A CA 1
ATOM 7526 C C . ILE A 1 924 ? 45.688 -44.632 17.313 1.00 64.56 924 ILE A C 1
ATOM 7528 O O . ILE A 1 924 ? 45.350 -44.122 16.242 1.00 64.56 924 ILE A O 1
ATOM 7532 N N . PRO A 1 925 ? 46.971 -44.569 17.732 1.00 55.72 925 PRO A N 1
ATOM 7533 C CA . PRO A 1 925 ? 47.947 -43.641 17.146 1.00 55.72 925 PRO A CA 1
ATOM 7534 C C . PRO A 1 925 ? 48.154 -43.765 15.634 1.00 55.72 92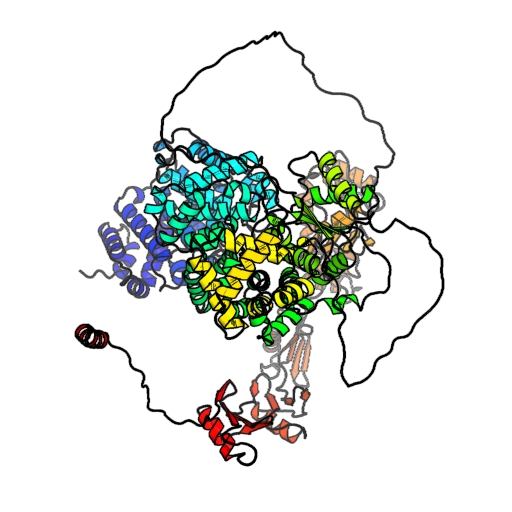5 PRO A C 1
ATOM 7536 O O . PRO A 1 925 ? 48.538 -42.800 14.986 1.00 55.72 925 PRO A O 1
ATOM 7539 N N . VAL A 1 926 ? 47.908 -44.951 15.075 1.00 50.31 926 VAL A N 1
ATOM 7540 C CA . VAL A 1 926 ? 48.160 -45.263 13.661 1.00 50.31 926 VAL A CA 1
ATOM 7541 C C . VAL A 1 926 ? 47.004 -44.831 12.749 1.00 50.31 926 VAL A C 1
ATOM 7543 O O . VAL A 1 926 ? 47.211 -44.601 11.563 1.00 50.31 926 VAL A O 1
ATOM 7546 N N . THR A 1 927 ? 45.788 -44.720 13.289 1.00 50.00 927 THR A N 1
ATOM 7547 C CA . THR A 1 927 ? 44.558 -44.436 12.525 1.00 50.00 927 THR A CA 1
ATOM 7548 C C . THR A 1 927 ? 43.917 -43.105 12.898 1.00 50.00 927 THR A C 1
ATOM 7550 O O . THR A 1 927 ? 42.954 -42.694 12.253 1.00 50.00 927 THR A O 1
ATOM 7553 N N . THR A 1 928 ? 44.417 -42.435 13.938 1.00 60.50 928 THR A N 1
ATOM 7554 C CA . THR A 1 928 ? 43.907 -41.135 14.362 1.00 60.50 928 THR A CA 1
ATOM 7555 C C . THR A 1 928 ? 44.556 -40.005 13.571 1.00 60.50 928 THR A C 1
ATOM 7557 O O . THR A 1 928 ? 45.777 -39.890 13.511 1.00 60.50 928 THR A O 1
ATOM 7560 N N . GLN A 1 929 ? 43.728 -39.138 12.995 1.00 58.78 929 GLN A N 1
ATOM 7561 C CA . GLN A 1 929 ? 44.145 -37.889 12.357 1.00 58.78 929 GLN A CA 1
ATOM 7562 C C . GLN A 1 929 ? 43.572 -36.716 13.150 1.00 58.78 929 GLN A C 1
ATOM 7564 O O . GLN A 1 929 ? 42.464 -36.817 13.666 1.00 58.78 929 GLN A O 1
ATOM 7569 N N . ALA A 1 930 ? 44.294 -35.602 13.269 1.00 66.44 930 ALA A N 1
ATOM 7570 C CA . ALA A 1 930 ? 43.769 -34.409 13.929 1.00 66.44 930 ALA A CA 1
ATOM 7571 C C . ALA A 1 930 ? 44.088 -33.140 13.134 1.00 66.44 930 ALA A C 1
ATOM 7573 O O . ALA A 1 930 ? 45.161 -33.042 12.542 1.00 66.44 930 ALA A O 1
ATOM 7574 N N . CYS A 1 931 ? 43.165 -32.178 13.125 1.00 62.31 931 CYS A N 1
ATOM 7575 C CA . CYS A 1 931 ? 43.324 -30.876 12.472 1.00 62.31 931 CYS A CA 1
ATOM 7576 C C . CYS A 1 931 ? 43.000 -29.728 13.440 1.00 62.31 931 CYS A C 1
ATOM 7578 O O . CYS A 1 931 ? 42.266 -29.903 14.417 1.00 62.31 931 CYS A O 1
ATOM 7580 N N . CYS A 1 932 ? 43.575 -28.556 13.169 1.00 65.81 932 CYS A N 1
ATOM 7581 C CA . CYS A 1 932 ? 43.493 -27.357 14.000 1.00 65.81 932 CYS A CA 1
ATOM 7582 C C . CYS A 1 932 ? 42.941 -26.176 13.185 1.00 65.81 932 CYS A C 1
ATOM 7584 O O . CYS A 1 932 ? 43.519 -25.829 12.157 1.00 65.81 932 CYS A O 1
ATOM 7586 N N . GLY A 1 933 ? 41.865 -25.525 13.640 1.00 65.75 933 GLY A N 1
ATOM 7587 C CA . GLY A 1 933 ? 41.371 -24.276 13.032 1.00 65.75 933 GLY A CA 1
ATOM 7588 C C . GLY A 1 933 ? 40.904 -24.397 11.568 1.00 65.75 933 GLY A C 1
ATOM 7589 O O . GLY A 1 933 ? 40.257 -25.376 11.194 1.00 65.75 933 GLY A O 1
ATOM 7590 N N . GLN A 1 934 ? 41.202 -23.386 10.733 1.00 51.03 934 GLN A N 1
ATOM 7591 C CA . GLN A 1 934 ? 40.700 -23.276 9.348 1.00 51.03 934 GLN A CA 1
ATOM 7592 C C . GLN A 1 934 ? 41.119 -24.431 8.416 1.00 51.03 934 GLN A C 1
ATOM 7594 O O . GLN A 1 934 ? 40.396 -24.718 7.461 1.00 51.03 934 GLN A O 1
ATOM 7599 N N . ASP A 1 935 ? 42.199 -25.156 8.722 1.00 50.06 935 ASP A N 1
ATOM 7600 C CA . ASP A 1 935 ? 42.626 -26.341 7.958 1.00 50.06 935 ASP A CA 1
ATOM 7601 C C . ASP A 1 935 ? 41.634 -27.516 8.067 1.00 50.06 935 ASP A C 1
ATOM 7603 O O . ASP A 1 935 ? 41.649 -28.434 7.248 1.00 50.06 935 ASP A O 1
ATOM 7607 N N . CYS A 1 936 ? 40.708 -27.488 9.033 1.00 51.62 936 CYS A N 1
ATOM 7608 C CA . CYS A 1 936 ? 39.625 -28.467 9.109 1.00 51.62 936 CYS A CA 1
ATOM 7609 C C . CYS A 1 936 ? 38.537 -28.249 8.039 1.00 51.62 936 CYS A C 1
ATOM 7611 O O . CYS A 1 936 ? 37.773 -29.173 7.756 1.00 51.62 936 CYS A O 1
ATOM 7613 N N . LYS A 1 937 ? 38.454 -27.062 7.413 1.00 39.78 937 LYS A N 1
ATOM 7614 C CA . LYS A 1 937 ? 37.400 -26.725 6.435 1.00 39.78 937 LYS A CA 1
ATOM 7615 C C . LYS A 1 937 ? 37.599 -27.497 5.122 1.00 39.78 937 LYS A C 1
ATOM 7617 O O . LYS A 1 937 ? 36.656 -28.121 4.639 1.00 39.78 937 LYS A O 1
ATOM 7622 N N . SER A 1 938 ? 38.837 -27.569 4.627 1.00 38.78 938 SER A N 1
ATOM 7623 C CA . SER A 1 938 ? 39.227 -28.333 3.429 1.00 38.78 938 SER A CA 1
ATOM 7624 C C . SER A 1 938 ? 39.175 -29.856 3.632 1.00 38.78 938 SER A C 1
ATOM 7626 O O . SER A 1 938 ? 38.852 -30.584 2.696 1.00 38.78 938 SER A O 1
ATOM 7628 N N . TYR A 1 939 ? 39.408 -30.348 4.855 1.00 40.19 939 TYR A N 1
ATOM 7629 C CA . TYR A 1 939 ? 39.252 -31.771 5.194 1.00 40.19 939 TYR A CA 1
ATOM 7630 C C . TYR A 1 939 ? 37.781 -32.173 5.406 1.00 40.19 939 TYR A C 1
ATOM 7632 O O . TYR A 1 939 ? 37.358 -33.218 4.921 1.00 40.19 939 TYR A O 1
ATOM 7640 N N . SER A 1 940 ? 36.953 -31.327 6.038 1.00 36.88 940 SER A N 1
ATOM 7641 C CA . SER A 1 940 ? 35.501 -31.575 6.129 1.00 36.88 940 SER A CA 1
ATOM 7642 C C . SER A 1 940 ? 34.851 -31.649 4.744 1.00 36.88 940 SER A C 1
ATOM 7644 O O . SER A 1 940 ? 33.975 -32.476 4.518 1.00 36.88 940 SER A O 1
ATOM 7646 N N . GLN A 1 941 ? 35.350 -30.855 3.789 1.00 35.91 941 GLN A N 1
ATOM 7647 C CA . GLN A 1 941 ? 34.926 -30.907 2.392 1.00 35.91 941 GLN A CA 1
ATOM 7648 C C . GLN A 1 941 ? 35.411 -32.169 1.662 1.00 35.91 941 GLN A C 1
ATOM 7650 O O . GLN A 1 941 ? 34.729 -32.616 0.745 1.00 35.91 941 GLN A O 1
ATOM 7655 N N . SER A 1 942 ? 36.536 -32.784 2.052 1.00 37.00 942 SER A N 1
ATOM 7656 C CA . SER A 1 942 ? 36.990 -34.044 1.440 1.00 37.00 942 SER A CA 1
ATOM 7657 C C . SER A 1 942 ? 36.254 -35.269 1.996 1.00 37.00 942 SER A C 1
ATOM 7659 O O . SER A 1 942 ? 35.951 -36.184 1.235 1.00 37.00 942 SER A O 1
ATOM 7661 N N . VAL A 1 943 ? 35.879 -35.259 3.282 1.00 41.53 943 VAL A N 1
ATOM 7662 C CA . VAL A 1 943 ? 35.051 -36.307 3.911 1.00 41.53 943 VAL A CA 1
ATOM 7663 C C . VAL A 1 943 ? 33.585 -36.186 3.496 1.00 41.53 943 VAL A C 1
ATOM 7665 O O . VAL A 1 943 ? 32.956 -37.202 3.215 1.00 41.53 943 VAL A O 1
ATOM 7668 N N . ALA A 1 944 ? 33.060 -34.964 3.348 1.00 39.88 944 ALA A N 1
ATOM 7669 C CA . ALA A 1 944 ? 31.731 -34.737 2.781 1.00 39.88 944 ALA A CA 1
ATOM 7670 C C . ALA A 1 944 ? 31.603 -35.263 1.343 1.00 39.88 944 ALA A C 1
ATOM 7672 O O . ALA A 1 944 ? 30.488 -35.501 0.906 1.00 39.88 944 ALA A O 1
ATOM 7673 N N . ASN A 1 945 ? 32.719 -35.475 0.633 1.00 41.66 945 ASN A N 1
ATOM 7674 C CA . ASN A 1 945 ? 32.766 -36.018 -0.725 1.00 41.66 945 ASN A CA 1
ATOM 7675 C C . ASN A 1 945 ? 33.150 -37.511 -0.790 1.00 41.66 945 ASN A C 1
ATOM 7677 O O . ASN A 1 945 ? 33.268 -38.052 -1.888 1.00 41.66 945 ASN A O 1
ATOM 7681 N N . ALA A 1 946 ? 33.352 -38.187 0.347 1.00 51.38 946 ALA A N 1
ATOM 7682 C CA . ALA A 1 946 ? 33.697 -39.607 0.378 1.00 51.38 946 ALA A CA 1
ATOM 7683 C C . ALA A 1 946 ? 32.443 -40.496 0.334 1.00 51.38 946 ALA A C 1
ATOM 7685 O O . ALA A 1 946 ? 31.400 -40.172 0.899 1.00 51.38 946 ALA A O 1
ATOM 7686 N N . CYS A 1 947 ? 32.557 -41.631 -0.350 1.00 56.12 947 CYS A N 1
ATOM 7687 C CA . CYS A 1 947 ? 31.465 -42.563 -0.584 1.00 56.12 947 CYS A CA 1
ATOM 7688 C C . CYS A 1 947 ? 31.419 -43.681 0.478 1.00 56.12 947 CYS A C 1
ATOM 7690 O O . CYS A 1 947 ? 32.430 -44.326 0.761 1.00 56.12 947 CYS A O 1
ATOM 7692 N N . ALA A 1 948 ? 30.248 -43.931 1.066 1.00 60.91 948 ALA A N 1
ATOM 7693 C CA . ALA A 1 948 ? 30.032 -44.929 2.116 1.00 60.91 948 ALA A CA 1
ATOM 7694 C C . ALA A 1 948 ? 28.641 -45.573 2.006 1.00 60.91 948 ALA A C 1
ATOM 7696 O O . ALA A 1 948 ? 27.738 -45.035 1.367 1.00 60.91 948 ALA A O 1
ATOM 7697 N N . CYS A 1 949 ? 28.448 -46.725 2.646 1.00 63.12 949 CYS A N 1
ATOM 7698 C CA . CYS A 1 949 ? 27.143 -47.384 2.736 1.00 63.12 949 CYS A CA 1
ATOM 7699 C C . CYS A 1 949 ? 26.759 -47.645 4.199 1.00 63.12 949 CYS A C 1
ATOM 7701 O O . CYS A 1 949 ? 27.627 -47.913 5.028 1.00 63.12 949 CYS A O 1
ATOM 7703 N N . ARG A 1 950 ? 25.464 -47.548 4.522 1.00 57.16 950 ARG A N 1
ATOM 7704 C CA . ARG A 1 950 ? 24.890 -47.743 5.863 1.00 57.16 950 ARG A CA 1
ATOM 7705 C C . ARG A 1 950 ? 24.019 -48.999 5.874 1.00 57.16 950 ARG A C 1
ATOM 7707 O O . ARG A 1 950 ? 23.091 -49.088 5.070 1.00 57.16 950 ARG A O 1
ATOM 7714 N N . CYS A 1 951 ? 24.281 -49.919 6.802 1.00 53.75 951 CYS A N 1
ATOM 7715 C CA . CYS A 1 951 ? 23.408 -51.061 7.102 1.00 53.75 951 CYS A CA 1
ATOM 7716 C C . CYS A 1 951 ? 22.895 -51.006 8.542 1.00 53.75 951 CYS A C 1
ATOM 7718 O O . CYS A 1 951 ? 23.596 -50.535 9.438 1.00 53.75 951 CYS A O 1
ATOM 7720 N N . GLN A 1 952 ? 21.672 -51.505 8.760 1.00 55.25 952 GLN A N 1
ATOM 7721 C CA . GLN A 1 952 ? 21.043 -51.652 10.084 1.00 55.25 952 GLN A CA 1
ATOM 7722 C C . GLN A 1 952 ? 21.144 -50.403 10.965 1.00 55.25 952 GLN A C 1
ATOM 7724 O O . GLN A 1 952 ? 21.574 -50.433 12.116 1.00 55.25 952 GLN A O 1
ATOM 7729 N N . GLY A 1 953 ? 20.742 -49.267 10.405 1.00 49.97 953 GLY A N 1
ATOM 7730 C CA . GLY A 1 953 ? 20.492 -48.065 11.181 1.00 49.97 953 GLY A CA 1
ATOM 7731 C C . GLY A 1 953 ? 21.718 -47.363 11.760 1.00 49.97 953 GLY A C 1
ATOM 7732 O O . GLY A 1 953 ? 21.554 -46.192 12.035 1.00 49.97 953 GLY A O 1
ATOM 7733 N N . ASN A 1 954 ? 22.924 -47.938 11.883 1.00 45.47 954 ASN A N 1
ATOM 7734 C CA . ASN A 1 954 ? 24.060 -47.228 12.511 1.00 45.47 954 ASN A CA 1
ATOM 7735 C C . ASN A 1 954 ? 25.479 -47.629 12.054 1.00 45.47 954 ASN A C 1
ATOM 7737 O O . ASN A 1 954 ? 26.440 -47.000 12.498 1.00 45.47 954 ASN A O 1
ATOM 7741 N N . THR A 1 955 ? 25.657 -48.605 11.158 1.00 50.00 955 THR A N 1
ATOM 7742 C CA . THR A 1 955 ? 27.005 -49.075 10.779 1.00 50.00 955 THR A CA 1
ATOM 7743 C C . THR A 1 955 ? 27.376 -48.606 9.373 1.00 50.00 955 THR A C 1
ATOM 7745 O O . THR A 1 955 ? 26.724 -48.993 8.404 1.00 50.00 955 THR A O 1
ATOM 7748 N N . TYR A 1 956 ? 28.406 -47.756 9.264 1.00 49.69 956 TYR A N 1
ATOM 7749 C CA . TYR A 1 956 ? 28.932 -47.253 7.990 1.00 49.69 956 TYR A CA 1
ATOM 7750 C C . TYR A 1 956 ? 30.144 -48.072 7.542 1.00 49.69 956 TYR A C 1
ATOM 7752 O O . TYR A 1 956 ? 31.135 -48.151 8.268 1.00 49.69 956 TYR A O 1
ATOM 7760 N N . TYR A 1 957 ? 30.086 -48.635 6.336 1.00 55.00 957 TYR A N 1
ATOM 7761 C CA . TYR A 1 957 ? 31.219 -49.324 5.721 1.00 55.00 957 TYR A CA 1
ATOM 7762 C C . TYR A 1 957 ? 31.867 -48.417 4.663 1.00 55.00 957 TYR A C 1
ATOM 7764 O O . TYR A 1 957 ? 31.169 -47.911 3.775 1.00 55.00 957 TYR A O 1
ATOM 7772 N N . PRO A 1 958 ? 33.188 -48.177 4.740 1.00 48.72 958 PRO A N 1
ATOM 7773 C CA . PRO A 1 958 ? 33.899 -47.407 3.729 1.00 48.72 958 PRO A CA 1
ATOM 7774 C C . PRO A 1 958 ? 34.008 -48.221 2.434 1.00 48.72 958 PRO A C 1
ATOM 7776 O O . PRO A 1 958 ? 34.514 -49.343 2.451 1.00 48.72 958 PRO A O 1
ATOM 7779 N N . SER A 1 959 ? 33.564 -47.657 1.306 1.00 47.94 959 SER A N 1
ATOM 7780 C CA . SER A 1 959 ? 33.661 -48.310 -0.004 1.00 47.94 959 SER A CA 1
ATOM 7781 C C . SER A 1 959 ? 34.658 -47.563 -0.899 1.00 47.94 959 SER A C 1
ATOM 7783 O O . SER A 1 959 ? 34.358 -46.467 -1.371 1.00 47.94 959 SER A O 1
ATOM 7785 N N . PRO A 1 960 ? 35.855 -48.121 -1.156 1.00 48.78 960 PRO A N 1
ATOM 7786 C CA . PRO A 1 960 ? 36.904 -47.427 -1.903 1.00 48.78 960 PRO A CA 1
ATOM 7787 C C . PRO A 1 960 ? 36.696 -47.401 -3.430 1.00 48.78 960 PRO A C 1
ATOM 7789 O O . PRO A 1 960 ? 37.567 -46.906 -4.140 1.00 48.78 960 PRO A O 1
ATOM 7792 N N . THR A 1 961 ? 35.595 -47.946 -3.964 1.00 53.56 961 THR A N 1
ATOM 7793 C CA . THR A 1 961 ? 35.430 -48.171 -5.419 1.00 53.56 961 THR A CA 1
ATOM 7794 C C . THR A 1 961 ? 34.133 -47.636 -6.030 1.00 53.56 961 THR A C 1
ATOM 7796 O O . THR A 1 961 ? 33.964 -47.734 -7.243 1.00 53.56 961 THR A O 1
ATOM 7799 N N . CYS A 1 962 ? 33.239 -47.026 -5.247 1.00 57.06 962 CYS A N 1
ATOM 7800 C CA . CYS A 1 962 ? 32.030 -46.396 -5.781 1.00 57.06 962 CYS A CA 1
ATOM 7801 C C . CYS A 1 962 ? 32.206 -44.879 -5.951 1.00 57.06 962 CYS A C 1
ATOM 7803 O O . CYS A 1 962 ? 32.844 -44.218 -5.138 1.00 57.06 962 CYS A O 1
ATOM 7805 N N . THR A 1 963 ? 31.641 -44.330 -7.027 1.00 58.94 963 THR A N 1
ATOM 7806 C CA . THR A 1 963 ? 31.695 -42.895 -7.369 1.00 58.94 963 THR A CA 1
ATOM 7807 C C . THR A 1 963 ? 30.348 -42.188 -7.202 1.00 58.94 963 THR A C 1
ATOM 7809 O O . THR A 1 963 ? 30.279 -40.965 -7.297 1.00 58.94 963 THR A O 1
ATOM 7812 N N . ASN A 1 964 ? 29.274 -42.942 -6.953 1.00 60.75 964 ASN A N 1
ATOM 7813 C CA . ASN A 1 964 ? 27.928 -42.443 -6.696 1.00 60.75 964 ASN A CA 1
ATOM 7814 C C . ASN A 1 964 ? 27.192 -43.348 -5.687 1.00 60.75 964 ASN A C 1
ATOM 7816 O O . ASN A 1 964 ? 27.603 -44.485 -5.433 1.00 60.75 964 ASN A O 1
ATOM 7820 N N . ALA A 1 965 ? 26.110 -42.829 -5.098 1.00 58.44 965 ALA A N 1
ATOM 7821 C CA . ALA A 1 965 ? 25.351 -43.524 -4.057 1.00 58.44 965 ALA A CA 1
ATOM 7822 C C . ALA A 1 965 ? 24.822 -44.898 -4.530 1.00 58.44 965 ALA A C 1
ATOM 7824 O O . ALA A 1 965 ? 24.831 -45.853 -3.754 1.00 58.44 965 ALA A O 1
ATOM 7825 N N . GLU A 1 966 ? 24.456 -45.022 -5.813 1.00 60.97 966 GLU A N 1
ATOM 7826 C CA . GLU A 1 966 ? 23.952 -46.258 -6.439 1.00 60.97 966 GLU A CA 1
ATOM 7827 C C . GLU A 1 966 ? 25.007 -47.373 -6.460 1.00 60.97 966 GLU A C 1
ATOM 7829 O O . GLU A 1 966 ? 24.759 -48.501 -6.026 1.00 60.97 966 GLU A O 1
ATOM 7834 N N . GLY A 1 967 ? 26.224 -47.041 -6.900 1.00 64.44 967 GLY A N 1
ATOM 7835 C CA . GLY A 1 967 ? 27.352 -47.964 -6.941 1.00 64.44 967 GLY A CA 1
ATOM 7836 C C . GLY A 1 967 ? 27.758 -48.441 -5.549 1.00 64.44 967 GLY A C 1
ATOM 7837 O O . GLY A 1 967 ? 28.191 -49.585 -5.396 1.00 64.44 967 GLY A O 1
ATOM 7838 N N . CYS A 1 968 ? 27.581 -47.612 -4.516 1.00 66.56 968 CYS A N 1
ATOM 7839 C CA . CYS A 1 968 ? 27.889 -48.005 -3.142 1.00 66.56 968 CYS A CA 1
ATOM 7840 C C . CYS A 1 968 ? 26.905 -49.040 -2.591 1.00 66.56 968 CYS A C 1
ATOM 7842 O O . CYS A 1 968 ? 27.347 -49.977 -1.931 1.00 66.56 968 CYS A O 1
ATOM 7844 N N . VAL A 1 969 ? 25.605 -48.930 -2.896 1.00 63.81 969 VAL A N 1
ATOM 7845 C CA . VAL A 1 969 ? 24.608 -49.941 -2.492 1.00 63.81 969 VAL A CA 1
ATOM 7846 C C . VAL A 1 969 ? 24.934 -51.292 -3.129 1.00 63.81 969 VAL A C 1
ATOM 7848 O O . VAL A 1 969 ? 25.032 -52.296 -2.422 1.00 63.81 969 VAL A O 1
ATOM 7851 N N . SER A 1 970 ? 25.190 -51.311 -4.443 1.00 61.75 970 SER A N 1
ATOM 7852 C CA . SER A 1 970 ? 25.521 -52.543 -5.170 1.00 61.75 970 SER A CA 1
ATOM 7853 C C . SER A 1 970 ? 26.815 -53.182 -4.665 1.00 61.75 970 SER A C 1
ATOM 7855 O O . SER A 1 970 ? 26.838 -54.378 -4.389 1.00 61.75 970 SER A O 1
ATOM 7857 N N . THR A 1 971 ? 27.888 -52.395 -4.523 1.00 64.75 971 THR A N 1
ATOM 7858 C CA . THR A 1 971 ? 29.208 -52.904 -4.116 1.00 64.75 971 THR A CA 1
ATOM 7859 C C . THR A 1 971 ? 29.157 -53.486 -2.705 1.00 64.75 971 THR A C 1
ATOM 7861 O O . THR A 1 971 ? 29.719 -54.556 -2.457 1.00 64.75 971 THR A O 1
ATOM 7864 N N . CYS A 1 972 ? 28.441 -52.830 -1.786 1.00 61.72 972 CYS A N 1
ATOM 7865 C CA . CYS A 1 972 ? 28.352 -53.269 -0.399 1.00 61.72 972 CYS A CA 1
ATOM 7866 C C . CYS A 1 972 ? 27.559 -54.569 -0.223 1.00 61.72 972 CYS A C 1
ATOM 7868 O O . CYS A 1 972 ? 27.984 -55.402 0.574 1.00 61.72 972 CYS A O 1
ATOM 7870 N N . MET A 1 973 ? 26.491 -54.806 -0.995 1.00 59.31 973 MET A N 1
ATOM 7871 C CA . MET A 1 973 ? 25.763 -56.085 -0.934 1.00 59.31 973 MET A CA 1
ATOM 7872 C C . MET A 1 973 ? 26.629 -57.265 -1.386 1.00 59.31 973 MET A C 1
ATOM 7874 O O . MET A 1 973 ? 26.638 -58.305 -0.733 1.00 59.31 973 MET A O 1
ATOM 7878 N N . THR A 1 974 ? 27.418 -57.093 -2.453 1.00 58.03 974 THR A N 1
ATOM 7879 C CA . THR A 1 974 ? 28.366 -58.126 -2.908 1.00 58.03 974 THR A CA 1
ATOM 7880 C C . THR A 1 974 ? 29.537 -58.347 -1.955 1.00 58.03 974 THR A C 1
ATOM 7882 O O . THR A 1 974 ? 30.070 -59.451 -1.908 1.00 58.03 974 THR A O 1
ATOM 7885 N N . THR A 1 975 ? 29.961 -57.314 -1.220 1.00 55.75 975 THR A N 1
ATOM 7886 C CA . THR A 1 975 ? 31.190 -57.364 -0.410 1.00 55.75 975 THR A CA 1
ATOM 7887 C C . THR A 1 975 ? 30.930 -57.776 1.039 1.00 55.75 975 THR A C 1
ATOM 7889 O O . THR A 1 975 ? 31.753 -58.481 1.616 1.00 55.75 975 THR A O 1
ATOM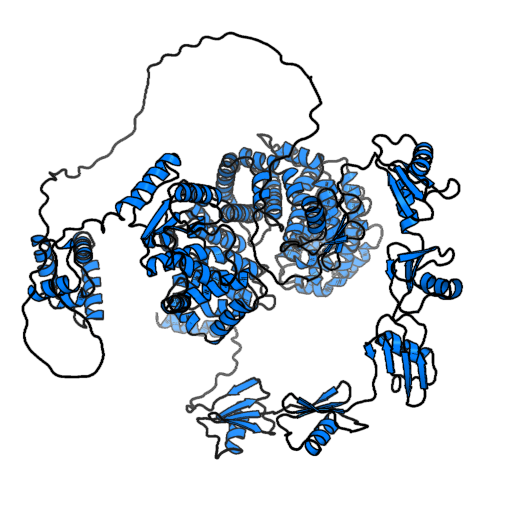 7892 N N . TYR A 1 976 ? 29.808 -57.353 1.632 1.00 58.94 976 TYR A N 1
ATOM 7893 C CA . TYR A 1 976 ? 29.570 -57.481 3.075 1.00 58.94 976 TYR A CA 1
ATOM 7894 C C . TYR A 1 976 ? 28.453 -58.453 3.468 1.00 58.94 976 TYR A C 1
ATOM 7896 O O . TYR A 1 976 ? 28.326 -58.704 4.657 1.00 58.94 976 TYR A O 1
ATOM 7904 N N . GLY A 1 977 ? 27.704 -59.034 2.516 1.00 51.62 977 GLY A N 1
ATOM 7905 C CA . GLY A 1 977 ? 26.917 -60.280 2.651 1.00 51.62 977 GLY A CA 1
ATOM 7906 C C . GLY A 1 977 ? 25.760 -60.344 3.669 1.00 51.62 977 GLY A C 1
ATOM 7907 O O . GLY A 1 977 ? 24.857 -61.155 3.488 1.00 51.62 977 GLY A O 1
ATOM 7908 N N . ASP A 1 978 ? 25.744 -59.486 4.687 1.00 51.31 978 ASP A N 1
ATOM 7909 C CA . ASP A 1 978 ? 24.908 -59.610 5.888 1.00 51.31 978 ASP A CA 1
ATOM 7910 C C . ASP A 1 978 ? 23.742 -58.602 5.929 1.00 51.31 978 ASP A C 1
ATOM 7912 O O . ASP A 1 978 ? 22.987 -58.545 6.902 1.00 51.31 978 ASP A O 1
ATOM 7916 N N . CYS A 1 979 ? 23.560 -57.802 4.873 1.00 53.16 979 CYS A N 1
ATOM 7917 C CA . CYS A 1 979 ? 22.494 -56.803 4.785 1.00 53.16 979 CYS A CA 1
ATOM 7918 C C . CYS A 1 979 ? 21.407 -57.214 3.789 1.00 53.16 979 CYS A C 1
ATOM 7920 O O . CYS A 1 979 ? 21.699 -57.617 2.664 1.00 53.16 979 CYS A O 1
ATOM 7922 N N . THR A 1 980 ? 20.141 -57.057 4.181 1.00 55.00 980 THR A N 1
ATOM 7923 C CA . THR A 1 980 ? 18.996 -57.254 3.280 1.00 55.00 980 THR A CA 1
ATOM 7924 C C . THR A 1 980 ? 18.744 -56.007 2.424 1.00 55.00 980 THR A C 1
ATOM 7926 O O . THR A 1 980 ? 19.155 -54.895 2.773 1.00 55.00 980 THR A O 1
ATOM 7929 N N . PHE A 1 981 ? 18.079 -56.201 1.282 1.00 50.53 981 PHE A N 1
ATOM 7930 C CA . PHE A 1 981 ? 17.814 -55.163 0.279 1.00 50.53 981 PHE A CA 1
ATOM 7931 C C . PHE A 1 981 ? 17.159 -53.908 0.869 1.00 50.53 981 PHE A C 1
ATOM 7933 O O . PHE A 1 981 ? 17.599 -52.789 0.612 1.00 50.53 981 PHE A O 1
ATOM 7940 N N . ASP A 1 982 ? 16.194 -54.114 1.760 1.00 51.62 982 ASP A N 1
ATOM 7941 C CA . ASP A 1 982 ? 15.386 -53.058 2.375 1.00 51.62 982 ASP A CA 1
ATOM 7942 C C . ASP A 1 982 ? 16.152 -52.250 3.442 1.00 51.62 982 ASP A C 1
ATOM 7944 O O . ASP A 1 982 ? 15.641 -51.269 3.978 1.00 51.62 982 ASP A O 1
ATOM 7948 N N . GLN A 1 983 ? 17.378 -52.665 3.783 1.00 55.69 983 GLN A N 1
ATOM 7949 C CA . GLN A 1 983 ? 18.143 -52.148 4.924 1.00 55.69 983 GLN A CA 1
ATOM 7950 C C . GLN A 1 983 ? 19.448 -51.436 4.536 1.00 55.69 983 GLN A C 1
ATOM 7952 O O . GLN A 1 983 ? 20.185 -51.014 5.432 1.00 55.69 983 GLN A O 1
ATOM 7957 N N . THR A 1 984 ? 19.748 -51.302 3.237 1.00 61.16 984 THR A N 1
ATOM 7958 C CA . THR A 1 984 ? 21.032 -50.768 2.748 1.00 61.16 984 THR A CA 1
ATOM 7959 C C . THR A 1 984 ? 20.863 -49.391 2.097 1.00 61.16 984 THR A C 1
ATOM 7961 O O . THR A 1 984 ? 20.126 -49.241 1.125 1.00 61.16 984 THR A O 1
ATOM 7964 N N . GLN A 1 985 ? 21.583 -48.383 2.598 1.00 63.78 985 GLN A N 1
ATOM 7965 C CA . GLN A 1 985 ? 21.587 -47.015 2.061 1.00 63.78 985 GLN A CA 1
ATOM 7966 C C . GLN A 1 985 ? 22.986 -46.645 1.552 1.00 63.78 985 GLN A C 1
ATOM 7968 O O . GLN A 1 985 ? 23.971 -46.859 2.256 1.00 63.78 985 GLN A O 1
ATOM 7973 N N . GLY A 1 986 ? 23.090 -46.082 0.347 1.00 62.72 986 GLY A N 1
ATOM 7974 C CA . GLY A 1 986 ? 24.351 -45.577 -0.207 1.00 62.72 986 GLY A CA 1
ATOM 7975 C C . GLY A 1 986 ? 24.439 -44.060 -0.077 1.00 62.72 986 GLY A C 1
ATOM 7976 O O . GLY A 1 986 ? 23.448 -43.362 -0.295 1.00 62.72 986 GLY A O 1
ATOM 7977 N N . CYS A 1 987 ? 25.618 -43.549 0.267 1.00 58.09 987 CYS A N 1
ATOM 7978 C CA . CYS A 1 987 ? 25.898 -42.122 0.394 1.00 58.09 987 CYS A CA 1
ATOM 7979 C C . CYS A 1 987 ? 27.180 -41.774 -0.374 1.00 58.09 987 CYS A C 1
ATOM 7981 O O . CYS A 1 987 ? 28.216 -42.397 -0.158 1.00 58.09 987 CYS A O 1
ATOM 7983 N N . CYS A 1 988 ? 27.119 -40.768 -1.244 1.00 56.09 988 CYS A N 1
ATOM 7984 C CA . CYS A 1 988 ? 28.286 -40.137 -1.868 1.00 56.09 988 CYS A CA 1
ATOM 7985 C C . CYS A 1 988 ? 28.048 -38.631 -1.908 1.00 56.09 988 CYS A C 1
ATOM 7987 O O . CYS A 1 988 ? 27.026 -38.184 -2.438 1.00 56.09 988 CYS A O 1
ATOM 7989 N N . GLY A 1 989 ? 28.977 -37.831 -1.390 1.00 55.81 989 GLY A N 1
ATOM 7990 C CA . GLY A 1 989 ? 28.710 -36.399 -1.283 1.00 55.81 989 GLY A CA 1
ATOM 7991 C C . GLY A 1 989 ? 27.663 -36.096 -0.198 1.00 55.81 989 GLY A C 1
ATOM 7992 O O . GLY A 1 989 ? 27.440 -36.874 0.728 1.00 55.81 989 GLY A O 1
ATOM 7993 N N . ALA A 1 990 ? 26.911 -35.010 -0.392 1.00 45.31 990 ALA A N 1
ATOM 7994 C CA . ALA A 1 990 ? 25.713 -34.687 0.394 1.00 45.31 990 ALA A CA 1
ATOM 7995 C C . ALA A 1 990 ? 24.460 -35.507 -0.001 1.00 45.31 990 ALA A C 1
ATOM 7997 O O . ALA A 1 990 ? 23.373 -35.257 0.516 1.00 45.31 990 ALA A O 1
ATOM 7998 N N . SER A 1 991 ? 24.584 -36.454 -0.940 1.00 46.22 991 SER A N 1
ATOM 7999 C CA . SER A 1 991 ? 23.461 -37.245 -1.455 1.00 46.22 991 SER A CA 1
ATOM 8000 C C . SER A 1 991 ? 23.441 -38.632 -0.815 1.00 46.22 991 SER A C 1
ATOM 8002 O O . SER A 1 991 ? 24.311 -39.461 -1.086 1.00 46.22 991 SER A O 1
ATOM 8004 N N . CYS A 1 992 ? 22.428 -38.891 0.013 1.00 49.50 992 CYS A N 1
ATOM 8005 C CA . CYS A 1 992 ? 22.134 -40.210 0.568 1.00 49.50 992 CYS A CA 1
ATOM 8006 C C . CYS A 1 992 ? 20.794 -40.703 0.015 1.00 49.50 992 CYS A C 1
ATOM 8008 O O . CYS A 1 992 ? 19.757 -40.097 0.280 1.00 49.50 992 CYS A O 1
ATOM 8010 N N . SER A 1 993 ? 20.798 -41.816 -0.718 1.00 48.75 993 SER A N 1
ATOM 8011 C CA . SER A 1 993 ? 19.587 -42.407 -1.301 1.00 48.75 993 SER A CA 1
ATOM 8012 C C . SER A 1 993 ? 19.290 -43.759 -0.654 1.00 48.75 993 SER A C 1
ATOM 8014 O O . SER A 1 993 ? 20.093 -44.691 -0.753 1.00 48.75 993 SER A O 1
ATOM 8016 N N . LEU A 1 994 ? 18.137 -43.867 0.014 1.00 49.88 994 LEU A N 1
ATOM 8017 C CA . LEU A 1 994 ? 17.491 -45.157 0.272 1.00 49.88 994 LEU A CA 1
ATOM 8018 C C . LEU A 1 994 ? 16.866 -45.603 -1.050 1.00 49.88 994 LEU A C 1
ATOM 8020 O O . LEU A 1 994 ? 16.125 -44.820 -1.624 1.00 49.88 994 LEU A O 1
ATOM 8024 N N . PHE A 1 995 ? 17.256 -46.793 -1.511 1.00 54.66 995 PHE A N 1
ATOM 8025 C CA . PHE A 1 995 ? 16.866 -47.523 -2.727 1.00 54.66 995 PHE A CA 1
ATOM 8026 C C . PHE A 1 995 ? 16.157 -46.779 -3.889 1.00 54.66 995 PHE A C 1
ATOM 8028 O O . PHE A 1 995 ? 15.133 -46.123 -3.726 1.00 54.66 995 PHE A O 1
ATOM 8035 N N . ILE A 1 996 ? 16.632 -46.999 -5.119 1.00 49.19 996 ILE A N 1
ATOM 8036 C CA . ILE A 1 996 ? 16.025 -46.455 -6.346 1.00 49.19 996 ILE A CA 1
ATOM 8037 C C . ILE A 1 996 ? 14.988 -47.440 -6.900 1.00 49.19 996 ILE A C 1
ATOM 8039 O O . ILE A 1 996 ? 15.345 -48.598 -7.109 1.00 49.19 996 ILE A O 1
ATOM 8043 N N . PRO A 1 997 ? 13.733 -47.039 -7.182 1.00 47.19 997 PRO A N 1
ATOM 8044 C CA . PRO A 1 997 ? 12.740 -47.953 -7.742 1.00 47.19 997 PRO A CA 1
ATOM 8045 C C . PRO A 1 997 ? 13.235 -48.567 -9.060 1.00 47.19 997 PRO A C 1
ATOM 8047 O O . PRO A 1 997 ? 13.672 -47.853 -9.962 1.00 47.19 997 PRO A O 1
ATOM 8050 N N . THR A 1 998 ? 13.171 -49.893 -9.171 1.00 51.44 998 THR A N 1
ATOM 8051 C CA . THR A 1 998 ? 13.490 -50.648 -10.388 1.00 51.44 998 THR A CA 1
ATOM 8052 C C . THR A 1 998 ? 12.237 -50.863 -11.236 1.00 51.44 998 THR A C 1
ATOM 8054 O O . THR A 1 998 ? 11.139 -51.030 -10.701 1.00 51.44 998 THR A O 1
ATOM 8057 N N . CYS A 1 999 ? 12.374 -50.856 -12.564 1.00 55.25 999 CYS A N 1
ATOM 8058 C CA . CYS A 1 999 ? 11.244 -51.117 -13.461 1.00 55.25 999 CYS A CA 1
ATOM 8059 C C . CYS A 1 999 ? 10.877 -52.617 -13.468 1.00 55.25 999 CYS A C 1
ATOM 8061 O O . CYS A 1 999 ? 11.708 -53.474 -13.789 1.00 55.25 999 CYS A O 1
ATOM 8063 N N . SER A 1 1000 ? 9.618 -52.945 -13.169 1.00 58.66 1000 SER A N 1
ATOM 8064 C CA . SER A 1 1000 ? 9.055 -54.295 -13.334 1.00 58.66 1000 SER A CA 1
ATOM 8065 C C . SER A 1 1000 ? 8.243 -54.370 -14.627 1.00 58.66 1000 SER A C 1
ATOM 8067 O O . SER A 1 1000 ? 7.331 -53.565 -14.805 1.00 58.66 1000 SER A O 1
ATOM 8069 N N . CYS A 1 1001 ? 8.571 -55.307 -15.523 1.00 62.94 1001 CYS A N 1
ATOM 8070 C CA . CYS A 1 1001 ? 7.961 -55.437 -16.850 1.00 62.94 1001 CYS A CA 1
ATOM 8071 C C . CYS A 1 1001 ? 7.100 -56.708 -16.939 1.00 62.94 1001 CYS A C 1
ATOM 8073 O O . CYS A 1 1001 ? 7.581 -57.804 -16.641 1.00 62.94 1001 CYS A O 1
ATOM 8075 N N . SER A 1 1002 ? 5.854 -56.582 -17.402 1.00 61.28 1002 SER A N 1
ATOM 8076 C CA . SER A 1 1002 ? 4.955 -57.707 -17.693 1.00 61.28 1002 SER A CA 1
ATOM 8077 C C . SER A 1 1002 ? 4.393 -57.577 -19.108 1.00 61.28 1002 SER A C 1
ATOM 8079 O O . SER A 1 1002 ? 3.775 -56.563 -19.428 1.00 61.28 1002 SER A O 1
ATOM 8081 N N . CYS A 1 1003 ? 4.627 -58.570 -19.969 1.00 64.81 1003 CYS A N 1
ATOM 8082 C CA . CYS A 1 1003 ? 4.357 -58.490 -21.411 1.00 64.81 1003 CYS A CA 1
ATOM 8083 C C . CYS A 1 1003 ? 3.431 -59.619 -21.879 1.00 64.81 1003 CYS A C 1
ATOM 8085 O O . CYS A 1 1003 ? 3.791 -60.450 -22.714 1.00 64.81 1003 CYS A O 1
ATOM 8087 N N . GLY A 1 1004 ? 2.227 -59.655 -21.302 1.00 55.31 1004 GLY A N 1
ATOM 8088 C CA . GLY A 1 1004 ? 1.213 -60.685 -21.537 1.00 55.31 1004 GLY A CA 1
ATOM 8089 C C . GLY A 1 1004 ? 1.159 -61.772 -20.450 1.00 55.31 1004 GLY A C 1
ATOM 8090 O O . GLY A 1 1004 ? 1.984 -61.787 -19.538 1.00 55.31 1004 GLY A O 1
ATOM 8091 N N . PRO A 1 1005 ? 0.176 -62.690 -20.522 1.00 48.62 1005 PRO A N 1
ATOM 8092 C CA . PRO A 1 1005 ? -0.178 -63.603 -19.427 1.00 48.62 1005 PRO A CA 1
ATOM 8093 C C . PRO A 1 1005 ? 0.897 -64.639 -19.054 1.00 48.62 1005 PRO A C 1
ATOM 8095 O O . PRO A 1 1005 ? 0.752 -65.308 -18.036 1.00 48.62 1005 PRO A O 1
ATOM 8098 N N . GLU A 1 1006 ? 1.970 -64.769 -19.838 1.00 45.84 1006 GLU A N 1
ATOM 8099 C CA . GLU A 1 1006 ? 3.012 -65.785 -19.633 1.00 45.84 1006 GLU A CA 1
ATOM 8100 C C . GLU A 1 1006 ? 4.432 -65.207 -19.463 1.00 45.84 1006 GLU A C 1
ATOM 8102 O O . GLU A 1 1006 ? 5.391 -65.975 -19.396 1.00 45.84 1006 GLU A O 1
ATOM 8107 N N . PHE A 1 1007 ? 4.609 -63.878 -19.369 1.00 46.81 1007 PHE A N 1
ATOM 8108 C CA . PHE A 1 1007 ? 5.951 -63.276 -19.301 1.00 46.81 1007 PHE A CA 1
ATOM 8109 C C . PHE A 1 1007 ? 6.033 -62.074 -18.343 1.00 46.81 1007 PHE A C 1
ATOM 8111 O O . PHE A 1 1007 ? 5.606 -60.971 -18.679 1.00 46.81 1007 PHE A O 1
ATOM 8118 N N . SER A 1 1008 ? 6.625 -62.277 -17.159 1.00 50.59 1008 SER A N 1
ATOM 8119 C CA . SER A 1 1008 ? 6.903 -61.226 -16.166 1.00 50.59 1008 SER A CA 1
ATOM 8120 C C . SER A 1 1008 ? 8.368 -61.261 -15.721 1.00 50.59 1008 SER A C 1
ATOM 8122 O O . SER A 1 1008 ? 8.833 -62.293 -15.233 1.00 50.59 1008 SER A O 1
ATOM 8124 N N . THR A 1 1009 ? 9.091 -60.145 -15.837 1.00 54.09 1009 THR A N 1
ATOM 8125 C CA . THR A 1 1009 ? 10.510 -60.033 -15.447 1.00 54.09 1009 THR A CA 1
ATOM 8126 C C . THR A 1 1009 ? 10.817 -58.672 -14.820 1.00 54.09 1009 THR A C 1
ATOM 8128 O O . THR A 1 1009 ? 10.445 -57.635 -15.370 1.00 54.09 1009 THR A O 1
ATOM 8131 N N . MET A 1 1010 ? 11.544 -58.655 -13.697 1.00 45.69 1010 MET A N 1
ATOM 8132 C CA . MET A 1 1010 ? 12.056 -57.420 -13.084 1.00 45.69 1010 MET A CA 1
ATOM 8133 C C . MET A 1 1010 ? 13.384 -57.008 -13.727 1.00 45.69 1010 MET A C 1
ATOM 8135 O O . MET A 1 1010 ? 14.289 -57.831 -13.856 1.00 45.69 1010 MET A O 1
ATOM 8139 N N . THR A 1 1011 ? 13.519 -55.736 -14.105 1.00 51.41 1011 THR A N 1
ATOM 8140 C CA . THR A 1 1011 ? 14.774 -55.172 -14.631 1.00 51.41 1011 THR A CA 1
ATOM 8141 C C . THR A 1 1011 ? 15.455 -54.291 -13.596 1.00 51.41 1011 THR A C 1
ATOM 8143 O O . THR A 1 1011 ? 14.810 -53.473 -12.951 1.00 51.41 1011 THR A O 1
ATOM 8146 N N . SER A 1 1012 ? 16.773 -54.417 -13.452 1.00 43.72 1012 SER A N 1
ATOM 8147 C CA . SER A 1 1012 ? 17.588 -53.652 -12.498 1.00 43.72 1012 SER A CA 1
ATOM 8148 C C . SER A 1 1012 ? 17.950 -52.245 -13.005 1.00 43.72 1012 SER A C 1
ATOM 8150 O O . SER A 1 1012 ? 19.102 -51.831 -12.883 1.00 43.72 1012 SER A O 1
ATOM 8152 N N . VAL A 1 1013 ? 17.010 -51.532 -13.637 1.00 48.34 1013 VAL A N 1
ATOM 8153 C CA . VAL A 1 1013 ? 17.237 -50.180 -14.186 1.00 48.34 1013 VAL A CA 1
ATOM 8154 C C . VAL A 1 1013 ? 16.547 -49.138 -13.294 1.00 48.34 1013 VAL A C 1
ATOM 8156 O O . VAL A 1 1013 ? 15.373 -49.335 -12.967 1.00 48.34 1013 VAL A O 1
ATOM 8159 N N . PRO A 1 1014 ? 17.240 -48.054 -12.893 1.00 45.19 1014 PRO A N 1
ATOM 8160 C CA . PRO A 1 1014 ? 16.682 -47.015 -12.033 1.00 45.19 1014 PRO A CA 1
ATOM 8161 C C . PRO A 1 1014 ? 15.575 -46.220 -12.741 1.00 45.19 1014 PRO A C 1
ATOM 8163 O O . PRO A 1 1014 ? 15.768 -45.685 -13.831 1.00 45.19 1014 PRO A O 1
ATOM 8166 N N . CYS A 1 1015 ? 14.400 -46.145 -12.121 1.00 49.78 1015 CYS A N 1
ATOM 8167 C CA . CYS A 1 1015 ? 13.216 -45.516 -12.691 1.00 49.78 1015 CYS A CA 1
ATOM 8168 C C . CYS A 1 1015 ? 13.180 -43.989 -12.468 1.00 49.78 1015 CYS A C 1
ATOM 8170 O O . CYS A 1 1015 ? 13.324 -43.520 -11.342 1.00 49.78 1015 CYS A O 1
ATOM 8172 N N . GLN A 1 1016 ? 12.894 -43.216 -13.528 1.00 49.91 1016 GLN A N 1
ATOM 8173 C CA . GLN A 1 1016 ? 12.674 -41.754 -13.474 1.00 49.91 1016 GLN A CA 1
ATOM 8174 C C . GLN A 1 1016 ? 11.193 -41.343 -13.667 1.00 49.91 1016 GLN A C 1
ATOM 8176 O O . GLN A 1 1016 ? 10.889 -40.174 -13.896 1.00 49.91 1016 GLN A O 1
ATOM 8181 N N . GLY A 1 1017 ? 10.260 -42.300 -13.575 1.00 48.91 1017 GLY A N 1
ATOM 8182 C CA . GLY A 1 1017 ? 8.806 -42.120 -13.721 1.00 48.91 1017 GLY A CA 1
ATOM 8183 C C . GLY A 1 1017 ? 8.176 -43.143 -14.680 1.00 48.91 1017 GLY A C 1
ATOM 8184 O O . GLY A 1 1017 ? 8.834 -43.608 -15.612 1.00 48.91 1017 GLY A O 1
ATOM 8185 N N . GLY A 1 1018 ? 6.898 -43.498 -14.487 1.00 50.50 1018 GLY A N 1
ATOM 8186 C CA . GLY A 1 1018 ? 6.261 -44.668 -15.125 1.00 50.50 1018 GLY A CA 1
ATOM 8187 C C . GLY A 1 1018 ? 6.305 -44.735 -16.665 1.00 50.50 1018 GLY A C 1
ATOM 8188 O O . GLY A 1 1018 ? 6.408 -45.830 -17.212 1.00 50.50 1018 GLY A O 1
ATOM 8189 N N . ARG A 1 1019 ? 6.321 -43.597 -17.384 1.00 53.06 1019 ARG A N 1
ATOM 8190 C CA . ARG A 1 1019 ? 6.493 -43.581 -18.858 1.00 53.06 1019 ARG A CA 1
ATOM 8191 C C . ARG A 1 1019 ? 7.888 -44.040 -19.298 1.00 53.06 1019 ARG A C 1
ATOM 8193 O O . ARG A 1 1019 ? 7.991 -44.764 -20.279 1.00 53.06 1019 ARG A O 1
ATOM 8200 N N . SER A 1 1020 ? 8.935 -43.698 -18.539 1.00 59.03 1020 SER A N 1
ATOM 8201 C CA . SER A 1 1020 ? 10.314 -44.119 -18.841 1.00 59.03 1020 SER A CA 1
ATOM 8202 C C . SER A 1 1020 ? 10.514 -45.633 -18.687 1.00 59.03 1020 SER A C 1
ATOM 8204 O O . SER A 1 1020 ? 11.293 -46.233 -19.428 1.00 59.03 1020 SER A O 1
ATOM 8206 N N . CYS A 1 1021 ? 9.761 -46.281 -17.787 1.00 61.72 1021 CYS A N 1
ATOM 8207 C CA . CYS A 1 1021 ? 9.815 -47.733 -17.620 1.00 61.72 1021 CYS A CA 1
ATOM 8208 C C . CYS A 1 1021 ? 9.185 -48.493 -18.794 1.00 61.72 1021 CYS A C 1
ATOM 8210 O O . CYS A 1 1021 ? 9.719 -49.528 -19.177 1.00 61.72 1021 CYS A O 1
ATOM 8212 N N . VAL A 1 1022 ? 8.098 -47.995 -19.398 1.00 63.34 1022 VAL A N 1
ATOM 8213 C CA . VAL A 1 1022 ? 7.444 -48.659 -20.545 1.00 63.34 1022 VAL A CA 1
ATOM 8214 C C . VAL A 1 1022 ? 8.385 -48.717 -21.752 1.00 63.34 1022 VAL A C 1
ATOM 8216 O O . VAL A 1 1022 ? 8.603 -49.794 -22.306 1.00 63.34 1022 VAL A O 1
ATOM 8219 N N . ASP A 1 1023 ? 9.015 -47.594 -22.103 1.00 66.69 1023 ASP A N 1
ATOM 8220 C CA . ASP A 1 1023 ? 9.969 -47.524 -23.220 1.00 66.69 1023 ASP A CA 1
ATOM 8221 C C . ASP A 1 1023 ? 11.205 -48.406 -22.967 1.00 66.69 1023 ASP A C 1
ATOM 8223 O O . ASP A 1 1023 ? 11.733 -49.055 -23.877 1.00 66.69 1023 ASP A O 1
ATOM 8227 N N . THR A 1 1024 ? 11.634 -48.503 -21.706 1.00 65.12 1024 THR A N 1
ATOM 8228 C CA . THR A 1 1024 ? 12.736 -49.380 -21.286 1.00 65.12 1024 THR A CA 1
ATOM 8229 C C . THR A 1 1024 ? 12.352 -50.863 -21.387 1.00 65.12 1024 THR A C 1
ATOM 8231 O O . THR A 1 1024 ? 13.143 -51.663 -21.884 1.00 65.12 1024 THR A O 1
ATOM 8234 N N . CYS A 1 1025 ? 11.132 -51.247 -20.995 1.00 65.88 1025 CYS A N 1
ATOM 8235 C CA . CYS A 1 1025 ? 10.633 -52.621 -21.126 1.00 65.88 1025 CYS A CA 1
ATOM 8236 C C . CYS A 1 1025 ? 10.507 -53.053 -22.598 1.00 65.88 1025 CYS A C 1
ATOM 8238 O O . CYS A 1 1025 ? 10.932 -54.155 -22.947 1.00 65.88 1025 CYS A O 1
ATOM 8240 N N . ILE A 1 1026 ? 9.983 -52.176 -23.465 1.00 69.50 1026 ILE A N 1
ATOM 8241 C CA . ILE A 1 1026 ? 9.833 -52.422 -24.912 1.00 69.50 1026 ILE A CA 1
ATOM 8242 C C . ILE A 1 1026 ? 11.199 -52.541 -25.598 1.00 69.50 1026 ILE A C 1
ATOM 8244 O O . ILE A 1 1026 ? 11.406 -53.419 -26.432 1.00 69.50 1026 ILE A O 1
ATOM 8248 N N . SER A 1 1027 ? 12.155 -51.679 -25.241 1.00 64.81 1027 SER A N 1
ATOM 8249 C CA . SER A 1 1027 ? 13.501 -51.712 -25.831 1.00 64.81 1027 SER A CA 1
ATOM 8250 C C . SER A 1 1027 ? 14.360 -52.879 -25.333 1.00 64.81 1027 SER A C 1
ATOM 8252 O O . SER A 1 1027 ? 15.227 -53.348 -26.069 1.00 64.81 1027 SER A O 1
ATOM 8254 N N . SER A 1 1028 ? 14.112 -53.372 -24.116 1.00 60.53 1028 SER A N 1
ATOM 8255 C CA . SER A 1 1028 ? 14.906 -54.447 -23.505 1.00 60.53 1028 SER A CA 1
ATOM 8256 C C . SER A 1 1028 ? 14.410 -55.854 -23.853 1.00 60.53 1028 SER A C 1
ATOM 8258 O O . SER A 1 1028 ? 15.210 -56.790 -23.863 1.00 60.53 1028 SER A O 1
ATOM 8260 N N . TYR A 1 1029 ? 13.120 -56.028 -24.164 1.00 62.34 1029 TYR A N 1
ATOM 8261 C CA . TYR A 1 1029 ? 12.534 -57.337 -24.466 1.00 62.34 1029 TYR A CA 1
ATOM 8262 C C . TYR A 1 1029 ? 11.670 -57.293 -25.725 1.00 62.34 1029 TYR A C 1
ATOM 8264 O O . TYR A 1 1029 ? 10.607 -56.686 -25.749 1.00 62.34 1029 TYR A O 1
ATOM 8272 N N . GLY A 1 1030 ? 12.067 -58.040 -26.758 1.00 55.41 1030 GLY A N 1
ATOM 8273 C CA . GLY A 1 1030 ? 11.367 -58.044 -28.051 1.00 55.41 1030 GLY A CA 1
ATOM 8274 C C . GLY A 1 1030 ? 9.936 -58.608 -28.046 1.00 55.41 1030 GLY A C 1
ATOM 8275 O O . GLY A 1 1030 ? 9.245 -58.483 -29.051 1.00 55.41 1030 GLY A O 1
ATOM 8276 N N . ALA A 1 1031 ? 9.480 -59.229 -26.950 1.00 57.72 1031 ALA A N 1
ATOM 8277 C CA . ALA A 1 1031 ? 8.089 -59.675 -26.779 1.00 57.72 1031 ALA A CA 1
ATOM 8278 C C . ALA A 1 1031 ? 7.153 -58.555 -26.270 1.00 57.72 1031 ALA A C 1
ATOM 8280 O O . ALA A 1 1031 ? 5.928 -58.676 -26.356 1.00 57.72 1031 ALA A O 1
ATOM 8281 N N . CYS A 1 1032 ? 7.734 -57.472 -25.751 1.00 58.19 1032 CYS A N 1
ATOM 8282 C CA . CYS A 1 1032 ? 7.039 -56.304 -25.235 1.00 58.19 1032 CYS A CA 1
ATOM 8283 C C . CYS A 1 1032 ? 6.794 -55.306 -26.377 1.00 58.19 1032 CYS A C 1
ATOM 8285 O O . CYS A 1 1032 ? 7.714 -54.839 -27.040 1.00 58.19 1032 CYS A O 1
ATOM 8287 N N . THR A 1 1033 ? 5.533 -54.977 -26.612 1.00 64.06 1033 THR A N 1
ATOM 8288 C CA . THR A 1 1033 ? 5.037 -53.974 -27.562 1.00 64.06 1033 THR A CA 1
ATOM 8289 C C . THR A 1 1033 ? 4.270 -52.905 -26.792 1.00 64.06 1033 THR A C 1
ATOM 8291 O O . THR A 1 1033 ? 3.856 -53.130 -25.650 1.00 64.06 1033 THR A O 1
ATOM 8294 N N . GLN A 1 1034 ? 4.047 -51.742 -27.406 1.00 60.34 1034 GLN A N 1
ATOM 8295 C CA . GLN A 1 1034 ? 3.329 -50.639 -26.758 1.00 60.34 1034 GLN A CA 1
ATOM 8296 C C . GLN A 1 1034 ? 1.930 -51.051 -26.261 1.00 60.34 1034 GLN A C 1
ATOM 8298 O O . GLN A 1 1034 ? 1.478 -50.548 -25.233 1.00 60.34 1034 GLN A O 1
ATOM 8303 N N . ASP A 1 1035 ? 1.312 -52.032 -26.924 1.00 55.81 1035 ASP A N 1
ATOM 8304 C CA . ASP A 1 1035 ? -0.060 -52.477 -26.671 1.00 55.81 1035 ASP A CA 1
ATOM 8305 C C . ASP A 1 1035 ? -0.180 -53.638 -25.663 1.00 55.81 1035 ASP A C 1
ATOM 8307 O O . ASP A 1 1035 ? -1.284 -53.934 -25.208 1.00 55.81 1035 ASP A O 1
ATOM 8311 N N . ASN A 1 1036 ? 0.920 -54.313 -25.296 1.00 59.16 1036 ASN A N 1
ATOM 8312 C CA . ASN A 1 1036 ? 0.889 -55.497 -24.417 1.00 59.16 1036 ASN A CA 1
ATOM 8313 C C . ASN A 1 1036 ? 1.818 -55.413 -23.190 1.00 59.16 1036 ASN A C 1
ATOM 8315 O O . ASN A 1 1036 ? 1.987 -56.420 -22.503 1.00 59.16 1036 ASN A O 1
ATOM 8319 N N . THR A 1 1037 ? 2.410 -54.246 -22.915 1.00 63.50 1037 THR A N 1
ATOM 8320 C CA . THR A 1 1037 ? 3.392 -54.049 -21.834 1.00 63.50 1037 THR A CA 1
ATOM 8321 C C . THR A 1 1037 ? 2.775 -53.309 -20.654 1.00 63.50 1037 THR A C 1
ATOM 8323 O O . THR A 1 1037 ? 2.377 -52.158 -20.802 1.00 63.50 1037 THR A O 1
ATOM 8326 N N . GLN A 1 1038 ? 2.771 -53.928 -19.475 1.00 64.69 1038 GLN A N 1
ATOM 8327 C CA . GLN A 1 1038 ? 2.545 -53.262 -18.193 1.00 64.69 1038 GLN A CA 1
ATOM 8328 C C . GLN A 1 1038 ? 3.898 -53.035 -17.516 1.00 64.69 1038 GLN A C 1
ATOM 8330 O O . GLN A 1 1038 ? 4.629 -53.996 -17.259 1.00 64.69 1038 GLN A O 1
ATOM 8335 N N . ALA A 1 1039 ? 4.237 -51.776 -17.230 1.00 63.47 1039 ALA A N 1
ATOM 8336 C CA . ALA A 1 1039 ? 5.477 -51.421 -16.547 1.00 63.47 1039 ALA A CA 1
ATOM 8337 C C . ALA A 1 1039 ? 5.182 -50.719 -15.217 1.00 63.47 1039 ALA A C 1
ATOM 8339 O O . ALA A 1 1039 ? 4.403 -49.766 -15.169 1.00 63.47 1039 ALA A O 1
ATOM 8340 N N . CYS A 1 1040 ? 5.811 -51.181 -14.138 1.00 55.00 1040 CYS A N 1
ATOM 8341 C CA . CYS A 1 1040 ? 5.639 -50.621 -12.799 1.00 55.00 1040 CYS A CA 1
ATOM 8342 C C . CYS A 1 1040 ? 6.945 -50.035 -12.270 1.00 55.00 1040 CYS A C 1
ATOM 8344 O O . CYS A 1 1040 ? 8.009 -50.643 -12.397 1.00 55.00 1040 CYS A O 1
ATOM 8346 N N . CYS A 1 1041 ? 6.831 -48.867 -11.646 1.00 52.50 1041 CYS A N 1
ATOM 8347 C CA . CYS A 1 1041 ? 7.900 -48.170 -10.956 1.00 52.50 1041 CYS A CA 1
ATOM 8348 C C . CYS A 1 1041 ? 7.460 -47.887 -9.519 1.00 52.50 1041 CYS A C 1
ATOM 8350 O O . CYS A 1 1041 ? 6.665 -46.982 -9.269 1.00 52.50 1041 CYS A O 1
ATOM 8352 N N . GLY A 1 1042 ? 7.922 -48.699 -8.566 1.00 56.72 1042 GLY A N 1
ATOM 8353 C CA . GLY A 1 1042 ? 7.330 -48.692 -7.226 1.00 56.72 1042 GLY A CA 1
ATOM 8354 C C . GLY A 1 1042 ? 5.830 -49.012 -7.294 1.00 56.72 1042 GLY A C 1
ATOM 8355 O O . GLY A 1 1042 ? 5.451 -50.035 -7.862 1.00 56.72 1042 GLY A O 1
ATOM 8356 N N . ASN A 1 1043 ? 4.988 -48.127 -6.750 1.00 49.56 1043 ASN A N 1
ATOM 8357 C CA . ASN A 1 1043 ? 3.524 -48.275 -6.759 1.00 49.56 1043 ASN A CA 1
ATOM 8358 C C . ASN A 1 1043 ? 2.841 -47.648 -7.991 1.00 49.56 1043 ASN A C 1
ATOM 8360 O O . ASN A 1 1043 ? 1.642 -47.844 -8.182 1.00 49.56 1043 ASN A O 1
ATOM 8364 N N . ASP A 1 1044 ? 3.589 -46.927 -8.832 1.00 46.31 1044 ASP A N 1
ATOM 8365 C CA . ASP A 1 1044 ? 3.062 -46.285 -10.036 1.00 46.31 1044 ASP A CA 1
ATOM 8366 C C . ASP A 1 1044 ? 3.218 -47.224 -11.241 1.00 46.31 1044 ASP A C 1
ATOM 8368 O O . ASP A 1 1044 ? 4.300 -47.368 -11.821 1.00 46.31 1044 ASP A O 1
ATOM 8372 N N . CYS A 1 1045 ? 2.124 -47.887 -11.620 1.00 53.16 1045 CYS A N 1
ATOM 8373 C CA . CYS A 1 1045 ? 2.055 -48.752 -12.800 1.00 53.16 1045 CYS A CA 1
ATOM 8374 C C . CYS A 1 1045 ? 1.412 -48.019 -13.984 1.00 53.16 1045 CYS A C 1
ATOM 8376 O O . CYS A 1 1045 ? 0.339 -47.434 -13.845 1.00 53.16 1045 CYS A O 1
ATOM 8378 N N . ILE A 1 1046 ? 2.040 -48.080 -15.162 1.00 52.28 1046 ILE A N 1
ATOM 8379 C CA . ILE A 1 1046 ? 1.533 -47.471 -16.399 1.00 52.28 1046 ILE A CA 1
ATOM 8380 C C . ILE A 1 1046 ? 1.427 -48.532 -17.509 1.00 52.28 1046 ILE A C 1
ATOM 8382 O O . ILE A 1 1046 ? 2.288 -49.403 -17.639 1.00 52.28 1046 ILE A O 1
ATOM 8386 N N . ASN A 1 1047 ? 0.347 -48.401 -18.295 1.00 45.34 1047 ASN A N 1
ATOM 8387 C CA . ASN A 1 1047 ? -0.222 -49.307 -19.303 1.00 45.34 1047 ASN A CA 1
ATOM 8388 C C . ASN A 1 1047 ? -0.917 -50.563 -18.745 1.00 45.34 1047 ASN A C 1
ATOM 8390 O O . ASN A 1 1047 ? -0.302 -51.461 -18.182 1.00 45.34 1047 ASN A O 1
ATOM 8394 N N . ALA A 1 1048 ? -2.235 -50.615 -18.951 1.00 39.97 1048 ALA A N 1
ATOM 8395 C CA . ALA A 1 1048 ? -3.121 -51.725 -18.632 1.00 39.97 1048 ALA A CA 1
ATOM 8396 C C . ALA A 1 1048 ? -3.994 -52.019 -19.860 1.00 39.97 1048 ALA A C 1
ATOM 8398 O O . ALA A 1 1048 ? -4.363 -51.099 -20.592 1.00 39.97 1048 ALA A O 1
ATOM 8399 N N . PHE A 1 1049 ? -4.329 -53.295 -20.069 1.00 42.88 1049 PHE A N 1
ATOM 8400 C CA . PHE A 1 1049 ? -5.379 -53.737 -20.992 1.00 42.88 1049 PHE A CA 1
ATOM 8401 C C . PHE A 1 1049 ? -6.611 -52.814 -20.905 1.00 42.88 1049 PHE A C 1
ATOM 8403 O O . PHE A 1 1049 ? -6.923 -52.368 -19.798 1.00 42.88 1049 PHE A O 1
ATOM 8410 N N . PRO A 1 1050 ? -7.336 -52.532 -22.007 1.00 41.53 1050 PRO A N 1
ATOM 8411 C CA . PRO A 1 1050 ? -8.512 -51.672 -21.950 1.00 41.53 1050 PRO A CA 1
ATOM 8412 C C . PRO A 1 1050 ? -9.572 -52.308 -21.043 1.00 41.53 1050 PRO A C 1
ATOM 8414 O O . PRO A 1 1050 ? -10.295 -53.219 -21.446 1.00 41.53 1050 PRO A O 1
ATOM 8417 N N . SER A 1 1051 ? -9.644 -51.843 -19.797 1.00 47.28 1051 SER A N 1
ATOM 8418 C CA . SER A 1 1051 ? -10.702 -52.185 -18.862 1.00 47.28 1051 SER A CA 1
ATOM 8419 C C . SER A 1 1051 ? -11.906 -51.279 -19.114 1.00 47.28 1051 SER A C 1
ATOM 8421 O O . SER A 1 1051 ? -11.788 -50.080 -19.380 1.00 47.28 1051 SER A O 1
ATOM 8423 N N . CYS A 1 1052 ? -13.085 -51.891 -19.075 1.00 48.25 1052 CYS A N 1
ATOM 8424 C CA . CYS A 1 1052 ? -14.364 -51.205 -19.148 1.00 48.25 1052 CYS A CA 1
ATOM 8425 C C . CYS A 1 1052 ? -14.742 -50.695 -17.754 1.00 48.25 1052 CYS A C 1
ATOM 8427 O O . CYS A 1 1052 ? -15.008 -51.501 -16.858 1.00 48.25 1052 CYS A O 1
ATOM 8429 N N . THR A 1 1053 ? -14.831 -49.376 -17.581 1.00 54.28 1053 THR A N 1
ATOM 8430 C CA . THR A 1 1053 ? -15.261 -48.767 -16.313 1.00 54.28 1053 THR A CA 1
ATOM 8431 C C . THR A 1 1053 ? -16.620 -48.100 -16.478 1.00 54.28 1053 THR A C 1
ATOM 8433 O O . THR A 1 1053 ? -16.870 -47.374 -17.446 1.00 54.28 1053 THR A O 1
ATOM 8436 N N . CYS A 1 1054 ? -17.513 -48.364 -15.530 1.00 58.56 1054 CYS A N 1
ATOM 8437 C CA . CYS A 1 1054 ? -18.915 -47.982 -15.576 1.00 58.56 1054 CYS A CA 1
ATOM 8438 C C . CYS A 1 1054 ? -19.257 -47.098 -14.374 1.00 58.56 1054 CYS A C 1
ATOM 8440 O O . CYS A 1 1054 ? -19.085 -47.522 -13.236 1.00 58.56 1054 CYS A O 1
ATOM 8442 N N . MET A 1 1055 ? -19.767 -45.886 -14.605 1.00 55.66 1055 MET A N 1
ATOM 8443 C CA . MET A 1 1055 ? -20.249 -45.005 -13.536 1.00 55.66 1055 MET A CA 1
ATOM 8444 C C . MET A 1 1055 ? -21.751 -44.786 -13.651 1.00 55.66 1055 MET A C 1
ATOM 8446 O O . MET A 1 1055 ? -22.252 -44.392 -14.706 1.00 55.66 1055 MET A O 1
ATOM 8450 N N . CYS A 1 1056 ? -22.460 -44.990 -12.545 1.00 57.56 1056 CYS A N 1
ATOM 8451 C CA . CYS A 1 1056 ? -23.905 -44.843 -12.480 1.00 57.56 1056 CYS A CA 1
ATOM 8452 C C . CYS A 1 1056 ? -24.313 -44.163 -11.175 1.00 57.56 1056 CYS A C 1
ATOM 8454 O O . CYS A 1 1056 ? -24.025 -44.662 -10.090 1.00 57.56 1056 CYS A O 1
ATOM 8456 N N . GLY A 1 1057 ? -24.933 -42.983 -11.274 1.00 50.06 1057 GLY A N 1
ATOM 8457 C CA . GLY A 1 1057 ? -25.408 -42.239 -10.097 1.00 50.06 1057 GLY A CA 1
ATOM 8458 C C . GLY A 1 1057 ? -24.313 -41.840 -9.094 1.00 50.06 1057 GLY A C 1
ATOM 8459 O O . GLY A 1 1057 ? -24.614 -41.660 -7.920 1.00 50.06 1057 GLY A O 1
ATOM 8460 N N . GLY A 1 1058 ? -23.058 -41.714 -9.545 1.00 52.78 1058 GLY A N 1
ATOM 8461 C CA . GLY A 1 1058 ? -21.899 -41.392 -8.699 1.00 52.78 1058 GLY A CA 1
ATOM 8462 C C . GLY A 1 1058 ? -21.161 -42.607 -8.127 1.00 52.78 1058 GLY A C 1
ATOM 8463 O O . GLY A 1 1058 ? -20.131 -42.433 -7.487 1.00 52.78 1058 GLY A O 1
ATOM 8464 N N . SER A 1 1059 ? -21.643 -43.825 -8.383 1.00 48.38 1059 SER A N 1
ATOM 8465 C CA . SER A 1 1059 ? -20.999 -45.070 -7.957 1.00 48.38 1059 SER A CA 1
ATOM 8466 C C . SER A 1 1059 ? -20.287 -45.747 -9.129 1.00 48.38 1059 SER A C 1
ATOM 8468 O O . SER A 1 1059 ? -20.828 -45.820 -10.237 1.00 48.38 1059 SER A O 1
ATOM 8470 N N . GLU A 1 1060 ? -19.070 -46.225 -8.886 1.00 50.81 1060 GLU A N 1
ATOM 8471 C CA . GLU A 1 1060 ? -18.255 -46.945 -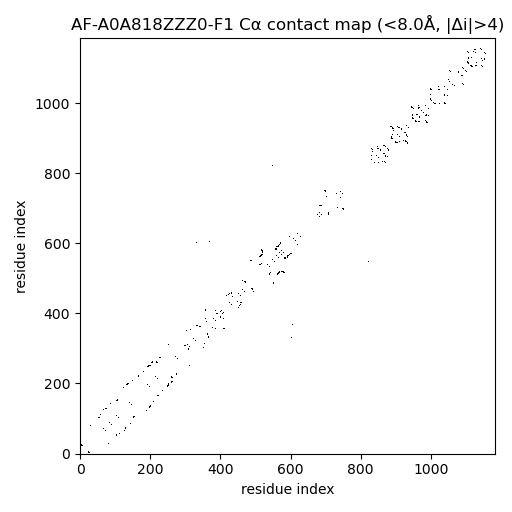9.864 1.00 50.81 1060 GLU A CA 1
ATOM 8472 C C . GLU A 1 1060 ? -18.531 -48.451 -9.772 1.00 50.81 1060 GLU A C 1
ATOM 8474 O O . GLU A 1 1060 ? -18.473 -49.046 -8.697 1.00 50.81 1060 GLU A O 1
ATOM 8479 N N . PHE A 1 1061 ? -18.850 -49.066 -10.908 1.00 52.75 1061 PHE A N 1
ATOM 8480 C CA . PHE A 1 1061 ? -19.088 -50.496 -11.043 1.00 52.75 1061 PHE A CA 1
ATOM 8481 C C . PHE A 1 1061 ? -18.114 -51.057 -12.078 1.00 52.75 1061 PHE A C 1
ATOM 8483 O O . PHE A 1 1061 ? -18.131 -50.669 -13.246 1.00 52.75 1061 PHE A O 1
ATOM 8490 N N . THR A 1 1062 ? -17.274 -52.002 -11.677 1.00 50.66 1062 THR A N 1
ATOM 8491 C CA . THR A 1 1062 ? -16.427 -52.762 -12.598 1.00 50.66 1062 THR A CA 1
ATOM 8492 C C . THR A 1 1062 ? -17.239 -53.921 -13.170 1.00 50.66 1062 THR A C 1
ATOM 8494 O O . THR A 1 1062 ? -17.592 -54.866 -12.467 1.00 50.66 1062 THR A O 1
ATOM 8497 N N . THR A 1 1063 ? -17.587 -53.846 -14.456 1.00 46.12 1063 THR A N 1
ATOM 8498 C CA . THR A 1 1063 ? -18.271 -54.946 -15.153 1.00 46.12 1063 THR A CA 1
ATOM 8499 C C . THR A 1 1063 ? -17.246 -55.839 -15.855 1.00 46.12 1063 THR A C 1
ATOM 8501 O O . THR A 1 1063 ? -16.277 -55.356 -16.434 1.00 46.12 1063 THR A O 1
ATOM 8504 N N . LEU A 1 1064 ? -17.452 -57.160 -15.794 1.00 44.00 1064 LEU A N 1
ATOM 8505 C CA . LEU A 1 1064 ? -16.588 -58.225 -16.342 1.00 44.00 1064 LEU A CA 1
ATOM 8506 C C . LEU A 1 1064 ? -16.596 -58.293 -17.892 1.00 44.00 1064 LEU A C 1
ATOM 8508 O O . LEU A 1 1064 ? -16.693 -59.370 -18.477 1.00 44.00 1064 LEU A O 1
ATOM 8512 N N . ALA A 1 1065 ? -16.517 -57.159 -18.589 1.00 40.31 1065 ALA A N 1
ATOM 8513 C CA . ALA A 1 1065 ? -16.331 -57.135 -20.038 1.00 40.31 1065 ALA A CA 1
ATOM 8514 C C . ALA A 1 1065 ? -14.828 -57.178 -20.349 1.00 40.31 1065 ALA A C 1
ATOM 8516 O O . ALA A 1 1065 ? -14.128 -56.181 -20.209 1.00 40.31 1065 ALA A O 1
ATOM 8517 N N . MET A 1 1066 ? -14.324 -58.349 -20.753 1.00 47.97 1066 MET A N 1
ATOM 8518 C CA . MET A 1 1066 ? -12.888 -58.564 -20.992 1.00 47.97 1066 MET A CA 1
ATOM 8519 C C . MET A 1 1066 ? -12.326 -57.854 -22.237 1.00 47.97 1066 MET A C 1
ATOM 8521 O O . MET A 1 1066 ? -11.117 -57.861 -22.414 1.00 47.97 1066 MET A O 1
ATOM 8525 N N . THR A 1 1067 ? -13.148 -57.230 -23.088 1.00 49.75 1067 THR A N 1
ATOM 8526 C CA . THR A 1 1067 ? -12.687 -56.361 -24.188 1.00 49.75 1067 THR A CA 1
ATOM 8527 C C . THR A 1 1067 ? -13.795 -55.390 -24.604 1.00 49.75 1067 THR A C 1
ATOM 8529 O O . THR A 1 1067 ? -14.929 -55.803 -24.842 1.00 49.75 1067 THR A O 1
ATOM 8532 N N . CYS A 1 1068 ? -13.481 -54.101 -24.721 1.00 48.56 1068 CYS A N 1
ATOM 8533 C CA . CYS A 1 1068 ? -14.376 -53.092 -25.286 1.00 48.56 1068 CYS A CA 1
ATOM 8534 C C . CYS A 1 1068 ? -13.629 -52.258 -26.330 1.00 48.56 1068 CYS A C 1
ATOM 8536 O O . CYS A 1 1068 ? -12.466 -51.918 -26.140 1.00 48.56 1068 CYS A O 1
ATOM 8538 N N . GLY A 1 1069 ? -14.280 -51.988 -27.467 1.00 47.56 1069 GLY A N 1
ATOM 8539 C CA . GLY A 1 1069 ? -13.679 -51.265 -28.592 1.00 47.56 1069 GLY A CA 1
ATOM 8540 C C . GLY A 1 1069 ? -13.996 -49.768 -28.614 1.00 47.56 1069 GLY A C 1
ATOM 8541 O O . GLY A 1 1069 ? -13.390 -49.035 -29.390 1.00 47.56 1069 GLY A O 1
ATOM 8542 N N . SER A 1 1070 ? -14.955 -49.296 -27.806 1.00 57.59 1070 SER A N 1
ATOM 8543 C CA . SER A 1 1070 ? -15.277 -47.869 -27.684 1.00 57.59 1070 SER A CA 1
ATOM 8544 C C . SER A 1 1070 ? -16.071 -47.539 -26.417 1.00 57.59 1070 SER A C 1
ATOM 8546 O O . SER A 1 1070 ? -16.823 -48.363 -25.894 1.00 57.59 1070 SER A O 1
ATOM 8548 N N . ALA A 1 1071 ? -15.984 -46.285 -25.965 1.00 56.53 1071 ALA A N 1
ATOM 8549 C CA . ALA A 1 1071 ? -16.708 -45.793 -24.792 1.00 56.53 1071 ALA A CA 1
ATOM 8550 C C . ALA A 1 1071 ? -18.249 -45.894 -24.926 1.00 56.53 1071 ALA A C 1
ATOM 8552 O O . ALA A 1 1071 ? -18.945 -46.076 -23.927 1.00 56.53 1071 ALA A O 1
ATOM 8553 N N . GLN A 1 1072 ? -18.798 -45.856 -26.150 1.00 60.19 1072 GLN A N 1
ATOM 8554 C CA . GLN A 1 1072 ? -20.230 -46.079 -26.414 1.00 60.19 1072 GLN A CA 1
ATOM 8555 C C . GLN A 1 1072 ? -20.658 -47.536 -26.182 1.00 60.19 1072 GLN A C 1
ATOM 8557 O O . GLN A 1 1072 ? -21.768 -47.775 -25.699 1.00 60.19 1072 GLN A O 1
ATOM 8562 N N . GLN A 1 1073 ? -19.790 -48.508 -26.489 1.00 62.31 1073 GLN A N 1
ATOM 8563 C CA . GLN A 1 1073 ? -20.045 -49.919 -26.182 1.00 62.31 1073 GLN A CA 1
ATOM 8564 C C . GLN A 1 1073 ? -20.055 -50.157 -24.666 1.00 62.31 1073 GLN A C 1
ATOM 8566 O O . GLN A 1 1073 ? -20.910 -50.898 -24.181 1.00 62.31 1073 GLN A O 1
ATOM 8571 N N . CYS A 1 1074 ? -19.195 -49.460 -23.911 1.00 64.12 1074 CYS A N 1
ATOM 8572 C CA . CYS A 1 1074 ? -19.185 -49.515 -22.445 1.00 64.12 1074 CYS A CA 1
ATOM 8573 C C . CYS A 1 1074 ? -20.511 -49.031 -21.847 1.00 64.12 1074 CYS A C 1
ATOM 8575 O O . CYS A 1 1074 ? -21.073 -49.700 -20.986 1.00 64.12 1074 CYS A O 1
ATOM 8577 N N . VAL A 1 1075 ? -21.051 -47.904 -22.333 1.00 63.41 1075 VAL A N 1
ATOM 8578 C CA . VAL A 1 1075 ? -22.344 -47.360 -21.870 1.00 63.41 1075 VAL A CA 1
ATOM 8579 C C . VAL A 1 1075 ? -23.494 -48.339 -22.140 1.00 63.41 1075 VAL A C 1
ATOM 8581 O O . VAL A 1 1075 ? -24.327 -48.565 -21.265 1.00 63.41 1075 VAL A O 1
ATOM 8584 N N . GLN A 1 1076 ? -23.535 -48.950 -23.329 1.00 61.09 1076 GLN A N 1
ATOM 8585 C CA . GLN A 1 1076 ? -24.554 -49.945 -23.691 1.00 61.09 1076 GLN A CA 1
ATOM 8586 C C . GLN A 1 1076 ? -24.484 -51.203 -22.817 1.00 61.09 1076 GLN A C 1
ATOM 8588 O O . GLN A 1 1076 ? -25.516 -51.652 -22.319 1.00 61.09 1076 GLN A O 1
ATOM 8593 N N . ALA A 1 1077 ? -23.283 -51.738 -22.582 1.00 61.88 1077 ALA A N 1
ATOM 8594 C CA . ALA A 1 1077 ? -23.087 -52.879 -21.692 1.00 61.88 1077 ALA A CA 1
ATOM 8595 C C . ALA A 1 1077 ? -23.500 -52.546 -20.248 1.00 61.88 1077 ALA A C 1
ATOM 8597 O O . ALA A 1 1077 ? -24.148 -53.359 -19.592 1.00 61.88 1077 ALA A O 1
ATOM 8598 N N . CYS A 1 1078 ? -23.209 -51.328 -19.778 1.00 63.06 1078 CYS A N 1
ATOM 8599 C CA . CYS A 1 1078 ? -23.593 -50.825 -18.457 1.00 63.06 1078 CYS A CA 1
ATOM 8600 C C . CYS A 1 1078 ? -25.110 -50.835 -18.231 1.00 63.06 1078 CYS A C 1
ATOM 8602 O O . CYS A 1 1078 ? -25.601 -51.353 -17.230 1.00 63.06 1078 CYS A O 1
ATOM 8604 N N . LEU A 1 1079 ? -25.859 -50.299 -19.202 1.00 60.91 1079 LEU A N 1
ATOM 8605 C CA . LEU A 1 1079 ? -27.323 -50.243 -19.167 1.00 60.91 1079 LEU A CA 1
ATOM 8606 C C . LEU A 1 1079 ? -27.959 -51.640 -19.179 1.00 60.91 1079 LEU A C 1
ATOM 8608 O O . LEU A 1 1079 ? -29.064 -51.815 -18.675 1.00 60.91 1079 LEU A O 1
ATOM 8612 N N . GLN A 1 1080 ? -27.274 -52.633 -19.753 1.00 55.78 1080 GLN A N 1
ATOM 8613 C CA . GLN A 1 1080 ? -27.740 -54.021 -19.797 1.00 55.78 1080 GLN A CA 1
ATOM 8614 C C . GLN A 1 1080 ? -27.384 -54.824 -18.539 1.00 55.78 1080 GLN A C 1
ATOM 8616 O O . GLN A 1 1080 ? -28.062 -55.803 -18.237 1.00 55.78 1080 GLN A O 1
ATOM 8621 N N . SER A 1 1081 ? -26.332 -54.437 -17.814 1.00 54.81 1081 SER A N 1
ATOM 8622 C CA . SER A 1 1081 ? -25.781 -55.213 -16.694 1.00 54.81 1081 SER A CA 1
ATOM 8623 C C . SER A 1 1081 ? -26.161 -54.672 -15.314 1.00 54.81 1081 SER A C 1
ATOM 8625 O O . SER A 1 1081 ? -26.200 -55.447 -14.359 1.00 54.81 1081 SER A O 1
ATOM 8627 N N . VAL A 1 1082 ? -26.504 -53.385 -15.192 1.00 58.41 1082 VAL A N 1
ATOM 8628 C CA . VAL A 1 1082 ? -26.903 -52.769 -13.917 1.00 58.41 1082 VAL A CA 1
ATOM 8629 C C . VAL A 1 1082 ? -28.338 -52.256 -14.008 1.00 58.41 1082 VAL A C 1
ATOM 8631 O O . VAL A 1 1082 ? -28.614 -51.198 -14.568 1.00 58.41 1082 VAL A O 1
ATOM 8634 N N . ALA A 1 1083 ? -29.269 -52.997 -13.402 1.00 51.22 1083 ALA A N 1
ATOM 8635 C CA . ALA A 1 1083 ? -30.714 -52.763 -13.511 1.00 51.22 1083 ALA A CA 1
ATOM 8636 C C . ALA A 1 1083 ? -31.209 -51.388 -12.997 1.00 51.22 1083 ALA A C 1
ATOM 8638 O O . ALA A 1 1083 ? -32.352 -51.021 -13.257 1.00 51.22 1083 ALA A O 1
ATOM 8639 N N . GLN A 1 1084 ? -30.382 -50.635 -12.260 1.00 51.28 1084 GLN A N 1
ATOM 8640 C CA . GLN A 1 1084 ? -30.720 -49.318 -11.693 1.00 51.28 1084 GLN A CA 1
ATOM 8641 C C . GLN A 1 1084 ? -30.200 -48.123 -12.520 1.00 51.28 1084 GLN A C 1
ATOM 8643 O O . GLN A 1 1084 ? -30.475 -46.974 -12.171 1.00 51.28 1084 GLN A O 1
ATOM 8648 N N . CYS A 1 1085 ? -29.475 -48.367 -13.616 1.00 54.81 1085 CYS A N 1
ATOM 8649 C CA . CYS A 1 1085 ? -28.888 -47.316 -14.448 1.00 54.81 1085 CYS A CA 1
ATOM 8650 C C . CYS A 1 1085 ? -29.807 -46.915 -15.600 1.00 54.81 1085 CYS A C 1
ATOM 8652 O O . CYS A 1 1085 ? -30.425 -47.763 -16.242 1.00 54.81 1085 CYS A O 1
ATOM 8654 N N . ASN A 1 1086 ? -29.903 -45.613 -15.882 1.00 59.16 1086 ASN A N 1
ATOM 8655 C CA . ASN A 1 1086 ? -30.696 -45.096 -16.992 1.00 59.16 1086 ASN A CA 1
ATOM 8656 C C . ASN A 1 1086 ? -29.848 -44.241 -17.941 1.00 59.16 1086 ASN A C 1
ATOM 8658 O O . ASN A 1 1086 ? -28.758 -43.776 -17.603 1.00 59.16 1086 ASN A O 1
ATOM 8662 N N . ILE A 1 1087 ? -30.381 -44.000 -19.146 1.00 56.03 1087 ILE A N 1
ATOM 8663 C CA . ILE A 1 1087 ? -29.749 -43.140 -20.160 1.00 56.03 1087 ILE A CA 1
ATOM 8664 C C . ILE A 1 1087 ? -29.575 -41.706 -19.657 1.00 56.03 1087 ILE A C 1
ATOM 8666 O O . ILE A 1 1087 ? -28.890 -40.980 -20.350 1.00 56.03 1087 ILE A O 1
ATOM 8670 N N . GLY A 1 1088 ? -30.068 -41.320 -18.467 1.00 51.59 1088 GLY A N 1
ATOM 8671 C CA . GLY A 1 1088 ? -29.927 -40.035 -17.751 1.00 51.59 1088 GLY A CA 1
ATOM 8672 C C . GLY A 1 1088 ? -28.795 -39.910 -16.696 1.00 51.59 1088 GLY A C 1
ATOM 8673 O O . GLY A 1 1088 ? -28.426 -38.784 -16.368 1.00 51.59 1088 GLY A O 1
ATOM 8674 N N . ASN A 1 1089 ? -28.200 -41.011 -16.205 1.00 56.25 1089 ASN A 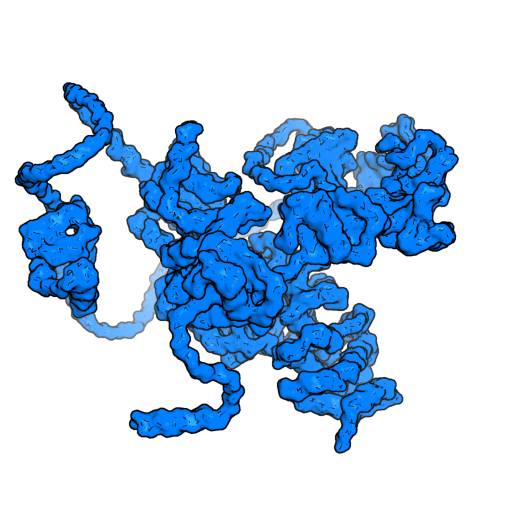N 1
ATOM 8675 C CA . ASN A 1 1089 ? -27.102 -41.009 -15.219 1.00 56.25 1089 ASN A CA 1
ATOM 8676 C C . ASN A 1 1089 ? -25.925 -42.013 -15.425 1.00 56.25 1089 ASN A C 1
ATOM 8678 O O . ASN A 1 1089 ? -25.134 -42.199 -14.499 1.00 56.25 1089 ASN A O 1
ATOM 8682 N N . THR A 1 1090 ? -25.787 -42.641 -16.598 1.00 62.00 1090 THR A N 1
ATOM 8683 C CA . THR A 1 1090 ? -24.720 -43.589 -16.981 1.00 62.00 1090 THR A CA 1
ATOM 8684 C C . THR A 1 1090 ? -23.575 -42.959 -17.797 1.00 62.00 1090 THR A C 1
ATOM 8686 O O . THR A 1 1090 ? -23.798 -42.392 -18.869 1.00 62.00 1090 THR A O 1
ATOM 8689 N N . ARG A 1 1091 ? -22.326 -43.129 -17.346 1.00 61.84 1091 ARG A N 1
ATOM 8690 C CA . ARG A 1 1091 ? -21.100 -42.780 -18.089 1.00 61.84 1091 ARG A CA 1
ATOM 8691 C C . ARG A 1 1091 ? -20.233 -44.026 -18.260 1.00 61.84 1091 ARG A C 1
ATOM 8693 O O . ARG A 1 1091 ? -20.055 -44.780 -17.307 1.00 61.84 1091 ARG A O 1
ATOM 8700 N N . GLY A 1 1092 ? -19.718 -44.246 -19.467 1.00 65.88 1092 GLY A N 1
ATOM 8701 C CA . GLY A 1 1092 ? -18.874 -45.398 -19.787 1.00 65.88 1092 GLY A CA 1
ATOM 8702 C C . GLY A 1 1092 ? -17.494 -44.950 -20.247 1.00 65.88 1092 GLY A C 1
ATOM 8703 O O . GLY A 1 1092 ? -17.389 -44.032 -21.064 1.00 65.88 1092 GLY A O 1
ATOM 8704 N N . CYS A 1 1093 ? -16.455 -45.599 -19.729 1.00 55.16 1093 CYS A N 1
ATOM 8705 C CA . CYS A 1 1093 ? -15.064 -45.345 -20.090 1.00 55.16 1093 CYS A CA 1
ATOM 8706 C C . CYS A 1 1093 ? -14.433 -46.605 -20.691 1.00 55.16 1093 CYS A C 1
ATOM 8708 O O . CYS A 1 1093 ? -14.658 -47.718 -20.210 1.00 55.16 1093 CYS A O 1
ATOM 8710 N N . CYS A 1 1094 ? -13.676 -46.419 -21.770 1.00 53.09 1094 CYS A N 1
ATOM 8711 C CA . CYS A 1 1094 ? -12.891 -47.456 -22.429 1.00 53.09 1094 CYS A CA 1
ATOM 8712 C C . CYS A 1 1094 ? -11.433 -46.993 -22.446 1.00 53.09 1094 CYS A C 1
ATOM 8714 O O . CYS A 1 1094 ? -11.083 -46.095 -23.213 1.00 53.09 1094 CYS A O 1
ATOM 8716 N N . GLY A 1 1095 ? -10.592 -47.550 -21.571 1.00 60.09 1095 GLY A N 1
ATOM 8717 C CA . GLY A 1 1095 ? -9.263 -46.981 -21.333 1.00 60.09 1095 GLY A CA 1
ATOM 8718 C C . GLY A 1 1095 ? -9.363 -45.543 -20.800 1.00 60.09 1095 GLY A C 1
ATOM 8719 O O . GLY A 1 1095 ? -10.057 -45.300 -19.816 1.00 60.09 1095 GLY A O 1
ATOM 8720 N N . GLY A 1 1096 ? -8.687 -44.590 -21.454 1.00 44.47 1096 GLY A N 1
ATOM 8721 C CA . GLY A 1 1096 ? -8.699 -43.164 -21.084 1.00 44.47 1096 GLY A CA 1
ATOM 8722 C C . GLY A 1 1096 ? -9.855 -42.336 -21.665 1.00 44.47 1096 GLY A C 1
ATOM 8723 O O . GLY A 1 1096 ? -10.053 -41.199 -21.238 1.00 44.47 1096 GLY A O 1
ATOM 8724 N N . ASP A 1 1097 ? -10.630 -42.886 -22.606 1.00 47.59 1097 ASP A N 1
ATOM 8725 C CA . ASP A 1 1097 ? -11.725 -42.174 -23.270 1.00 47.59 1097 ASP A CA 1
ATOM 8726 C C . ASP A 1 1097 ? -13.072 -42.469 -22.595 1.00 47.59 1097 ASP A C 1
ATOM 8728 O O . ASP A 1 1097 ? -13.551 -43.606 -22.570 1.00 47.59 1097 ASP A O 1
ATOM 8732 N N . CYS A 1 1098 ? -13.721 -41.424 -22.072 1.00 51.62 1098 CYS A N 1
ATOM 8733 C CA . CYS A 1 1098 ? -15.020 -41.506 -21.398 1.00 51.62 1098 CYS A CA 1
ATOM 8734 C C . CYS A 1 1098 ? -16.129 -40.822 -22.214 1.00 51.62 1098 CYS A C 1
ATOM 8736 O O . CYS A 1 1098 ? -15.994 -39.659 -22.590 1.00 51.62 1098 CYS A O 1
ATOM 8738 N N . SER A 1 1099 ? -17.272 -41.493 -22.415 1.00 51.38 1099 SER A N 1
ATOM 8739 C CA . SER A 1 1099 ? -18.428 -40.955 -23.159 1.00 51.38 1099 SER A CA 1
ATOM 8740 C C . SER A 1 1099 ? -19.776 -41.157 -22.434 1.00 51.38 1099 SER A C 1
ATOM 8742 O O . SER A 1 1099 ? -19.942 -42.104 -21.664 1.00 51.38 1099 SER A O 1
ATOM 8744 N N . GLY A 1 1100 ? -20.723 -40.230 -22.674 1.00 54.78 1100 GLY A N 1
ATOM 8745 C CA . GLY A 1 1100 ? -21.950 -39.971 -21.882 1.00 54.78 1100 GLY A CA 1
ATOM 8746 C C . GLY A 1 1100 ? -21.696 -38.860 -20.845 1.00 54.78 1100 GLY A C 1
ATOM 8747 O O . GLY A 1 1100 ? -20.647 -38.863 -20.213 1.00 54.78 1100 GLY A O 1
ATOM 8748 N N . TYR A 1 1101 ? -22.494 -37.815 -20.610 1.00 48.53 1101 TYR A N 1
ATOM 8749 C CA . TYR A 1 1101 ? -23.843 -37.377 -20.991 1.00 48.53 1101 TYR A CA 1
ATOM 8750 C C . TYR A 1 1101 ? -23.859 -36.290 -22.071 1.00 48.53 1101 TYR A C 1
ATOM 8752 O O . TYR A 1 1101 ? -23.141 -35.306 -21.937 1.00 48.53 1101 TYR A O 1
ATOM 8760 N N . ILE A 1 1102 ? -24.786 -36.369 -23.033 1.00 43.69 1102 ILE A N 1
ATOM 8761 C CA . ILE A 1 1102 ? -25.344 -35.175 -23.694 1.00 43.69 1102 ILE A CA 1
ATOM 8762 C C . ILE A 1 1102 ? -26.875 -35.303 -23.686 1.00 43.69 1102 ILE A C 1
ATOM 8764 O O . ILE A 1 1102 ? -27.427 -35.998 -24.537 1.00 43.69 1102 ILE A O 1
ATOM 8768 N N . PRO A 1 1103 ? -27.596 -34.655 -22.754 1.00 47.50 1103 PRO A N 1
ATOM 8769 C CA . PRO A 1 1103 ? -28.971 -34.268 -22.996 1.00 47.50 1103 PRO A CA 1
ATOM 8770 C C . PRO A 1 1103 ? -28.952 -32.931 -23.737 1.00 47.50 1103 PRO A C 1
ATOM 8772 O O . PRO A 1 1103 ? -28.434 -31.933 -23.237 1.00 47.50 1103 PRO A O 1
ATOM 8775 N N . THR A 1 1104 ? -29.525 -32.898 -24.934 1.00 56.31 1104 THR A N 1
ATOM 8776 C CA . THR A 1 1104 ? -29.622 -31.660 -25.709 1.00 56.31 1104 THR A CA 1
ATOM 8777 C C . THR A 1 1104 ? -30.620 -30.681 -25.089 1.00 56.31 1104 THR A C 1
ATOM 8779 O O . THR A 1 1104 ? -30.400 -29.472 -25.185 1.00 56.31 1104 THR A O 1
ATOM 8782 N N . CYS A 1 1105 ? -31.662 -31.156 -24.378 1.00 55.53 1105 CYS A N 1
ATOM 8783 C CA . CYS A 1 1105 ? -32.663 -30.289 -23.737 1.00 55.53 1105 CYS A CA 1
ATOM 8784 C C . CYS A 1 1105 ? -33.097 -30.820 -22.339 1.00 55.53 1105 CYS A C 1
ATOM 8786 O O . CYS A 1 1105 ? -33.581 -31.946 -22.205 1.00 55.53 1105 CYS A O 1
ATOM 8788 N N . ARG A 1 1106 ? -32.933 -30.010 -21.276 1.00 69.19 1106 ARG A N 1
ATOM 8789 C CA . ARG A 1 1106 ? -33.440 -30.257 -19.902 1.00 69.19 1106 ARG A CA 1
ATOM 8790 C C . ARG A 1 1106 ? -34.729 -29.463 -19.688 1.00 69.19 1106 ARG A C 1
ATOM 8792 O O . ARG A 1 1106 ? -34.744 -28.258 -19.907 1.00 69.19 1106 ARG A O 1
ATOM 8799 N N . CYS A 1 1107 ? -35.789 -30.117 -19.240 1.00 69.88 1107 CYS A N 1
ATOM 8800 C CA . CYS A 1 1107 ? -37.120 -29.545 -19.061 1.00 69.88 1107 CYS A CA 1
ATOM 8801 C C . CYS A 1 1107 ? -37.466 -29.466 -17.575 1.00 69.88 1107 CYS A C 1
ATOM 8803 O O . CYS A 1 1107 ? -37.624 -30.497 -16.932 1.00 69.88 1107 CYS A O 1
ATOM 8805 N N . GLN A 1 1108 ? -37.625 -28.275 -17.012 1.00 71.00 1108 GLN A N 1
ATOM 8806 C CA . GLN A 1 1108 ? -38.147 -28.110 -15.657 1.00 71.00 1108 GLN A CA 1
ATOM 8807 C C . GLN A 1 1108 ? -39.615 -27.693 -15.729 1.00 71.00 1108 GLN A C 1
ATOM 8809 O O . GLN A 1 1108 ? -39.925 -26.626 -16.254 1.00 71.00 1108 GLN A O 1
ATOM 8814 N N . CYS A 1 1109 ? -40.508 -28.535 -15.213 1.00 73.94 1109 CYS A N 1
ATOM 8815 C CA . CYS A 1 1109 ? -41.951 -28.315 -15.219 1.00 73.94 1109 CYS A CA 1
ATOM 8816 C C . CYS A 1 1109 ? -42.453 -28.313 -13.775 1.00 73.94 1109 CYS A C 1
ATOM 8818 O O . CYS A 1 1109 ? -42.571 -29.361 -13.138 1.00 73.94 1109 CYS A O 1
ATOM 8820 N N . GLY A 1 1110 ? -42.680 -27.117 -13.226 1.00 70.12 1110 GLY A N 1
ATOM 8821 C CA . GLY A 1 1110 ? -42.896 -26.948 -11.786 1.00 70.12 1110 GLY A CA 1
ATOM 8822 C C . GLY A 1 1110 ? -41.660 -27.354 -10.969 1.00 70.12 1110 GLY A C 1
ATOM 8823 O O . GLY A 1 1110 ? -40.558 -26.866 -11.221 1.00 70.12 1110 GLY A O 1
ATOM 8824 N N . SER A 1 1111 ? -41.841 -28.241 -9.988 1.00 59.19 1111 SER A N 1
ATOM 8825 C CA . SER A 1 1111 ? -40.763 -28.797 -9.153 1.00 59.19 1111 SER A CA 1
ATOM 8826 C C . SER A 1 1111 ? -40.076 -30.028 -9.761 1.00 59.19 1111 SER A C 1
ATOM 8828 O O . SER A 1 1111 ? -39.083 -30.501 -9.214 1.00 59.19 1111 SER A O 1
ATOM 8830 N N . SER A 1 1112 ? -40.574 -30.556 -10.883 1.00 53.56 1112 SER A N 1
ATOM 8831 C CA . SER A 1 1112 ? -40.063 -31.781 -11.507 1.00 53.56 1112 SER A CA 1
ATOM 8832 C C . SER A 1 1112 ? -39.165 -31.477 -12.707 1.00 53.56 1112 SER A C 1
ATOM 8834 O O . SER A 1 1112 ? -39.415 -30.539 -13.467 1.00 53.56 1112 SER A O 1
ATOM 8836 N N . ILE A 1 1113 ? -38.123 -32.290 -12.895 1.00 63.16 1113 ILE A N 1
ATOM 8837 C CA . ILE A 1 1113 ? -37.162 -32.168 -13.999 1.00 63.16 1113 ILE A CA 1
ATOM 8838 C C . ILE A 1 1113 ? -37.286 -33.394 -14.909 1.00 63.16 1113 ILE A C 1
ATOM 8840 O O . ILE A 1 1113 ? -37.234 -34.529 -14.444 1.00 63.16 1113 ILE A O 1
ATOM 8844 N N . TYR A 1 1114 ? -37.401 -33.144 -16.208 1.00 58.88 1114 TYR A N 1
ATOM 8845 C CA . TYR A 1 1114 ? -37.473 -34.123 -17.288 1.00 58.88 1114 TYR A CA 1
ATOM 8846 C C . TYR A 1 1114 ? -36.354 -33.854 -18.306 1.00 58.88 1114 TYR A C 1
ATOM 8848 O O . TYR A 1 1114 ? -35.833 -32.741 -18.389 1.00 58.88 1114 TYR A O 1
ATOM 8856 N N . TYR A 1 1115 ? -35.983 -34.853 -19.103 1.00 58.12 1115 TYR A N 1
ATOM 8857 C CA . TYR A 1 1115 ? -34.938 -34.732 -20.126 1.00 58.12 1115 TYR A CA 1
ATOM 8858 C C . TYR A 1 1115 ? -35.448 -35.254 -21.466 1.00 58.12 1115 TYR A C 1
ATOM 8860 O O . TYR A 1 1115 ? -36.166 -36.254 -21.501 1.00 58.12 1115 TYR A O 1
ATOM 8868 N N . THR A 1 1116 ? -35.068 -34.592 -22.561 1.00 54.34 1116 THR A N 1
ATOM 8869 C CA . THR A 1 1116 ? -35.420 -35.021 -23.921 1.00 54.34 1116 THR A CA 1
ATOM 8870 C C . THR A 1 1116 ? -34.173 -35.345 -24.737 1.00 54.34 1116 THR A C 1
ATOM 8872 O O . THR A 1 1116 ? -33.086 -34.818 -24.499 1.00 54.34 1116 THR A O 1
ATOM 8875 N N . THR A 1 1117 ? -34.342 -36.225 -25.724 1.00 49.06 1117 THR A N 1
ATOM 8876 C CA . THR A 1 1117 ? -33.303 -36.620 -26.692 1.00 49.06 1117 THR A CA 1
ATOM 8877 C C . THR A 1 1117 ? -33.347 -35.800 -27.987 1.00 49.06 1117 THR A C 1
ATOM 8879 O O . THR A 1 1117 ? -32.621 -36.082 -28.936 1.00 49.06 1117 THR A O 1
ATOM 8882 N N . SER A 1 1118 ? -34.225 -34.801 -28.065 1.00 55.56 1118 SER A N 1
ATOM 8883 C CA . SER A 1 1118 ? -34.434 -33.973 -29.252 1.00 55.56 1118 SER A CA 1
ATOM 8884 C C . SER A 1 1118 ? -33.329 -32.928 -29.401 1.00 55.56 1118 SER A C 1
ATOM 8886 O O . SER A 1 1118 ? -33.159 -32.111 -28.505 1.00 55.56 1118 SER A O 1
ATOM 8888 N N . ASN A 1 1119 ? -32.631 -32.874 -30.536 1.00 57.91 1119 ASN A N 1
ATOM 8889 C CA . ASN A 1 1119 ? -31.655 -31.810 -30.804 1.00 57.91 1119 ASN A CA 1
ATOM 8890 C C . ASN A 1 1119 ? -32.358 -30.450 -30.961 1.00 57.91 1119 ASN A C 1
ATOM 8892 O O . ASN A 1 1119 ? -32.939 -30.171 -32.007 1.00 57.91 1119 ASN A O 1
ATOM 8896 N N . CYS A 1 1120 ? -32.302 -29.607 -29.929 1.00 58.66 1120 CYS A N 1
ATOM 8897 C CA . CYS A 1 1120 ? -32.775 -28.225 -29.983 1.00 58.66 1120 CYS A CA 1
ATOM 8898 C C . CYS A 1 1120 ? -31.585 -27.300 -30.291 1.00 58.66 1120 CYS A C 1
ATOM 8900 O O . CYS A 1 1120 ? -30.510 -27.475 -29.725 1.00 58.66 1120 CYS A O 1
ATOM 8902 N N . ALA A 1 1121 ? -31.756 -26.310 -31.167 1.00 56.34 1121 ALA A N 1
ATOM 8903 C CA . ALA A 1 1121 ? -30.706 -25.329 -31.460 1.00 56.34 1121 ALA A CA 1
ATOM 8904 C C . ALA A 1 1121 ? -30.660 -24.188 -30.427 1.00 56.34 1121 ALA A C 1
ATOM 8906 O O . ALA A 1 1121 ? -29.667 -23.470 -30.337 1.00 56.34 1121 ALA A O 1
ATOM 8907 N N . ASN A 1 1122 ? -31.741 -23.989 -29.665 1.00 62.69 1122 ASN A N 1
ATOM 8908 C CA . ASN A 1 1122 ? -31.836 -22.963 -28.632 1.00 62.69 1122 ASN A CA 1
ATOM 8909 C C . ASN A 1 1122 ? -32.861 -23.323 -27.540 1.00 62.69 1122 ASN A C 1
ATOM 8911 O O . ASN A 1 1122 ? -33.686 -24.228 -27.690 1.00 62.69 1122 ASN A O 1
ATOM 8915 N N . ALA A 1 1123 ? -32.816 -22.572 -26.436 1.00 63.03 1123 ALA A N 1
ATOM 8916 C CA . ALA A 1 1123 ? -33.642 -22.783 -25.247 1.00 63.03 1123 ALA A CA 1
ATOM 8917 C C . ALA A 1 1123 ? -35.160 -22.647 -25.501 1.00 63.03 1123 ALA A C 1
ATOM 8919 O O . ALA A 1 1123 ? -35.968 -23.272 -24.809 1.00 63.03 1123 ALA A O 1
ATOM 8920 N N . GLU A 1 1124 ? -35.573 -21.876 -26.511 1.00 71.31 1124 GLU A N 1
ATOM 8921 C CA . GLU A 1 1124 ? -36.987 -21.716 -26.864 1.00 71.31 1124 GLU A CA 1
ATOM 8922 C C . GLU A 1 1124 ? -37.520 -22.960 -27.593 1.00 71.31 1124 GLU A C 1
ATOM 8924 O O . GLU A 1 1124 ? -38.602 -23.463 -27.271 1.00 71.31 1124 GLU A O 1
ATOM 8929 N N . GLN A 1 1125 ? -36.722 -23.537 -28.501 1.00 73.06 1125 GLN A N 1
ATOM 8930 C CA . GLN A 1 1125 ? -36.993 -24.856 -29.079 1.00 73.06 1125 GLN A CA 1
ATOM 8931 C C . GLN A 1 1125 ? -37.006 -25.949 -28.005 1.00 73.06 1125 GLN A C 1
ATOM 8933 O O . GLN A 1 1125 ? -37.886 -26.811 -28.053 1.00 73.06 1125 GLN A O 1
ATOM 8938 N N . CYS A 1 1126 ? -36.117 -25.891 -27.002 1.00 71.62 1126 CYS A N 1
ATOM 8939 C CA . CYS A 1 1126 ? -36.180 -26.791 -25.844 1.00 71.62 1126 CYS A CA 1
ATOM 8940 C C . CYS A 1 1126 ? -37.525 -26.684 -25.147 1.00 71.62 1126 CYS A C 1
ATOM 8942 O O . CYS A 1 1126 ? -38.214 -27.684 -25.002 1.00 71.62 1126 CYS A O 1
ATOM 8944 N N . THR A 1 1127 ? -37.929 -25.471 -24.775 1.00 73.19 1127 THR A N 1
ATOM 8945 C CA . THR A 1 1127 ? -39.172 -25.223 -24.036 1.00 73.19 1127 THR A CA 1
ATOM 8946 C C . THR A 1 1127 ? -40.398 -25.719 -24.805 1.00 73.19 1127 THR A C 1
ATOM 8948 O O . THR A 1 1127 ? -41.268 -26.373 -24.233 1.00 73.19 1127 THR A O 1
ATOM 8951 N N . ASN A 1 1128 ? -40.454 -25.480 -26.117 1.00 74.75 1128 ASN A N 1
ATOM 8952 C CA . ASN A 1 1128 ? -41.548 -25.967 -26.959 1.00 74.75 1128 ASN A CA 1
ATOM 8953 C C . ASN A 1 1128 ? -41.550 -27.493 -27.089 1.00 74.75 1128 ASN A C 1
ATOM 8955 O O . ASN A 1 1128 ? -42.614 -28.109 -27.022 1.00 74.75 1128 ASN A O 1
ATOM 8959 N N . THR A 1 1129 ? -40.372 -28.106 -27.206 1.00 73.44 1129 THR A N 1
ATOM 8960 C CA . THR A 1 1129 ? -40.255 -29.564 -27.265 1.00 73.44 1129 THR A CA 1
ATOM 8961 C C . THR A 1 1129 ? -40.668 -30.196 -25.937 1.00 73.44 1129 THR A C 1
ATOM 8963 O O . THR A 1 1129 ? -41.469 -31.126 -25.949 1.00 73.44 1129 THR A O 1
ATOM 8966 N N . CYS A 1 1130 ? -40.256 -29.616 -24.802 1.00 70.62 1130 CYS A N 1
ATOM 8967 C CA . CYS A 1 1130 ? -40.671 -30.013 -23.454 1.00 70.62 1130 CYS A CA 1
ATOM 8968 C C . CYS A 1 1130 ? -42.198 -30.014 -23.293 1.00 70.62 1130 CYS A C 1
ATOM 8970 O O . CYS A 1 1130 ? -42.769 -30.992 -22.817 1.00 70.62 1130 CYS A O 1
ATOM 8972 N N . ILE A 1 1131 ? -42.869 -28.941 -23.726 1.00 73.75 1131 ILE A N 1
ATOM 8973 C CA . ILE A 1 1131 ? -44.335 -28.841 -23.665 1.00 73.75 1131 ILE A CA 1
ATOM 8974 C C . ILE A 1 1131 ? -44.985 -29.861 -24.611 1.00 73.75 1131 ILE A C 1
ATOM 8976 O O . ILE A 1 1131 ? -45.985 -30.472 -24.254 1.00 73.75 1131 ILE A O 1
ATOM 8980 N N . SER A 1 1132 ? -44.426 -30.078 -25.805 1.00 73.75 1132 SER A N 1
ATOM 8981 C CA . SER A 1 1132 ? -44.997 -31.020 -26.777 1.00 73.75 1132 SER A CA 1
ATOM 8982 C C . SER A 1 1132 ? -44.856 -32.489 -26.360 1.00 73.75 1132 SER A C 1
ATOM 8984 O O . SER A 1 1132 ? -45.791 -33.264 -26.543 1.00 73.75 1132 SER A O 1
ATOM 8986 N N . GLN A 1 1133 ? -43.717 -32.872 -25.773 1.00 68.75 1133 GLN A N 1
ATOM 8987 C CA . GLN A 1 1133 ? -43.439 -34.250 -25.361 1.00 68.75 1133 GLN A CA 1
ATOM 8988 C C . GLN A 1 1133 ? -44.085 -34.602 -24.023 1.00 68.75 1133 GLN A C 1
ATOM 8990 O O . GLN A 1 1133 ? -44.532 -35.731 -23.840 1.00 68.75 1133 GLN A O 1
ATOM 8995 N N . PHE A 1 1134 ? -44.155 -33.647 -23.095 1.00 70.56 1134 PHE A N 1
ATOM 8996 C CA . PHE A 1 1134 ? -44.635 -33.877 -21.732 1.00 70.56 1134 PHE A CA 1
ATOM 8997 C C . PHE A 1 1134 ? -45.901 -33.074 -21.416 1.00 70.56 1134 PHE A C 1
ATOM 8999 O O . PHE A 1 1134 ? -46.129 -32.723 -20.261 1.00 70.56 1134 PHE A O 1
ATOM 9006 N N . GLY A 1 1135 ? -46.735 -32.786 -22.420 1.00 53.28 1135 GLY A N 1
ATOM 9007 C CA . GLY A 1 1135 ? -47.865 -31.843 -22.350 1.00 53.28 1135 GLY A CA 1
ATOM 9008 C C . GLY A 1 1135 ? -48.916 -32.072 -21.255 1.00 53.28 1135 GLY A C 1
ATOM 9009 O O . GLY A 1 1135 ? -49.740 -31.194 -21.020 1.00 53.28 1135 GLY A O 1
ATOM 9010 N N . TYR A 1 1136 ? -48.883 -33.203 -20.547 1.00 59.72 1136 TYR A N 1
ATOM 9011 C CA . TYR A 1 1136 ? -49.719 -33.472 -19.370 1.00 59.72 1136 TYR A CA 1
ATOM 9012 C C . TYR A 1 1136 ? -49.103 -32.953 -18.053 1.00 59.72 1136 TYR A C 1
ATOM 9014 O O . TYR A 1 1136 ? -49.833 -32.658 -17.111 1.00 59.72 1136 TYR A O 1
ATOM 9022 N N . ALA A 1 1137 ? -47.772 -32.828 -17.984 1.00 55.12 1137 ALA A N 1
ATOM 9023 C CA . ALA A 1 1137 ? -47.009 -32.358 -16.819 1.00 55.12 1137 ALA A CA 1
ATOM 9024 C C . ALA A 1 1137 ? -46.389 -30.959 -17.027 1.00 55.12 1137 ALA A C 1
ATOM 9026 O O . ALA A 1 1137 ? -46.135 -30.232 -16.064 1.00 55.12 1137 ALA A O 1
ATOM 9027 N N . CYS A 1 1138 ? -46.168 -30.566 -18.283 1.00 64.62 1138 CYS A N 1
ATOM 9028 C CA . CYS A 1 1138 ? -45.507 -29.328 -18.686 1.00 64.62 1138 CYS A CA 1
ATOM 9029 C C . CYS A 1 1138 ? -46.492 -28.400 -19.413 1.00 64.62 1138 CYS A C 1
ATOM 9031 O O . CYS A 1 1138 ? -47.011 -28.738 -20.474 1.00 64.62 1138 CYS A O 1
ATOM 9033 N N . SER A 1 1139 ? -46.742 -27.215 -18.857 1.00 67.38 1139 SER A N 1
ATOM 9034 C CA . SER A 1 1139 ? -47.589 -26.167 -19.432 1.00 67.38 1139 SER A CA 1
ATOM 9035 C C . SER A 1 1139 ? -46.761 -24.931 -19.822 1.00 67.38 1139 SER A C 1
ATOM 9037 O O . SER A 1 1139 ? -45.671 -24.714 -19.283 1.00 67.38 1139 SER A O 1
ATOM 9039 N N . PRO A 1 1140 ? -47.264 -24.057 -20.717 1.00 64.81 1140 PRO A N 1
ATOM 9040 C CA . PRO A 1 1140 ? -46.541 -22.848 -21.117 1.00 64.81 1140 PRO A CA 1
ATOM 9041 C C . PRO A 1 1140 ? -46.159 -21.925 -19.951 1.00 64.81 1140 PRO A C 1
ATOM 9043 O O . PRO A 1 1140 ? -45.183 -21.193 -20.054 1.00 64.81 1140 PRO A O 1
ATOM 9046 N N . THR A 1 1141 ? -46.904 -21.956 -18.841 1.00 61.44 1141 THR A N 1
ATOM 9047 C CA . THR A 1 1141 ? -46.680 -21.073 -17.687 1.00 61.44 1141 THR A CA 1
ATOM 9048 C C . THR A 1 1141 ? -45.713 -21.647 -16.650 1.00 61.44 1141 THR A C 1
ATOM 9050 O O . THR A 1 1141 ? -45.170 -20.884 -15.847 1.00 61.44 1141 THR A O 1
ATOM 9053 N N . ASN A 1 1142 ? -45.467 -22.963 -16.658 1.00 65.88 1142 ASN A N 1
ATOM 9054 C CA . ASN A 1 1142 ? -44.641 -23.644 -15.656 1.00 65.88 1142 ASN A CA 1
ATOM 9055 C C . ASN A 1 1142 ? -43.398 -24.353 -16.228 1.00 65.88 1142 ASN A C 1
ATOM 9057 O O . ASN A 1 1142 ? -42.671 -24.962 -15.445 1.00 65.88 1142 ASN A O 1
ATOM 9061 N N . THR A 1 1143 ? -43.159 -24.269 -17.543 1.00 74.88 1143 THR A N 1
ATOM 9062 C CA . THR A 1 1143 ? -42.050 -24.962 -18.216 1.00 74.88 1143 THR A CA 1
ATOM 9063 C C . THR A 1 1143 ? -40.868 -24.033 -18.481 1.00 74.88 1143 THR A C 1
ATOM 9065 O O . THR A 1 1143 ? -41.029 -22.961 -19.068 1.00 74.88 1143 THR A O 1
ATOM 9068 N N . ILE A 1 1144 ? -39.676 -24.483 -18.092 1.00 72.94 1144 ILE A N 1
ATOM 9069 C CA . ILE A 1 1144 ? -38.381 -23.896 -18.440 1.00 72.94 1144 ILE A CA 1
ATOM 9070 C C . ILE A 1 1144 ? -37.594 -24.950 -19.222 1.00 72.94 1144 ILE A C 1
ATOM 9072 O O . ILE A 1 1144 ? -37.287 -26.016 -18.688 1.00 72.94 1144 ILE A O 1
ATOM 9076 N N . GLY A 1 1145 ? -37.286 -24.675 -20.488 1.00 71.31 1145 GLY A N 1
ATOM 9077 C CA . GLY A 1 1145 ? -36.410 -25.519 -21.299 1.00 71.31 1145 GLY A CA 1
ATOM 9078 C C . GLY A 1 1145 ? -34.984 -24.976 -21.304 1.00 71.31 1145 GLY A C 1
ATOM 9079 O O . GLY A 1 1145 ? -34.785 -23.788 -21.559 1.00 71.31 1145 GLY A O 1
ATOM 9080 N N . CYS A 1 1146 ? -34.004 -25.844 -21.049 1.00 62.06 1146 CYS A N 1
ATOM 9081 C CA . CYS A 1 1146 ? -32.582 -25.518 -21.057 1.00 62.06 1146 CYS A CA 1
ATOM 9082 C C . CYS A 1 1146 ? -31.840 -26.287 -22.156 1.00 62.06 1146 CYS A C 1
ATOM 9084 O O . CYS A 1 1146 ? -31.872 -27.517 -22.159 1.00 62.06 1146 CYS A O 1
ATOM 9086 N N . CYS A 1 1147 ? -31.151 -25.579 -23.053 1.00 59.47 1147 CYS A N 1
ATOM 9087 C CA . CYS A 1 1147 ? -30.378 -26.170 -24.151 1.00 59.47 1147 CYS A CA 1
ATOM 9088 C C . CYS A 1 1147 ? -28.926 -26.406 -23.723 1.00 59.47 1147 CYS A C 1
ATOM 9090 O O . CYS A 1 1147 ? -28.314 -25.495 -23.165 1.00 59.47 1147 CYS A O 1
ATOM 9092 N N . ASN A 1 1148 ? -28.374 -27.599 -23.979 1.00 59.31 1148 ASN A N 1
ATOM 9093 C CA . ASN A 1 1148 ? -26.984 -27.967 -23.643 1.00 59.31 1148 ASN A CA 1
ATOM 9094 C C . ASN A 1 1148 ? -26.567 -27.623 -22.197 1.00 59.31 1148 ASN A C 1
ATOM 9096 O O . ASN A 1 1148 ? -25.426 -27.258 -21.928 1.00 59.31 1148 ASN A O 1
ATOM 9100 N N . GLY A 1 1149 ? -27.506 -27.715 -21.254 1.00 55.22 1149 GLY A N 1
ATOM 9101 C CA . GLY A 1 1149 ? -27.236 -27.557 -19.824 1.00 55.22 1149 GLY A CA 1
ATOM 9102 C C . GLY A 1 1149 ? -26.970 -26.134 -19.314 1.00 55.22 1149 GLY A C 1
ATOM 9103 O O . GLY A 1 1149 ? -26.827 -25.994 -18.105 1.00 55.22 1149 GLY A O 1
ATOM 9104 N N . THR A 1 1150 ? -26.943 -25.095 -20.159 1.00 49.09 1150 THR A N 1
ATOM 9105 C CA . THR A 1 1150 ? -26.508 -23.742 -19.736 1.00 49.09 1150 THR A CA 1
ATOM 9106 C C . THR A 1 1150 ? -27.517 -22.621 -19.992 1.00 49.09 1150 THR A C 1
ATOM 9108 O O . THR A 1 1150 ? -27.664 -21.744 -19.146 1.00 49.09 1150 THR A O 1
ATOM 9111 N N . PHE A 1 1151 ? -28.264 -22.640 -21.102 1.00 48.91 1151 PHE A N 1
ATOM 9112 C CA . PHE A 1 1151 ? -29.197 -21.556 -21.449 1.00 48.91 1151 PHE A CA 1
ATOM 9113 C C . PHE A 1 1151 ? -30.650 -21.971 -21.237 1.00 48.91 1151 PHE A C 1
ATOM 9115 O O . PHE A 1 1151 ? -31.131 -22.850 -21.949 1.00 48.91 1151 PHE A O 1
ATOM 9122 N N . CYS A 1 1152 ? -31.356 -21.320 -20.305 1.00 59.84 1152 CYS A N 1
ATOM 9123 C CA . CYS A 1 1152 ? -32.739 -21.629 -19.927 1.00 59.84 1152 CYS A CA 1
ATOM 9124 C C . CYS A 1 1152 ? -33.694 -20.468 -20.255 1.00 59.84 1152 CYS A C 1
ATOM 9126 O O . CYS A 1 1152 ? -33.387 -19.317 -19.960 1.00 59.84 1152 CYS A O 1
ATOM 9128 N N . THR A 1 1153 ? -34.873 -20.751 -20.820 1.00 57.00 1153 THR A N 1
ATOM 9129 C CA . THR A 1 1153 ? -35.905 -19.722 -21.079 1.00 57.00 1153 THR A CA 1
ATOM 9130 C C . THR A 1 1153 ? -37.284 -20.175 -20.608 1.00 57.00 1153 THR A C 1
ATOM 9132 O O . THR A 1 1153 ? -37.601 -21.363 -20.640 1.00 57.00 1153 THR A O 1
ATOM 9135 N N . LYS A 1 1154 ? -38.109 -19.223 -20.153 1.00 56.81 1154 LYS A N 1
ATOM 9136 C CA . LYS A 1 1154 ? -39.512 -19.439 -19.770 1.00 56.81 1154 LYS A CA 1
ATOM 9137 C C . LYS A 1 1154 ? -40.417 -18.773 -20.803 1.00 56.81 1154 LYS A C 1
ATOM 9139 O O . LYS A 1 1154 ? -40.178 -17.627 -21.183 1.00 56.81 1154 LYS A O 1
ATOM 9144 N N . ARG A 1 1155 ? -41.472 -19.458 -21.254 1.00 50.47 1155 ARG A N 1
ATOM 9145 C CA . ARG A 1 1155 ? -42.403 -18.906 -22.250 1.00 50.47 1155 ARG A CA 1
ATOM 9146 C C . ARG A 1 1155 ? -43.374 -17.920 -21.583 1.00 50.47 1155 ARG A C 1
ATOM 9148 O O . ARG A 1 1155 ? -44.461 -18.292 -21.152 1.00 50.47 1155 ARG A O 1
ATOM 9155 N N . ASN A 1 1156 ? -42.981 -16.650 -21.480 1.00 39.81 1156 ASN A N 1
ATOM 9156 C CA . ASN A 1 1156 ? -43.845 -15.592 -20.952 1.00 39.81 1156 ASN A CA 1
ATOM 9157 C C . ASN A 1 1156 ? -44.986 -15.265 -21.931 1.00 39.81 1156 ASN A C 1
ATOM 9159 O O . ASN A 1 1156 ? -44.766 -14.941 -23.098 1.00 39.81 1156 ASN A O 1
ATOM 9163 N N . ARG A 1 1157 ? -46.228 -15.289 -21.430 1.00 31.41 1157 ARG A N 1
ATOM 9164 C CA . ARG A 1 1157 ? -47.351 -14.577 -22.052 1.00 31.41 1157 ARG A CA 1
ATOM 9165 C C . ARG A 1 1157 ? -47.080 -13.080 -21.926 1.00 31.41 1157 ARG A C 1
ATOM 9167 O O . ARG A 1 1157 ? -47.368 -12.514 -20.886 1.00 31.41 1157 ARG A O 1
ATOM 9174 N N . PHE A 1 1158 ? -46.499 -12.491 -22.962 1.00 25.27 1158 PHE A N 1
ATOM 9175 C CA . PHE A 1 1158 ? -46.976 -11.281 -23.637 1.00 25.27 1158 PHE A CA 1
ATOM 9176 C C . PHE A 1 1158 ? -46.119 -11.113 -24.898 1.00 25.27 1158 PHE A C 1
ATOM 9178 O O . PHE A 1 1158 ? -45.027 -10.555 -24.881 1.00 25.27 1158 PHE A O 1
ATOM 9185 N N . LEU A 1 1159 ? -46.612 -11.685 -25.998 1.00 27.80 1159 LEU A N 1
ATOM 9186 C CA . LEU A 1 1159 ? -46.128 -11.386 -27.339 1.00 27.80 1159 LEU A CA 1
ATOM 9187 C C . LEU A 1 1159 ? -46.594 -9.976 -27.706 1.00 27.80 1159 LEU A C 1
ATOM 9189 O O . LEU A 1 1159 ? -47.789 -9.723 -27.829 1.00 27.80 1159 LEU A O 1
ATOM 9193 N N . GLY A 1 1160 ? -45.617 -9.101 -27.891 1.00 23.11 1160 GLY A N 1
ATOM 9194 C CA . GLY A 1 1160 ? -45.720 -7.791 -28.524 1.00 23.11 1160 GLY A CA 1
ATOM 9195 C C . GLY A 1 1160 ? -44.349 -7.398 -29.069 1.00 23.11 1160 GLY A C 1
ATOM 9196 O O . GLY A 1 1160 ? -43.834 -6.336 -28.752 1.00 23.11 1160 GLY A O 1
ATOM 9197 N N . VAL A 1 1161 ? -43.709 -8.313 -29.806 1.00 26.16 1161 VAL A N 1
ATOM 9198 C CA . VAL A 1 1161 ? -42.446 -8.076 -30.511 1.00 26.16 1161 VAL A CA 1
ATOM 9199 C C . VAL A 1 1161 ? -42.759 -7.460 -31.870 1.00 26.16 1161 VAL A C 1
ATOM 9201 O O . VAL A 1 1161 ? -43.469 -8.069 -32.667 1.00 26.16 1161 VAL A O 1
ATOM 9204 N N . SER A 1 1162 ? -42.114 -6.342 -32.189 1.00 24.59 1162 SER A N 1
ATOM 9205 C CA . SER A 1 1162 ? -41.538 -6.172 -33.524 1.00 24.59 1162 SER A CA 1
ATOM 9206 C C . SER A 1 1162 ? -40.146 -5.539 -33.420 1.00 24.59 1162 SER A C 1
ATOM 9208 O O . SER A 1 1162 ? -40.006 -4.328 -33.308 1.00 24.59 1162 SER A O 1
ATOM 9210 N N . GLN A 1 1163 ? -39.149 -6.430 -33.425 1.00 26.70 1163 GLN A N 1
ATOM 9211 C CA . GLN A 1 1163 ? -37.859 -6.346 -34.123 1.00 26.70 1163 GLN A CA 1
ATOM 9212 C C . GLN A 1 1163 ? -36.995 -5.083 -33.941 1.00 26.70 1163 GLN A C 1
ATOM 9214 O O . GLN A 1 1163 ? -37.199 -4.078 -34.612 1.00 26.70 1163 GLN A O 1
ATOM 9219 N N . ALA A 1 1164 ? -35.903 -5.219 -33.181 1.00 23.28 1164 ALA A N 1
ATOM 9220 C CA . ALA A 1 1164 ? -34.683 -4.450 -33.414 1.00 23.28 1164 ALA A CA 1
ATOM 9221 C C . ALA A 1 1164 ? -33.635 -5.378 -34.045 1.00 23.28 1164 ALA A C 1
ATOM 9223 O O . ALA A 1 1164 ? -33.060 -6.246 -33.389 1.00 23.28 1164 ALA A O 1
ATOM 9224 N N . TYR A 1 1165 ? -33.454 -5.204 -35.352 1.00 24.64 1165 TYR A N 1
ATOM 9225 C CA . TYR A 1 1165 ? -32.280 -5.649 -36.087 1.00 24.64 1165 TYR A CA 1
ATOM 9226 C C . TYR A 1 1165 ? -31.034 -4.933 -35.550 1.00 24.64 1165 TYR A C 1
ATOM 9228 O O . TYR A 1 1165 ? -31.089 -3.770 -35.153 1.00 24.64 1165 TYR A O 1
ATOM 9236 N N . THR A 1 1166 ? -29.902 -5.626 -35.599 1.00 25.77 1166 THR A N 1
ATOM 9237 C CA . THR A 1 1166 ? -28.557 -5.054 -35.536 1.00 25.77 1166 THR A CA 1
ATOM 9238 C C . THR A 1 1166 ? -28.442 -3.840 -36.466 1.00 25.77 1166 THR A C 1
ATOM 9240 O O . THR A 1 1166 ? -28.475 -3.985 -37.686 1.00 25.77 1166 THR A O 1
ATOM 9243 N N . PHE A 1 1167 ? -28.272 -2.644 -35.897 1.00 23.34 1167 PHE A N 1
ATOM 9244 C CA . PHE A 1 1167 ? -27.864 -1.447 -36.630 1.00 23.34 1167 PHE A CA 1
ATOM 9245 C C . PHE A 1 1167 ? -26.433 -1.076 -36.235 1.00 23.34 1167 PHE A C 1
ATOM 9247 O O . PHE A 1 1167 ? -26.175 -0.632 -35.118 1.00 23.34 1167 PHE A O 1
ATOM 9254 N N . GLN A 1 1168 ? -25.503 -1.232 -37.181 1.00 26.91 1168 GLN A N 1
ATOM 9255 C CA . GLN A 1 1168 ? -24.289 -0.422 -37.211 1.00 26.91 1168 GLN A CA 1
ATOM 9256 C C . GLN A 1 1168 ? -24.715 1.029 -37.449 1.00 26.91 1168 GLN A C 1
ATOM 9258 O O . GLN A 1 1168 ? -25.304 1.348 -38.482 1.00 26.91 1168 GLN A O 1
ATOM 9263 N N . ILE A 1 1169 ? -24.436 1.911 -36.494 1.00 24.91 1169 ILE A N 1
ATOM 9264 C CA . ILE A 1 1169 ? -24.662 3.345 -36.659 1.00 24.91 1169 ILE A CA 1
ATOM 9265 C C . ILE A 1 1169 ? -23.453 3.918 -37.401 1.00 24.91 1169 ILE A C 1
ATOM 9267 O O . ILE A 1 1169 ? -22.367 4.047 -36.843 1.00 24.91 1169 ILE A O 1
ATOM 9271 N N . SER A 1 1170 ? -23.642 4.261 -38.675 1.00 29.27 1170 SER A N 1
ATOM 9272 C CA . SER A 1 1170 ? -22.739 5.152 -39.399 1.00 29.27 1170 SER A CA 1
ATOM 9273 C C . SER A 1 1170 ? -22.931 6.593 -38.917 1.00 29.27 1170 SER A C 1
ATOM 9275 O O . SER A 1 1170 ? -24.057 7.047 -38.709 1.00 29.27 1170 SER A O 1
ATOM 9277 N N . PHE A 1 1171 ? -21.823 7.327 -38.804 1.00 28.98 1171 PHE A N 1
ATOM 9278 C CA . PHE A 1 1171 ? -21.682 8.712 -38.317 1.00 28.98 1171 PHE A CA 1
ATOM 9279 C C . PHE A 1 1171 ? -22.620 9.765 -38.958 1.00 28.98 1171 PHE A C 1
ATOM 9281 O O . PHE A 1 1171 ? -22.725 10.890 -38.480 1.00 28.98 1171 PHE A O 1
ATOM 9288 N N . THR A 1 1172 ? -23.326 9.421 -40.031 1.00 32.38 1172 THR A N 1
ATOM 9289 C CA . THR A 1 1172 ? -24.227 10.296 -40.788 1.00 32.38 1172 THR A CA 1
ATOM 9290 C C . THR A 1 1172 ? -25.617 10.464 -40.161 1.00 32.38 1172 THR A C 1
ATOM 9292 O O . THR A 1 1172 ? -26.272 11.473 -40.416 1.00 32.38 1172 THR A O 1
ATOM 9295 N N . THR A 1 1173 ? -26.068 9.547 -39.297 1.00 30.81 1173 THR A N 1
ATOM 9296 C CA . THR A 1 1173 ? -27.437 9.582 -38.735 1.00 30.81 1173 THR A CA 1
ATOM 9297 C C . THR A 1 1173 ? -27.579 10.532 -37.535 1.00 30.81 1173 THR A C 1
ATOM 9299 O O . THR A 1 1173 ? -28.664 11.053 -37.287 1.00 30.81 1173 THR A O 1
ATOM 9302 N N . ILE A 1 1174 ? -26.477 10.842 -36.840 1.00 36.53 1174 ILE A N 1
ATOM 9303 C CA . ILE A 1 1174 ? -26.449 11.757 -35.679 1.00 36.53 1174 ILE A CA 1
ATOM 9304 C C . ILE A 1 1174 ? -26.681 13.221 -36.104 1.00 36.53 1174 ILE A C 1
ATOM 9306 O O . ILE A 1 1174 ? -27.249 14.017 -35.355 1.00 36.53 1174 ILE A O 1
ATOM 9310 N N . ILE A 1 1175 ? -26.314 13.575 -37.339 1.00 37.44 1175 ILE A N 1
ATOM 9311 C CA . ILE A 1 1175 ? -26.446 14.946 -37.856 1.00 37.44 1175 ILE A CA 1
ATOM 9312 C C . ILE A 1 1175 ? -27.906 15.276 -38.217 1.00 37.44 1175 ILE A C 1
ATOM 9314 O O . ILE A 1 1175 ? -28.329 16.423 -38.081 1.00 37.44 1175 ILE A O 1
ATOM 9318 N N . PHE A 1 1176 ? -28.726 14.285 -38.585 1.00 30.48 1176 PHE A N 1
ATOM 9319 C CA . PHE A 1 1176 ? -30.138 14.526 -38.904 1.00 30.48 1176 PHE A CA 1
ATOM 9320 C C . PHE A 1 1176 ? -31.017 14.695 -37.653 1.00 30.48 1176 PHE A C 1
ATOM 9322 O O . PHE A 1 1176 ? -31.901 15.554 -37.650 1.00 30.48 1176 PHE A O 1
ATOM 9329 N N . SER A 1 1177 ? -30.736 13.973 -36.561 1.00 34.03 1177 SER A N 1
ATOM 9330 C CA . SER A 1 1177 ? -31.498 14.073 -35.304 1.00 34.03 1177 SER A CA 1
ATOM 9331 C C . SER A 1 1177 ? -31.223 15.355 -34.506 1.00 34.03 1177 SER A C 1
ATOM 9333 O O . SER A 1 1177 ? -32.101 15.816 -33.781 1.00 34.03 1177 SER A O 1
ATOM 9335 N N . MET A 1 1178 ? -30.054 15.986 -34.675 1.00 33.75 1178 MET A N 1
ATOM 9336 C CA . MET A 1 1178 ? -29.758 17.299 -34.076 1.00 33.75 1178 MET A CA 1
ATOM 9337 C C . MET A 1 1178 ? -30.489 18.459 -34.775 1.00 33.75 1178 MET A C 1
ATOM 9339 O O . MET A 1 1178 ? -30.783 19.467 -34.137 1.00 33.75 1178 MET A O 1
ATOM 9343 N N . SER A 1 1179 ? -30.852 18.313 -36.057 1.00 31.56 1179 SER A N 1
ATOM 9344 C CA . SER A 1 1179 ? -31.564 19.362 -36.810 1.00 31.56 1179 SER A CA 1
ATOM 9345 C C . SER A 1 1179 ? -33.035 19.519 -36.403 1.00 31.56 1179 SER A C 1
ATOM 9347 O O . SER A 1 1179 ? -33.583 20.614 -36.476 1.00 31.56 1179 SER A O 1
ATOM 9349 N N . SER A 1 1180 ? -33.672 18.444 -35.926 1.00 33.19 1180 SER A N 1
ATOM 9350 C CA . SER A 1 1180 ? -35.082 18.462 -35.506 1.00 33.19 1180 SER A CA 1
ATOM 9351 C C . SER A 1 1180 ? -35.271 18.913 -34.052 1.00 33.19 1180 SER A C 1
ATOM 9353 O O . SER A 1 1180 ? -36.354 19.358 -33.691 1.00 33.19 1180 SER A O 1
ATOM 9355 N N . PHE A 1 1181 ? -34.220 18.847 -33.228 1.00 31.81 1181 PHE A N 1
ATOM 9356 C CA . PHE A 1 1181 ? -34.244 19.313 -31.836 1.00 31.81 1181 PHE A CA 1
ATOM 9357 C C . PHE A 1 1181 ? -33.981 20.827 -31.724 1.00 31.81 1181 PHE A C 1
ATOM 9359 O O . PHE A 1 1181 ? -34.566 21.493 -30.878 1.00 31.81 1181 PHE A O 1
ATOM 9366 N N . LEU A 1 1182 ? -33.188 21.398 -32.640 1.00 35.94 1182 LEU A N 1
ATOM 9367 C CA . LEU A 1 1182 ? -32.953 22.849 -32.757 1.00 35.94 1182 LEU A CA 1
ATOM 9368 C C . LEU A 1 1182 ? -34.069 23.617 -33.494 1.00 35.94 1182 LEU A C 1
ATOM 9370 O O . LEU A 1 1182 ? -33.992 24.832 -33.609 1.00 35.94 1182 LEU A O 1
ATOM 9374 N N . LEU A 1 1183 ? -35.090 22.918 -33.998 1.00 34.06 1183 LEU A N 1
ATOM 9375 C CA . LEU A 1 1183 ? -36.316 23.505 -34.562 1.00 34.06 1183 LEU A CA 1
ATOM 9376 C C . LEU A 1 1183 ? -37.498 23.469 -33.572 1.00 34.06 1183 LEU A C 1
ATOM 9378 O O . LEU A 1 1183 ? -38.576 23.966 -33.890 1.00 34.06 1183 LEU A O 1
ATOM 9382 N N . PHE A 1 1184 ? -37.300 22.866 -32.394 1.00 32.28 1184 PHE A N 1
ATOM 9383 C CA . PHE A 1 1184 ? -38.276 22.802 -31.299 1.00 32.28 1184 PHE A CA 1
ATOM 9384 C C . PHE A 1 1184 ? -37.893 23.697 -30.098 1.00 32.28 1184 PHE A C 1
ATOM 9386 O O . PHE A 1 1184 ? -38.726 23.929 -29.223 1.00 32.28 1184 PHE A O 1
ATOM 9393 N N . ILE A 1 1185 ? -36.658 24.215 -30.070 1.00 38.81 1185 ILE A N 1
ATOM 9394 C CA . ILE A 1 1185 ? -36.223 25.369 -29.258 1.00 38.81 1185 ILE A CA 1
ATOM 9395 C C . ILE A 1 1185 ? -36.380 26.614 -30.126 1.00 38.81 1185 ILE A C 1
ATOM 9397 O O . ILE A 1 1185 ? -36.885 27.634 -29.605 1.00 38.81 1185 ILE A O 1
#

InterPro domains:
  IPR000157 Toll/interleukin-1 receptor homology (TIR) domain [PF13676] (515-632)
  IPR000157 Toll/interleukin-1 receptor homology (TIR) domain [PS50104] (511-646)
  IPR000157 Toll/interleukin-1 receptor homology (TIR) domain [SM00255] (512-640)
  IPR013761 Sterile alpha motif/pointed domain superfamily [SSF47769] (675-731)
  IPR035897 Toll/interleukin-1 receptor homology (TIR) domain superfamily [G3DSA:3.40.50.10140] (470-606)
  IPR035897 Toll/interleukin-1 receptor homology (TIR) domain superfamily [SSF52200] (508-623)

Secondary structure (DSSP, 8-state):
----HHHHHHGGGSSSPPHHHHHHHHHHHHT--TTTHHHHHHHHHHHHHHHHHHHHHHHTS--TTTTT-HHHHHHHHHHHHHHHHHHHT-TTS-HHHHHHHHS-S-HHHHHHHHHHHHH---TT-HHHHHHHHHHHHHHHHHHH-GGGGG-HHHHHHHHHHIIIIITSHHHHHHHHHTTSSS--GGG--HHHHIIIIIHHHHHHHHHHH--SS-SS-HHHHHHHHHHHHHHHHHHHGGGGGG--HHHHHHHHHHHHHHHHHHHSSS-HHHHHHHH-SSHHHHHHHHHHHHHHHT-HHHHTT--SSS-SHHHHHHHHHHHHHHHHHHHSS-HHHHHT-SSHHHHHHHHHHH--SHHHHHHHHHHHHHHS-HHHHHHTTHHHHHHHHHHHHHHHHHHSTTSEETTEEHHHHHHHHHHHTT-HHHHHHHHHTTTHHHHHHHTTT-THHHHHHHHHTTSHHHHHHHHH-HHHHHHHHHHHHH-S-HHHHHHHHHHHHHH-S--GGGGGGG--S---EEEEEE--GGGHHHHHHHHHHHHHTT--EEE-SS---S-HHHHHHHHHHHEEEEEEEE-HHHHH-HHHHHHHHHHHHTT-EEEEEE-STT----HHHHHHHTTS--EETTTS-HHHHHHHHHHHHHTTGGGS----------------------------PPPPPS-GGG--HHHHHHHHHHTT-HHHHHHTTT--HHHHHHHHHHHHHS-HHHHHHHHHHHHHHHHSS---HHHHHHHHHHHHHHS----------------------------------------------------PPP--PPP--------TT-EEEETTEEEPPPTT--SHHHHHHHHHHHSBTTB-TTTEEEEETTEEEE---TT-TT--EEEEETTEEEEE--S----HHHHHHHHHHH-TTT--TTTEEEEETTHHHHHHHHHTT--EEEETTTEEEE-TT-SSHHHHHHHHHHHH----GGGEEEEETTEEEE-PPEEEEE-STT-EEEEEEE-SSHHHHHHHHHHH-TT--TTT-EEEETTEEE-----EEEEETTEEEE---S--SSHHHHHHHHHHH-TT--TTTEEEEETTEEE----SEEEEETTEEEEE----SSHHHHHHHHHHHSTTT--TTTEEEEETTTEEEE--S-------------TTHHHHHHHHHTTT-

Foldseek 3Di:
DCPDLLNLLVQLPDPPRDLVSLVVNLVVLVPDDLVCVVVCCVVCVVSLLSVLQSVLVCLLDDCPVVLVPVSSLSSLVSVLVSLLCVQAVHPPDDLVSNCSNQAHPDLSSVVSNVVVLVPDPALQRSSLVSVLSSLLSVLSSCLLPLVCLPPPNLLSNLLCLCPPQQLDPVLVVLLLLLLDLDDDPVSLTSNSLCRQFSSLSSNLSSLQSDQPDHPDALLSSLLRCLVSLLSSLLSCLVPLVNDDQSNLRSNLSVLSNLLSSCPRDDDNVVSCCSNDVDPVSVLSSLVSLLSNLLPVVLLVPADLDPPGSSPSNLLSSLSVNLSCLVPDQCLLVVLVPPCSLVSLVVSLVSHNHVSSVLSSLLNCLSNDFLVVCVVVCVLVVCLVPLVVQLVCLCPDPQSHRSSHHSLVSLVSCLSVLLRPNNLVSCLVVVVVVVLLVCCVPHVSSLSSLLSSLLDPSSLVSQVVPPVSLVVLVCCLPPPLDPVSVQSSLSSVLSNDPDPVVLVPPPPPDDDFFAEEEQDFVVLVVVVVVVVVVCVVVPGRYHYCPDQDPDHSVSVLLVNLVSYQEYEYADGSRCSSDSVSLSSLVSNVVVVHHYAYEHRDPSDDDGDPRCVSPVVDDYQYCPPDPVVVSSVVVVCVSPVPVPPPPDDDDDDDDDDDDDDDDDDDDDDDDDDDDDDDDLALVPFDLVRVLVVCVVLVLNLCSQLSSHDGSVNLVVVLVCCVPDDVVVVLVVSQVSSCVRPVDGHDPVSVVVSNVVVVVSDPDDDDDDDDDDDDDDDDDDDDDDDDDDDDDDDDDDDDDDDDDDDDDDDDDDDDDDDDDDDDDDDDPFPQDKWKDQAPDIDGDPRDDPDFQVRQVVCCVPPPPRHDQVRIKIDGPPDIDGDDDPPPQAFWKWKAFPNDIDIDGDRDDDFQVVSLVVVCVVCVVGHDSVRMGMGGGPVVVVVVQVSLQFKWKDFDPDDIDGDPPDNAQVVRQVVCCVPVVPGDLQGMWIDGHPDIDRDAFWKWKDFDDPDTDTDPDGDPDQVVSLVVNVVVDVSRDPQRIWIDGPPDIDDDAFFKWKWFPNDIDRDPPNDDDDQVVSQVVNVVPDVPHDLQGIWIDGRHDIDDDWQQKWKFFAPDIDTDNDNDPAFVSNQVVNCVVVVVRHDLQRIWMDGRPPHIDHNDPDDDDDDDDDDDDDPVVVVVVVVVVVVVD

Solvent-accessible surface area (backbone atoms only — not comparable to full-atom values): 69058 Å² total; per-residue (Å²): 135,86,77,50,69,57,60,52,48,62,46,68,77,43,86,81,68,57,69,66,51,49,52,53,53,41,50,60,61,69,68,54,43,89,84,48,38,65,58,48,46,70,77,37,44,69,45,49,41,54,48,41,52,52,49,50,52,52,58,41,42,89,46,81,71,53,75,76,37,68,63,56,56,52,33,55,53,51,50,38,52,50,52,44,44,52,63,69,76,41,80,91,56,59,66,68,60,52,45,63,59,67,57,78,95,55,62,64,42,53,54,41,36,52,51,52,60,71,66,53,85,56,50,69,37,66,64,50,51,54,51,36,49,47,48,45,38,54,20,51,43,31,56,70,42,32,83,56,44,77,36,69,58,59,42,50,52,36,51,50,37,44,57,74,37,58,69,35,71,66,34,49,52,55,55,55,61,63,60,48,98,70,84,56,78,82,69,70,28,35,51,50,41,38,44,48,20,39,41,31,35,32,38,25,26,42,47,68,40,42,75,75,94,62,98,68,53,50,65,59,56,43,72,67,45,32,60,60,51,50,52,32,48,64,66,44,49,86,45,57,94,72,61,48,71,70,55,45,36,32,52,23,22,43,46,35,27,56,44,29,44,58,69,43,89,75,72,56,73,61,51,49,52,66,54,33,88,42,72,66,57,44,54,55,45,50,53,32,50,52,53,59,69,63,40,63,78,45,64,80,62,55,46,70,52,81,82,47,47,52,36,39,27,49,42,34,51,44,50,42,52,41,50,45,48,74,73,45,99,44,41,62,67,58,51,70,47,79,59,54,63,60,51,41,51,55,47,37,73,69,42,70,22,63,68,46,30,46,40,37,53,29,40,47,44,65,54,51,51,46,68,56,38,60,73,67,49,45,50,62,50,45,53,60,51,52,50,53,47,48,52,52,4,64,72,29,94,84,34,27,40,87,81,45,48,44,69,58,57,54,62,44,40,46,53,37,29,64,33,68,56,42,30,49,54,42,43,78,67,64,52,61,63,61,51,60,62,47,40,77,81,36,72,71,40,42,58,32,50,35,42,30,33,76,36,70,65,39,28,52,58,52,66,70,36,60,68,59,51,52,50,36,60,46,37,39,74,68,47,87,51,64,64,58,18,53,36,30,44,52,35,51,57,55,59,53,90,71,78,69,73,70,63,72,81,68,79,82,78,96,76,72,30,52,30,28,52,48,66,34,79,91,49,44,70,62,52,47,54,51,49,55,52,44,42,76,72,70,44,46,70,43,64,85,86,62,79,69,77,78,60,48,68,59,54,52,48,50,48,54,73,34,21,56,29,37,35,40,42,43,34,73,62,23,73,68,30,68,64,50,47,51,50,53,51,50,36,55,76,68,66,43,46,72,44,42,30,38,68,42,75,87,62,72,79,53,60,75,56,25,73,75,49,64,90,54,82,60,46,50,51,61,82,36,61,64,70,60,30,47,52,54,49,54,47,59,67,52,75,64,69,71,80,77,80,73,90,77,90,76,88,84,81,90,81,83,91,81,87,82,90,85,85,82,90,86,88,87,89,82,90,79,88,80,85,78,74,95,50,55,73,75,32,46,33,69,52,41,33,50,50,31,45,73,69,72,25,59,67,56,27,64,70,47,52,86,33,28,27,54,55,48,51,53,52,52,50,50,62,72,76,46,62,62,70,60,52,50,50,51,49,29,52,50,23,32,71,77,70,73,40,74,58,55,67,66,49,55,53,51,48,55,55,53,53,63,72,72,54,84,83,81,88,84,81,85,83,83,81,91,77,86,82,88,82,82,91,81,88,86,82,89,90,86,86,86,87,86,88,89,87,87,81,84,90,78,89,86,83,85,90,88,90,80,88,88,82,84,87,79,82,82,80,85,79,82,79,84,85,82,80,82,82,68,93,65,77,96,55,41,37,27,29,36,68,94,46,76,44,81,58,67,94,78,65,86,40,16,66,52,32,30,55,48,45,46,68,76,37,71,86,77,29,47,77,88,45,30,34,6,30,30,78,94,45,66,40,67,71,79,73,98,82,66,80,73,45,38,26,40,29,31,30,82,87,46,80,44,79,47,86,39,96,73,66,88,42,35,67,57,32,36,56,51,39,38,66,76,35,60,91,68,28,46,90,90,62,43,49,34,33,42,34,71,66,38,56,67,50,52,55,53,57,45,55,46,35,30,27,38,38,78,93,77,46,74,47,84,44,96,83,38,90,41,27,68,47,26,39,58,52,44,50,77,71,63,73,81,66,56,83,96,45,44,29,7,25,26,41,94,47,70,49,70,73,74,42,41,27,35,34,33,40,53,100,87,41,76,52,78,43,97,46,77,52,89,48,38,70,60,32,40,58,48,39,35,74,73,34,92,78,27,44,93,89,48,34,31,12,27,35,72,90,45,68,37,61,74,76,52,50,36,42,31,36,41,83,89,44,82,45,82,55,96,50,89,69,63,93,40,20,68,57,33,36,54,51,41,52,75,73,36,94,87,45,46,99,88,50,44,32,4,19,34,57,94,46,70,36,66,87,82,57,33,15,42,26,34,27,70,96,45,80,49,76,42,88,56,87,41,95,39,20,64,54,17,28,53,48,38,31,69,77,39,55,91,71,20,46,66,89,44,29,34,4,16,23,69,82,73,44,71,38,64,60,71,94,74,90,81,82,82,81,84,75,92,72,86,82,62,87,72,61,65,64,61,61,54,57,61,56,68,72,74,108

Sequence (1185 aa):
MNDNFEQLINALSSIPLSIDTLQKITFLIKQQTSETITLFITQSLQSLLTLKEWIWQRFSHDYFKWIKQSDYITLFNTLALFNKNLIFNYENIESDVKASLLIPNTIDEINIIFQQINQSKNDNDLFIIIVSSWFDNLSSFLREYPDYGTSPILCHINQYIARNYIMTDQFKFYIKQLQQSTLLPSIFTAKQLFYISTSSYSVYSYLSAYTHDFIFTPEEFLSQFANEYLQIILMHTQTIEKWNNKFLNCISHLTGFIVSCYWWCGDRSTRVKILFSTEQTMYDFIQALIRIISYEPFHEKLKTEQLNDETIFLTTGLKFLLTLLQTQNVTEFVRTDLTLPNTLFKLAELSTYHLISLNVYAILGEILSDEKLKELTVVDQVDSFFYSILEQAWHHPLKKYKQLPIIILLRSFVALSKSDAVQQSVADSNRIGGFIEMSDQYPVVFDIIWALSFNHDIQQQLRSNSSFIHKLSQLANESDDEQVRKTTQGILWNLEIDHQDRSILRNTDQNTFDIMISYSHKEKVLCKQLYDELTKNGYRVWIDFDQMHGNVMDAMAQAIDRSEIIIICMSEQYRRSNFCRAEAHYAFQRQRRIVPVLMQKHYKPDGWLLFLIGQLLYIDFTKYEFTRAMEMLMKELKVKNNSEDSEVNIEAEQSSIIAPALLSLIAPNPMMLPMLPKNILDWTQTQVHEWLTGNNLVQMARLLTDLNGRSLLYFDDFIRNGDRKQIVNILQEDSLRKTGQTLSLTELACFQSLMESNIPSDSNTTNKKHGQETGSQTNKIDPKRPQQRQSLGTNLIDPYYAFNPDYMGGNMPNVQLYENSPTINRPSSCTCSCGDMTFGPPVSCVSAQICVAYCLQMYPGQCTLVNTFGCCGSSCQYFQSQSLENRYCACNCGGQQYFNPVDTCTSSQACLTTCLQNFPQVCIPVTTQACCGQDCKSYSQSVANACACRCQGNTYYPSPTCTNAEGCVSTCMTTYGDCTFDQTQGCCGASCSLFIPTCSCSCGPEFSTMTSVPCQGGRSCVDTCISSYGACTQDNTQACCGNDCINAFPSCTCMCGGSEFTTLAMTCGSAQQCVQACLQSVAQCNIGNTRGCCGGDCSGYIPTCRCQCGSSIYYTTSNCANAEQCTNTCISQFGYACSPTNTIGCCNGTFCTKRNRFLGVSQAYTFQISFTTIIFSMSSFLLFI

Mean predicted aligned error: 22.39 Å

pLDDT: mean 70.29, std 21.89, range [19.44, 97.0]